Protein AF-A0A3M7KXP9-F1 (afdb_monomer_lite)

Secondary structure (DSSP, 8-state):
----------TTEEEHHHHHHHHHHHTT--EEEE---GGGHHHHHHHHHSTT-EEEE-SSHHHHHHHHHHHHHHHSS-EEEEE-HHHHHHHHHHHHHHHHHTT--EEEEEEE--TTTGGG--TT---HHHHHHHH-SEEEE--SSS--HHHHHHHHHH-SSEEEEEEEHHHHH-EEEPPPTT--TT---TT-S--PPPPPTTHHHHHHHHHHHHHHSPTT-EEEEE-GGGGS-STTHHHHHHHHHHHHTPEEEE-SS-SEEEESTTSBPPEEPPSSHHHHHHHHHT-SEEEEES-PPPB-SS--TT--SB---S-GGGEEEE--STTHHHHHHHHHHHTTGGG--TTTSSTT-B--S-PPPPP-SB--HHHHHHHHHHHPPTT-EEEEE-TTTTTTHHHHTTTSSSEEEEE-SSS-S--HHHHHHHHHHH-TTSPEEEEEEHHHHGGGTTHHHHHHHTT--EEEEEE--SB-HHHHHHHHHTT-SSTTSHHHHHHHB--TTPP-HHHHHHHTT-------BHHHHHHHHHHHHHS-TT-SSS--B----------------PPPPPPPPP------------PPPPP--GGGSPPPSSS--B--GGGS-HHHHHHHHHHHHHHHHHHHHT-----TTTT-EEEEEESS--HHHHHHHHHHHHHTT-EEEEE-HHHH-BTTTB-HHHHHHHHHHH-SEEEEE-S-HHHHHHHHHT-SS-EEEEE-SS--HHHHHHHHHHHHHHHS-SSSEEEEEES-SSHHHHHHHHHHTTS-EEEEEE--TT-PPPHHHHHHHHTT-SSEEEEES-HHHHTTT-SEEEE--SS-TT-TTTHHHHHHHTTT--B-HHHHHHH-TT-EEEE-S---BTTTB-HHHHTSTTB-HHHHHHHHHHHHHHHHHHHTT--

pLDDT: mean 86.54, std 18.12, range [20.16, 98.81]

Sequence (903 aa):
ILRSPNLPIMAGTETGATAVIRGARDAGIEVCFANPGTSEMHFVSALDQVPGIRAVLGLHETVCTGAADGYGRMAGKPAMALLHLGPGLANGLANLHNARRARTPTLALVGDMATWHQPADAVLAMDIDSLARTVSEEVYRAGAGGEDFRRLAERAAEARGVTTLVVPHDVSWTRVPAPEDGVKGEGREGSGPGAAPAPPPGTEEFVRDLAAAMRAASRGRLGIYCGGKALIDAEGALRLLGQIAAASGADLLCENSFARVDRGHGLPKFRRVPYFPQEASAALGKYETLVLVDARRPVANFGYEGGPSQLVTQSEEAVWEIDGDAHIGTVLKLLGMELQAGRIVPFKNCGGVFAGTSRPLLPTGRLTAAAMCATIAALQPEGAIVVDEALTSGTAYWEASSGCPQFSHLTLTGGAIGAGIPMAVGAAMACPARRVINIQADGSGLYSAQGLWTQAREKLNVLTIVCANRTYAILKLELAKQRIAPSNGPAARSLTDLGHPNIDWVALAAGYGVPAVQAGSCEELARQIEVGLARDGPMATRPMSMLVTYTPVGARSQRLGLGTPIRPTASPSRRTAHIRARAAAKSWSSKDVSPPSSGTHFLHLDDFSKEELVHMLQTAKDAKAILKSGDQSFKPFKGKTMAMIFTKPSMRTRVSFETGFTKLGGNAVYLGPDTIQLGKREPTRDIARVLCRYNEMIMARLFGHQDLIDLAQYSDSPIINGLTDYNHPCQIMADMLTAWEHLGRLENLKIAYVGDGNNMVHSWMRLASRIPMEFVCACPEGFTPDPATRELCQATGVSSISISHEPFEAVKGADIVYTDVWASMGQKEEAEERKRQFKGFQVNEEMMKAAGPQAKFMHCLPAERGVECTDGVMEAEYSIVFDEAENRMHAQNGIMLHAMGLS

Structure (mmCIF, N/CA/C/O backbone):
data_AF-A0A3M7KXP9-F1
#
_entry.id   AF-A0A3M7KXP9-F1
#
loop_
_atom_site.group_PDB
_atom_site.id
_atom_site.type_symbol
_atom_site.label_atom_id
_atom_site.label_alt_id
_atom_site.label_comp_id
_atom_site.label_asym_id
_atom_site.label_entity_id
_atom_site.label_seq_id
_atom_site.pdbx_PDB_ins_code
_atom_site.Cartn_x
_atom_site.Cartn_y
_atom_site.Cartn_z
_atom_site.occupancy
_atom_site.B_iso_or_equiv
_atom_site.auth_seq_id
_atom_site.auth_comp_id
_atom_site.auth_asym_id
_atom_site.auth_atom_id
_atom_site.pdbx_PDB_model_num
ATOM 1 N N . ILE A 1 1 ? 13.814 -23.931 -29.502 1.00 34.66 1 ILE A N 1
ATOM 2 C CA . ILE A 1 1 ? 13.893 -25.272 -28.870 1.00 34.66 1 ILE A CA 1
ATOM 3 C C . ILE A 1 1 ? 15.367 -25.665 -28.818 1.00 34.66 1 ILE A C 1
ATOM 5 O O . ILE A 1 1 ? 15.859 -26.331 -29.717 1.00 34.66 1 ILE A O 1
ATOM 9 N N . LEU A 1 2 ? 16.101 -25.160 -27.825 1.00 29.56 2 LEU A N 1
ATOM 10 C CA . LEU A 1 2 ? 17.458 -25.616 -27.524 1.00 29.56 2 LEU A CA 1
ATOM 11 C C . LEU A 1 2 ? 17.309 -26.699 -26.455 1.00 29.56 2 LEU A C 1
ATOM 13 O O . LEU A 1 2 ? 16.803 -26.425 -25.371 1.00 29.56 2 LEU A O 1
ATOM 17 N N . ARG A 1 3 ? 17.648 -27.945 -26.798 1.00 32.97 3 ARG A N 1
ATOM 18 C CA . ARG A 1 3 ? 17.719 -29.044 -25.830 1.00 32.97 3 ARG A CA 1
ATOM 19 C C . ARG A 1 3 ? 18.871 -28.737 -24.873 1.00 32.97 3 ARG A C 1
ATOM 21 O O . ARG A 1 3 ? 20.018 -28.726 -25.311 1.00 32.97 3 ARG A O 1
ATOM 28 N N . SER A 1 4 ? 18.570 -28.496 -23.597 1.00 29.56 4 SER A N 1
ATOM 29 C CA . SER A 1 4 ? 19.589 -28.548 -22.545 1.00 29.56 4 SER A CA 1
ATOM 30 C C . SER A 1 4 ? 20.272 -29.919 -22.574 1.00 29.56 4 SER A C 1
ATOM 32 O O . SER A 1 4 ? 19.591 -30.929 -22.787 1.00 29.56 4 SER A O 1
ATOM 34 N N . PRO A 1 5 ? 21.597 -29.989 -22.377 1.00 38.50 5 PRO A N 1
ATOM 35 C CA . PRO A 1 5 ? 22.276 -31.262 -22.224 1.00 38.50 5 PRO A CA 1
ATOM 36 C C . PRO A 1 5 ? 21.729 -31.941 -20.964 1.00 38.50 5 PRO A C 1
ATOM 38 O O . PRO A 1 5 ? 21.800 -31.382 -19.871 1.00 38.50 5 PRO A O 1
ATOM 41 N N . ASN A 1 6 ? 21.156 -33.135 -21.126 1.00 37.47 6 ASN A N 1
ATOM 42 C CA . ASN A 1 6 ? 20.852 -34.032 -20.016 1.00 37.47 6 ASN A CA 1
ATOM 43 C C . ASN A 1 6 ? 22.170 -34.346 -19.296 1.00 37.47 6 ASN A C 1
ATOM 45 O O . ASN A 1 6 ? 22.909 -35.239 -19.708 1.00 37.47 6 ASN A O 1
ATOM 49 N N . LEU A 1 7 ? 22.478 -33.586 -18.244 1.00 43.25 7 LEU A N 1
ATOM 50 C CA . LEU A 1 7 ? 23.478 -33.973 -17.258 1.00 43.25 7 LEU A CA 1
ATOM 51 C C . LEU A 1 7 ? 23.044 -35.329 -16.678 1.00 43.25 7 LEU A C 1
ATOM 53 O O . LEU A 1 7 ? 21.882 -35.462 -16.281 1.00 43.25 7 LEU A O 1
ATOM 57 N N . PRO A 1 8 ? 23.925 -36.344 -16.658 1.00 41.97 8 PRO A N 1
ATOM 58 C CA . PRO A 1 8 ? 23.583 -37.658 -16.136 1.00 41.97 8 PRO A CA 1
ATOM 59 C C . PRO A 1 8 ? 23.117 -37.529 -14.682 1.00 41.97 8 PRO A C 1
ATOM 61 O O . PRO A 1 8 ? 23.779 -36.892 -13.862 1.00 41.97 8 PRO A O 1
ATOM 64 N N . ILE A 1 9 ? 21.960 -38.118 -14.370 1.00 50.19 9 ILE A N 1
ATOM 65 C CA . ILE A 1 9 ? 21.471 -38.251 -12.996 1.00 50.19 9 ILE A CA 1
ATOM 66 C C . ILE A 1 9 ? 22.476 -39.154 -12.272 1.00 50.19 9 ILE A C 1
ATOM 68 O O . ILE A 1 9 ? 22.504 -40.360 -12.509 1.00 50.19 9 ILE A O 1
ATOM 72 N N . MET A 1 10 ? 23.342 -38.577 -11.434 1.00 52.41 10 MET A N 1
ATOM 73 C CA . MET A 1 10 ? 24.152 -39.370 -10.512 1.00 52.41 10 MET A CA 1
ATOM 74 C C . MET A 1 10 ? 23.207 -40.007 -9.493 1.00 52.41 10 MET A C 1
ATOM 76 O O . MET A 1 10 ? 22.499 -39.295 -8.775 1.00 52.41 10 MET A O 1
ATOM 80 N N . ALA A 1 11 ? 23.169 -41.341 -9.462 1.00 61.81 11 ALA A N 1
ATOM 81 C CA . ALA A 1 11 ? 22.369 -42.095 -8.504 1.00 61.81 11 ALA A CA 1
ATOM 82 C C . ALA A 1 11 ? 22.714 -41.660 -7.066 1.00 61.81 11 ALA A C 1
ATOM 84 O O . ALA A 1 11 ? 23.889 -41.529 -6.730 1.00 61.8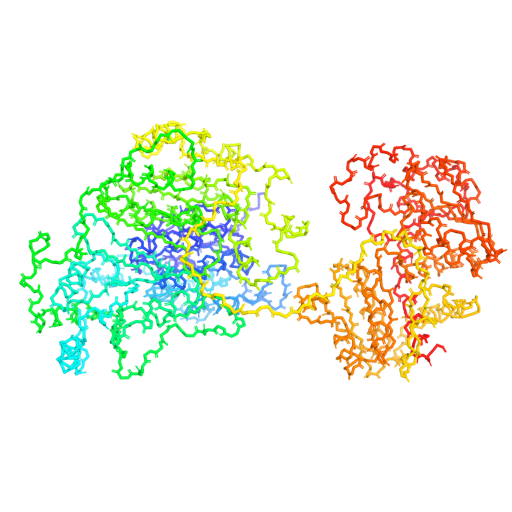1 11 ALA A O 1
ATOM 85 N N . GLY A 1 12 ? 21.692 -41.407 -6.240 1.00 75.12 12 GLY A N 1
ATOM 86 C CA . GLY A 1 12 ? 21.862 -40.984 -4.843 1.00 75.12 12 GLY A CA 1
ATOM 87 C C . GLY A 1 12 ? 22.012 -39.473 -4.610 1.00 75.12 12 GLY A C 1
ATOM 88 O O . GLY A 1 12 ? 22.441 -39.077 -3.530 1.00 75.12 12 GLY A O 1
ATOM 89 N N . THR A 1 13 ? 21.668 -38.612 -5.579 1.00 83.81 13 THR A N 1
ATOM 90 C CA . THR A 1 13 ? 21.676 -37.143 -5.399 1.00 83.81 13 THR A CA 1
ATOM 91 C C . THR A 1 13 ? 20.371 -36.481 -5.859 1.00 83.81 13 THR A C 1
ATOM 93 O O . THR A 1 13 ? 19.780 -36.892 -6.858 1.00 83.81 13 THR A O 1
ATOM 96 N N . GLU A 1 14 ? 19.928 -35.427 -5.168 1.00 88.81 14 GLU A N 1
ATOM 97 C CA . GLU A 1 14 ? 18.796 -34.564 -5.547 1.00 88.81 14 GLU A CA 1
ATOM 98 C C . GLU A 1 14 ? 19.247 -33.105 -5.754 1.00 88.81 14 GLU A C 1
ATOM 100 O O . GLU A 1 14 ? 20.407 -32.771 -5.516 1.00 88.81 14 GLU A O 1
ATOM 105 N N . THR A 1 15 ? 18.383 -32.234 -6.288 1.00 92.31 15 THR A N 1
ATOM 106 C CA . THR A 1 15 ? 18.705 -30.796 -6.408 1.00 92.31 15 THR A CA 1
ATOM 107 C C . THR A 1 15 ? 18.443 -30.064 -5.093 1.00 92.31 15 THR A C 1
ATOM 109 O O . THR A 1 15 ? 17.555 -30.459 -4.336 1.00 92.31 15 THR A O 1
ATOM 112 N N . GLY A 1 16 ? 19.139 -28.950 -4.850 1.00 92.69 16 GLY A N 1
ATOM 113 C CA . GLY A 1 16 ? 18.889 -28.087 -3.693 1.00 92.69 16 GLY A CA 1
ATOM 114 C C . GLY A 1 16 ? 17.428 -27.637 -3.599 1.00 92.69 16 GLY A C 1
ATOM 115 O O . GLY A 1 16 ? 16.839 -27.689 -2.524 1.00 92.69 16 GLY A O 1
ATOM 116 N N . ALA A 1 17 ? 16.791 -27.318 -4.731 1.00 94.75 17 ALA A N 1
ATOM 117 C CA . ALA A 1 17 ? 15.360 -27.019 -4.767 1.00 94.75 17 ALA A CA 1
ATOM 118 C C . ALA A 1 17 ? 14.488 -28.195 -4.287 1.00 94.75 17 ALA A C 1
ATOM 120 O O . ALA A 1 17 ? 13.540 -27.982 -3.535 1.00 94.75 17 ALA A O 1
ATOM 121 N N . THR A 1 18 ? 14.821 -29.433 -4.669 1.00 94.56 18 THR A N 1
ATOM 122 C CA . THR A 1 18 ? 14.101 -30.636 -4.212 1.00 94.56 18 THR A CA 1
ATOM 123 C C . THR A 1 18 ? 14.255 -30.824 -2.705 1.00 94.56 18 THR A C 1
ATOM 125 O O . THR A 1 18 ? 13.257 -31.046 -2.020 1.00 94.56 18 THR A O 1
ATOM 128 N N . ALA A 1 19 ? 15.467 -30.642 -2.173 1.00 93.69 19 ALA A N 1
ATOM 129 C CA . ALA A 1 19 ? 15.733 -30.718 -0.738 1.00 93.69 19 ALA A CA 1
ATOM 130 C C . ALA A 1 19 ? 14.959 -29.648 0.060 1.00 93.69 19 ALA A C 1
ATOM 132 O O . ALA A 1 19 ? 14.351 -29.971 1.080 1.00 93.69 19 ALA A O 1
ATOM 133 N N . VAL A 1 20 ? 14.905 -28.400 -0.428 1.00 95.44 20 VAL A N 1
ATOM 134 C CA . VAL A 1 20 ? 14.131 -27.308 0.197 1.00 95.44 20 VAL A CA 1
ATOM 135 C C . VAL A 1 20 ? 12.632 -27.614 0.208 1.00 95.44 20 VAL A C 1
ATOM 137 O O . VAL A 1 20 ? 11.998 -27.523 1.257 1.00 95.44 20 VAL A O 1
ATOM 140 N N . ILE A 1 21 ? 12.052 -28.010 -0.932 1.00 96.44 21 ILE A N 1
ATOM 141 C CA . ILE A 1 21 ? 10.617 -28.341 -1.016 1.00 96.44 21 ILE A CA 1
ATOM 142 C C . ILE A 1 21 ? 10.282 -29.548 -0.129 1.00 96.44 21 ILE A C 1
ATOM 144 O O . ILE A 1 21 ? 9.247 -29.557 0.539 1.00 96.44 21 ILE A O 1
ATOM 148 N N . ARG A 1 22 ? 11.172 -30.545 -0.063 1.00 94.19 22 ARG A N 1
ATOM 149 C CA . ARG A 1 22 ? 11.039 -31.698 0.834 1.00 94.19 22 ARG A CA 1
ATOM 150 C C . ARG A 1 22 ? 11.064 -31.286 2.301 1.00 94.19 22 ARG A C 1
ATOM 152 O O . ARG A 1 22 ? 10.184 -31.712 3.039 1.00 94.19 22 ARG A O 1
ATOM 159 N N . GLY A 1 23 ? 12.003 -30.433 2.704 1.00 94.00 23 GLY A N 1
ATOM 160 C CA . GLY A 1 23 ? 12.070 -29.921 4.073 1.00 94.00 23 GLY A CA 1
ATOM 161 C C . GLY A 1 23 ? 10.829 -29.113 4.460 1.00 94.00 23 GLY A C 1
ATOM 162 O O . GLY A 1 23 ? 10.233 -29.353 5.504 1.00 94.00 23 GLY A O 1
ATOM 163 N N . ALA A 1 24 ? 10.363 -28.231 3.572 1.00 95.50 24 ALA A N 1
ATOM 164 C CA . ALA A 1 24 ? 9.117 -27.487 3.761 1.00 95.50 24 ALA A CA 1
ATOM 165 C C . ALA A 1 24 ? 7.906 -28.420 3.966 1.00 95.50 24 ALA A C 1
ATOM 167 O O . ALA A 1 24 ? 7.117 -28.225 4.892 1.00 95.50 24 ALA A O 1
ATOM 168 N N . ARG A 1 25 ? 7.770 -29.457 3.128 1.00 95.62 25 ARG A N 1
ATOM 169 C CA . ARG A 1 25 ? 6.709 -30.469 3.251 1.00 95.62 25 ARG A CA 1
ATOM 170 C C . ARG A 1 25 ? 6.811 -31.234 4.568 1.00 95.62 25 ARG A C 1
ATOM 172 O O . ARG A 1 25 ? 5.799 -31.439 5.232 1.00 95.62 25 ARG A O 1
ATOM 179 N N . ASP A 1 26 ? 8.012 -31.676 4.926 1.00 92.94 26 ASP A N 1
ATOM 180 C CA . ASP A 1 26 ? 8.245 -32.498 6.115 1.00 92.94 26 ASP A CA 1
ATOM 181 C C . ASP A 1 26 ? 7.991 -31.702 7.410 1.00 92.94 26 ASP A C 1
ATOM 183 O O . ASP A 1 26 ? 7.539 -32.274 8.399 1.00 92.94 26 ASP A O 1
ATOM 187 N N . ALA A 1 27 ? 8.136 -30.373 7.363 1.00 92.19 27 ALA A N 1
ATOM 188 C CA . ALA A 1 27 ? 7.696 -29.441 8.403 1.00 92.19 27 ALA A CA 1
ATOM 189 C C . ALA A 1 27 ? 6.182 -29.114 8.380 1.00 92.19 27 ALA A C 1
ATOM 191 O O . ALA A 1 27 ? 5.709 -28.280 9.152 1.00 92.19 27 ALA A O 1
ATOM 192 N N . GLY A 1 28 ? 5.394 -29.764 7.518 1.00 92.88 28 GLY A N 1
ATOM 193 C CA . GLY A 1 28 ? 3.931 -29.673 7.507 1.00 92.88 28 GLY A CA 1
ATOM 194 C C . GLY A 1 28 ? 3.332 -28.615 6.575 1.00 92.88 28 GLY A C 1
ATOM 195 O O . GLY A 1 28 ? 2.133 -28.336 6.674 1.00 92.88 28 GLY A O 1
ATOM 196 N N . ILE A 1 29 ? 4.117 -28.029 5.662 1.00 96.31 29 ILE A N 1
ATOM 197 C CA . ILE A 1 29 ? 3.570 -27.177 4.596 1.00 96.31 29 ILE A CA 1
ATOM 198 C C . ILE A 1 29 ? 2.832 -28.054 3.580 1.00 96.31 29 ILE A C 1
ATOM 200 O O . ILE A 1 29 ? 3.386 -28.999 3.029 1.00 96.31 29 ILE A O 1
ATOM 204 N N . GLU A 1 30 ? 1.581 -27.697 3.297 1.00 96.50 30 GLU A N 1
ATOM 205 C CA . GLU A 1 30 ? 0.696 -28.442 2.383 1.00 96.50 30 GLU A CA 1
ATOM 206 C C . GLU A 1 30 ? 0.308 -27.643 1.136 1.00 96.50 30 GLU A C 1
ATOM 208 O O . GLU A 1 30 ? -0.194 -28.205 0.163 1.00 96.50 30 GLU A O 1
ATOM 213 N N . VAL A 1 31 ? 0.510 -26.324 1.152 1.00 97.88 31 VAL A N 1
ATOM 214 C CA . VAL A 1 31 ? 0.098 -25.423 0.072 1.00 97.88 31 VAL A CA 1
ATOM 215 C C . VAL A 1 31 ? 1.199 -24.404 -0.202 1.00 97.88 31 VAL A C 1
ATOM 217 O O . VAL A 1 31 ? 1.764 -23.816 0.723 1.00 97.88 31 VAL A O 1
ATOM 220 N N . CYS A 1 32 ? 1.477 -24.188 -1.486 1.00 98.38 32 CYS A N 1
ATOM 221 C CA . CYS A 1 32 ? 2.368 -23.155 -1.991 1.00 98.38 32 CYS A CA 1
ATOM 222 C C . CYS A 1 32 ? 1.592 -22.211 -2.910 1.00 98.38 32 CYS A C 1
ATOM 224 O O . CYS A 1 32 ? 1.192 -22.600 -4.006 1.00 98.38 32 CYS A O 1
ATOM 226 N N . PHE A 1 33 ? 1.396 -20.968 -2.481 1.00 98.62 33 PHE A N 1
ATOM 227 C CA . PHE A 1 33 ? 0.865 -19.906 -3.326 1.00 98.62 33 PHE A CA 1
ATOM 228 C C . PHE A 1 33 ? 2.019 -19.250 -4.087 1.00 98.62 33 PHE A C 1
ATOM 230 O O . PHE A 1 33 ? 2.921 -18.683 -3.478 1.00 98.62 33 PHE A O 1
ATOM 237 N N . ALA A 1 34 ? 2.021 -19.331 -5.411 1.00 97.31 34 ALA A N 1
ATOM 238 C CA . ALA A 1 34 ? 3.179 -18.975 -6.221 1.00 97.31 34 ALA A CA 1
ATOM 239 C C . ALA A 1 34 ? 2.842 -17.933 -7.287 1.00 97.31 34 ALA A C 1
ATOM 241 O O . ALA A 1 34 ? 1.821 -18.045 -7.968 1.00 97.31 34 ALA A O 1
ATOM 242 N N . ASN A 1 35 ? 3.750 -16.972 -7.463 1.00 96.31 35 ASN A N 1
ATOM 243 C CA . ASN A 1 35 ? 3.920 -16.231 -8.712 1.00 96.31 35 ASN A CA 1
ATOM 244 C C . ASN A 1 35 ? 5.387 -16.401 -9.150 1.00 96.31 35 ASN A C 1
ATOM 246 O O . ASN A 1 35 ? 6.241 -15.614 -8.739 1.00 96.31 35 ASN A O 1
ATOM 250 N N . PRO A 1 36 ? 5.719 -17.493 -9.861 1.00 91.50 36 PRO A N 1
ATOM 251 C CA . PRO A 1 36 ? 7.108 -17.852 -10.118 1.00 91.50 36 PRO A CA 1
ATOM 252 C C . PRO A 1 36 ? 7.694 -17.057 -11.292 1.00 91.50 36 PRO A C 1
ATOM 254 O O . PRO A 1 36 ? 6.985 -16.738 -12.247 1.00 91.50 36 PRO A O 1
ATOM 257 N N . GLY A 1 37 ? 9.008 -16.827 -11.273 1.00 90.00 37 GLY A N 1
ATOM 258 C CA . GLY A 1 37 ? 9.762 -16.357 -12.433 1.00 90.00 37 GLY A CA 1
ATOM 259 C C . GLY A 1 37 ? 10.924 -17.289 -12.776 1.00 90.00 37 GLY A C 1
ATOM 260 O O . GLY A 1 37 ? 10.980 -18.440 -12.341 1.00 90.00 37 GLY A O 1
ATOM 261 N N . THR A 1 38 ? 11.849 -16.822 -13.616 1.00 88.56 38 THR A N 1
ATOM 262 C CA . THR A 1 38 ? 12.883 -17.685 -14.218 1.00 88.56 38 THR A CA 1
ATOM 263 C C . THR A 1 38 ? 13.793 -18.359 -13.193 1.00 88.56 38 THR A C 1
ATOM 265 O O . THR A 1 38 ? 14.145 -19.522 -13.381 1.00 88.56 38 THR A O 1
ATOM 268 N N . SER A 1 39 ? 14.147 -17.666 -12.108 1.00 86.12 39 SER A N 1
ATOM 269 C CA . SER A 1 39 ? 15.034 -18.206 -11.068 1.00 86.12 39 SER A CA 1
ATOM 270 C C . SER A 1 39 ? 14.361 -19.282 -10.213 1.00 86.12 39 SER A C 1
ATOM 272 O O . SER A 1 39 ? 15.039 -20.159 -9.683 1.00 86.12 39 SER A O 1
ATOM 274 N N . GLU A 1 40 ? 13.027 -19.292 -10.134 1.00 93.56 40 GLU A N 1
ATOM 275 C CA . GLU A 1 40 ? 12.268 -20.252 -9.329 1.00 93.56 40 GLU A CA 1
ATOM 276 C C . GLU A 1 40 ? 11.846 -21.502 -10.113 1.00 93.56 40 GLU A C 1
ATOM 278 O O . GLU A 1 40 ? 11.204 -22.390 -9.553 1.00 93.56 40 GLU A O 1
ATOM 283 N N . MET A 1 41 ? 12.217 -21.638 -11.392 1.00 94.12 41 MET A N 1
ATOM 284 C CA . MET A 1 41 ? 11.826 -22.800 -12.210 1.00 94.12 41 MET A CA 1
ATOM 285 C C . MET A 1 41 ? 12.309 -24.139 -11.633 1.00 94.12 41 MET A C 1
ATOM 287 O O . MET A 1 41 ? 11.646 -25.163 -11.807 1.00 94.12 41 MET A O 1
ATOM 291 N N . HIS A 1 42 ? 13.416 -24.139 -10.886 1.00 93.44 42 HIS A N 1
ATOM 292 C CA . HIS A 1 42 ? 13.878 -25.317 -10.149 1.00 93.44 42 HIS A CA 1
ATOM 293 C C . HIS A 1 42 ? 12.924 -25.699 -9.010 1.00 93.44 42 HIS A C 1
ATOM 295 O O . HIS A 1 42 ? 12.697 -26.886 -8.798 1.00 93.44 42 HIS A O 1
ATOM 301 N N . PHE A 1 43 ? 12.318 -24.724 -8.323 1.00 95.50 43 PHE A N 1
ATOM 302 C CA . PHE A 1 43 ? 11.286 -24.977 -7.313 1.00 95.50 43 PHE A CA 1
ATOM 303 C C . PHE A 1 43 ? 9.976 -25.440 -7.939 1.00 95.50 43 PHE A C 1
ATOM 305 O O . PHE A 1 43 ? 9.360 -26.367 -7.426 1.00 95.50 43 PHE A O 1
ATOM 312 N N . VAL A 1 44 ? 9.578 -24.852 -9.072 1.00 94.56 44 VAL A N 1
ATOM 313 C CA . VAL A 1 44 ? 8.394 -25.305 -9.819 1.00 94.56 44 VAL A CA 1
ATOM 314 C C . VAL A 1 44 ? 8.554 -26.770 -10.233 1.00 94.56 44 VAL A C 1
ATOM 316 O O . VAL A 1 44 ? 7.664 -27.573 -9.986 1.00 94.56 44 VAL A O 1
ATOM 319 N N . SER A 1 45 ? 9.718 -27.144 -10.770 1.00 94.88 45 SER A N 1
ATOM 320 C CA . SER A 1 45 ? 10.037 -28.541 -11.090 1.00 94.88 45 SER A CA 1
ATOM 321 C C . SER A 1 45 ? 10.112 -29.438 -9.845 1.00 94.88 45 SER A C 1
ATOM 323 O O . SER A 1 45 ? 9.686 -30.591 -9.880 1.00 94.88 45 SER A O 1
ATOM 32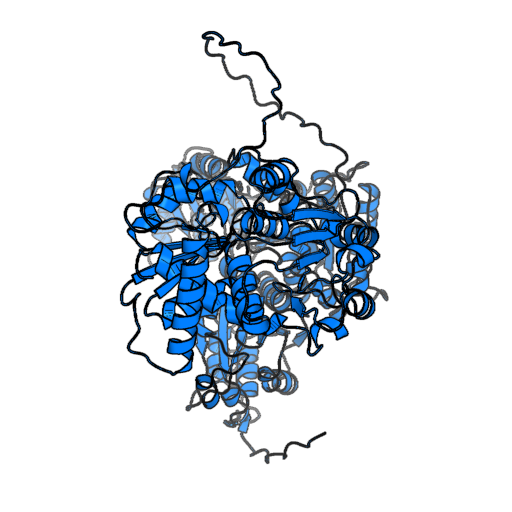5 N N . ALA A 1 46 ? 10.631 -28.928 -8.725 1.00 94.38 46 ALA A N 1
ATOM 326 C CA . ALA A 1 46 ? 10.706 -29.675 -7.472 1.00 94.38 46 ALA A CA 1
ATOM 327 C C . ALA A 1 46 ? 9.323 -29.968 -6.864 1.00 94.38 46 ALA A C 1
ATOM 329 O O . ALA A 1 46 ? 9.146 -31.030 -6.271 1.00 94.38 46 ALA A O 1
ATOM 330 N N . LEU A 1 47 ? 8.334 -29.083 -7.043 1.00 94.75 47 LEU A N 1
ATOM 331 C CA . LEU A 1 47 ? 6.951 -29.315 -6.606 1.00 94.75 47 LEU A CA 1
ATOM 332 C C . LEU A 1 47 ? 6.305 -30.527 -7.307 1.00 94.75 47 LEU A C 1
ATOM 334 O O . LEU A 1 47 ? 5.502 -31.217 -6.685 1.00 94.75 47 LEU A O 1
ATOM 338 N N . ASP A 1 48 ? 6.697 -30.842 -8.547 1.00 92.62 48 ASP A N 1
ATOM 339 C CA . ASP A 1 48 ? 6.253 -32.062 -9.244 1.00 92.62 48 ASP A CA 1
ATOM 340 C C . ASP A 1 48 ? 6.973 -33.327 -8.737 1.00 92.62 48 ASP A C 1
ATOM 342 O O . ASP A 1 48 ? 6.419 -34.427 -8.765 1.00 92.62 48 ASP A O 1
ATOM 346 N N . GLN A 1 49 ? 8.218 -33.186 -8.271 1.00 89.75 49 GLN A N 1
ATOM 347 C CA . GLN A 1 49 ? 9.053 -34.301 -7.802 1.00 89.75 49 GLN A CA 1
ATOM 348 C C . GLN A 1 49 ? 8.779 -34.681 -6.342 1.00 89.75 49 GLN A C 1
ATOM 350 O O . GLN A 1 49 ? 8.975 -35.832 -5.949 1.00 89.75 49 GLN A O 1
ATOM 355 N N . VAL A 1 50 ? 8.334 -33.721 -5.529 1.00 88.25 50 VAL A N 1
ATOM 356 C CA . VAL A 1 50 ? 8.038 -33.900 -4.106 1.00 88.25 50 VAL A CA 1
ATOM 357 C C . VAL A 1 50 ? 6.525 -33.778 -3.893 1.00 88.25 50 VAL A C 1
ATOM 359 O O . VAL A 1 50 ? 6.025 -32.690 -3.601 1.00 88.25 50 VAL A O 1
ATOM 362 N N . PRO A 1 51 ? 5.763 -34.884 -3.999 1.00 89.06 51 PRO A N 1
ATOM 363 C CA . PRO A 1 51 ? 4.325 -34.837 -3.771 1.00 89.06 51 PRO A CA 1
ATOM 364 C C . PRO A 1 51 ? 4.020 -34.463 -2.313 1.00 89.06 51 PRO A C 1
ATOM 366 O O . PRO A 1 51 ? 4.763 -34.826 -1.394 1.00 89.06 51 PRO A O 1
ATOM 369 N N . GLY A 1 52 ? 2.899 -33.766 -2.109 1.00 90.69 52 GLY A N 1
ATOM 370 C CA . GLY A 1 52 ? 2.393 -33.369 -0.788 1.00 90.69 52 GLY A CA 1
ATOM 371 C C . GLY A 1 52 ? 2.171 -31.865 -0.615 1.00 90.69 52 GLY A C 1
ATOM 372 O O . GLY A 1 52 ? 1.439 -31.478 0.289 1.00 90.69 52 GLY A O 1
ATOM 373 N N . ILE A 1 53 ? 2.727 -31.031 -1.500 1.00 96.31 53 ILE A N 1
ATOM 374 C CA . ILE A 1 53 ? 2.471 -29.585 -1.525 1.00 96.31 53 ILE A CA 1
ATOM 375 C C . ILE A 1 53 ? 1.631 -29.242 -2.755 1.00 96.31 53 ILE A C 1
ATOM 377 O O . ILE A 1 53 ? 2.055 -29.438 -3.892 1.00 96.31 53 ILE A O 1
ATOM 381 N N . ARG A 1 54 ? 0.437 -28.690 -2.542 1.00 96.38 54 ARG A N 1
ATOM 382 C CA . ARG A 1 54 ? -0.409 -28.181 -3.623 1.00 96.38 54 ARG A CA 1
ATOM 383 C C . ARG A 1 54 ? 0.088 -26.809 -4.077 1.00 96.38 54 ARG A C 1
ATOM 385 O O . ARG A 1 54 ? 0.032 -25.850 -3.311 1.00 96.38 54 ARG A O 1
ATOM 392 N N . ALA A 1 55 ? 0.512 -26.701 -5.332 1.00 97.25 55 ALA A N 1
ATOM 393 C CA . ALA A 1 55 ? 0.840 -25.423 -5.957 1.00 97.25 55 ALA A CA 1
ATOM 394 C C . ALA A 1 55 ? -0.435 -24.673 -6.389 1.00 97.25 55 ALA A C 1
ATOM 396 O O . ALA A 1 55 ? -1.307 -25.246 -7.042 1.00 97.25 55 ALA A O 1
ATOM 397 N N . VAL A 1 56 ? -0.533 -23.390 -6.044 1.00 98.31 56 VAL A N 1
ATOM 398 C CA . VAL A 1 56 ? -1.662 -22.506 -6.359 1.00 98.31 56 VAL A CA 1
ATOM 399 C C . VAL A 1 56 ? -1.132 -21.227 -6.995 1.00 98.31 56 VAL A C 1
ATOM 401 O O . VAL A 1 56 ? -0.337 -20.512 -6.395 1.00 98.31 56 VAL A O 1
ATOM 404 N N . LEU A 1 57 ? -1.587 -20.914 -8.207 1.00 98.38 57 LEU A N 1
ATOM 405 C CA . LEU A 1 57 ? -1.127 -19.734 -8.939 1.00 98.38 57 LEU A CA 1
ATOM 406 C C . LEU A 1 57 ? -1.884 -18.471 -8.500 1.00 98.38 57 LEU A C 1
ATOM 408 O O . LEU A 1 57 ? -3.113 -18.391 -8.613 1.00 98.38 57 LEU A O 1
ATOM 412 N N . GLY A 1 58 ? -1.138 -17.462 -8.057 1.00 98.00 58 GLY A N 1
ATOM 413 C CA . GLY A 1 58 ? -1.613 -16.088 -7.909 1.00 98.00 58 GLY A CA 1
ATOM 414 C C . GLY A 1 58 ? -1.076 -15.221 -9.043 1.00 98.00 58 GLY A C 1
ATOM 415 O O . GLY A 1 58 ? 0.107 -15.274 -9.349 1.00 98.00 58 GLY A O 1
ATOM 416 N N . LEU A 1 59 ? -1.923 -14.389 -9.653 1.00 97.75 59 LEU A N 1
ATOM 417 C CA . LEU A 1 59 ? -1.500 -13.491 -10.745 1.00 97.75 59 LEU A CA 1
ATOM 418 C C . LEU A 1 59 ? -0.674 -12.277 -10.269 1.00 97.75 59 LEU A C 1
ATOM 420 O O . LEU A 1 59 ? -0.360 -11.396 -11.063 1.00 97.75 59 LEU A O 1
ATOM 424 N N . HIS A 1 60 ? -0.390 -12.189 -8.969 1.00 98.38 60 HIS A N 1
ATOM 425 C CA . HIS A 1 60 ? 0.427 -11.151 -8.345 1.00 98.38 60 HIS A CA 1
ATOM 426 C C . HIS A 1 60 ? 0.877 -11.623 -6.961 1.00 98.38 60 HIS A C 1
ATOM 428 O O . HIS A 1 60 ? 0.119 -12.296 -6.256 1.00 98.38 60 HIS A O 1
ATOM 434 N N . GLU A 1 61 ? 2.053 -11.200 -6.513 1.00 98.56 61 GLU A N 1
ATOM 435 C CA . GLU A 1 61 ? 2.653 -11.649 -5.254 1.00 98.56 61 GLU A CA 1
ATOM 436 C C . GLU A 1 61 ? 1.835 -11.254 -4.023 1.00 98.56 61 GLU A C 1
ATOM 438 O O . GLU A 1 61 ? 1.729 -12.034 -3.082 1.00 98.56 61 GLU A O 1
ATOM 443 N N . THR A 1 62 ? 1.170 -10.095 -4.051 1.00 97.75 62 THR A N 1
ATOM 444 C CA . THR A 1 62 ? 0.212 -9.679 -3.007 1.00 97.75 62 THR A CA 1
ATOM 445 C C . THR A 1 62 ? -0.916 -10.699 -2.812 1.00 97.75 62 THR A C 1
ATOM 447 O O . THR A 1 62 ? -1.378 -10.889 -1.686 1.00 97.75 62 THR A O 1
ATOM 450 N N . VAL A 1 63 ? -1.361 -11.379 -3.880 1.00 98.62 63 VAL A N 1
ATOM 451 C CA . VAL A 1 63 ? -2.348 -12.464 -3.760 1.00 98.62 63 VAL A CA 1
ATOM 452 C C . VAL A 1 63 ? -1.726 -13.666 -3.070 1.00 98.62 63 VAL A C 1
ATOM 454 O O . VAL A 1 63 ? -2.342 -14.227 -2.170 1.00 98.62 63 VAL A O 1
ATOM 457 N N . CYS A 1 64 ? -0.504 -14.035 -3.449 1.00 98.75 64 CYS A N 1
ATOM 458 C CA . CYS A 1 64 ? 0.189 -15.183 -2.875 1.00 98.75 64 CYS A CA 1
ATOM 459 C C . CYS A 1 64 ? 0.441 -15.007 -1.374 1.00 98.75 64 CYS A C 1
ATOM 461 O O . CYS A 1 64 ? 0.088 -15.878 -0.581 1.00 98.75 64 CYS A O 1
ATOM 463 N N . THR A 1 65 ? 0.986 -13.860 -0.966 1.00 98.69 65 THR A N 1
ATOM 464 C CA . THR A 1 65 ? 1.304 -13.596 0.443 1.00 98.69 65 THR A CA 1
ATOM 465 C C . THR A 1 65 ? 0.049 -13.394 1.292 1.00 98.69 65 THR A C 1
ATOM 467 O O . THR A 1 65 ? -0.009 -13.885 2.416 1.00 98.69 65 THR A O 1
ATOM 470 N N . GLY A 1 66 ? -0.999 -12.758 0.755 1.00 98.44 66 GLY A N 1
ATOM 471 C CA . GLY A 1 66 ? -2.278 -12.623 1.462 1.00 98.44 66 GLY A CA 1
ATOM 472 C C . GLY A 1 66 ? -3.062 -13.937 1.570 1.00 98.44 66 GLY A C 1
ATOM 473 O O . GLY A 1 66 ? -3.731 -14.173 2.574 1.00 98.44 66 GLY A O 1
ATOM 474 N N . ALA A 1 67 ? -2.953 -14.827 0.580 1.00 98.81 67 ALA A N 1
ATOM 475 C CA . ALA A 1 67 ? -3.519 -16.171 0.663 1.00 98.81 67 ALA A CA 1
ATOM 476 C C . ALA A 1 67 ? -2.760 -17.050 1.665 1.00 98.81 67 ALA A C 1
ATOM 478 O O . ALA A 1 67 ? -3.395 -17.770 2.435 1.00 98.81 67 ALA A O 1
ATOM 479 N N . ALA A 1 68 ? -1.430 -16.948 1.729 1.00 98.69 68 ALA A N 1
ATOM 480 C CA . ALA A 1 68 ? -0.653 -17.638 2.754 1.00 98.69 68 ALA A CA 1
ATOM 481 C C . ALA A 1 68 ? -1.050 -17.184 4.174 1.00 98.69 68 ALA A C 1
ATOM 483 O O . ALA A 1 68 ? -1.271 -18.025 5.046 1.00 98.69 68 ALA A O 1
ATOM 484 N N . ASP A 1 69 ? -1.266 -15.878 4.368 1.00 98.56 69 ASP A N 1
ATOM 485 C CA . ASP A 1 69 ? -1.782 -15.301 5.616 1.00 98.56 69 ASP A CA 1
ATOM 486 C C . ASP A 1 69 ? -3.178 -15.854 5.974 1.00 98.56 69 ASP A C 1
ATOM 488 O O . ASP A 1 69 ? -3.394 -16.430 7.042 1.00 98.56 69 ASP A O 1
ATOM 492 N N . GLY A 1 70 ? -4.139 -15.771 5.048 1.00 98.38 70 GLY A N 1
ATOM 493 C CA . GLY A 1 70 ? -5.490 -16.297 5.270 1.00 98.38 70 GLY A CA 1
ATOM 494 C C . GLY A 1 70 ? -5.524 -17.796 5.577 1.00 98.38 70 GLY A C 1
ATOM 495 O O . GLY A 1 70 ? -6.307 -18.235 6.424 1.00 98.38 70 GLY A O 1
ATOM 496 N N . TYR A 1 71 ? -4.651 -18.575 4.930 1.00 98.56 71 TYR A N 1
ATOM 497 C CA . TYR A 1 71 ? -4.489 -19.997 5.213 1.00 98.56 71 TYR A CA 1
ATOM 498 C C . TYR A 1 71 ? -3.966 -20.212 6.634 1.00 98.56 71 TYR A C 1
ATOM 500 O O . TYR A 1 71 ? -4.592 -20.937 7.406 1.00 98.56 71 TYR A O 1
ATOM 508 N N . GLY A 1 72 ? -2.878 -19.534 7.012 1.00 96.62 72 GLY A N 1
ATOM 509 C CA . GLY A 1 72 ? -2.253 -19.682 8.326 1.00 96.62 72 GLY A CA 1
ATOM 510 C C . GLY A 1 72 ? -3.186 -19.326 9.484 1.00 96.62 72 GLY A C 1
ATOM 511 O O . GLY A 1 72 ? -3.270 -20.071 10.462 1.00 96.62 72 GLY A O 1
ATOM 512 N N . ARG A 1 73 ? -3.980 -18.255 9.350 1.00 96.50 73 ARG A N 1
ATOM 513 C CA . ARG A 1 73 ? -4.976 -17.844 10.363 1.00 96.50 73 ARG A CA 1
ATOM 514 C C . ARG A 1 73 ? -6.081 -18.878 10.593 1.00 96.50 73 ARG A C 1
ATOM 516 O O . ARG A 1 73 ? -6.647 -18.959 11.689 1.00 96.50 73 ARG A O 1
ATOM 523 N N . MET A 1 74 ? -6.432 -19.643 9.560 1.00 96.94 74 MET A N 1
ATOM 524 C CA . MET A 1 74 ? -7.501 -20.638 9.634 1.00 96.94 74 MET A CA 1
ATOM 525 C C . MET A 1 74 ? -6.991 -22.031 9.989 1.00 96.94 74 MET A C 1
ATOM 527 O O . MET A 1 74 ? -7.584 -22.679 10.850 1.00 96.94 74 MET A O 1
ATOM 531 N N . ALA A 1 75 ? -5.902 -22.465 9.356 1.00 94.81 75 ALA A N 1
ATOM 532 C CA . ALA A 1 75 ? -5.314 -23.786 9.537 1.00 94.81 75 ALA A CA 1
ATOM 533 C C . ALA A 1 75 ? -4.448 -23.894 10.804 1.00 94.81 75 ALA A C 1
ATOM 535 O O . ALA A 1 75 ? -4.217 -25.002 11.280 1.00 94.81 75 ALA A O 1
ATOM 536 N N . GLY A 1 76 ? -3.956 -22.771 11.341 1.00 91.12 76 GLY A N 1
ATOM 537 C CA . GLY A 1 76 ? -3.051 -22.757 12.496 1.00 91.12 76 GLY A CA 1
ATOM 538 C C . GLY A 1 76 ? -1.643 -23.283 12.193 1.00 91.12 76 GLY A C 1
ATOM 539 O O . GLY A 1 76 ? -0.898 -23.586 13.119 1.00 91.12 76 GLY A O 1
ATOM 540 N N . LYS A 1 77 ? -1.286 -23.402 10.910 1.00 92.50 77 LYS A N 1
ATOM 541 C CA . LYS A 1 77 ? 0.001 -23.901 10.408 1.00 92.50 77 LYS A CA 1
ATOM 542 C C . LYS A 1 77 ? 0.423 -23.115 9.159 1.00 92.50 77 LYS A C 1
ATOM 544 O O . LYS A 1 77 ? -0.457 -22.566 8.488 1.00 92.50 77 LYS A O 1
ATOM 549 N N . PRO A 1 78 ? 1.723 -23.033 8.841 1.00 95.56 78 PRO A N 1
ATOM 550 C CA . PRO A 1 78 ? 2.212 -22.195 7.753 1.00 95.56 78 PRO A CA 1
ATOM 551 C C . PRO A 1 78 ? 1.746 -22.672 6.375 1.00 95.56 78 PRO A C 1
ATOM 553 O O . PRO A 1 78 ? 1.654 -23.868 6.094 1.00 95.56 78 PRO A O 1
ATOM 556 N N . ALA A 1 79 ? 1.524 -21.705 5.488 1.00 97.31 79 ALA A N 1
ATOM 557 C CA . ALA A 1 79 ? 1.560 -21.907 4.045 1.00 97.31 79 ALA A CA 1
ATOM 558 C C . ALA A 1 79 ? 2.809 -21.238 3.464 1.00 97.31 79 ALA A C 1
ATOM 560 O O . ALA A 1 79 ? 3.353 -20.292 4.045 1.00 97.31 79 ALA A O 1
ATOM 561 N N . MET A 1 80 ? 3.243 -21.722 2.301 1.00 98.06 80 MET A N 1
ATOM 562 C CA . MET A 1 80 ? 4.364 -21.142 1.572 1.00 98.06 80 MET A CA 1
ATOM 563 C C . MET A 1 80 ? 3.873 -20.127 0.537 1.00 98.06 80 MET A C 1
ATOM 565 O O . MET A 1 80 ? 2.901 -20.385 -0.172 1.00 98.06 80 MET A O 1
ATOM 569 N N . ALA A 1 81 ? 4.577 -19.006 0.410 1.00 98.31 81 ALA A N 1
ATOM 570 C CA . ALA A 1 81 ? 4.469 -18.078 -0.706 1.00 98.31 81 ALA A CA 1
ATOM 571 C C . ALA A 1 81 ? 5.775 -18.114 -1.516 1.00 98.31 81 ALA A C 1
ATOM 573 O O . ALA A 1 81 ? 6.825 -17.777 -0.975 1.00 98.31 81 ALA A O 1
ATOM 574 N N . LEU A 1 82 ? 5.724 -18.530 -2.784 1.00 98.31 82 LEU A N 1
ATOM 575 C CA . LEU A 1 82 ? 6.887 -18.555 -3.683 1.00 98.31 82 LEU A CA 1
ATOM 576 C C . LEU A 1 82 ? 6.925 -17.271 -4.521 1.00 98.31 82 LEU A C 1
ATOM 578 O O . LEU A 1 82 ? 6.004 -17.027 -5.309 1.00 98.31 82 LEU A O 1
ATOM 582 N N . LEU A 1 83 ? 7.974 -16.464 -4.334 1.00 97.56 83 LEU A N 1
ATOM 583 C CA . LEU A 1 83 ? 8.103 -15.107 -4.878 1.00 97.56 83 LEU A CA 1
ATOM 584 C C . LEU A 1 83 ? 9.373 -14.953 -5.729 1.00 97.56 83 LEU A C 1
ATOM 586 O O . LEU A 1 83 ? 10.409 -15.547 -5.430 1.00 97.56 83 LEU A O 1
ATOM 590 N N . HIS A 1 84 ? 9.288 -14.126 -6.773 1.00 96.12 84 HIS A N 1
ATOM 591 C CA . HIS A 1 84 ? 10.357 -13.937 -7.755 1.00 96.12 84 HIS A CA 1
ATOM 592 C C . HIS A 1 84 ? 11.335 -12.809 -7.381 1.00 96.12 84 HIS A C 1
ATOM 594 O O . HIS A 1 84 ? 11.017 -11.633 -7.574 1.00 96.12 84 HIS A O 1
ATOM 600 N N . LEU A 1 85 ? 12.534 -13.158 -6.894 1.00 95.50 85 LEU A N 1
ATOM 601 C CA . LEU A 1 85 ? 13.595 -12.213 -6.494 1.00 95.50 85 LEU A CA 1
ATOM 602 C C . LEU A 1 85 ? 13.095 -11.043 -5.619 1.00 95.50 85 LEU A C 1
ATOM 604 O O . LEU A 1 85 ? 12.043 -11.097 -4.977 1.00 95.50 85 LEU A O 1
ATOM 608 N N . GLY A 1 86 ? 13.885 -9.969 -5.556 1.00 95.81 86 GLY A N 1
ATOM 609 C CA . GLY A 1 86 ? 13.553 -8.745 -4.840 1.00 95.81 86 GLY A CA 1
ATOM 610 C C . GLY A 1 86 ? 12.255 -8.082 -5.301 1.00 95.81 86 GLY A C 1
ATOM 611 O O . GLY A 1 86 ? 11.458 -7.743 -4.430 1.00 95.81 86 GLY A O 1
ATOM 612 N N . PRO A 1 87 ? 11.978 -7.921 -6.612 1.00 96.56 87 PRO A N 1
ATOM 613 C CA . PRO A 1 87 ? 10.741 -7.281 -7.063 1.00 96.56 87 PRO A CA 1
ATOM 614 C C . PRO A 1 87 ? 9.478 -8.054 -6.662 1.00 96.56 87 PRO A C 1
ATOM 616 O O . PRO A 1 87 ? 8.510 -7.454 -6.195 1.00 96.56 87 PRO A O 1
ATOM 619 N N . GLY A 1 88 ? 9.494 -9.385 -6.774 1.00 97.56 88 GLY A N 1
ATOM 620 C CA . GLY A 1 88 ? 8.384 -10.227 -6.337 1.00 97.56 88 GLY A CA 1
ATOM 621 C C . GLY A 1 88 ? 8.194 -10.169 -4.821 1.00 97.56 88 GLY A C 1
ATOM 622 O O . GLY A 1 88 ? 7.072 -9.988 -4.342 1.00 97.56 88 GLY A O 1
ATOM 623 N N . LEU A 1 89 ? 9.287 -10.222 -4.049 1.00 97.62 89 LEU A N 1
ATOM 624 C CA . LEU A 1 89 ? 9.218 -9.988 -2.605 1.00 97.62 89 LEU A CA 1
ATOM 625 C C . LEU A 1 89 ? 8.618 -8.608 -2.294 1.00 97.62 89 LEU A C 1
ATOM 627 O O . LEU A 1 89 ? 7.698 -8.528 -1.482 1.00 97.62 89 LEU A O 1
ATOM 631 N N . ALA A 1 90 ? 9.076 -7.551 -2.974 1.00 97.75 90 ALA A N 1
ATOM 632 C CA . ALA A 1 90 ? 8.606 -6.176 -2.808 1.00 97.75 90 ALA A CA 1
ATOM 633 C C . ALA A 1 90 ? 7.090 -6.048 -3.045 1.00 97.75 90 ALA A C 1
ATOM 635 O O . ALA A 1 90 ? 6.384 -5.487 -2.204 1.00 97.75 90 ALA A O 1
ATOM 636 N N . ASN A 1 91 ? 6.570 -6.645 -4.122 1.00 98.19 91 ASN A N 1
ATOM 637 C CA . ASN A 1 91 ? 5.131 -6.711 -4.407 1.00 98.19 91 ASN A CA 1
ATOM 638 C C . ASN A 1 91 ? 4.342 -7.447 -3.304 1.00 98.19 91 ASN A C 1
ATOM 640 O O . ASN A 1 91 ? 3.178 -7.136 -3.030 1.00 98.19 91 ASN A O 1
ATOM 644 N N . GLY A 1 92 ? 4.960 -8.437 -2.655 1.00 97.81 92 GLY A N 1
ATOM 645 C CA . GLY A 1 92 ? 4.365 -9.228 -1.579 1.00 97.81 92 GLY A CA 1
ATOM 646 C C . GLY A 1 92 ? 4.395 -8.576 -0.189 1.00 97.81 92 GLY A C 1
ATOM 647 O O . GLY A 1 92 ? 3.627 -9.007 0.681 1.00 97.81 92 GLY A O 1
ATOM 648 N N . LEU A 1 93 ? 5.228 -7.546 0.034 1.00 98.12 93 LEU A N 1
ATOM 649 C CA . LEU A 1 93 ? 5.521 -6.995 1.370 1.00 98.12 93 LEU A CA 1
ATOM 650 C C . LEU A 1 93 ? 4.285 -6.494 2.118 1.00 98.12 93 LEU A C 1
ATOM 652 O O . LEU A 1 93 ? 4.190 -6.696 3.326 1.00 98.12 93 LEU A O 1
ATOM 656 N N . ALA A 1 94 ? 3.327 -5.871 1.426 1.00 97.44 94 ALA A N 1
ATOM 657 C CA . ALA A 1 94 ? 2.126 -5.320 2.058 1.00 97.44 94 ALA A CA 1
ATOM 658 C C . ALA A 1 94 ? 1.353 -6.386 2.858 1.00 97.44 94 ALA A C 1
ATOM 660 O O . ALA A 1 94 ? 1.001 -6.174 4.019 1.00 97.44 94 ALA A O 1
ATOM 661 N N . ASN A 1 95 ? 1.158 -7.572 2.277 1.00 98.12 95 ASN A N 1
ATOM 662 C CA . ASN A 1 95 ? 0.447 -8.656 2.951 1.00 98.12 95 ASN A CA 1
ATOM 663 C C . ASN A 1 95 ? 1.339 -9.477 3.891 1.00 98.12 95 ASN A C 1
ATOM 665 O O . ASN A 1 95 ? 0.837 -9.954 4.905 1.00 98.12 95 ASN A O 1
ATOM 669 N N . LEU A 1 96 ? 2.655 -9.547 3.661 1.00 98.38 96 LEU A N 1
ATOM 670 C CA . LEU A 1 96 ? 3.586 -10.082 4.668 1.00 98.38 96 LEU A CA 1
ATOM 671 C C . LEU A 1 96 ? 3.611 -9.207 5.931 1.00 98.38 96 LEU A C 1
ATOM 673 O O . LEU A 1 96 ? 3.648 -9.724 7.045 1.00 98.38 96 LEU A O 1
ATOM 677 N N . HIS A 1 97 ? 3.498 -7.884 5.787 1.00 98.00 97 HIS A N 1
ATOM 678 C CA . HIS A 1 97 ? 3.334 -6.977 6.919 1.00 98.00 97 HIS A CA 1
ATOM 679 C C . HIS A 1 97 ? 2.052 -7.292 7.703 1.00 98.00 97 HIS A C 1
ATOM 681 O O . HIS A 1 97 ? 2.094 -7.401 8.930 1.00 98.00 97 HIS A O 1
ATOM 687 N N . ASN A 1 98 ? 0.923 -7.498 7.018 1.00 97.75 98 ASN A N 1
ATOM 688 C CA . ASN A 1 98 ? -0.325 -7.904 7.670 1.00 97.75 98 ASN A CA 1
ATOM 689 C C . ASN A 1 98 ? -0.184 -9.248 8.401 1.00 97.75 98 ASN A C 1
ATOM 691 O O . ASN A 1 98 ? -0.565 -9.328 9.572 1.00 97.75 98 ASN A O 1
ATOM 695 N N . ALA A 1 99 ? 0.425 -10.255 7.770 1.00 97.69 99 ALA A N 1
ATOM 696 C CA . ALA A 1 99 ? 0.689 -11.560 8.375 1.00 97.69 99 ALA A CA 1
ATOM 697 C C . ALA A 1 99 ? 1.560 -11.442 9.638 1.00 97.69 99 ALA A C 1
ATOM 699 O O . ALA A 1 99 ? 1.216 -11.981 10.691 1.00 97.69 99 ALA A O 1
ATOM 700 N N . ARG A 1 100 ? 2.627 -10.631 9.592 1.00 96.50 100 ARG A N 1
ATOM 701 C CA . ARG A 1 100 ? 3.484 -10.338 10.752 1.00 96.50 100 ARG A CA 1
ATOM 702 C C . ARG A 1 100 ? 2.703 -9.661 11.876 1.00 96.50 100 ARG A C 1
ATOM 704 O O . ARG A 1 100 ? 2.832 -10.025 13.044 1.00 96.50 100 ARG A O 1
ATOM 711 N N . ARG A 1 101 ? 1.873 -8.663 11.555 1.00 94.38 101 ARG A N 1
ATOM 712 C CA . ARG A 1 101 ? 1.016 -7.989 12.549 1.00 94.38 101 ARG A CA 1
ATOM 713 C C . ARG A 1 101 ? -0.036 -8.936 13.126 1.00 94.38 101 ARG A C 1
ATOM 715 O O . ARG A 1 101 ? -0.372 -8.800 14.296 1.00 94.38 101 ARG A O 1
ATOM 722 N N . ALA A 1 102 ? -0.485 -9.910 12.340 1.00 94.12 102 ALA A N 1
ATOM 723 C CA . ALA A 1 102 ? -1.380 -10.980 12.758 1.00 94.12 102 ALA A CA 1
ATOM 724 C C . ALA A 1 102 ? -0.684 -12.106 13.543 1.00 94.12 102 ALA A C 1
ATOM 726 O O . ALA A 1 102 ? -1.387 -12.968 14.063 1.00 94.12 102 ALA A O 1
ATOM 727 N N . ARG A 1 103 ? 0.659 -12.117 13.627 1.00 92.81 103 ARG A N 1
ATOM 728 C CA . ARG A 1 103 ? 1.463 -13.244 14.143 1.00 92.81 103 ARG A CA 1
ATOM 729 C C . ARG A 1 103 ? 1.104 -14.565 13.454 1.00 92.81 103 ARG A C 1
ATOM 731 O O . ARG A 1 103 ? 0.942 -15.597 14.097 1.00 92.81 103 ARG A O 1
ATOM 738 N N . THR A 1 104 ? 0.891 -14.499 12.142 1.00 94.38 104 THR A N 1
ATOM 739 C CA . THR A 1 104 ? 0.532 -15.665 11.337 1.00 94.38 104 THR A CA 1
ATOM 740 C C . THR A 1 104 ? 1.801 -16.371 10.860 1.00 94.38 104 THR A C 1
ATOM 742 O O . THR A 1 104 ? 2.667 -15.699 10.294 1.00 94.38 104 THR A O 1
ATOM 745 N N . PRO A 1 105 ? 1.924 -17.697 11.059 1.00 91.81 105 PRO A N 1
ATOM 746 C CA . PRO A 1 105 ? 3.055 -18.451 10.537 1.00 91.81 105 PRO A CA 1
ATOM 747 C C . PRO A 1 105 ? 2.978 -18.484 9.007 1.00 91.81 105 PRO A C 1
ATOM 749 O O . PRO A 1 105 ? 1.947 -18.842 8.431 1.00 91.81 105 PRO A O 1
ATOM 752 N N . THR A 1 106 ? 4.037 -18.064 8.322 1.00 96.25 106 THR A N 1
ATOM 753 C CA . THR A 1 106 ? 4.092 -18.027 6.850 1.00 96.25 106 THR A CA 1
ATOM 754 C C . THR A 1 106 ? 5.536 -18.122 6.380 1.00 96.25 106 THR A C 1
ATOM 756 O O . THR A 1 106 ? 6.390 -17.403 6.891 1.00 96.25 106 THR A O 1
ATOM 759 N N . LEU A 1 107 ? 5.794 -18.955 5.368 1.00 98.06 107 LEU A N 1
ATOM 760 C CA . LEU A 1 107 ? 7.108 -19.065 4.734 1.00 98.06 107 LEU A CA 1
ATOM 761 C C . LEU A 1 107 ? 7.110 -18.344 3.382 1.00 98.06 107 LEU A C 1
ATOM 763 O O . LEU A 1 107 ? 6.493 -18.813 2.430 1.00 98.06 107 LEU A O 1
ATOM 767 N N . ALA A 1 108 ? 7.826 -17.230 3.269 1.00 98.12 108 ALA A N 1
ATOM 768 C CA . ALA A 1 108 ? 8.151 -16.612 1.988 1.00 98.12 108 ALA A CA 1
ATOM 769 C C . ALA A 1 108 ? 9.424 -17.264 1.421 1.00 98.12 108 ALA A C 1
ATOM 771 O O . ALA A 1 108 ? 10.527 -17.008 1.899 1.00 98.12 108 ALA A O 1
ATOM 772 N N . LEU A 1 109 ? 9.274 -18.118 0.410 1.00 97.94 109 LEU A N 1
ATOM 773 C CA . LEU A 1 109 ? 10.392 -18.690 -0.338 1.00 97.94 109 LEU A CA 1
ATOM 774 C C . LEU A 1 109 ? 10.711 -17.767 -1.516 1.00 97.94 109 LEU A C 1
ATOM 776 O O . LEU A 1 109 ? 9.857 -17.534 -2.373 1.00 97.94 109 LEU A O 1
ATOM 780 N N . VAL A 1 110 ? 11.926 -17.230 -1.550 1.00 97.38 110 VAL A N 1
ATOM 781 C CA . VAL A 1 110 ? 12.339 -16.208 -2.520 1.00 97.38 110 VAL A CA 1
ATOM 782 C C . VAL A 1 110 ? 13.583 -16.700 -3.247 1.00 97.38 110 VAL A C 1
ATOM 784 O O . VAL A 1 110 ? 14.599 -16.974 -2.609 1.00 97.38 110 VAL A O 1
ATOM 787 N N . GLY A 1 111 ? 13.525 -16.830 -4.573 1.00 94.44 111 GLY A N 1
ATOM 788 C CA . GLY A 1 111 ? 14.738 -17.088 -5.347 1.00 94.44 111 GLY A CA 1
ATOM 789 C C . GLY A 1 111 ? 15.626 -15.844 -5.401 1.00 94.44 111 GLY A C 1
ATOM 790 O O . GLY A 1 111 ? 15.141 -14.725 -5.301 1.00 94.44 111 GLY A O 1
ATOM 791 N N . ASP A 1 112 ? 16.934 -16.015 -5.554 1.00 94.25 112 ASP A N 1
ATOM 792 C CA . ASP A 1 112 ? 17.888 -14.913 -5.747 1.00 94.25 112 ASP A CA 1
ATOM 793 C C . ASP A 1 112 ? 18.741 -15.185 -6.995 1.00 94.25 112 ASP A C 1
ATOM 795 O O . ASP A 1 112 ? 18.725 -16.281 -7.564 1.00 94.25 112 ASP A O 1
ATOM 799 N N . MET A 1 113 ? 19.498 -14.190 -7.445 1.00 93.25 113 MET A N 1
ATOM 800 C CA . MET A 1 113 ? 20.541 -14.375 -8.445 1.00 93.25 113 MET A CA 1
ATOM 801 C C . MET A 1 113 ? 21.517 -15.469 -8.007 1.00 93.25 113 MET A C 1
ATOM 803 O O . MET A 1 113 ? 21.720 -15.714 -6.817 1.00 93.25 113 MET A O 1
ATOM 807 N N . ALA A 1 114 ? 22.153 -16.119 -8.981 1.00 92.69 114 ALA A N 1
ATOM 808 C CA . ALA A 1 114 ? 23.250 -17.025 -8.677 1.00 92.69 114 ALA A CA 1
ATOM 809 C C . ALA A 1 114 ? 24.348 -16.273 -7.905 1.00 92.69 114 ALA A C 1
ATOM 811 O O . ALA A 1 114 ? 24.671 -15.138 -8.263 1.00 92.69 114 ALA A O 1
ATOM 812 N N . THR A 1 115 ? 24.930 -16.893 -6.878 1.00 91.81 115 THR A N 1
ATOM 813 C CA . THR A 1 115 ? 25.858 -16.218 -5.949 1.00 91.81 115 THR A CA 1
ATOM 814 C C . THR A 1 115 ? 27.034 -15.539 -6.659 1.00 91.81 115 THR A C 1
ATOM 816 O O . THR A 1 115 ? 27.377 -14.398 -6.364 1.00 91.81 115 THR A O 1
ATOM 819 N N . TRP A 1 116 ? 27.607 -16.190 -7.673 1.00 91.62 116 TRP A N 1
ATOM 820 C CA . TRP A 1 116 ? 28.696 -15.647 -8.493 1.00 91.62 116 TRP A CA 1
ATOM 821 C C . TRP A 1 116 ? 28.261 -14.513 -9.437 1.00 91.62 116 TRP A C 1
ATOM 823 O O . TRP A 1 116 ? 29.108 -13.769 -9.928 1.00 91.62 116 TRP A O 1
ATOM 833 N N . HIS A 1 117 ? 26.961 -14.386 -9.717 1.00 93.06 117 HIS A N 1
ATOM 834 C CA . HIS A 1 117 ? 26.401 -13.371 -10.610 1.00 93.06 117 HIS A CA 1
ATOM 835 C C . HIS A 1 117 ? 25.900 -12.129 -9.863 1.00 93.06 117 HIS A C 1
ATOM 837 O O . HIS A 1 117 ? 25.798 -11.064 -10.463 1.00 93.06 117 HIS A O 1
ATOM 843 N N . GLN A 1 118 ? 25.627 -12.239 -8.560 1.00 88.50 118 GLN A N 1
ATOM 844 C CA . GLN A 1 118 ? 25.151 -11.128 -7.728 1.00 88.50 118 GLN A CA 1
ATOM 845 C C . GLN A 1 118 ? 25.997 -9.845 -7.849 1.00 88.50 118 GLN A C 1
ATOM 847 O O . GLN A 1 118 ? 25.400 -8.787 -8.042 1.00 88.50 118 GLN A O 1
ATOM 852 N N . PRO A 1 119 ? 27.349 -9.885 -7.829 1.00 91.75 119 PRO A N 1
ATOM 853 C CA . PRO A 1 119 ? 28.160 -8.667 -7.932 1.00 91.75 119 PRO A CA 1
ATOM 854 C C . PRO A 1 119 ? 28.039 -7.923 -9.269 1.00 91.75 119 PRO A C 1
ATOM 856 O O . PRO A 1 119 ? 28.507 -6.794 -9.372 1.00 91.75 119 PRO A O 1
ATOM 859 N N . ALA A 1 120 ? 27.458 -8.550 -10.298 1.00 94.00 120 ALA A N 1
ATOM 860 C CA . ALA A 1 120 ? 27.276 -7.937 -11.610 1.00 94.00 120 ALA A CA 1
ATOM 861 C C . ALA A 1 120 ? 26.064 -6.990 -11.684 1.00 94.00 120 ALA A C 1
ATOM 863 O O . ALA A 1 120 ? 25.892 -6.352 -12.718 1.00 94.00 120 ALA A O 1
ATOM 864 N N . ASP A 1 121 ? 25.238 -6.921 -10.629 1.00 91.69 121 ASP A N 1
ATOM 865 C CA . ASP A 1 121 ? 24.060 -6.044 -10.543 1.00 91.69 121 ASP A CA 1
ATOM 866 C C . ASP A 1 121 ? 23.121 -6.179 -11.758 1.00 91.69 121 ASP A C 1
ATOM 868 O O . ASP A 1 121 ? 22.768 -5.224 -12.450 1.00 91.69 121 ASP A O 1
ATOM 872 N N . ALA A 1 122 ? 22.768 -7.426 -12.082 1.00 91.81 122 ALA A N 1
ATOM 873 C CA . ALA A 1 122 ? 21.853 -7.719 -13.179 1.00 91.81 122 ALA A CA 1
ATOM 874 C C . ALA A 1 122 ? 20.469 -7.083 -12.945 1.00 91.81 122 ALA A C 1
ATOM 876 O O . ALA A 1 122 ? 20.084 -6.819 -11.817 1.00 91.81 122 ALA A O 1
ATOM 877 N N . VAL A 1 123 ? 19.672 -6.909 -14.005 1.00 90.50 123 VAL A N 1
ATOM 878 C CA . VAL A 1 123 ? 18.430 -6.093 -14.025 1.00 90.50 123 VAL A CA 1
ATOM 879 C C . VAL A 1 123 ? 17.430 -6.357 -12.880 1.00 90.50 123 VAL A C 1
ATOM 881 O O . VAL A 1 123 ? 16.676 -5.458 -12.521 1.00 90.50 123 VAL A O 1
ATOM 884 N N . LEU A 1 124 ? 17.392 -7.569 -12.315 1.00 91.94 124 LEU A N 1
ATOM 885 C CA . LEU A 1 124 ? 16.484 -7.943 -11.216 1.00 91.94 124 LEU A CA 1
ATOM 886 C C . LEU A 1 124 ? 17.180 -8.057 -9.843 1.00 91.94 124 LEU A C 1
ATOM 888 O O . LEU A 1 124 ? 16.549 -8.491 -8.877 1.00 91.94 124 LEU A O 1
ATOM 892 N N . ALA A 1 125 ? 18.471 -7.729 -9.754 1.00 91.44 125 ALA A N 1
ATOM 893 C CA . ALA A 1 125 ? 19.237 -7.762 -8.517 1.00 91.44 125 ALA A CA 1
ATOM 894 C C . ALA A 1 125 ? 18.731 -6.676 -7.557 1.00 91.44 125 ALA A C 1
ATOM 896 O O . ALA A 1 125 ? 18.472 -5.539 -7.943 1.00 91.44 125 ALA A O 1
ATOM 897 N N . MET A 1 126 ? 18.549 -7.051 -6.293 1.00 93.88 126 MET A N 1
ATOM 898 C CA . MET A 1 126 ? 18.115 -6.166 -5.216 1.00 93.88 126 MET A CA 1
ATOM 899 C C . MET A 1 126 ? 18.669 -6.683 -3.890 1.00 93.88 126 MET A C 1
ATOM 901 O O . MET A 1 126 ? 18.959 -7.871 -3.752 1.00 93.88 126 MET A O 1
ATOM 905 N N . ASP A 1 127 ? 18.733 -5.815 -2.883 1.00 94.50 127 ASP A N 1
ATOM 906 C CA . ASP A 1 127 ? 19.007 -6.223 -1.504 1.00 94.50 127 ASP A CA 1
ATOM 907 C C . ASP A 1 127 ? 17.773 -6.913 -0.884 1.00 94.50 127 ASP A C 1
ATOM 909 O O . ASP A 1 127 ? 16.960 -6.305 -0.179 1.00 94.50 127 ASP A O 1
ATOM 913 N N . ILE A 1 128 ? 17.610 -8.202 -1.206 1.00 96.25 128 ILE A N 1
ATOM 914 C CA . ILE A 1 128 ? 16.493 -9.040 -0.742 1.00 96.25 128 ILE A CA 1
ATOM 915 C C . ILE A 1 128 ? 16.505 -9.172 0.782 1.00 96.25 128 ILE A C 1
ATOM 917 O O . ILE A 1 128 ? 15.443 -9.153 1.405 1.00 96.25 128 ILE A O 1
ATOM 921 N N . ASP A 1 129 ? 17.685 -9.269 1.397 1.00 94.69 129 ASP A N 1
ATOM 922 C CA . ASP A 1 129 ? 17.803 -9.479 2.840 1.00 94.69 129 ASP A CA 1
ATOM 923 C C . ASP A 1 129 ? 17.282 -8.260 3.609 1.00 94.69 129 ASP A C 1
ATOM 925 O O . ASP A 1 129 ? 16.506 -8.411 4.558 1.00 94.69 129 ASP A O 1
ATOM 929 N N . SER A 1 130 ? 17.646 -7.046 3.181 1.00 95.75 130 SER A N 1
ATOM 930 C CA . SER A 1 130 ? 17.123 -5.816 3.782 1.00 95.75 130 SER A CA 1
ATOM 931 C C . SER A 1 130 ? 15.610 -5.688 3.606 1.00 95.75 130 SER A C 1
ATOM 933 O O . SER A 1 130 ? 14.921 -5.333 4.565 1.00 95.75 130 SER A O 1
ATOM 935 N N . LEU A 1 131 ? 15.065 -6.031 2.432 1.00 96.06 131 LEU A N 1
ATOM 936 C CA . LEU A 1 131 ? 13.613 -6.044 2.210 1.00 96.06 131 LEU A CA 1
ATOM 937 C C . LEU A 1 131 ? 12.913 -7.040 3.142 1.00 96.06 131 LEU A C 1
ATOM 939 O O . LEU A 1 131 ? 11.959 -6.678 3.838 1.00 96.06 131 LEU A O 1
ATOM 943 N N . ALA A 1 132 ? 13.413 -8.274 3.205 1.00 97.06 132 ALA A N 1
ATOM 944 C CA . ALA A 1 132 ? 12.833 -9.355 3.992 1.00 97.06 132 ALA A CA 1
ATOM 945 C C . ALA A 1 132 ? 12.781 -9.031 5.492 1.00 97.06 132 ALA A C 1
ATOM 947 O O . ALA A 1 132 ? 11.773 -9.317 6.148 1.00 97.06 132 ALA A O 1
ATOM 948 N N . ARG A 1 133 ? 13.819 -8.374 6.033 1.00 96.75 133 ARG A N 1
ATOM 949 C CA . ARG A 1 133 ? 13.908 -7.983 7.455 1.00 96.75 133 ARG A CA 1
ATOM 950 C C . ARG A 1 133 ? 12.821 -7.005 7.903 1.00 96.75 133 ARG A C 1
ATOM 952 O O . ARG A 1 133 ? 12.548 -6.904 9.095 1.00 96.75 133 ARG A O 1
ATOM 959 N N . THR A 1 134 ? 12.177 -6.285 6.984 1.00 95.19 134 THR A N 1
ATOM 960 C CA . THR A 1 134 ? 11.102 -5.341 7.344 1.00 95.19 134 THR A CA 1
ATOM 961 C C . THR A 1 134 ? 9.795 -6.043 7.739 1.00 95.19 134 THR A C 1
ATOM 963 O O . THR A 1 134 ? 9.012 -5.519 8.545 1.00 95.19 134 THR A O 1
ATOM 966 N N . VAL A 1 135 ? 9.565 -7.246 7.202 1.00 96.06 135 VAL A N 1
ATOM 967 C CA . VAL A 1 135 ? 8.307 -7.999 7.343 1.00 96.06 135 VAL A CA 1
ATOM 968 C C . VAL A 1 135 ? 8.470 -9.374 7.982 1.00 96.06 135 VAL A C 1
ATOM 970 O O . VAL A 1 135 ? 7.472 -9.925 8.434 1.00 96.06 135 VAL A O 1
ATOM 973 N N . SER A 1 136 ? 9.689 -9.905 8.066 1.00 96.56 136 SER A N 1
ATOM 974 C CA . SER A 1 136 ? 9.956 -11.231 8.632 1.00 96.56 136 SER A CA 1
ATOM 975 C C . SER A 1 136 ? 10.505 -11.129 10.051 1.00 96.56 136 SER A C 1
ATOM 977 O O . SER A 1 136 ? 11.259 -10.210 10.368 1.00 96.56 136 SER A O 1
ATOM 979 N N . GLU A 1 137 ? 10.133 -12.077 10.904 1.00 93.12 137 GLU A N 1
ATOM 980 C CA . GLU A 1 137 ? 10.758 -12.273 12.215 1.00 93.12 137 GLU A CA 1
ATOM 981 C C . GLU A 1 137 ? 12.141 -12.905 12.056 1.00 93.12 137 GLU A C 1
ATOM 983 O O . GLU A 1 137 ? 13.093 -12.490 12.714 1.00 93.12 137 GLU A O 1
ATOM 988 N N . GLU A 1 138 ? 12.265 -13.838 11.110 1.00 94.50 138 GLU A N 1
ATOM 989 C CA . GLU A 1 138 ? 13.521 -14.486 10.757 1.00 94.50 138 GLU A CA 1
ATOM 990 C C . GLU A 1 138 ? 13.755 -14.438 9.243 1.00 94.50 138 GLU A C 1
ATOM 992 O O . GLU A 1 138 ? 12.828 -14.548 8.435 1.00 94.50 138 GLU A O 1
ATOM 997 N N . VAL A 1 139 ? 15.017 -14.260 8.854 1.00 96.50 139 VAL A N 1
ATOM 998 C CA . VAL A 1 139 ? 15.456 -14.304 7.457 1.00 96.50 139 VAL A CA 1
ATOM 999 C C . VAL A 1 139 ? 16.596 -15.304 7.357 1.00 96.50 139 VAL A C 1
ATOM 1001 O O . VAL A 1 139 ? 17.628 -15.147 8.011 1.00 96.50 139 VAL A O 1
ATOM 1004 N N . TYR A 1 140 ? 16.391 -16.320 6.531 1.00 95.06 140 TYR A N 1
ATOM 1005 C CA . TYR A 1 140 ? 17.345 -17.369 6.217 1.00 95.06 140 TYR A CA 1
ATOM 1006 C C . TYR A 1 140 ? 17.842 -17.181 4.786 1.00 95.06 140 TYR A C 1
ATOM 1008 O O . TYR A 1 140 ? 17.074 -16.790 3.908 1.00 95.06 140 TYR A O 1
ATOM 1016 N N . ARG A 1 141 ? 19.115 -17.486 4.537 1.00 93.12 141 ARG A N 1
ATOM 1017 C CA . ARG A 1 141 ? 19.707 -17.470 3.199 1.00 93.12 141 ARG A CA 1
ATOM 1018 C C . ARG A 1 141 ? 20.512 -18.744 3.003 1.00 93.12 141 ARG A C 1
ATOM 1020 O O . ARG A 1 141 ? 21.383 -19.029 3.818 1.00 93.12 141 ARG A O 1
ATOM 1027 N N . ALA A 1 142 ? 20.219 -19.476 1.936 1.00 91.81 142 ALA A N 1
ATOM 1028 C CA . ALA A 1 142 ? 20.926 -20.707 1.616 1.00 91.81 142 ALA A CA 1
ATOM 1029 C C . ALA A 1 142 ? 22.305 -20.413 0.995 1.00 91.81 142 ALA A C 1
ATOM 1031 O O . ALA A 1 142 ? 22.424 -19.545 0.124 1.00 91.81 142 ALA A O 1
ATOM 1032 N N . GLY A 1 143 ? 23.339 -21.139 1.427 1.00 83.94 143 GLY A N 1
ATOM 1033 C CA . GLY A 1 143 ? 24.720 -21.000 0.949 1.00 83.94 143 GLY A CA 1
ATOM 1034 C C . GLY A 1 143 ? 25.228 -22.220 0.170 1.00 83.94 143 GLY A C 1
ATOM 1035 O O . GLY A 1 143 ? 24.814 -23.347 0.402 1.00 83.94 143 GLY A O 1
ATOM 1036 N N . ALA A 1 144 ? 26.189 -22.028 -0.738 1.00 63.53 144 ALA A N 1
ATOM 1037 C CA . ALA A 1 144 ? 26.700 -23.097 -1.610 1.00 63.53 144 ALA A CA 1
ATOM 1038 C C . ALA A 1 144 ? 27.638 -24.130 -0.926 1.00 63.53 144 ALA A C 1
ATOM 1040 O O . ALA A 1 144 ? 28.214 -24.975 -1.609 1.00 63.53 144 ALA A O 1
ATOM 1041 N N . GLY A 1 145 ? 27.830 -24.086 0.400 1.00 58.28 145 GLY A N 1
ATOM 1042 C CA . GLY A 1 145 ? 28.852 -24.876 1.103 1.00 58.28 145 GLY A CA 1
ATOM 1043 C C . GLY A 1 145 ? 28.307 -25.769 2.216 1.00 58.28 145 GLY A C 1
ATOM 1044 O O . GLY A 1 145 ? 28.109 -25.290 3.325 1.00 58.28 145 GLY A O 1
ATOM 1045 N N . GLY A 1 146 ? 28.128 -27.068 1.941 1.00 61.47 146 GLY A N 1
ATOM 1046 C CA . GLY A 1 146 ? 27.904 -28.121 2.952 1.00 61.47 146 GLY A CA 1
ATOM 1047 C C . GLY A 1 146 ? 26.657 -27.974 3.836 1.00 61.47 146 GLY A C 1
ATOM 1048 O O . GLY A 1 146 ? 26.512 -28.720 4.802 1.00 61.47 146 GLY A O 1
ATOM 1049 N N . GLU A 1 147 ? 25.784 -27.015 3.532 1.00 73.25 147 GLU A N 1
ATOM 1050 C CA . GLU A 1 147 ? 24.561 -26.741 4.275 1.00 73.25 147 GLU A CA 1
ATOM 1051 C C . GLU A 1 147 ? 23.485 -27.782 3.954 1.00 73.25 147 GLU A C 1
ATOM 1053 O O . GLU A 1 147 ? 23.262 -28.153 2.801 1.00 73.25 147 GLU A O 1
ATOM 1058 N N . ASP A 1 148 ? 22.794 -28.248 4.991 1.00 84.81 148 ASP A N 1
ATOM 1059 C CA . ASP A 1 148 ? 21.632 -29.115 4.842 1.00 84.81 148 ASP A CA 1
ATOM 1060 C C . ASP A 1 148 ? 20.406 -28.261 4.480 1.00 84.81 148 ASP A C 1
ATOM 1062 O O . ASP A 1 148 ? 19.706 -27.730 5.349 1.00 84.81 148 ASP A O 1
ATOM 1066 N N . PHE A 1 149 ? 20.161 -28.105 3.175 1.00 88.81 149 PHE A N 1
ATOM 1067 C CA . PHE A 1 149 ? 19.052 -27.302 2.649 1.00 88.81 149 PHE A CA 1
ATOM 1068 C C . PHE A 1 149 ? 17.678 -27.786 3.108 1.00 88.81 149 PHE A C 1
ATOM 1070 O O . PHE A 1 149 ? 16.762 -26.976 3.264 1.00 88.81 149 PHE A O 1
ATOM 1077 N N . ARG A 1 150 ? 17.534 -29.092 3.353 1.00 88.31 150 ARG A N 1
ATOM 1078 C CA . ARG A 1 150 ? 16.299 -29.661 3.884 1.00 88.31 150 ARG A CA 1
ATOM 1079 C C . ARG A 1 150 ? 16.076 -29.155 5.304 1.00 88.31 150 ARG A C 1
ATOM 1081 O O . ARG A 1 150 ? 15.031 -28.571 5.577 1.00 88.31 150 ARG A O 1
ATOM 1088 N N . ARG A 1 151 ? 17.073 -29.297 6.180 1.00 89.69 151 ARG A N 1
ATOM 1089 C CA . ARG A 1 151 ? 16.984 -28.824 7.569 1.00 89.69 151 ARG A CA 1
ATOM 1090 C C . ARG A 1 151 ? 16.818 -27.306 7.663 1.00 89.69 151 ARG A C 1
ATOM 1092 O O . ARG A 1 151 ? 16.138 -26.816 8.563 1.00 89.69 151 ARG A O 1
ATOM 1099 N N . LEU A 1 152 ? 17.428 -26.547 6.751 1.00 91.50 152 LEU A N 1
ATOM 1100 C CA . LEU A 1 152 ? 17.226 -25.099 6.662 1.00 91.50 152 LEU A CA 1
ATOM 1101 C C . LEU A 1 152 ? 15.758 -24.761 6.359 1.00 91.50 152 LEU A C 1
ATOM 1103 O O . LEU A 1 152 ? 15.175 -23.913 7.034 1.00 91.50 152 LEU A O 1
ATOM 1107 N N . ALA A 1 153 ? 15.157 -25.447 5.383 1.00 91.69 153 ALA A N 1
ATOM 1108 C CA . ALA A 1 153 ? 13.755 -25.265 5.026 1.00 91.69 153 ALA A CA 1
ATOM 1109 C C . ALA A 1 153 ? 12.797 -25.725 6.136 1.00 91.69 153 ALA A C 1
ATOM 1111 O O . ALA A 1 153 ? 11.819 -25.030 6.404 1.00 91.69 153 ALA A O 1
ATOM 1112 N N . GLU A 1 154 ? 13.102 -26.834 6.819 1.00 92.69 154 GLU A N 1
ATOM 1113 C CA . GLU A 1 154 ? 12.345 -27.304 7.988 1.00 92.69 154 GLU A CA 1
ATOM 1114 C C . GLU A 1 154 ? 12.322 -26.229 9.082 1.00 92.69 154 GLU A C 1
ATOM 1116 O O . GLU A 1 154 ? 11.254 -25.792 9.501 1.00 92.69 154 GLU A O 1
ATOM 1121 N N . ARG A 1 155 ? 13.493 -25.706 9.467 1.00 91.50 155 ARG A N 1
ATOM 1122 C CA . ARG A 1 155 ? 13.597 -24.630 10.467 1.00 91.50 155 ARG A CA 1
ATOM 1123 C C . ARG A 1 155 ? 12.837 -23.372 10.059 1.00 91.50 155 ARG A C 1
ATOM 1125 O O . ARG A 1 155 ? 12.167 -22.770 10.893 1.00 91.50 155 ARG A O 1
ATOM 1132 N N . ALA A 1 156 ? 12.946 -22.971 8.792 1.00 90.31 156 ALA A N 1
ATOM 1133 C CA . ALA A 1 156 ? 12.257 -21.790 8.289 1.00 90.31 156 ALA A CA 1
ATOM 1134 C C . ALA A 1 156 ? 10.726 -21.958 8.316 1.00 90.31 156 ALA A C 1
ATOM 1136 O O . ALA A 1 156 ? 10.011 -20.998 8.599 1.00 90.31 156 ALA A O 1
ATOM 1137 N N . ALA A 1 157 ? 10.230 -23.169 8.047 1.00 90.44 157 ALA A N 1
ATOM 1138 C CA . ALA A 1 157 ? 8.811 -23.507 8.091 1.00 90.44 157 ALA A CA 1
ATOM 1139 C C . ALA A 1 157 ? 8.272 -23.670 9.526 1.00 90.44 157 ALA A C 1
ATOM 1141 O O . ALA A 1 157 ? 7.140 -23.285 9.790 1.00 90.44 157 ALA A O 1
ATOM 1142 N N . GLU A 1 158 ? 9.062 -24.194 10.466 1.00 88.56 158 GLU A N 1
ATOM 1143 C CA . GLU A 1 158 ? 8.659 -24.388 11.872 1.00 88.56 158 GLU A CA 1
ATOM 1144 C C . GLU A 1 158 ? 8.565 -23.078 12.682 1.00 88.56 158 GLU A C 1
ATOM 1146 O O . GLU A 1 158 ? 8.048 -23.065 13.806 1.00 88.56 158 GLU A O 1
ATOM 1151 N N . ALA A 1 159 ? 9.056 -21.967 12.130 1.00 84.75 159 ALA A N 1
ATOM 1152 C CA . ALA A 1 159 ? 8.992 -20.656 12.758 1.00 84.75 159 ALA A CA 1
ATOM 1153 C C . ALA A 1 159 ? 7.540 -20.191 12.997 1.00 84.75 159 ALA A C 1
ATOM 1155 O O . ALA A 1 159 ? 6.622 -20.446 12.218 1.00 84.75 159 ALA A O 1
ATOM 1156 N N . ARG A 1 160 ? 7.322 -19.469 14.105 1.00 79.50 160 ARG A N 1
ATOM 1157 C CA . ARG A 1 160 ? 5.973 -19.084 14.569 1.00 79.50 160 ARG A CA 1
ATOM 1158 C C . ARG A 1 160 ? 5.372 -17.874 13.845 1.00 79.50 160 ARG A C 1
ATOM 1160 O O . ARG A 1 160 ? 4.164 -17.666 13.943 1.00 79.50 160 ARG A O 1
ATOM 1167 N N . GLY A 1 161 ? 6.190 -17.082 13.157 1.00 88.69 161 GLY A N 1
ATOM 1168 C CA . GLY A 1 161 ? 5.783 -15.861 12.467 1.00 88.69 161 GLY A CA 1
ATOM 1169 C C . GLY A 1 161 ? 6.049 -15.904 10.966 1.00 88.69 161 GLY A C 1
ATOM 1170 O O . GLY A 1 161 ? 6.128 -16.965 10.348 1.00 88.69 161 GLY A O 1
ATOM 1171 N N . VAL A 1 162 ? 6.177 -14.721 10.367 1.00 96.44 162 VAL A N 1
ATOM 1172 C CA . VAL A 1 162 ? 6.595 -14.605 8.968 1.00 96.44 162 VAL A CA 1
ATOM 1173 C C . VAL A 1 162 ? 8.093 -14.858 8.885 1.00 96.44 162 VAL A C 1
ATOM 1175 O O . VAL A 1 162 ? 8.872 -14.154 9.527 1.00 96.44 162 VAL A O 1
ATOM 1178 N N . THR A 1 163 ? 8.486 -15.801 8.042 1.00 97.50 163 THR A N 1
ATOM 1179 C CA . THR A 1 163 ? 9.883 -16.136 7.781 1.00 97.50 163 THR A CA 1
ATOM 1180 C C . THR A 1 163 ? 10.161 -16.031 6.297 1.00 97.50 163 THR A C 1
ATOM 1182 O O . THR A 1 163 ? 9.362 -16.491 5.484 1.00 97.50 163 THR A O 1
ATOM 1185 N N . THR A 1 164 ? 11.307 -15.459 5.937 1.00 98.25 164 THR A N 1
ATOM 1186 C CA . THR A 1 164 ? 11.779 -15.465 4.548 1.00 98.25 164 THR A CA 1
ATOM 1187 C C . THR A 1 164 ? 12.965 -16.408 4.404 1.00 98.25 164 THR A C 1
ATOM 1189 O O . THR A 1 164 ? 13.940 -16.277 5.139 1.00 98.25 164 THR A O 1
ATOM 1192 N N . LEU A 1 165 ? 12.895 -17.333 3.447 1.00 97.62 165 LEU A N 1
ATOM 1193 C CA . LEU A 1 165 ? 14.016 -18.164 3.015 1.00 97.62 165 LEU A CA 1
ATOM 1194 C C . LEU A 1 165 ? 14.446 -17.724 1.614 1.00 97.62 165 LEU A C 1
ATOM 1196 O O . LEU A 1 165 ? 13.721 -17.927 0.640 1.00 97.62 165 LEU A O 1
ATOM 1200 N N . VAL A 1 166 ? 15.629 -17.124 1.526 1.00 96.88 166 VAL A N 1
ATOM 1201 C CA . VAL A 1 166 ? 16.250 -16.698 0.274 1.00 96.88 166 VAL A CA 1
ATOM 1202 C C . VAL A 1 166 ? 17.132 -17.820 -0.260 1.00 96.88 166 VAL A C 1
ATOM 1204 O O . VAL A 1 166 ? 18.026 -18.298 0.441 1.00 96.88 166 VAL A O 1
ATOM 1207 N N . VAL A 1 167 ? 16.908 -18.239 -1.503 1.00 95.69 167 VAL A N 1
ATOM 1208 C CA . VAL A 1 167 ? 17.685 -19.311 -2.133 1.00 95.69 167 VAL A CA 1
ATOM 1209 C C . VAL A 1 167 ? 18.271 -18.835 -3.462 1.00 95.69 167 VAL A C 1
ATOM 1211 O O . VAL A 1 167 ? 17.533 -18.664 -4.434 1.00 95.69 167 VAL A O 1
ATOM 1214 N N . PRO A 1 168 ? 19.599 -18.648 -3.546 1.00 94.31 168 PRO A N 1
ATOM 1215 C CA . PRO A 1 168 ? 20.271 -18.334 -4.801 1.00 94.31 168 PRO A CA 1
ATOM 1216 C C . PRO A 1 168 ? 19.984 -19.356 -5.907 1.00 94.31 168 PRO A C 1
ATOM 1218 O O . PRO A 1 168 ? 19.829 -20.559 -5.666 1.00 94.31 168 PRO A O 1
ATOM 1221 N N . HIS A 1 169 ? 19.923 -18.883 -7.150 1.00 93.69 169 HIS A N 1
ATOM 1222 C CA . HIS A 1 169 ? 19.590 -19.728 -8.298 1.00 93.69 169 HIS A CA 1
ATOM 1223 C C . HIS A 1 169 ? 20.566 -20.903 -8.473 1.00 93.69 169 HIS A C 1
ATOM 1225 O O . HIS A 1 169 ? 20.151 -22.017 -8.786 1.00 93.69 169 HIS A O 1
ATOM 1231 N N . ASP A 1 170 ? 21.852 -20.688 -8.193 1.00 92.00 170 ASP A N 1
ATOM 1232 C CA . ASP A 1 170 ? 22.872 -21.731 -8.239 1.00 92.00 170 ASP A CA 1
ATOM 1233 C C . ASP A 1 170 ? 22.765 -22.755 -7.114 1.00 92.00 170 ASP A C 1
ATOM 1235 O O . ASP A 1 170 ? 22.985 -23.949 -7.330 1.00 92.00 170 ASP A O 1
ATOM 1239 N N . VAL A 1 171 ? 22.336 -22.323 -5.932 1.00 91.88 171 VAL A N 1
ATOM 1240 C CA . VAL A 1 171 ? 21.986 -23.239 -4.843 1.00 91.88 171 VAL A CA 1
ATOM 1241 C C . VAL A 1 171 ? 20.803 -24.126 -5.246 1.00 91.88 171 VAL A C 1
ATOM 1243 O O . VAL A 1 171 ? 20.821 -25.333 -5.010 1.00 91.88 171 VAL A O 1
ATOM 1246 N N . SER A 1 172 ? 19.817 -23.569 -5.952 1.00 91.06 172 SER A N 1
ATOM 1247 C CA . SER A 1 172 ? 18.606 -24.292 -6.366 1.00 91.06 172 SER A CA 1
ATOM 1248 C C . SER A 1 172 ? 18.887 -25.495 -7.283 1.00 91.06 172 SER A C 1
ATOM 1250 O O . SER A 1 172 ? 18.189 -26.509 -7.190 1.00 91.06 172 SER A O 1
ATOM 1252 N N . TRP A 1 173 ? 19.916 -25.427 -8.138 1.00 88.31 173 TRP A N 1
ATOM 1253 C CA . TRP A 1 173 ? 20.321 -26.538 -9.018 1.00 88.31 173 TRP A CA 1
ATOM 1254 C C . TRP A 1 173 ? 21.498 -27.370 -8.500 1.00 88.31 173 TRP A C 1
ATOM 1256 O O . TRP A 1 173 ? 21.847 -28.379 -9.121 1.00 88.31 173 TRP A O 1
ATOM 1266 N N . THR A 1 174 ? 22.132 -26.963 -7.396 1.00 89.56 174 THR A N 1
ATOM 1267 C CA . THR A 1 174 ? 23.263 -27.695 -6.811 1.00 89.56 174 THR A CA 1
ATOM 1268 C C . THR A 1 174 ? 22.821 -29.105 -6.425 1.00 89.56 174 THR A C 1
ATOM 1270 O O . THR A 1 174 ? 21.715 -29.298 -5.920 1.00 89.56 174 THR A O 1
ATOM 1273 N N . ARG A 1 175 ? 23.664 -30.108 -6.696 1.00 88.38 175 ARG A N 1
ATOM 1274 C CA . ARG A 1 175 ? 23.384 -31.504 -6.338 1.00 88.38 175 ARG A CA 1
ATOM 1275 C C . ARG A 1 175 ? 23.796 -31.766 -4.895 1.00 88.38 175 ARG A C 1
ATOM 1277 O O . ARG A 1 175 ? 24.939 -31.504 -4.532 1.00 88.38 175 ARG A O 1
ATOM 1284 N N . VAL A 1 176 ? 22.877 -32.311 -4.110 1.00 86.19 176 VAL A N 1
ATOM 1285 C CA . VAL A 1 176 ? 23.091 -32.721 -2.716 1.00 86.19 176 VAL A CA 1
ATOM 1286 C C . VAL A 1 176 ? 22.757 -34.204 -2.552 1.00 86.19 176 VAL A C 1
ATOM 1288 O O . VAL A 1 176 ? 21.989 -34.729 -3.362 1.00 86.19 176 VAL A O 1
ATOM 1291 N N . PRO A 1 177 ? 23.331 -34.910 -1.560 1.00 83.19 177 PRO A N 1
ATOM 1292 C CA . PRO A 1 177 ? 22.964 -36.296 -1.284 1.00 83.19 177 PRO A CA 1
ATOM 1293 C C . PRO A 1 177 ? 21.449 -36.432 -1.099 1.00 83.19 177 PRO A C 1
ATOM 1295 O O . PRO A 1 177 ? 20.852 -35.696 -0.315 1.00 83.19 177 PRO A O 1
ATOM 1298 N N . ALA A 1 178 ? 20.832 -37.351 -1.839 1.00 75.25 178 ALA A N 1
ATOM 1299 C CA . ALA A 1 178 ? 19.432 -37.688 -1.635 1.00 75.25 178 ALA A CA 1
ATOM 1300 C C . ALA A 1 178 ? 19.316 -38.608 -0.408 1.00 75.25 178 ALA A C 1
ATOM 1302 O O . ALA A 1 178 ? 20.196 -39.448 -0.200 1.00 75.25 178 ALA A O 1
ATOM 1303 N N . PRO A 1 179 ? 18.250 -38.492 0.400 1.00 69.38 179 PRO A N 1
ATOM 1304 C CA . PRO A 1 179 ? 17.981 -39.478 1.441 1.00 69.38 179 PRO A CA 1
ATOM 1305 C C . PRO A 1 179 ? 17.798 -40.870 0.812 1.00 69.38 179 PRO A C 1
ATOM 1307 O O . PRO A 1 179 ? 17.198 -40.986 -0.256 1.00 69.38 179 PRO A O 1
ATOM 1310 N N . GLU A 1 180 ? 18.312 -41.922 1.458 1.00 60.28 180 GLU A N 1
ATOM 1311 C CA . GLU A 1 180 ? 18.126 -43.304 0.993 1.00 60.28 180 GLU A CA 1
ATOM 1312 C C . GLU A 1 180 ? 16.626 -43.644 0.909 1.00 60.28 180 GLU A C 1
ATOM 1314 O O . GLU A 1 180 ? 15.870 -43.415 1.862 1.00 60.28 180 GLU A O 1
ATOM 1319 N N . ASP A 1 181 ? 16.189 -44.180 -0.238 1.00 44.81 181 ASP A N 1
ATOM 1320 C CA . ASP A 1 181 ? 14.796 -44.564 -0.483 1.00 44.81 181 ASP A CA 1
ATOM 1321 C C . ASP A 1 181 ? 14.299 -45.508 0.626 1.00 44.81 181 ASP A C 1
ATOM 1323 O O . ASP A 1 181 ? 14.776 -46.632 0.778 1.00 44.81 181 ASP A O 1
ATOM 1327 N N . GLY A 1 182 ? 13.321 -45.051 1.412 1.00 45.44 182 GLY A N 1
ATOM 1328 C CA . GLY A 1 182 ? 12.722 -45.831 2.502 1.00 45.44 182 GLY A CA 1
ATOM 1329 C C . GLY A 1 182 ? 13.128 -45.400 3.911 1.00 45.44 182 GLY A C 1
ATOM 1330 O O . GLY A 1 182 ? 12.448 -45.785 4.865 1.00 45.44 182 GLY A O 1
ATOM 1331 N N . VAL A 1 183 ? 14.127 -44.525 4.069 1.00 41.50 183 VAL A N 1
ATOM 1332 C CA . VAL A 1 183 ? 14.314 -43.807 5.333 1.00 41.50 183 VAL A CA 1
ATOM 1333 C C . VAL A 1 183 ? 13.286 -42.680 5.357 1.00 41.50 183 VAL A C 1
ATOM 1335 O O . VAL A 1 183 ? 13.500 -41.591 4.826 1.00 41.50 183 VAL A O 1
ATOM 1338 N N . LYS A 1 184 ? 12.125 -42.938 5.976 1.00 39.75 184 LYS A N 1
ATOM 1339 C CA . LYS A 1 184 ? 11.337 -41.859 6.583 1.00 39.75 184 LYS A CA 1
ATOM 1340 C C . LYS A 1 184 ? 12.302 -41.165 7.539 1.00 39.75 184 LYS A C 1
ATOM 1342 O O . LYS A 1 184 ? 12.508 -41.691 8.628 1.00 39.75 184 LYS A O 1
ATOM 1347 N N . GLY A 1 185 ? 12.968 -40.092 7.090 1.00 39.56 185 GLY A N 1
ATOM 1348 C CA . GLY A 1 185 ? 13.874 -39.306 7.931 1.00 39.56 185 GLY A CA 1
ATOM 1349 C C . GLY A 1 185 ? 13.120 -39.057 9.210 1.00 39.56 185 GLY A C 1
ATOM 1350 O O . GLY A 1 185 ? 12.020 -38.530 9.065 1.00 39.56 185 GLY A O 1
ATOM 1351 N N . GLU A 1 186 ? 13.627 -39.626 10.322 1.00 39.50 186 GLU A N 1
ATOM 1352 C CA . GLU A 1 186 ? 12.860 -39.994 11.520 1.00 39.50 186 GLU A CA 1
ATOM 1353 C C . GLU A 1 186 ? 11.601 -39.169 11.559 1.00 39.50 186 GLU A C 1
ATOM 1355 O O . GLU A 1 186 ? 11.637 -38.000 11.948 1.00 39.50 186 GLU A O 1
ATOM 1360 N N . GLY A 1 187 ? 10.529 -39.722 10.981 1.00 35.47 187 GLY A N 1
ATOM 1361 C CA . GLY A 1 187 ? 9.274 -39.016 10.979 1.00 35.47 187 GLY A CA 1
ATOM 1362 C C . GLY A 1 187 ? 9.008 -38.866 12.453 1.00 35.47 187 GLY A C 1
ATOM 1363 O O . GLY A 1 187 ? 8.704 -39.868 13.097 1.00 35.47 187 GLY A O 1
ATOM 1364 N N . ARG A 1 188 ? 9.211 -37.664 13.006 1.00 37.16 188 ARG A N 1
ATOM 1365 C CA . ARG A 1 188 ? 8.581 -37.307 14.261 1.00 37.16 188 ARG A CA 1
ATOM 1366 C C . ARG A 1 188 ? 7.142 -37.655 13.974 1.00 37.16 188 ARG A C 1
ATOM 1368 O O . ARG A 1 188 ? 6.541 -37.012 13.115 1.00 37.16 188 ARG A O 1
ATOM 1375 N N . GLU A 1 189 ? 6.681 -38.768 14.551 1.00 31.88 189 GLU A N 1
ATOM 1376 C CA . GLU A 1 189 ? 5.287 -39.177 14.535 1.00 31.88 189 GLU A CA 1
ATOM 1377 C C . GLU A 1 189 ? 4.535 -37.892 14.789 1.00 31.88 189 GLU A C 1
ATOM 1379 O O . GLU A 1 189 ? 4.764 -37.299 15.847 1.00 31.88 189 GLU A O 1
ATOM 1384 N N . GLY A 1 190 ? 3.863 -37.393 13.736 1.00 34.53 190 GLY A N 1
ATOM 1385 C CA . GLY A 1 190 ? 3.610 -35.962 13.562 1.00 34.53 190 GLY A CA 1
ATOM 1386 C C . GLY A 1 190 ? 3.199 -35.407 14.892 1.00 34.53 190 GLY A C 1
ATOM 1387 O O . GLY A 1 190 ? 2.201 -35.916 15.385 1.00 34.53 190 GLY A O 1
ATOM 1388 N N . SER A 1 191 ? 4.046 -34.557 15.494 1.00 31.70 191 SER A N 1
ATOM 1389 C CA . SER A 1 191 ? 4.085 -34.341 16.942 1.00 31.70 191 SER A CA 1
ATOM 1390 C C . SER A 1 191 ? 2.666 -34.215 17.470 1.00 31.70 191 SER A C 1
ATOM 1392 O O . SER A 1 191 ? 2.065 -33.141 17.444 1.00 31.70 191 SER A O 1
ATOM 1394 N N . GLY A 1 192 ? 2.106 -35.353 17.904 1.00 32.38 192 GLY A N 1
ATOM 1395 C CA . GLY A 1 192 ? 0.811 -35.384 18.555 1.00 32.38 192 GLY A CA 1
ATOM 1396 C C . GLY A 1 192 ? 0.967 -34.403 19.696 1.00 32.38 192 GLY A C 1
ATOM 1397 O O . GLY A 1 192 ? 2.040 -34.446 20.303 1.00 32.38 192 GLY A O 1
ATOM 1398 N N . PRO A 1 193 ? 0.012 -33.470 19.884 1.00 35.41 193 PRO A N 1
ATOM 1399 C CA . PRO A 1 193 ? 0.216 -32.200 20.574 1.00 35.41 193 PRO A CA 1
ATOM 1400 C C . PRO A 1 193 ? 1.199 -32.401 21.715 1.00 35.41 193 PRO A C 1
ATOM 1402 O O . PRO A 1 193 ? 0.853 -33.025 22.721 1.00 35.41 193 PRO A O 1
ATOM 1405 N N . GLY A 1 194 ? 2.464 -32.025 21.465 1.00 38.69 194 GLY A N 1
ATOM 1406 C CA . GLY A 1 194 ? 3.553 -32.336 22.381 1.00 38.69 194 GLY A CA 1
ATOM 1407 C C . GLY A 1 194 ? 3.119 -31.834 23.742 1.00 38.69 194 GLY A C 1
ATOM 1408 O O . GLY A 1 194 ? 2.596 -30.718 23.803 1.00 38.69 194 GLY A O 1
ATOM 1409 N N . ALA A 1 195 ? 3.220 -32.687 24.772 1.00 43.94 195 ALA A N 1
ATOM 1410 C CA . ALA A 1 195 ? 2.711 -32.392 26.108 1.00 43.94 195 ALA A CA 1
ATOM 1411 C C . ALA A 1 195 ? 2.981 -30.922 26.418 1.00 43.94 195 ALA A C 1
ATOM 1413 O O . ALA A 1 195 ? 4.138 -30.497 26.336 1.00 43.94 195 ALA A O 1
ATOM 1414 N N . ALA A 1 196 ? 1.904 -30.152 26.638 1.00 56.53 196 ALA A N 1
ATOM 1415 C CA . ALA A 1 196 ? 2.012 -28.709 26.789 1.00 56.53 196 ALA A CA 1
ATOM 1416 C C . ALA A 1 196 ? 3.150 -28.440 27.780 1.00 56.53 196 ALA A C 1
ATOM 1418 O O . ALA A 1 196 ? 3.159 -29.074 28.844 1.00 56.53 196 ALA A O 1
ATOM 1419 N N . PRO A 1 197 ? 4.146 -27.610 27.419 1.00 63.56 197 PRO A N 1
ATOM 1420 C CA . PRO A 1 197 ? 5.298 -27.398 28.274 1.00 63.56 197 PRO A CA 1
ATOM 1421 C C . PRO A 1 197 ? 4.815 -27.051 29.686 1.00 63.56 197 PRO A C 1
ATOM 1423 O O . PRO A 1 197 ? 3.759 -26.430 29.867 1.00 63.56 197 PRO A O 1
ATOM 1426 N N . ALA A 1 198 ? 5.555 -27.503 30.699 1.00 68.75 198 ALA A N 1
ATOM 1427 C CA . ALA A 1 198 ? 5.197 -27.216 32.081 1.00 68.75 198 ALA A CA 1
ATOM 1428 C C . ALA A 1 198 ? 5.101 -25.691 32.271 1.00 68.75 198 ALA A C 1
ATOM 1430 O O . ALA A 1 198 ? 5.958 -24.974 31.744 1.00 68.75 198 ALA A O 1
ATOM 1431 N N . PRO A 1 199 ? 4.063 -25.179 32.959 1.00 72.56 199 PRO A N 1
ATOM 1432 C CA . PRO A 1 199 ? 3.924 -23.746 33.177 1.00 72.56 199 PRO A CA 1
ATOM 1433 C C . PRO A 1 199 ? 5.177 -23.189 33.875 1.00 72.56 199 PRO A C 1
ATOM 1435 O O . PRO A 1 199 ? 5.763 -23.890 34.707 1.00 72.56 199 PRO A O 1
ATOM 1438 N N . PRO A 1 200 ? 5.597 -21.949 33.564 1.00 77.06 200 PRO A N 1
ATOM 1439 C CA . PRO A 1 200 ? 6.762 -21.340 34.192 1.00 77.06 200 PRO A CA 1
ATOM 1440 C C . PRO A 1 200 ? 6.673 -21.359 35.730 1.00 77.06 200 PRO A C 1
ATOM 1442 O O . PRO A 1 200 ? 5.571 -21.217 36.281 1.00 77.06 200 PRO A O 1
ATOM 1445 N N . PRO A 1 201 ? 7.805 -21.485 36.449 1.00 80.62 201 PRO A N 1
ATOM 1446 C CA . PRO A 1 201 ? 7.831 -21.314 37.900 1.00 80.62 201 PRO A CA 1
ATOM 1447 C C . PRO A 1 201 ? 7.174 -19.988 38.316 1.00 80.62 201 PRO A C 1
ATOM 1449 O O . PRO A 1 201 ? 7.398 -18.964 37.678 1.00 80.62 201 PRO A O 1
ATOM 1452 N N . GLY A 1 202 ? 6.345 -20.009 39.365 1.00 85.94 202 GLY A N 1
ATOM 1453 C CA . GLY A 1 202 ? 5.602 -18.829 39.839 1.00 85.94 202 GLY A CA 1
ATOM 1454 C C . GLY A 1 202 ? 4.215 -18.627 39.210 1.00 85.94 202 GLY A C 1
ATOM 1455 O O . GLY A 1 202 ? 3.468 -17.770 39.671 1.00 85.94 202 GLY A O 1
ATOM 1456 N N . THR A 1 203 ? 3.809 -19.445 38.227 1.00 88.44 203 THR A N 1
ATOM 1457 C CA . THR A 1 203 ? 2.480 -19.327 37.585 1.00 88.44 203 THR A CA 1
ATOM 1458 C C . THR A 1 203 ? 1.320 -19.390 38.589 1.00 88.44 203 THR A C 1
ATOM 1460 O O . THR A 1 203 ? 0.375 -18.613 38.484 1.00 88.44 203 THR A O 1
ATOM 1463 N N . GLU A 1 204 ? 1.369 -20.285 39.581 1.00 90.12 204 GLU A N 1
ATOM 1464 C CA . GLU A 1 204 ? 0.305 -20.401 40.594 1.00 90.12 204 GLU A CA 1
ATOM 1465 C C . GLU A 1 204 ? 0.227 -19.182 41.525 1.00 90.12 204 GLU A C 1
ATOM 1467 O O . GLU A 1 204 ? -0.863 -18.774 41.920 1.00 90.12 204 GLU A O 1
ATOM 1472 N N . GLU A 1 205 ? 1.371 -18.594 41.881 1.00 93.00 205 GLU A N 1
ATOM 1473 C CA . GLU A 1 205 ? 1.438 -17.368 42.681 1.00 93.00 205 GLU A CA 1
ATOM 1474 C C . GLU A 1 205 ? 0.864 -16.188 41.899 1.00 93.00 205 GLU A C 1
ATOM 1476 O O . GLU A 1 205 ? -0.092 -15.569 42.360 1.00 93.00 205 GLU A O 1
ATOM 1481 N N . PHE A 1 206 ? 1.325 -15.998 40.659 1.00 92.81 206 PHE A N 1
ATOM 1482 C CA . PHE A 1 206 ? 0.783 -14.998 39.742 1.00 92.81 206 PHE A CA 1
ATOM 1483 C C . PHE A 1 206 ? -0.738 -15.117 39.582 1.00 92.81 206 PHE A C 1
ATOM 1485 O O . PHE A 1 206 ? -1.450 -14.119 39.655 1.00 92.81 206 PHE A O 1
ATOM 1492 N N . VAL A 1 207 ? -1.263 -16.334 39.393 1.00 94.38 207 VAL A N 1
ATOM 1493 C CA . VAL A 1 207 ? -2.710 -16.563 39.251 1.00 94.38 207 VAL A CA 1
ATOM 1494 C C . VAL A 1 207 ? -3.474 -16.185 40.521 1.00 94.38 207 VAL A C 1
ATOM 1496 O O . VAL A 1 207 ? -4.551 -15.592 40.419 1.00 94.38 207 VAL A O 1
ATOM 1499 N N . ARG A 1 208 ? -2.948 -16.507 41.710 1.00 95.31 208 ARG A N 1
ATOM 1500 C CA . ARG A 1 208 ? -3.583 -16.136 42.985 1.00 95.31 208 ARG A CA 1
ATOM 1501 C C . ARG A 1 208 ? -3.615 -14.623 43.175 1.00 95.31 208 ARG A C 1
ATOM 1503 O O . ARG A 1 208 ? -4.666 -14.092 43.541 1.00 95.31 208 ARG A O 1
ATOM 1510 N N . ASP A 1 209 ? -2.515 -13.943 42.872 1.00 96.19 209 ASP A N 1
ATOM 1511 C CA . ASP A 1 209 ? -2.407 -12.488 42.992 1.00 96.19 209 ASP A CA 1
ATOM 1512 C C . ASP A 1 209 ? -3.308 -11.777 41.982 1.00 96.19 209 ASP A C 1
ATOM 1514 O O . ASP A 1 209 ? -4.075 -10.883 42.349 1.00 96.19 209 ASP A O 1
ATOM 1518 N N . LEU A 1 210 ? -3.318 -12.248 40.733 1.00 96.25 210 LEU A N 1
ATOM 1519 C CA . LEU A 1 210 ? -4.228 -11.767 39.700 1.00 96.25 210 LEU A CA 1
ATOM 1520 C C . LEU A 1 210 ? -5.688 -11.946 40.130 1.00 96.25 210 LEU A C 1
ATOM 1522 O O . LEU A 1 210 ? -6.484 -11.014 40.039 1.00 96.25 210 LEU A O 1
ATOM 1526 N N . ALA A 1 211 ? -6.064 -13.120 40.641 1.00 97.25 211 ALA A N 1
ATOM 1527 C CA . ALA A 1 211 ? -7.426 -13.355 41.104 1.00 97.25 211 ALA A CA 1
ATOM 1528 C C . ALA A 1 211 ? -7.799 -12.474 42.308 1.00 97.25 211 ALA A C 1
ATOM 1530 O O . ALA A 1 211 ? -8.942 -12.023 42.408 1.00 97.25 211 ALA A O 1
ATOM 1531 N N . ALA A 1 212 ? -6.858 -12.206 43.218 1.00 96.94 212 ALA A N 1
ATOM 1532 C CA . ALA A 1 212 ? -7.054 -11.262 44.314 1.00 96.94 212 ALA A CA 1
ATOM 1533 C C . ALA A 1 212 ? -7.275 -9.832 43.793 1.00 96.94 212 ALA A C 1
ATOM 1535 O O . ALA A 1 212 ? -8.241 -9.189 44.208 1.00 96.94 212 ALA A O 1
ATOM 1536 N N . ALA A 1 213 ? -6.470 -9.374 42.830 1.00 96.00 213 ALA A N 1
ATOM 1537 C CA . ALA A 1 213 ? -6.639 -8.076 42.178 1.00 96.00 213 ALA A CA 1
ATOM 1538 C C . ALA A 1 213 ? -7.992 -7.972 41.451 1.00 96.00 213 ALA A C 1
ATOM 1540 O O . ALA A 1 213 ? -8.722 -6.997 41.627 1.00 96.00 213 ALA A O 1
ATOM 1541 N N . MET A 1 214 ? -8.390 -9.016 40.714 1.00 96.88 214 MET A N 1
ATOM 1542 C CA . MET A 1 214 ? -9.694 -9.082 40.044 1.00 96.88 214 MET A CA 1
ATOM 1543 C C . MET A 1 214 ? -10.866 -9.025 41.033 1.00 96.88 214 MET A C 1
ATOM 1545 O O . MET A 1 214 ? -11.879 -8.401 40.733 1.00 96.88 214 MET A O 1
ATOM 1549 N N . ARG A 1 215 ? -10.742 -9.648 42.215 1.00 95.44 215 ARG A N 1
ATOM 1550 C CA . ARG A 1 215 ? -11.756 -9.580 43.286 1.00 95.44 215 ARG A CA 1
ATOM 1551 C C . ARG A 1 215 ? -11.802 -8.217 43.980 1.00 95.44 215 ARG A C 1
ATOM 1553 O O . ARG A 1 215 ? -12.868 -7.822 44.444 1.00 95.44 215 ARG A O 1
ATOM 1560 N N . ALA A 1 216 ? -10.666 -7.528 44.075 1.00 94.88 216 ALA A N 1
ATOM 1561 C CA . ALA A 1 216 ? -10.561 -6.209 44.693 1.00 94.88 216 ALA A CA 1
ATOM 1562 C C . ALA A 1 216 ? -11.066 -5.077 43.781 1.00 94.88 216 ALA A C 1
ATOM 1564 O O . ALA A 1 216 ? -11.451 -4.020 44.282 1.00 94.88 216 ALA A O 1
ATOM 1565 N N . ALA A 1 217 ? -11.075 -5.289 42.461 1.00 93.81 217 ALA A N 1
ATOM 1566 C CA . ALA A 1 217 ? -11.524 -4.297 41.494 1.00 93.81 217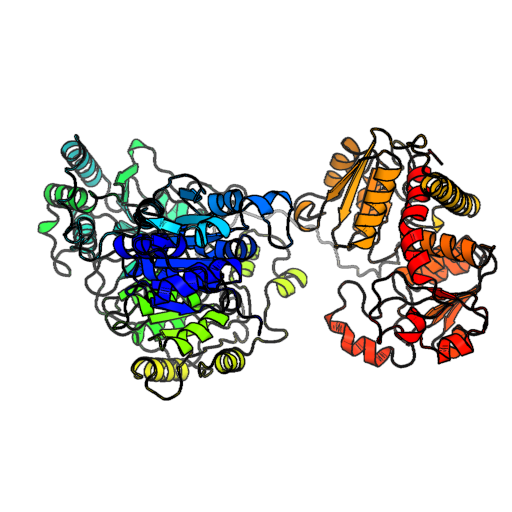 ALA A CA 1
ATOM 1567 C C . ALA A 1 217 ? -12.994 -3.897 41.710 1.00 93.81 217 ALA A C 1
ATOM 1569 O O . ALA A 1 217 ? -13.885 -4.733 41.893 1.00 93.81 217 ALA A O 1
ATOM 1570 N N . SER A 1 218 ? -13.268 -2.595 41.631 1.00 93.25 218 SER A N 1
ATOM 1571 C CA . SER A 1 218 ? -14.625 -2.068 41.764 1.00 93.25 218 SER A CA 1
ATOM 1572 C C . SER A 1 218 ? -15.547 -2.606 40.660 1.00 93.25 218 SER A C 1
ATOM 1574 O O . SER A 1 218 ? -15.142 -2.834 39.515 1.00 93.25 218 SER A O 1
ATOM 1576 N N . ARG A 1 219 ? -16.840 -2.768 40.964 1.00 88.94 219 ARG A N 1
ATOM 1577 C CA . ARG A 1 219 ? -17.823 -3.287 39.999 1.00 88.94 219 ARG A CA 1
ATOM 1578 C C . ARG A 1 219 ? -17.847 -2.446 38.714 1.00 88.94 219 ARG A C 1
ATOM 1580 O O . ARG A 1 219 ? -18.075 -1.241 38.760 1.00 88.94 219 ARG A O 1
ATOM 1587 N N . GLY A 1 220 ? -17.667 -3.098 37.562 1.00 90.56 220 GLY A N 1
ATOM 1588 C CA . GLY A 1 220 ? -17.640 -2.443 36.246 1.00 90.56 220 GLY A CA 1
ATOM 1589 C C . GLY A 1 220 ? -16.334 -1.705 35.918 1.00 90.56 220 GLY A C 1
ATOM 1590 O O . GLY A 1 220 ? -16.274 -1.007 34.906 1.00 90.56 220 GLY A O 1
ATOM 1591 N N . ARG A 1 221 ? -15.301 -1.851 36.760 1.00 96.62 221 ARG A N 1
ATOM 1592 C CA . ARG A 1 221 ? -13.977 -1.223 36.615 1.00 96.62 221 ARG A CA 1
ATOM 1593 C C . ARG A 1 221 ? -12.865 -2.233 36.306 1.00 96.62 221 ARG A C 1
ATOM 1595 O O . ARG A 1 221 ? -11.709 -1.839 36.228 1.00 96.62 221 ARG A O 1
ATOM 1602 N N . LEU A 1 222 ? -13.211 -3.496 36.058 1.00 97.81 222 LEU A N 1
ATOM 1603 C CA . LEU A 1 222 ? -12.300 -4.546 35.601 1.00 97.81 222 LEU A CA 1
ATOM 1604 C C . LEU A 1 222 ? -12.486 -4.796 34.099 1.00 97.81 222 LEU A C 1
ATOM 1606 O O . LEU A 1 222 ? -13.606 -5.053 33.648 1.00 97.81 222 LEU A O 1
ATOM 1610 N N . GLY A 1 223 ? -11.401 -4.724 33.331 1.00 97.62 223 GLY A N 1
ATOM 1611 C CA . GLY A 1 223 ? -11.387 -5.034 31.902 1.00 97.62 223 GLY A CA 1
ATOM 1612 C C . GLY A 1 223 ? -10.464 -6.208 31.589 1.00 97.62 223 GLY A C 1
ATOM 1613 O O . GLY A 1 223 ? -9.373 -6.300 32.144 1.00 97.62 223 GLY A O 1
ATOM 1614 N N . ILE A 1 224 ? -10.878 -7.082 30.674 1.00 97.69 224 ILE A N 1
ATOM 1615 C CA . ILE A 1 224 ? -10.028 -8.122 30.087 1.00 97.69 224 ILE A CA 1
ATOM 1616 C C . ILE A 1 224 ? -9.906 -7.824 28.590 1.00 97.69 224 ILE A C 1
ATOM 1618 O O . ILE A 1 224 ? -10.899 -7.867 27.865 1.00 97.69 224 ILE A O 1
ATOM 1622 N N . TYR A 1 225 ? -8.702 -7.485 28.139 1.00 97.12 225 TYR A N 1
ATOM 1623 C CA . TYR A 1 225 ? -8.380 -7.130 26.760 1.00 97.12 225 TYR A CA 1
ATOM 1624 C C . TYR A 1 225 ? -7.668 -8.288 26.058 1.00 97.12 225 TYR A C 1
ATOM 1626 O O . TYR A 1 225 ? -6.529 -8.620 26.375 1.00 97.12 225 TYR A O 1
ATOM 1634 N N . CYS A 1 226 ? -8.352 -8.911 25.104 1.00 95.31 226 CYS A N 1
ATOM 1635 C CA . CYS A 1 226 ? -7.898 -10.122 24.429 1.00 95.31 226 CYS A CA 1
ATOM 1636 C C . CYS A 1 226 ? -7.373 -9.842 23.014 1.00 95.31 226 CYS A C 1
ATOM 1638 O O . CYS A 1 226 ? -7.937 -9.033 22.272 1.00 95.31 226 CYS A O 1
ATOM 1640 N N . GLY A 1 227 ? -6.335 -10.585 22.636 1.00 93.06 227 GLY A N 1
ATOM 1641 C CA . GLY A 1 227 ? -5.740 -10.632 21.303 1.00 93.06 227 GLY A CA 1
ATOM 1642 C C . GLY A 1 227 ? -5.414 -12.073 20.900 1.00 93.06 227 GLY A C 1
ATOM 1643 O O . GLY A 1 227 ? -5.648 -13.013 21.659 1.00 93.06 227 GLY A O 1
ATOM 1644 N N . GLY A 1 228 ? -4.881 -12.255 19.691 1.00 88.94 228 GLY A N 1
ATOM 1645 C CA . GLY A 1 228 ? -4.278 -13.527 19.264 1.00 88.94 228 GLY A CA 1
ATOM 1646 C C . GLY A 1 228 ? -5.137 -14.782 19.487 1.00 88.94 228 GLY A C 1
ATOM 1647 O O . GLY A 1 228 ? -6.320 -14.822 19.150 1.00 88.94 228 GLY A O 1
ATOM 1648 N N . LYS A 1 229 ? -4.525 -15.825 20.052 1.00 87.56 229 LYS A N 1
ATOM 1649 C CA . LYS A 1 229 ? -5.131 -17.130 20.349 1.00 87.56 229 LYS A CA 1
ATOM 1650 C C . LYS A 1 229 ? -6.211 -17.055 21.424 1.00 87.56 229 LYS A C 1
ATOM 1652 O O . LYS A 1 229 ? -7.084 -17.917 21.437 1.00 87.56 229 LYS A O 1
ATOM 1657 N N . ALA A 1 230 ? -6.209 -16.027 22.279 1.00 90.38 230 ALA A N 1
ATOM 1658 C CA . ALA A 1 230 ? -7.264 -15.821 23.275 1.00 90.38 230 ALA A CA 1
ATOM 1659 C C . ALA A 1 230 ? -8.643 -15.576 22.636 1.00 90.38 230 ALA A C 1
ATOM 1661 O O . ALA A 1 230 ? -9.665 -15.732 23.299 1.00 90.38 230 ALA A O 1
ATOM 1662 N N . LEU A 1 231 ? -8.671 -15.192 21.355 1.00 93.50 231 LEU A N 1
ATOM 1663 C CA . LEU A 1 231 ? -9.878 -14.909 20.578 1.00 93.50 231 LEU A CA 1
ATOM 1664 C C . LEU A 1 231 ? -10.351 -16.105 19.729 1.00 93.50 231 LEU A C 1
ATOM 1666 O O . LEU A 1 231 ? -11.337 -15.987 19.001 1.00 93.50 231 LEU A O 1
ATOM 1670 N N . ILE A 1 232 ? -9.670 -17.251 19.810 1.00 91.75 232 ILE A N 1
ATOM 1671 C CA . ILE A 1 232 ? -9.974 -18.468 19.048 1.00 91.75 232 ILE A CA 1
ATOM 1672 C C . ILE A 1 232 ? -10.585 -19.499 20.000 1.00 91.75 232 ILE A C 1
ATOM 1674 O O . ILE A 1 232 ? -10.061 -19.744 21.086 1.00 91.75 232 ILE A O 1
ATOM 1678 N N . ASP A 1 233 ? -11.684 -20.140 19.602 1.00 87.50 233 ASP A N 1
ATOM 1679 C CA . ASP A 1 233 ? -12.349 -21.160 20.424 1.00 87.50 233 ASP A CA 1
ATOM 1680 C C . ASP A 1 233 ? -11.685 -22.538 20.256 1.00 87.50 233 ASP A C 1
ATOM 1682 O O . ASP A 1 233 ? -12.319 -23.534 19.913 1.00 87.50 233 ASP A O 1
ATOM 1686 N N . ALA A 1 234 ? -10.372 -22.590 20.485 1.00 75.75 234 ALA A N 1
ATOM 1687 C CA . ALA A 1 234 ? -9.616 -23.832 20.573 1.00 75.75 234 ALA A CA 1
ATOM 1688 C C . ALA A 1 234 ? -9.694 -24.378 22.007 1.00 75.75 234 ALA A C 1
ATOM 1690 O O . ALA A 1 234 ? -9.484 -23.643 22.974 1.00 75.75 234 ALA A O 1
ATOM 1691 N N . GLU A 1 235 ? -10.030 -25.664 22.154 1.00 71.19 235 GLU A N 1
ATOM 1692 C CA . GLU A 1 235 ? -10.072 -26.372 23.449 1.00 71.19 235 GLU A CA 1
ATOM 1693 C C . GLU A 1 235 ? -10.950 -25.702 24.534 1.00 71.19 235 GLU A C 1
ATOM 1695 O O . GLU A 1 235 ? -10.768 -25.925 25.732 1.00 71.19 235 GLU A O 1
ATOM 1700 N N . GLY A 1 236 ? -11.919 -24.872 24.132 1.00 80.38 236 GLY A N 1
ATOM 1701 C CA . GLY A 1 236 ? -12.839 -24.176 25.036 1.00 80.38 236 GLY A CA 1
ATOM 1702 C C . GLY A 1 236 ? -12.252 -22.965 25.773 1.00 80.38 236 GLY A C 1
ATOM 1703 O O . GLY A 1 236 ? -12.920 -22.434 26.665 1.00 80.38 236 GLY A O 1
ATOM 1704 N N . ALA A 1 237 ? -11.051 -22.496 25.410 1.00 81.31 237 ALA A N 1
ATOM 1705 C CA . ALA A 1 237 ? -10.396 -21.347 26.047 1.00 81.31 237 ALA A CA 1
ATOM 1706 C C . ALA A 1 237 ? -11.259 -20.073 26.004 1.00 81.31 237 ALA A C 1
ATOM 1708 O O . ALA A 1 237 ? -11.388 -19.367 27.006 1.00 81.31 237 ALA A O 1
ATOM 1709 N N . LEU A 1 238 ? -11.926 -19.823 24.873 1.00 89.94 238 LEU A N 1
ATOM 1710 C CA . LEU A 1 238 ? -12.809 -18.673 24.710 1.00 89.94 238 LEU A CA 1
ATOM 1711 C C . LEU A 1 238 ? -14.023 -18.758 25.650 1.00 89.94 238 LEU A C 1
ATOM 1713 O O . LEU A 1 238 ? -14.371 -17.787 26.320 1.00 89.94 238 LEU A O 1
ATOM 1717 N N . ARG A 1 239 ? -14.652 -19.936 25.776 1.00 91.50 239 ARG A N 1
ATOM 1718 C CA . ARG A 1 239 ? -15.761 -20.138 26.728 1.00 91.50 239 ARG A CA 1
ATOM 1719 C C . ARG A 1 239 ? -15.314 -19.923 28.170 1.00 91.50 239 ARG A C 1
ATOM 1721 O O . ARG A 1 239 ? -16.029 -19.266 28.926 1.00 91.50 239 ARG A O 1
ATOM 1728 N N . LEU A 1 240 ? -14.134 -20.425 28.526 1.00 92.44 240 LEU A N 1
ATOM 1729 C CA . LEU A 1 240 ? -13.552 -20.241 29.850 1.00 92.44 240 LEU A CA 1
ATOM 1730 C C . LEU A 1 240 ? -13.282 -18.760 30.157 1.00 92.44 240 LEU A C 1
ATOM 1732 O O . LEU A 1 240 ? -13.628 -18.303 31.243 1.00 92.44 240 LEU A O 1
ATOM 1736 N N . LEU A 1 241 ? -12.777 -17.982 29.195 1.00 94.19 241 LEU A N 1
ATOM 1737 C CA . LEU A 1 241 ? -12.663 -16.522 29.321 1.00 94.19 241 LEU A CA 1
ATOM 1738 C C . LEU A 1 241 ? -14.016 -15.860 29.613 1.00 94.19 241 LEU A C 1
ATOM 1740 O O . LEU A 1 241 ? -14.112 -15.012 30.498 1.00 94.19 241 LEU A O 1
ATOM 1744 N N . GLY A 1 242 ? -15.084 -16.284 28.931 1.00 95.50 242 GLY A N 1
ATOM 1745 C CA . GLY A 1 242 ? -16.444 -15.820 29.223 1.00 95.50 242 GLY A CA 1
ATOM 1746 C C . GLY A 1 242 ? -16.923 -16.169 30.631 1.00 95.50 242 GLY A C 1
ATOM 1747 O O . GLY A 1 242 ? -17.578 -15.356 31.284 1.00 95.50 242 GLY A O 1
ATOM 1748 N N . GLN A 1 243 ? -16.590 -17.362 31.123 1.00 96.25 243 GLN A N 1
ATOM 1749 C CA . GLN A 1 243 ? -16.913 -17.780 32.488 1.00 96.25 243 GLN A CA 1
ATOM 1750 C C . GLN A 1 243 ? -16.126 -16.974 33.525 1.00 96.25 243 GLN A C 1
ATOM 1752 O O . GLN A 1 243 ? -16.707 -16.528 34.511 1.00 96.25 243 GLN A O 1
ATOM 1757 N N . ILE A 1 244 ? -14.835 -16.736 33.286 1.00 96.62 244 ILE A N 1
ATOM 1758 C CA . ILE A 1 244 ? -13.979 -15.892 34.129 1.00 96.62 244 ILE A CA 1
ATOM 1759 C C . ILE A 1 244 ? -14.528 -14.467 34.186 1.00 96.62 244 ILE A C 1
ATOM 1761 O O . ILE A 1 244 ? -14.689 -13.915 35.275 1.00 96.62 244 ILE A O 1
ATOM 1765 N N . ALA A 1 245 ? -14.879 -13.884 33.038 1.00 97.00 245 ALA A N 1
ATOM 1766 C CA . ALA A 1 245 ? -15.467 -12.551 32.974 1.00 97.00 245 ALA A CA 1
ATOM 1767 C C . ALA A 1 245 ? -16.804 -12.475 33.725 1.00 97.00 245 ALA A C 1
ATOM 1769 O O . ALA A 1 245 ? -17.027 -11.552 34.501 1.00 97.00 245 ALA A O 1
ATOM 1770 N N . ALA A 1 246 ? -17.671 -13.478 33.572 1.00 96.06 246 ALA A N 1
ATOM 1771 C CA . ALA A 1 246 ? -18.936 -13.540 34.300 1.00 96.06 246 ALA A CA 1
ATOM 1772 C C . ALA A 1 246 ? -18.757 -13.725 35.818 1.00 96.06 246 ALA A C 1
ATOM 1774 O O . ALA A 1 246 ? -19.514 -13.135 36.586 1.00 96.06 246 ALA A O 1
ATOM 1775 N N . ALA A 1 247 ? -17.775 -14.520 36.253 1.00 95.69 247 ALA A N 1
ATOM 1776 C CA . ALA A 1 247 ? -17.492 -14.762 37.669 1.00 95.69 247 ALA A CA 1
ATOM 1777 C C . ALA A 1 247 ? -16.862 -13.542 38.362 1.00 95.69 247 ALA A C 1
ATOM 1779 O O . ALA A 1 247 ? -17.170 -13.261 39.516 1.00 95.69 247 ALA A O 1
ATOM 1780 N N . SER A 1 248 ? -16.007 -12.809 37.647 1.00 95.19 248 SER A N 1
ATOM 1781 C CA . SER A 1 248 ? -15.317 -11.612 38.152 1.00 95.19 248 SER A CA 1
ATOM 1782 C C . SER A 1 248 ? -16.089 -10.307 37.933 1.00 95.19 248 SER A C 1
ATOM 1784 O O . SER A 1 248 ? -15.794 -9.302 38.571 1.00 95.19 248 SER A O 1
ATOM 1786 N N . GLY A 1 249 ? -17.078 -10.296 37.035 1.00 94.06 249 GLY A N 1
ATOM 1787 C CA . GLY A 1 249 ? -17.767 -9.077 36.609 1.00 94.06 249 GLY A CA 1
ATOM 1788 C C . GLY A 1 249 ? -16.950 -8.201 35.650 1.00 94.06 249 GLY A C 1
ATOM 1789 O O . GLY A 1 249 ? -17.233 -7.006 35.544 1.00 94.06 249 GLY A O 1
ATOM 1790 N N . ALA A 1 250 ? -15.946 -8.772 34.977 1.00 96.88 250 ALA A N 1
ATOM 1791 C CA . ALA A 1 250 ? -15.101 -8.071 34.017 1.00 96.88 250 ALA A CA 1
ATOM 1792 C C . ALA A 1 250 ? -15.813 -7.788 32.685 1.00 96.88 250 ALA A C 1
ATOM 1794 O O . ALA A 1 250 ? -16.582 -8.608 32.177 1.00 96.88 250 ALA A O 1
ATOM 1795 N N . ASP A 1 251 ? -15.471 -6.660 32.063 1.00 97.25 251 ASP A N 1
ATOM 1796 C CA . ASP A 1 251 ? -15.812 -6.386 30.668 1.00 97.25 251 ASP A CA 1
ATOM 1797 C C . ASP A 1 251 ? -14.810 -7.076 29.728 1.00 97.25 251 ASP A C 1
ATOM 1799 O O . ASP A 1 251 ? -13.602 -6.887 29.860 1.00 97.25 251 ASP A O 1
ATOM 1803 N N . LEU A 1 252 ? -15.306 -7.822 28.735 1.00 97.25 252 LEU A N 1
ATOM 1804 C CA . LEU A 1 252 ? -14.476 -8.406 27.676 1.00 97.25 252 LEU A CA 1
ATOM 1805 C C . LEU A 1 252 ? -14.279 -7.423 26.519 1.00 97.25 252 LEU A C 1
ATOM 1807 O O . LEU A 1 252 ? -15.243 -6.917 25.932 1.00 97.25 252 LEU A O 1
ATOM 1811 N N . LEU A 1 253 ? -13.020 -7.191 26.169 1.00 97.00 253 LEU A N 1
ATOM 1812 C CA . LEU A 1 253 ? -12.570 -6.280 25.124 1.00 97.00 253 LEU A CA 1
ATOM 1813 C C . LEU A 1 253 ? -11.663 -7.031 24.151 1.00 97.00 253 LEU A C 1
ATOM 1815 O O . LEU A 1 253 ? -10.972 -7.967 24.544 1.00 97.00 253 LEU A O 1
ATOM 1819 N N . CYS A 1 254 ? -11.629 -6.607 22.894 1.00 95.69 254 CYS A N 1
ATOM 1820 C CA . CYS A 1 254 ? -10.664 -7.119 21.927 1.00 95.69 254 CYS A CA 1
ATOM 1821 C C . CYS A 1 254 ? -10.020 -5.995 21.120 1.00 95.69 254 CYS A C 1
ATOM 1823 O O . CYS A 1 254 ? -10.543 -4.873 21.054 1.00 95.69 254 CYS A O 1
ATOM 1825 N N . GLU A 1 255 ? -8.899 -6.325 20.480 1.00 92.62 255 GLU A N 1
ATOM 1826 C CA . GLU A 1 255 ? -8.207 -5.443 19.542 1.00 92.62 255 GLU A CA 1
ATOM 1827 C C . GLU A 1 255 ? -9.177 -4.886 18.491 1.00 92.62 255 GLU A C 1
ATOM 1829 O O . GLU A 1 255 ? -10.116 -5.563 18.061 1.00 92.62 255 GLU A O 1
ATOM 1834 N N . ASN A 1 256 ? -8.956 -3.642 18.049 1.00 91.06 256 ASN A N 1
ATOM 1835 C CA . ASN A 1 256 ? -9.709 -3.131 16.908 1.00 91.06 256 ASN A CA 1
ATOM 1836 C C . ASN A 1 256 ? -9.341 -3.899 15.635 1.00 91.06 256 ASN A C 1
ATOM 1838 O O . ASN A 1 256 ? -10.222 -4.255 14.869 1.00 91.06 256 ASN A O 1
ATOM 1842 N N . SER A 1 257 ? -8.061 -4.154 15.397 1.00 91.50 257 SER A N 1
ATOM 1843 C CA . SER A 1 257 ? -7.584 -4.887 14.224 1.00 91.50 257 SER A CA 1
ATOM 1844 C C . SER A 1 257 ? -7.033 -6.227 14.691 1.00 91.50 257 SER A C 1
ATOM 1846 O O . SER A 1 257 ? -5.990 -6.258 15.334 1.00 91.50 257 SER A O 1
ATOM 1848 N N . PHE A 1 258 ? -7.743 -7.317 14.406 1.00 94.31 258 PHE A N 1
ATOM 1849 C CA . PHE A 1 258 ? -7.446 -8.652 14.933 1.00 94.31 258 PHE A CA 1
ATOM 1850 C C . PHE A 1 258 ? -7.201 -9.665 13.812 1.00 94.31 258 PHE A C 1
ATOM 1852 O O . PHE A 1 258 ? -7.778 -9.578 12.723 1.00 94.31 258 PHE A O 1
ATOM 1859 N N . ALA A 1 259 ? -6.367 -10.667 14.094 1.00 95.50 259 ALA A N 1
ATOM 1860 C CA . ALA A 1 259 ? -6.066 -11.729 13.138 1.00 95.50 259 ALA A CA 1
ATOM 1861 C C . ALA A 1 259 ? -7.307 -12.582 12.838 1.00 95.50 259 ALA A C 1
ATOM 1863 O O . ALA A 1 259 ? -7.705 -12.719 11.679 1.00 95.50 259 ALA A O 1
ATOM 1864 N N . ARG A 1 260 ? -7.922 -13.109 13.903 1.00 95.88 260 ARG A N 1
ATOM 1865 C CA . ARG A 1 260 ? -9.122 -13.945 13.891 1.00 95.88 260 ARG A CA 1
ATOM 1866 C C . ARG A 1 260 ? -9.846 -13.826 15.233 1.00 95.88 260 ARG A C 1
ATOM 1868 O O . ARG A 1 260 ? -9.197 -13.819 16.273 1.00 95.88 260 ARG A O 1
ATOM 1875 N N . VAL A 1 261 ? -11.174 -13.786 15.200 1.00 96.44 261 VAL A N 1
ATOM 1876 C CA . VAL A 1 261 ? -12.039 -13.964 16.375 1.00 96.44 261 VAL A CA 1
ATOM 1877 C C . VAL A 1 261 ? -13.111 -14.991 16.032 1.00 96.44 261 VAL A C 1
ATOM 1879 O O . VAL A 1 261 ? -13.825 -14.818 15.043 1.00 96.44 261 VAL A O 1
ATOM 1882 N N . ASP A 1 262 ? -13.263 -16.028 16.849 1.00 96.44 262 ASP A N 1
ATOM 1883 C CA . ASP A 1 262 ? -14.424 -16.915 16.775 1.00 96.44 262 ASP A CA 1
ATOM 1884 C C . ASP A 1 262 ? -15.586 -16.298 17.576 1.00 96.44 262 ASP A C 1
ATOM 1886 O O . ASP A 1 262 ? -15.431 -15.882 18.724 1.00 96.44 262 ASP A O 1
ATOM 1890 N N . ARG A 1 263 ? -16.754 -16.148 16.943 1.00 95.06 263 ARG A N 1
ATOM 1891 C CA . ARG A 1 263 ? -17.900 -15.382 17.469 1.00 95.06 263 ARG A CA 1
ATOM 1892 C C . ARG A 1 263 ? -19.219 -16.081 17.169 1.00 95.06 263 ARG A C 1
ATOM 1894 O O . ARG A 1 263 ? -19.265 -17.060 16.434 1.00 95.06 263 ARG A O 1
ATOM 1901 N N . GLY A 1 264 ? -20.299 -15.536 17.719 1.00 94.19 264 GLY A N 1
ATOM 1902 C CA . GLY A 1 264 ? -21.663 -16.009 17.510 1.00 94.19 264 GLY A CA 1
ATOM 1903 C C . GLY A 1 264 ? -22.244 -16.681 18.748 1.00 94.19 264 GLY A C 1
ATOM 1904 O O . GLY A 1 264 ? -21.641 -16.698 19.824 1.00 94.19 264 GLY A O 1
ATOM 1905 N N . HIS A 1 265 ? -23.451 -17.213 18.595 1.00 91.25 265 HIS A N 1
ATOM 1906 C CA . HIS A 1 265 ? -24.247 -17.770 19.673 1.00 91.25 265 HIS A CA 1
ATOM 1907 C C . HIS A 1 265 ? -23.463 -18.791 20.514 1.00 91.25 265 HIS A C 1
ATOM 1909 O O . HIS A 1 265 ? -22.810 -19.702 20.002 1.00 91.25 265 HIS A O 1
ATOM 1915 N N . GLY A 1 266 ? -23.535 -18.638 21.836 1.00 90.44 266 GLY A N 1
ATOM 1916 C CA . GLY A 1 266 ? -22.880 -19.545 22.784 1.00 90.44 266 GLY A CA 1
ATOM 1917 C C . GLY A 1 266 ? -21.418 -19.216 23.077 1.00 90.44 266 GLY A C 1
ATOM 1918 O O . GLY A 1 266 ? -20.851 -19.824 23.984 1.00 90.44 266 GLY A O 1
ATOM 1919 N N . LEU A 1 267 ? -20.824 -18.244 22.379 1.00 94.75 267 LEU A N 1
ATOM 1920 C CA . LEU A 1 267 ? -19.497 -17.704 22.679 1.00 94.75 267 LEU A CA 1
ATOM 1921 C C . LEU A 1 267 ? -19.605 -16.358 23.424 1.00 94.75 267 LEU A C 1
ATOM 1923 O O . LEU A 1 267 ? -20.665 -15.720 23.401 1.00 94.75 267 LEU A O 1
ATOM 1927 N N . PRO A 1 268 ? -18.556 -15.920 24.140 1.00 95.19 268 PRO A N 1
ATOM 1928 C CA . PRO A 1 268 ? -18.554 -14.632 24.827 1.00 95.19 268 PRO A CA 1
ATOM 1929 C C . PRO A 1 268 ? -18.652 -13.452 23.853 1.00 95.19 268 PRO A C 1
ATOM 1931 O O . PRO A 1 268 ? -18.120 -13.482 22.743 1.00 95.19 268 PRO A O 1
ATOM 1934 N N . LYS A 1 269 ? -19.306 -12.375 24.289 1.00 94.00 269 LYS A N 1
ATOM 1935 C CA . LYS A 1 269 ? -19.367 -11.106 23.563 1.00 94.00 269 LYS A CA 1
ATOM 1936 C C . LYS A 1 269 ? -18.180 -10.236 23.943 1.00 94.00 269 LYS A C 1
ATOM 1938 O O . LYS A 1 269 ? -18.034 -9.852 25.100 1.00 94.00 269 LYS A O 1
ATOM 1943 N N . PHE A 1 270 ? -17.412 -9.851 22.936 1.00 95.38 270 PHE A N 1
ATOM 1944 C CA . PHE A 1 270 ? -16.338 -8.877 23.065 1.00 95.38 270 PHE A CA 1
ATOM 1945 C C . PHE A 1 270 ? -16.803 -7.505 22.592 1.00 95.38 270 PHE A C 1
ATOM 1947 O O . PHE A 1 270 ? -17.493 -7.382 21.574 1.00 95.38 270 PHE A O 1
ATOM 1954 N N . ARG A 1 271 ? -16.382 -6.464 23.308 1.00 94.88 271 ARG A N 1
ATOM 1955 C CA . ARG A 1 271 ? -16.429 -5.094 22.801 1.00 94.88 271 ARG A CA 1
ATOM 1956 C C . ARG A 1 271 ? -15.152 -4.821 22.021 1.00 94.88 271 ARG A C 1
ATOM 1958 O O . ARG A 1 271 ? -14.054 -4.949 22.556 1.00 94.88 271 ARG A O 1
ATOM 1965 N N . ARG A 1 272 ? -15.298 -4.411 20.768 1.00 93.88 272 ARG A N 1
ATOM 1966 C CA . ARG A 1 272 ? -14.166 -3.976 19.951 1.00 93.88 272 ARG A CA 1
ATOM 1967 C C . ARG A 1 272 ? -13.721 -2.597 20.429 1.00 93.88 272 ARG A C 1
ATOM 1969 O O . ARG A 1 272 ? -14.556 -1.697 20.546 1.00 93.88 272 ARG A O 1
ATOM 1976 N N . VAL A 1 273 ? -12.437 -2.435 20.743 1.00 94.38 273 VAL A N 1
ATOM 1977 C CA . VAL A 1 273 ? -11.903 -1.116 21.111 1.00 94.38 273 VAL A CA 1
ATOM 1978 C C . VAL A 1 273 ? -12.091 -0.151 19.929 1.00 94.38 273 VAL A C 1
ATOM 1980 O O . VAL A 1 273 ? -11.868 -0.559 18.788 1.00 94.38 273 VAL A O 1
ATOM 1983 N N . PRO A 1 274 ? -12.533 1.102 20.160 1.00 92.00 274 PRO A N 1
ATOM 1984 C CA . PRO A 1 274 ? -12.705 2.081 19.091 1.00 92.00 274 PRO A CA 1
ATOM 1985 C C . PRO A 1 274 ? -11.439 2.304 18.260 1.00 92.00 274 PRO A C 1
ATOM 1987 O O . PRO A 1 274 ? -10.320 2.191 18.751 1.00 92.00 274 PRO A O 1
ATOM 1990 N N . TYR A 1 275 ? -11.624 2.683 16.999 1.00 88.56 275 TYR A N 1
ATOM 1991 C CA . TYR A 1 275 ? -10.518 2.951 16.081 1.00 88.56 275 TYR A CA 1
ATOM 1992 C C . TYR A 1 275 ? -9.776 4.266 16.396 1.00 88.56 275 TYR A C 1
ATOM 1994 O O . TYR A 1 275 ? -8.552 4.319 16.290 1.00 88.56 275 TYR A O 1
ATOM 2002 N N . PHE A 1 276 ? -10.492 5.329 16.794 1.00 88.44 276 PHE A N 1
ATOM 2003 C CA . PHE A 1 276 ? -9.869 6.628 17.070 1.00 88.44 276 PHE A CA 1
ATOM 2004 C C . PHE A 1 276 ? -9.206 6.655 18.459 1.00 88.44 276 PHE A C 1
ATOM 2006 O O . PHE A 1 276 ? -9.876 6.329 19.443 1.00 88.44 276 PHE A O 1
ATOM 2013 N N . PRO A 1 277 ? -7.943 7.108 18.585 1.00 89.69 277 PRO A N 1
ATOM 2014 C CA . PRO A 1 277 ? -7.168 7.011 19.827 1.00 89.69 277 PRO A CA 1
ATOM 2015 C C . PRO A 1 277 ? -7.816 7.640 21.059 1.00 89.69 277 PRO A C 1
ATOM 2017 O O . PRO A 1 277 ? -7.752 7.064 22.138 1.00 89.69 277 PRO A O 1
ATOM 2020 N N . GLN A 1 278 ? -8.472 8.795 20.928 1.00 87.69 278 GLN A N 1
ATOM 2021 C CA . GLN A 1 278 ? -9.113 9.460 22.069 1.00 87.69 278 GLN A CA 1
ATOM 2022 C C . GLN A 1 278 ? -10.328 8.669 22.569 1.00 87.69 278 GLN A C 1
ATOM 2024 O O . GLN A 1 278 ? -10.539 8.547 23.773 1.00 87.69 278 GLN A O 1
ATOM 2029 N N . GLU A 1 279 ? -11.109 8.101 21.648 1.00 90.44 279 GLU A N 1
ATOM 2030 C CA . GLU A 1 279 ? -12.260 7.254 21.976 1.00 90.44 279 GLU A CA 1
ATOM 2031 C C . GLU A 1 279 ? -11.789 5.925 22.581 1.00 90.44 279 GLU A C 1
ATOM 2033 O O . GLU A 1 279 ? -12.355 5.462 23.570 1.00 90.44 279 GLU A O 1
ATOM 2038 N N . ALA A 1 280 ? -10.715 5.347 22.038 1.00 92.88 280 ALA A N 1
ATOM 2039 C CA . ALA A 1 280 ? -10.093 4.129 22.544 1.00 92.88 280 ALA A CA 1
ATOM 2040 C C . ALA A 1 280 ? -9.506 4.317 23.948 1.00 92.88 280 ALA A C 1
ATOM 2042 O O . ALA A 1 280 ? -9.798 3.536 24.851 1.00 92.88 280 ALA A O 1
ATOM 2043 N N . SER A 1 281 ? -8.736 5.388 24.150 1.00 92.81 281 SER A N 1
ATOM 2044 C CA . SER A 1 281 ? -8.146 5.738 25.441 1.00 92.81 281 SER A CA 1
ATOM 2045 C C . SER A 1 281 ? -9.225 6.034 26.482 1.00 92.81 281 SER A C 1
ATOM 2047 O O . SER A 1 281 ? -9.142 5.524 27.591 1.00 92.81 281 SER A O 1
ATOM 2049 N N . ALA A 1 282 ? -10.303 6.744 26.132 1.00 91.44 282 ALA A N 1
ATOM 2050 C CA . ALA A 1 282 ? -11.432 6.936 27.044 1.00 91.44 282 ALA A CA 1
ATOM 2051 C C . ALA A 1 282 ? -12.156 5.615 27.376 1.00 91.44 282 ALA A C 1
ATOM 2053 O O . ALA A 1 282 ? -12.546 5.387 28.524 1.00 91.44 282 ALA A O 1
ATOM 2054 N N . ALA A 1 283 ? -12.324 4.728 26.388 1.00 93.38 283 ALA A N 1
ATOM 2055 C CA . ALA A 1 283 ? -12.963 3.428 26.579 1.00 93.38 283 ALA A CA 1
ATOM 2056 C C . ALA A 1 283 ? -12.150 2.488 27.485 1.00 93.38 283 ALA A C 1
ATOM 2058 O O . ALA A 1 283 ? -12.749 1.696 28.214 1.00 93.38 283 ALA A O 1
ATOM 2059 N N . LEU A 1 284 ? -10.816 2.581 27.449 1.00 95.50 284 LEU A N 1
ATOM 2060 C CA . LEU A 1 284 ? -9.900 1.802 28.288 1.00 95.50 284 LEU A CA 1
ATOM 2061 C C . LEU A 1 284 ? -9.630 2.472 29.642 1.00 95.50 284 LEU A C 1
ATOM 2063 O O . LEU A 1 284 ? -9.578 1.794 30.662 1.00 95.50 284 LEU A O 1
ATOM 2067 N N . GLY A 1 285 ? -9.525 3.799 29.690 1.00 93.88 285 GLY A N 1
ATOM 2068 C CA . GLY A 1 285 ? -9.213 4.576 30.894 1.00 93.88 285 GLY A CA 1
ATOM 2069 C C . GLY A 1 285 ? -10.287 4.507 31.981 1.00 93.88 285 GLY A C 1
ATOM 2070 O O . GLY A 1 285 ? -10.042 4.875 33.127 1.00 93.88 285 GLY A O 1
ATOM 2071 N N . LYS A 1 286 ? -11.483 3.997 31.660 1.00 94.12 286 LYS A N 1
ATOM 2072 C CA . LYS A 1 286 ? -12.515 3.740 32.669 1.00 94.12 286 LYS A CA 1
ATOM 2073 C C . LYS A 1 286 ? -12.183 2.556 33.585 1.00 94.12 286 LYS A C 1
ATOM 2075 O O . LYS A 1 286 ? -12.876 2.424 34.586 1.00 94.12 286 LYS A O 1
ATOM 2080 N N . TYR A 1 287 ? -11.238 1.679 33.248 1.00 96.62 287 TYR A N 1
ATOM 2081 C CA . TYR A 1 287 ? -10.912 0.509 34.069 1.00 96.62 287 TYR A CA 1
ATOM 2082 C C . TYR A 1 287 ? -9.830 0.843 35.101 1.00 96.62 287 TYR A C 1
ATOM 2084 O O . TYR A 1 287 ? -8.861 1.527 34.786 1.00 96.62 287 TYR A O 1
ATOM 2092 N N . GLU A 1 288 ? -10.005 0.361 36.328 1.00 94.88 288 GLU A N 1
ATOM 2093 C CA . GLU A 1 288 ? -9.019 0.444 37.414 1.00 94.88 288 GLU A CA 1
ATOM 2094 C C . GLU A 1 288 ? -8.002 -0.694 37.313 1.00 94.88 288 GLU A C 1
ATOM 2096 O O . GLU A 1 288 ? -6.837 -0.491 37.623 1.00 94.88 288 GLU A O 1
ATOM 2101 N N . THR A 1 289 ? -8.431 -1.864 36.834 1.00 97.00 289 THR A N 1
ATOM 2102 C CA . THR A 1 289 ? -7.573 -3.028 36.585 1.00 97.00 289 THR A CA 1
ATOM 2103 C C . THR A 1 289 ? -7.804 -3.521 35.165 1.00 97.00 289 THR A C 1
ATOM 2105 O O . THR A 1 289 ? -8.954 -3.711 34.748 1.00 97.00 289 THR A O 1
ATOM 2108 N N . LEU A 1 290 ? -6.720 -3.731 34.421 1.00 97.38 290 LEU A N 1
ATOM 2109 C CA . LEU A 1 290 ? -6.760 -4.220 33.046 1.00 97.38 290 LEU A CA 1
ATOM 2110 C C . LEU A 1 290 ? -5.921 -5.492 32.922 1.00 97.38 290 LEU A C 1
ATOM 2112 O O . LEU A 1 290 ? -4.741 -5.490 33.249 1.00 97.38 290 LEU A O 1
ATOM 2116 N N . VAL A 1 291 ? -6.528 -6.567 32.425 1.00 97.06 291 VAL A N 1
ATOM 2117 C CA . VAL A 1 291 ? -5.852 -7.844 32.168 1.00 97.06 291 VAL A CA 1
ATOM 2118 C C . VAL A 1 291 ? -5.724 -8.036 30.662 1.00 97.06 291 VAL A C 1
ATOM 2120 O O . VAL A 1 291 ? -6.730 -8.166 29.969 1.00 97.06 291 VAL A O 1
ATOM 2123 N N . LEU A 1 292 ? -4.507 -8.041 30.138 1.00 95.56 292 LEU A N 1
ATOM 2124 C CA . LEU A 1 292 ? -4.211 -8.303 28.737 1.00 95.56 292 LEU A CA 1
ATOM 2125 C C . LEU A 1 292 ? -3.966 -9.799 28.564 1.00 95.56 292 LEU A C 1
ATOM 2127 O O . LEU A 1 292 ? -3.156 -10.384 29.278 1.00 95.56 292 LEU A O 1
ATOM 2131 N N . VAL A 1 293 ? -4.662 -10.421 27.615 1.00 94.25 293 VAL A N 1
ATOM 2132 C CA . VAL A 1 293 ? -4.568 -11.863 27.361 1.00 94.25 293 VAL A CA 1
ATOM 2133 C C . VAL A 1 293 ? -4.203 -12.091 25.905 1.00 94.25 293 VAL A C 1
ATOM 2135 O O . VAL A 1 293 ? -5.015 -11.841 25.012 1.00 94.25 293 VAL A O 1
ATOM 2138 N N . ASP A 1 294 ? -2.971 -12.544 25.679 1.00 91.31 294 ASP A N 1
ATOM 2139 C CA . ASP A 1 294 ? -2.355 -12.711 24.360 1.00 91.31 294 ASP A CA 1
ATOM 2140 C C . ASP A 1 294 ? -2.529 -11.481 23.450 1.00 91.31 294 ASP A C 1
ATOM 2142 O O . ASP A 1 294 ? -2.765 -11.568 22.241 1.00 91.31 294 ASP A O 1
ATOM 2146 N N . ALA A 1 295 ? -2.456 -10.300 24.054 1.00 90.56 295 ALA A N 1
ATOM 2147 C CA . ALA A 1 295 ? -2.686 -9.031 23.393 1.00 90.56 295 ALA A CA 1
ATOM 2148 C C . ALA A 1 295 ? -1.470 -8.134 23.573 1.00 90.56 295 ALA A C 1
ATOM 2150 O O . ALA A 1 295 ? -0.926 -8.020 24.670 1.00 90.56 295 ALA A O 1
ATOM 2151 N N . ARG A 1 296 ? -1.074 -7.434 22.508 1.00 87.81 296 ARG A N 1
ATOM 2152 C CA . ARG A 1 296 ? -0.103 -6.346 22.649 1.00 87.81 296 ARG A CA 1
ATOM 2153 C C . ARG A 1 296 ? -0.782 -5.178 23.349 1.00 87.81 296 ARG A C 1
ATOM 2155 O O . ARG A 1 296 ? -1.969 -4.929 23.119 1.00 87.81 296 ARG A O 1
ATOM 2162 N N . ARG A 1 297 ? -0.023 -4.418 24.144 1.00 91.00 297 ARG A N 1
ATOM 2163 C CA . ARG A 1 297 ? -0.525 -3.156 24.698 1.00 91.00 297 ARG A CA 1
ATOM 2164 C C . ARG A 1 297 ? -1.091 -2.285 23.565 1.00 91.00 297 ARG A C 1
ATOM 2166 O O . ARG A 1 297 ? -0.391 -2.064 22.571 1.00 91.00 297 ARG A O 1
ATOM 2173 N N . PRO A 1 298 ? -2.358 -1.842 23.664 1.00 90.62 298 PRO A N 1
ATOM 2174 C CA . PRO A 1 298 ? -3.010 -1.115 22.588 1.00 90.62 298 PRO A CA 1
ATOM 2175 C C . PRO A 1 298 ? -2.314 0.225 22.337 1.00 90.62 298 PRO A C 1
ATOM 2177 O O . PRO A 1 298 ? -2.136 1.041 23.244 1.00 90.62 298 PRO A O 1
ATOM 2180 N N . VAL A 1 299 ? -1.957 0.447 21.074 1.00 91.19 299 VAL A N 1
ATOM 2181 C CA . VAL A 1 299 ? -1.284 1.647 20.572 1.00 91.19 299 VAL A CA 1
ATOM 2182 C C . VAL A 1 299 ? -2.178 2.334 19.545 1.00 91.19 299 VAL A C 1
ATOM 2184 O O . VAL A 1 299 ? -2.932 1.677 18.824 1.00 91.19 299 VAL A O 1
ATOM 2187 N N . ALA A 1 300 ? -2.112 3.660 19.482 1.00 89.50 300 ALA A N 1
ATOM 2188 C CA . ALA A 1 300 ? -2.787 4.436 18.455 1.00 89.50 300 ALA A CA 1
ATOM 2189 C C . ALA A 1 300 ? -2.305 4.032 17.049 1.00 89.50 300 ALA A C 1
ATOM 2191 O O . ALA A 1 300 ? -1.103 3.942 16.804 1.00 89.50 300 ALA A O 1
ATOM 2192 N N . ASN A 1 301 ? -3.240 3.842 16.110 1.00 84.31 301 ASN A N 1
ATOM 2193 C CA . ASN A 1 301 ? -2.903 3.553 14.708 1.00 84.31 301 ASN A CA 1
ATOM 2194 C C . ASN A 1 301 ? -2.181 4.732 14.036 1.00 84.31 301 ASN A C 1
ATOM 2196 O O . ASN A 1 301 ? -1.268 4.531 13.241 1.00 84.31 301 ASN A O 1
ATOM 2200 N N . PHE A 1 302 ? -2.594 5.957 14.375 1.00 85.62 302 PHE A N 1
ATOM 2201 C CA . PHE A 1 302 ? -2.016 7.207 13.892 1.00 85.62 302 PHE A CA 1
ATOM 2202 C C . PHE A 1 302 ? -1.756 8.151 15.066 1.00 85.62 302 PHE A C 1
ATOM 2204 O O . PHE A 1 302 ? -2.531 8.189 16.025 1.00 85.62 302 PHE A O 1
ATOM 2211 N N . GLY A 1 303 ? -0.679 8.931 14.977 1.00 84.06 303 GLY A N 1
ATOM 2212 C CA . GLY A 1 303 ? -0.423 10.031 15.901 1.00 84.06 303 GLY A CA 1
ATOM 2213 C C . GLY A 1 303 ? -1.300 11.233 15.556 1.00 84.06 303 GLY A C 1
ATOM 2214 O O . GLY A 1 303 ? -1.323 11.671 14.409 1.00 84.06 303 GLY A O 1
ATOM 2215 N N . TYR A 1 304 ? -1.998 11.776 16.551 1.00 82.06 304 TYR A N 1
ATOM 2216 C CA . TYR A 1 304 ? -2.735 13.037 16.440 1.00 82.06 304 TYR A CA 1
ATOM 2217 C C . TYR A 1 304 ? -2.078 14.068 17.356 1.00 82.06 304 TYR A C 1
ATOM 2219 O O . TYR A 1 304 ? -1.589 13.713 18.429 1.00 82.06 304 TYR A O 1
ATOM 2227 N N . GLU A 1 305 ? -2.086 15.341 16.964 1.00 78.81 305 GLU A N 1
ATOM 2228 C CA . GLU A 1 305 ? -1.565 16.424 17.801 1.00 78.81 305 GLU A CA 1
ATOM 2229 C C . GLU A 1 305 ? -2.253 16.426 19.179 1.00 78.81 305 GLU A C 1
ATOM 2231 O O . GLU A 1 305 ? -3.483 16.413 19.277 1.00 78.81 305 GLU A O 1
ATOM 2236 N N . GLY A 1 306 ? -1.454 16.369 20.249 1.00 79.06 306 GLY A N 1
ATOM 2237 C CA . GLY A 1 306 ? -1.942 16.272 21.631 1.00 79.06 306 GLY A CA 1
ATOM 2238 C C . GLY A 1 306 ? -2.645 14.952 21.993 1.00 79.06 306 GLY A C 1
ATOM 2239 O O . GLY A 1 306 ? -3.198 14.847 23.086 1.00 79.06 306 GLY A O 1
ATOM 2240 N N . GLY A 1 307 ? -2.663 13.957 21.100 1.00 79.06 307 GLY A N 1
ATOM 2241 C CA . GLY A 1 307 ? -3.248 12.636 21.335 1.00 79.06 307 GLY A CA 1
ATOM 2242 C C . GLY A 1 307 ? -2.259 11.639 21.956 1.00 79.06 307 GLY A C 1
ATOM 2243 O O . GLY A 1 307 ? -1.049 11.779 21.773 1.00 79.06 307 GLY A O 1
ATOM 2244 N N . PRO A 1 308 ? -2.747 10.614 22.677 1.00 82.88 308 PRO A N 1
ATOM 2245 C CA . PRO A 1 308 ? -1.881 9.613 23.286 1.00 82.88 308 PRO A CA 1
ATOM 2246 C C . PRO A 1 308 ? -1.384 8.592 22.250 1.00 82.88 308 PRO A C 1
ATOM 2248 O O . PRO A 1 308 ? -2.158 8.121 21.416 1.00 82.88 308 PRO A O 1
ATOM 2251 N N . SER A 1 309 ? -0.109 8.203 22.339 1.00 87.31 309 SER A N 1
ATOM 2252 C CA . SER A 1 309 ? 0.432 7.071 21.567 1.00 87.31 309 SER A CA 1
ATOM 2253 C C . SER A 1 309 ? 0.053 5.732 22.202 1.00 87.31 309 SER A C 1
ATOM 2255 O O . SER A 1 309 ? -0.390 4.822 21.507 1.00 87.31 309 SER A O 1
ATOM 2257 N N . GLN A 1 310 ? 0.201 5.618 23.525 1.00 90.88 310 GLN A N 1
ATOM 2258 C CA . GLN A 1 310 ? -0.225 4.456 24.309 1.00 90.88 310 GLN A CA 1
ATOM 2259 C C . GLN A 1 310 ? -1.667 4.653 24.771 1.00 90.88 310 GLN A C 1
ATOM 2261 O O . GLN A 1 310 ? -2.004 5.712 25.294 1.00 90.88 310 GLN A O 1
ATOM 2266 N N . LEU A 1 311 ? -2.527 3.654 24.571 1.00 91.75 311 LEU A N 1
ATOM 2267 C CA . LEU A 1 311 ? -3.958 3.783 24.873 1.00 91.75 311 LEU A CA 1
ATOM 2268 C C . LEU A 1 311 ? -4.316 3.331 26.296 1.00 91.75 311 LEU A C 1
ATOM 2270 O O . LEU A 1 311 ? -5.390 3.672 26.790 1.00 91.75 311 LEU A O 1
ATOM 2274 N N . VAL A 1 312 ? -3.413 2.591 26.945 1.00 91.75 312 VAL A N 1
ATOM 2275 C CA . VAL A 1 312 ? -3.490 2.207 28.362 1.00 91.75 312 VAL A CA 1
ATOM 2276 C C . VAL A 1 312 ? -2.988 3.371 29.211 1.00 91.75 312 VAL A C 1
ATOM 2278 O O . VAL A 1 312 ? -1.887 3.868 28.986 1.00 91.75 312 VAL A O 1
ATOM 2281 N N . THR A 1 313 ? -3.799 3.812 30.172 1.00 89.44 313 THR A N 1
ATOM 2282 C CA . THR A 1 313 ? -3.488 4.950 31.061 1.00 89.44 313 THR A CA 1
ATOM 2283 C C . THR A 1 313 ? -3.382 4.545 32.531 1.00 89.44 313 THR A C 1
ATOM 2285 O O . THR A 1 313 ? -3.157 5.395 33.388 1.00 89.44 313 THR A O 1
ATOM 2288 N N . GLN A 1 314 ? -3.621 3.269 32.832 1.00 92.88 314 GLN A N 1
ATOM 2289 C CA . GLN A 1 314 ? -3.470 2.677 34.157 1.00 92.88 314 GLN A CA 1
ATOM 2290 C C . GLN A 1 314 ? -1.990 2.653 34.573 1.00 92.88 314 GLN A C 1
ATOM 2292 O O . GLN A 1 314 ? -1.110 2.666 33.713 1.00 92.88 314 GLN A O 1
ATOM 2297 N N . SER A 1 315 ? -1.714 2.618 35.883 1.00 92.56 315 SER A N 1
ATOM 2298 C CA . SER A 1 315 ? -0.349 2.393 36.375 1.00 92.56 315 SER A CA 1
ATOM 2299 C C . SER A 1 315 ? 0.106 0.963 36.069 1.00 92.56 315 SER A C 1
ATOM 2301 O O . SER A 1 315 ? -0.723 0.083 35.838 1.00 92.56 315 SER A O 1
ATOM 2303 N N . GLU A 1 316 ? 1.415 0.716 36.077 1.00 92.50 316 GLU A N 1
ATOM 2304 C CA . GLU A 1 316 ? 1.967 -0.606 35.750 1.00 92.50 316 GLU A CA 1
ATOM 2305 C C . GLU A 1 316 ? 1.461 -1.705 36.699 1.00 92.50 316 GLU A C 1
ATOM 2307 O O . GLU A 1 316 ? 1.183 -2.813 36.261 1.00 92.50 316 GLU A O 1
ATOM 2312 N N . GLU A 1 317 ? 1.226 -1.395 37.976 1.00 92.06 317 GLU A N 1
ATOM 2313 C CA . GLU A 1 317 ? 0.706 -2.350 38.969 1.00 92.06 317 GLU A CA 1
ATOM 2314 C C . GLU A 1 317 ? -0.766 -2.730 38.729 1.00 92.06 317 GLU A C 1
ATOM 2316 O O . GLU A 1 317 ? -1.264 -3.729 39.248 1.00 92.06 317 GLU A O 1
ATOM 2321 N N . ALA A 1 318 ? -1.485 -1.915 37.956 1.00 93.81 318 ALA A N 1
ATOM 2322 C CA . ALA A 1 318 ? -2.882 -2.126 37.600 1.00 93.81 318 ALA A CA 1
ATOM 2323 C C . ALA A 1 318 ? -3.056 -2.878 36.266 1.00 93.81 318 ALA A C 1
ATOM 2325 O O . ALA A 1 318 ? -4.191 -3.201 35.886 1.00 93.81 318 ALA A O 1
ATOM 2326 N N . VAL A 1 319 ? -1.957 -3.158 35.560 1.00 96.25 319 VAL A N 1
ATOM 2327 C CA . VAL A 1 319 ? -1.940 -3.823 34.256 1.00 96.25 319 VAL A CA 1
ATOM 2328 C C . VAL A 1 319 ? -1.321 -5.209 34.400 1.00 96.25 319 VAL A C 1
ATOM 2330 O O . VAL A 1 319 ? -0.158 -5.359 34.753 1.00 96.25 319 VAL A O 1
ATOM 2333 N N . TRP A 1 320 ? -2.108 -6.236 34.097 1.00 95.44 320 TRP A N 1
ATOM 2334 C CA . TRP A 1 320 ? -1.704 -7.637 34.198 1.00 95.44 320 TRP A CA 1
ATOM 2335 C C . TRP A 1 320 ? -1.593 -8.237 32.805 1.00 95.44 320 TRP A C 1
ATOM 2337 O O . TRP A 1 320 ? -2.499 -8.058 31.998 1.00 95.44 320 TRP A O 1
ATOM 2347 N N . GLU A 1 321 ? -0.525 -8.974 32.514 1.00 93.06 321 GLU A N 1
ATOM 2348 C CA . GLU A 1 321 ? -0.283 -9.531 31.179 1.00 93.06 321 GLU A CA 1
ATOM 2349 C C . GLU A 1 321 ? -0.161 -11.054 31.230 1.00 93.06 321 GLU A C 1
ATOM 2351 O O . GLU A 1 321 ? 0.606 -11.610 32.012 1.00 93.06 321 GLU A O 1
ATOM 2356 N N . ILE A 1 322 ? -0.934 -11.729 30.381 1.00 89.88 322 ILE A N 1
ATOM 2357 C CA . ILE A 1 322 ? -0.872 -13.171 30.150 1.00 89.88 322 ILE A CA 1
ATOM 2358 C C . ILE A 1 322 ? -0.406 -13.373 28.710 1.00 89.88 322 ILE A C 1
ATOM 2360 O O . ILE A 1 322 ? -1.155 -13.090 27.772 1.00 89.88 322 ILE A O 1
ATOM 2364 N N . ASP A 1 323 ? 0.820 -13.858 28.532 1.00 79.12 323 ASP A N 1
ATOM 2365 C CA . ASP A 1 323 ? 1.387 -14.098 27.204 1.00 79.12 323 ASP A CA 1
ATOM 2366 C C . ASP A 1 323 ? 0.726 -15.305 26.500 1.00 79.12 323 ASP A C 1
ATOM 2368 O O . ASP A 1 323 ? 0.292 -16.275 27.130 1.00 79.12 323 ASP A O 1
ATOM 2372 N N . GLY A 1 324 ? 0.636 -15.234 25.172 1.00 64.56 324 GLY A N 1
ATOM 2373 C CA . GLY A 1 324 ? -0.048 -16.174 24.275 1.00 64.56 324 GLY A CA 1
ATOM 2374 C C . GLY A 1 324 ? 0.720 -17.423 23.877 1.00 64.56 324 GLY A C 1
ATOM 2375 O O . GLY A 1 324 ? 0.310 -18.153 22.961 1.00 64.56 324 GLY A O 1
ATOM 2376 N N . ASP A 1 325 ? 1.852 -17.666 24.520 1.00 65.69 325 ASP A N 1
ATOM 2377 C CA . ASP A 1 325 ? 2.626 -18.877 24.315 1.00 65.69 325 ASP A CA 1
ATOM 2378 C C . ASP A 1 325 ? 1.890 -20.115 24.859 1.00 65.69 325 ASP A C 1
ATOM 2380 O O . ASP A 1 325 ? 0.708 -20.076 25.211 1.00 65.69 325 ASP A O 1
ATOM 2384 N N . ALA A 1 326 ? 2.555 -21.270 24.862 1.00 59.72 326 ALA A N 1
ATOM 2385 C CA . ALA A 1 326 ? 1.952 -22.591 25.065 1.00 59.72 326 ALA A CA 1
ATOM 2386 C C . ALA A 1 326 ? 1.221 -22.811 26.415 1.00 59.72 326 ALA A C 1
ATOM 2388 O O . ALA A 1 326 ? 0.733 -23.909 26.675 1.00 59.72 326 ALA A O 1
ATOM 2389 N N . HIS A 1 327 ? 1.106 -21.786 27.262 1.00 73.31 327 HIS A N 1
ATOM 2390 C CA . HIS A 1 327 ? 0.518 -21.856 28.596 1.00 73.31 327 HIS A CA 1
ATOM 2391 C C . HIS A 1 327 ? -0.763 -21.033 28.778 1.00 73.31 327 HIS A C 1
ATOM 2393 O O . HIS A 1 327 ? -1.353 -21.136 29.851 1.00 73.31 327 HIS A O 1
ATOM 2399 N N . ILE A 1 328 ? -1.250 -20.277 27.778 1.00 84.31 328 ILE A N 1
ATOM 2400 C CA . ILE A 1 328 ? -2.488 -19.478 27.923 1.00 84.31 328 ILE A CA 1
ATOM 2401 C C . ILE A 1 328 ? -3.658 -20.326 28.449 1.00 84.31 328 ILE A C 1
ATOM 2403 O O . ILE A 1 328 ? -4.324 -19.952 29.413 1.00 84.31 328 ILE A O 1
ATOM 2407 N N . GLY A 1 329 ? -3.866 -21.517 27.878 1.00 82.94 329 GLY A N 1
ATOM 2408 C CA . GLY A 1 329 ? -4.918 -22.434 28.313 1.00 82.94 329 GLY A CA 1
ATOM 2409 C C . GLY A 1 329 ? -4.738 -22.894 29.763 1.00 82.94 329 GLY A C 1
ATOM 2410 O O . GLY A 1 329 ? -5.719 -23.004 30.494 1.00 82.94 329 GLY A O 1
ATOM 2411 N N . THR A 1 330 ? -3.499 -23.118 30.203 1.00 85.50 330 THR A N 1
ATOM 2412 C CA . THR A 1 330 ? -3.169 -23.506 31.583 1.00 85.50 330 THR A CA 1
ATOM 2413 C C . THR A 1 330 ? -3.426 -22.363 32.562 1.00 85.50 330 THR A C 1
ATOM 2415 O O . THR A 1 330 ? -4.106 -22.571 33.566 1.00 85.50 330 THR A O 1
ATOM 2418 N N . VAL A 1 331 ? -2.955 -21.151 32.253 1.00 88.75 331 VAL A N 1
ATOM 2419 C CA . VAL A 1 331 ? -3.159 -19.964 33.101 1.00 88.75 331 VAL A CA 1
ATOM 2420 C C . VAL A 1 331 ? -4.649 -19.658 33.243 1.00 88.75 331 VAL A C 1
ATOM 2422 O O . VAL A 1 331 ? -5.131 -19.472 34.358 1.00 88.75 331 VAL A O 1
ATOM 2425 N N . LEU A 1 332 ? -5.411 -19.691 32.144 1.00 90.69 332 LEU A N 1
ATOM 2426 C CA . LEU A 1 332 ? -6.860 -19.484 32.185 1.00 90.69 332 LEU A CA 1
ATOM 2427 C C . LEU A 1 332 ? -7.580 -20.572 32.993 1.00 90.69 332 LEU A C 1
ATOM 2429 O O . LEU A 1 332 ? -8.510 -20.255 33.731 1.00 90.69 332 LEU A O 1
ATOM 2433 N N . LYS A 1 333 ? -7.160 -21.842 32.902 1.00 90.94 333 LYS A N 1
ATOM 2434 C CA . LYS A 1 333 ? -7.725 -22.937 33.717 1.00 90.94 333 LYS A CA 1
ATOM 2435 C C . LYS A 1 333 ? -7.504 -22.696 35.208 1.00 90.94 333 LYS A C 1
ATOM 2437 O O . LYS A 1 333 ? -8.470 -22.750 35.967 1.00 90.94 333 LYS A O 1
ATOM 2442 N N . LEU A 1 334 ? -6.275 -22.377 35.614 1.00 92.62 334 LEU A N 1
ATOM 2443 C CA . LEU A 1 334 ? -5.944 -22.084 37.011 1.00 92.62 334 LEU A CA 1
ATOM 2444 C C . LEU A 1 334 ? -6.704 -20.852 37.521 1.00 92.62 334 LEU A C 1
ATOM 2446 O O . LEU A 1 334 ? -7.320 -20.903 38.584 1.00 92.62 334 LEU A O 1
ATOM 2450 N N . LEU A 1 335 ? -6.748 -19.778 36.729 1.00 94.44 335 LEU A N 1
ATOM 2451 C CA . LEU A 1 335 ? -7.496 -18.567 37.066 1.00 94.44 335 LEU A CA 1
ATOM 2452 C C . LEU A 1 335 ? -9.001 -18.840 37.185 1.00 94.44 335 LEU A C 1
ATOM 2454 O O . LEU A 1 335 ? -9.661 -18.357 38.103 1.00 94.44 335 LEU A O 1
ATOM 2458 N N . GLY A 1 336 ? -9.550 -19.663 36.291 1.00 95.25 336 GLY A N 1
ATOM 2459 C CA . GLY A 1 336 ? -10.937 -20.106 36.348 1.00 95.25 336 GLY A CA 1
ATOM 2460 C C . GLY A 1 336 ? -11.254 -20.927 37.599 1.00 95.25 336 GLY A C 1
ATOM 2461 O O . GLY A 1 336 ? -12.334 -20.767 38.166 1.00 95.25 336 GLY A O 1
ATOM 2462 N N . MET A 1 337 ? -10.331 -21.773 38.063 1.00 95.25 337 MET A N 1
ATOM 2463 C CA . MET A 1 337 ? -10.479 -22.505 39.327 1.00 95.25 337 MET A CA 1
ATOM 2464 C C . MET A 1 337 ? -10.479 -21.548 40.522 1.00 95.25 337 MET A C 1
ATOM 2466 O O . MET A 1 337 ? -11.393 -21.599 41.347 1.00 95.25 337 MET A O 1
ATOM 2470 N N . GLU A 1 338 ? -9.512 -20.633 40.566 1.00 96.44 338 GLU A N 1
ATOM 2471 C CA . GLU A 1 338 ? -9.338 -19.655 41.644 1.00 96.44 338 GLU A CA 1
ATOM 2472 C C . GLU A 1 338 ? -10.531 -18.683 41.760 1.00 96.44 338 GLU A C 1
ATOM 2474 O O . GLU A 1 338 ? -10.958 -18.322 42.859 1.00 96.44 338 GLU A O 1
ATOM 2479 N N . LEU A 1 339 ? -11.135 -18.303 40.629 1.00 95.94 339 LEU A N 1
ATOM 2480 C CA . LEU A 1 339 ? -12.337 -17.460 40.569 1.00 95.94 339 LEU A CA 1
ATOM 2481 C C . LEU A 1 339 ? -13.653 -18.254 40.606 1.00 95.94 339 LEU A C 1
ATOM 2483 O O . LEU A 1 339 ? -14.729 -17.664 40.514 1.00 95.94 339 LEU A O 1
ATOM 2487 N N . GLN A 1 340 ? -13.594 -19.583 40.732 1.00 94.81 340 GLN A N 1
ATOM 2488 C CA . GLN A 1 340 ? -14.762 -20.476 40.714 1.00 94.81 340 GLN A CA 1
ATOM 2489 C C . GLN A 1 340 ? -15.626 -20.332 39.442 1.00 94.81 340 GLN A C 1
ATOM 2491 O O . GLN A 1 340 ? -16.838 -20.575 39.459 1.00 94.81 340 GLN A O 1
ATOM 2496 N N . ALA A 1 341 ? -14.998 -19.988 38.315 1.00 93.69 341 ALA A N 1
ATOM 2497 C CA . ALA A 1 341 ? -15.631 -19.763 37.018 1.00 93.69 341 ALA A CA 1
ATOM 2498 C C . ALA A 1 341 ? -16.372 -21.003 36.486 1.00 93.69 341 ALA A C 1
ATOM 2500 O O . ALA A 1 341 ? -17.362 -20.868 35.771 1.00 93.69 341 ALA A O 1
ATOM 2501 N N . GLY A 1 342 ? -15.977 -22.212 36.905 1.00 89.50 342 GLY A N 1
ATOM 2502 C CA . GLY A 1 342 ? -16.674 -23.461 36.565 1.00 89.50 342 GLY A CA 1
ATOM 2503 C C . GLY A 1 342 ? -18.133 -23.534 37.045 1.00 89.50 342 GLY A C 1
ATOM 2504 O O . GLY A 1 342 ? -18.898 -24.358 36.551 1.00 89.50 342 GLY A O 1
ATOM 2505 N N . ARG A 1 343 ? -18.555 -22.657 37.971 1.00 92.44 343 ARG A N 1
ATOM 2506 C CA . ARG A 1 343 ? -19.965 -22.515 38.382 1.00 92.44 343 ARG A CA 1
ATOM 2507 C C . ARG A 1 343 ? -20.805 -21.716 37.382 1.00 92.44 343 ARG A C 1
ATOM 2509 O O . ARG A 1 343 ? -22.034 -21.735 37.477 1.00 92.44 343 ARG A O 1
ATOM 2516 N N . ILE A 1 344 ? -20.176 -20.998 36.451 1.00 94.38 344 ILE A N 1
ATOM 2517 C CA . ILE A 1 344 ? -20.868 -20.221 35.425 1.00 94.38 344 ILE A CA 1
ATOM 2518 C C . ILE A 1 344 ? -21.295 -21.145 34.287 1.00 94.38 344 ILE A C 1
ATOM 2520 O O . ILE A 1 344 ? -20.481 -21.706 33.555 1.00 94.38 344 ILE A O 1
ATOM 2524 N N . VAL A 1 345 ? -22.604 -21.236 34.095 1.00 90.56 345 VAL A N 1
ATOM 2525 C CA . VAL A 1 345 ? -23.245 -21.903 32.971 1.00 90.56 345 VAL A CA 1
ATOM 2526 C C . VAL A 1 345 ? -23.750 -20.827 32.002 1.00 90.56 345 VAL A C 1
ATOM 2528 O O . VAL A 1 345 ? -24.564 -19.979 32.401 1.00 90.56 345 VAL A O 1
ATOM 2531 N N . PRO A 1 346 ? -23.300 -20.837 30.730 1.00 88.06 346 PRO A N 1
ATOM 2532 C CA . PRO A 1 346 ? -23.796 -19.920 29.709 1.00 88.06 346 PRO A CA 1
ATOM 2533 C C . PRO A 1 346 ? -25.328 -19.867 29.684 1.00 88.06 346 PRO A C 1
ATOM 2535 O O . PRO A 1 346 ? -26.003 -20.885 29.827 1.00 88.06 346 PRO A O 1
ATOM 2538 N N . PHE A 1 347 ? -25.871 -18.658 29.538 1.00 87.81 347 PHE A N 1
ATOM 2539 C CA . PHE A 1 347 ? -27.308 -18.344 29.520 1.00 87.81 347 PHE A CA 1
ATOM 2540 C C . PHE A 1 347 ? -28.097 -18.583 30.815 1.00 87.81 347 PHE A C 1
ATOM 2542 O O . PHE A 1 347 ? -29.259 -18.192 30.866 1.00 87.81 347 PHE A O 1
ATOM 2549 N N . LYS A 1 348 ? -27.503 -19.160 31.869 1.00 90.25 348 LYS A N 1
ATOM 2550 C CA . LYS A 1 348 ? -28.193 -19.366 33.158 1.00 90.25 348 LYS A CA 1
ATOM 2551 C C . LYS A 1 348 ? -27.792 -18.340 34.212 1.00 90.25 348 LYS A C 1
ATOM 2553 O O . LYS A 1 348 ? -28.648 -17.687 34.794 1.00 90.25 348 LYS A O 1
ATOM 2558 N N . ASN A 1 349 ? -26.494 -18.183 34.455 1.00 89.62 349 ASN A N 1
ATOM 2559 C CA . ASN A 1 349 ? -25.954 -17.331 35.524 1.00 89.62 349 ASN A CA 1
ATOM 2560 C C . ASN A 1 349 ? -24.722 -16.533 35.063 1.00 89.62 349 ASN A C 1
ATOM 2562 O O . ASN A 1 349 ? -23.824 -16.254 35.846 1.00 89.62 349 ASN A O 1
ATOM 2566 N N . CYS A 1 350 ? -24.678 -16.161 33.782 1.00 88.25 350 CYS A N 1
ATOM 2567 C CA . CYS A 1 350 ? -23.504 -15.561 33.146 1.00 88.25 350 CYS A CA 1
ATOM 2568 C C . CYS A 1 350 ? -23.600 -14.041 32.911 1.00 88.25 350 CYS A C 1
ATOM 2570 O O . CYS A 1 350 ? -22.860 -13.512 32.085 1.00 88.25 350 CYS A O 1
ATOM 2572 N N . GLY A 1 351 ? -24.566 -13.343 33.522 1.00 85.19 351 GLY A N 1
ATOM 2573 C CA . GLY A 1 351 ? -24.671 -11.874 33.458 1.00 85.19 351 GLY A CA 1
ATOM 2574 C C . GLY A 1 351 ? -24.766 -11.271 32.047 1.00 85.19 351 GLY A C 1
ATOM 2575 O O . GLY A 1 351 ? -24.378 -10.128 31.843 1.00 85.19 351 GLY A O 1
ATOM 2576 N N . GLY A 1 352 ? -25.231 -12.037 31.053 1.00 89.12 352 GLY A N 1
ATOM 2577 C CA . GLY A 1 352 ? -25.293 -11.586 29.659 1.00 89.12 352 GLY A CA 1
ATOM 2578 C C . GLY A 1 352 ? -23.940 -11.494 28.940 1.00 89.12 352 GLY A C 1
ATOM 2579 O O . GLY A 1 352 ? -23.895 -10.896 27.867 1.00 89.12 352 GLY A O 1
ATOM 2580 N N . VAL A 1 353 ? -22.866 -12.084 29.486 1.00 94.88 353 VAL A N 1
ATOM 2581 C CA . VAL A 1 353 ? -21.528 -12.131 28.860 1.00 94.88 353 VAL A CA 1
ATOM 2582 C C . VAL A 1 353 ? -21.533 -12.922 27.548 1.00 94.88 353 VAL A C 1
ATOM 2584 O O . VAL A 1 353 ? -20.831 -12.562 26.611 1.00 94.88 353 VAL A O 1
ATOM 2587 N N . PHE A 1 354 ? -22.362 -13.960 27.436 1.00 95.25 354 PHE A N 1
ATOM 2588 C CA . PHE A 1 354 ? -22.454 -14.803 26.241 1.00 95.25 354 PHE A CA 1
ATOM 2589 C C . PHE A 1 354 ? -23.454 -14.257 25.214 1.00 95.25 354 PHE A C 1
ATOM 2591 O O . PHE A 1 354 ? -24.464 -13.637 25.560 1.00 95.25 354 PHE A O 1
ATOM 2598 N N . ALA A 1 355 ? -23.161 -14.480 23.936 1.00 93.25 355 ALA A N 1
ATOM 2599 C CA . ALA A 1 355 ? -23.978 -14.055 22.810 1.00 93.25 355 ALA A CA 1
ATOM 2600 C C . ALA A 1 355 ? -25.268 -14.880 22.687 1.00 93.25 355 ALA A C 1
ATOM 2602 O O . ALA A 1 355 ? -25.235 -16.112 22.670 1.00 93.25 355 ALA A O 1
ATOM 2603 N N . GLY A 1 356 ? -26.410 -14.193 22.577 1.00 91.25 356 GLY A N 1
ATOM 2604 C CA . GLY A 1 356 ? -27.720 -14.816 22.360 1.00 91.25 356 GLY A CA 1
ATOM 2605 C C . GLY A 1 356 ? -27.896 -15.381 20.945 1.00 91.25 356 GLY A C 1
ATOM 2606 O O . GLY A 1 356 ? -26.958 -15.405 20.158 1.00 91.25 356 GLY A O 1
ATOM 2607 N N . THR A 1 357 ? -29.108 -15.838 20.626 1.00 89.69 357 THR A N 1
ATOM 2608 C CA . THR A 1 357 ? -29.479 -16.411 19.313 1.00 89.69 357 THR A CA 1
ATOM 2609 C C . THR A 1 357 ? -30.123 -15.406 18.354 1.00 89.69 357 THR A C 1
ATOM 2611 O O . THR A 1 357 ? -30.474 -15.759 17.229 1.00 89.69 357 THR A O 1
ATOM 2614 N N . SER A 1 358 ? -30.357 -14.168 18.799 1.00 90.44 358 SER A N 1
ATOM 2615 C CA . SER A 1 358 ? -31.135 -13.197 18.028 1.00 90.44 358 SER A CA 1
ATOM 2616 C C . SER A 1 358 ? -30.321 -12.636 16.869 1.00 90.44 358 SER A C 1
ATOM 2618 O O . SER A 1 358 ? -29.386 -11.864 17.076 1.00 90.44 358 SER A O 1
ATOM 2620 N N . ARG A 1 359 ? -30.736 -12.962 15.647 1.00 92.94 359 ARG A N 1
ATOM 2621 C CA . ARG A 1 359 ? -30.238 -12.323 14.426 1.00 92.94 359 ARG A CA 1
ATOM 2622 C C . ARG A 1 359 ? -30.992 -11.017 14.147 1.00 92.94 359 ARG A C 1
ATOM 2624 O O . ARG A 1 359 ? -32.125 -10.863 14.614 1.00 92.94 359 ARG A O 1
ATOM 2631 N N . PRO A 1 360 ? -30.408 -10.083 13.380 1.00 94.50 360 PRO A N 1
ATOM 2632 C CA . PRO A 1 360 ? -31.172 -8.976 12.822 1.00 94.50 360 PRO A CA 1
ATOM 2633 C C . PRO A 1 360 ? -32.251 -9.499 11.863 1.00 94.50 360 PRO A C 1
ATOM 2635 O O . PRO A 1 360 ? -32.065 -10.515 11.192 1.00 94.50 360 PRO A O 1
ATOM 2638 N N . LEU A 1 361 ? -33.376 -8.786 11.783 1.00 95.38 361 LEU A N 1
ATOM 2639 C CA . LEU A 1 361 ? -34.362 -9.000 10.723 1.00 95.38 361 LEU A CA 1
ATOM 2640 C C . LEU A 1 361 ? -33.769 -8.588 9.372 1.00 95.38 361 LEU A C 1
ATOM 2642 O O . LEU A 1 361 ? -32.935 -7.682 9.316 1.00 95.38 361 LEU A O 1
ATOM 2646 N N . LEU A 1 362 ? -34.240 -9.216 8.291 1.00 96.94 362 LEU A N 1
ATOM 2647 C CA . LEU A 1 362 ? -33.899 -8.799 6.933 1.00 96.94 362 LEU A CA 1
ATOM 2648 C C . LEU A 1 362 ? -34.369 -7.354 6.700 1.00 96.94 362 LEU A C 1
ATOM 2650 O O . LEU A 1 362 ? -35.571 -7.088 6.785 1.00 96.94 362 LEU A O 1
ATOM 2654 N N . PRO A 1 363 ? -33.451 -6.411 6.425 1.00 94.62 363 PRO A N 1
ATOM 2655 C CA . PRO A 1 363 ? -33.827 -5.046 6.091 1.00 94.62 363 PRO A CA 1
ATOM 2656 C C . PRO A 1 363 ? -34.557 -4.985 4.747 1.00 94.62 363 PRO A C 1
ATOM 2658 O O . PRO A 1 363 ? -34.316 -5.802 3.861 1.00 94.62 363 PRO A O 1
ATOM 2661 N N . THR A 1 364 ? -35.386 -3.961 4.563 1.00 95.12 364 THR A N 1
ATOM 2662 C CA . THR A 1 364 ? -36.116 -3.703 3.312 1.00 95.12 364 THR A CA 1
ATOM 2663 C C . THR A 1 364 ? -35.783 -2.321 2.747 1.00 95.12 364 THR A C 1
ATOM 2665 O O . THR A 1 364 ? -35.403 -1.406 3.484 1.00 95.12 364 THR A O 1
ATOM 2668 N N . GLY A 1 365 ? -35.961 -2.136 1.442 1.00 92.00 365 GLY A N 1
ATOM 2669 C CA . GLY A 1 365 ? -35.845 -0.856 0.755 1.00 92.00 365 GLY A CA 1
ATOM 2670 C C . GLY A 1 365 ? -34.407 -0.445 0.439 1.00 92.00 365 GLY A C 1
ATOM 2671 O O . GLY A 1 365 ? -33.649 -1.176 -0.201 1.00 92.00 365 GLY A O 1
ATOM 2672 N N . ARG A 1 366 ? -34.045 0.790 0.815 1.00 87.88 366 ARG A N 1
ATOM 2673 C CA . ARG A 1 366 ? -32.784 1.414 0.394 1.00 87.88 366 ARG A CA 1
ATOM 2674 C C . ARG A 1 366 ? -31.586 0.698 1.005 1.00 87.88 366 ARG A C 1
ATOM 2676 O O . ARG A 1 366 ? -31.427 0.659 2.225 1.00 87.88 366 ARG A O 1
ATOM 2683 N N . LEU A 1 367 ? -30.673 0.273 0.140 1.00 83.88 367 LEU A N 1
ATOM 2684 C CA . LEU A 1 367 ? -29.414 -0.294 0.576 1.00 83.88 367 LEU A CA 1
ATOM 2685 C C . LEU A 1 367 ? -28.518 0.786 1.200 1.00 83.88 367 LEU A C 1
ATOM 2687 O O . LEU A 1 367 ? -28.264 1.820 0.591 1.00 83.88 367 LEU A O 1
ATOM 2691 N N . THR A 1 368 ? -28.046 0.546 2.421 1.00 89.44 368 THR A N 1
ATOM 2692 C CA . THR A 1 368 ? -27.055 1.362 3.146 1.00 89.44 368 THR A CA 1
ATOM 2693 C C . THR A 1 368 ? -25.970 0.440 3.697 1.00 89.44 368 THR A C 1
ATOM 2695 O O . THR A 1 368 ? -26.203 -0.761 3.805 1.00 89.44 368 THR A O 1
ATOM 2698 N N . ALA A 1 369 ? -24.810 0.966 4.104 1.00 88.06 369 ALA A N 1
ATOM 2699 C CA . ALA A 1 369 ? -23.755 0.147 4.718 1.00 88.06 369 ALA A CA 1
ATOM 2700 C C . ALA A 1 369 ? -24.260 -0.652 5.940 1.00 88.06 369 ALA A C 1
ATOM 2702 O O . ALA A 1 369 ? -23.983 -1.843 6.071 1.00 88.06 369 ALA A O 1
ATOM 2703 N N . ALA A 1 370 ? -25.079 -0.027 6.795 1.00 92.00 370 ALA A N 1
ATOM 2704 C CA . ALA A 1 370 ? -25.683 -0.696 7.946 1.00 92.00 370 ALA A CA 1
ATOM 2705 C C . ALA A 1 370 ? -26.701 -1.774 7.534 1.00 92.00 370 ALA A C 1
ATOM 2707 O O . ALA A 1 370 ? -26.671 -2.878 8.074 1.00 92.00 370 ALA A O 1
ATOM 2708 N N . ALA A 1 371 ? -27.564 -1.486 6.553 1.00 92.94 371 ALA A N 1
ATOM 2709 C CA . ALA A 1 371 ? -28.523 -2.466 6.045 1.00 92.94 371 ALA A CA 1
ATOM 2710 C C . ALA A 1 371 ? -27.825 -3.648 5.351 1.00 92.94 371 ALA A C 1
ATOM 2712 O O . ALA A 1 371 ? -28.226 -4.792 5.537 1.00 92.94 371 ALA A O 1
ATOM 2713 N N . MET A 1 372 ? -26.737 -3.401 4.619 1.00 94.12 372 MET A N 1
ATOM 2714 C CA . MET A 1 372 ? -25.898 -4.449 4.040 1.00 94.12 372 MET A CA 1
ATOM 2715 C C . MET A 1 372 ? -25.319 -5.352 5.134 1.00 94.12 372 MET A C 1
ATOM 2717 O O . MET A 1 372 ? -25.504 -6.564 5.079 1.00 94.12 372 MET A O 1
ATOM 2721 N N . CYS A 1 373 ? -24.691 -4.771 6.161 1.00 96.06 373 CYS A N 1
ATOM 2722 C CA . CYS A 1 373 ? -24.152 -5.522 7.296 1.00 96.06 373 CYS A CA 1
ATOM 2723 C C . CYS A 1 373 ? -25.223 -6.380 7.990 1.00 96.06 373 CYS A C 1
ATOM 2725 O O . CYS A 1 373 ? -24.984 -7.550 8.279 1.00 96.06 373 CYS A O 1
ATOM 2727 N N . ALA A 1 374 ? -26.412 -5.816 8.224 1.00 96.81 374 ALA A N 1
ATOM 2728 C CA . ALA A 1 374 ? -27.538 -6.537 8.812 1.00 96.81 374 ALA A CA 1
ATOM 2729 C C . ALA A 1 374 ? -28.054 -7.664 7.903 1.00 96.81 374 ALA A C 1
ATOM 2731 O O . ALA A 1 374 ? -28.369 -8.740 8.398 1.00 96.81 374 ALA A O 1
ATOM 2732 N N . THR A 1 375 ? -28.080 -7.455 6.584 1.00 96.12 375 THR A N 1
ATOM 2733 C CA . THR A 1 375 ? -28.483 -8.481 5.608 1.00 96.12 375 THR A CA 1
ATOM 2734 C C . THR A 1 375 ? -27.498 -9.653 5.599 1.00 96.12 375 THR A C 1
ATOM 2736 O O . THR A 1 375 ? -27.920 -10.805 5.665 1.00 96.12 375 THR A O 1
ATOM 2739 N N . ILE A 1 376 ? -26.187 -9.373 5.596 1.00 95.94 376 ILE A N 1
ATOM 2740 C CA . ILE A 1 376 ? -25.142 -10.407 5.686 1.00 95.94 376 ILE A CA 1
ATOM 2741 C C . ILE A 1 376 ? -25.294 -11.194 6.994 1.00 95.94 376 ILE A C 1
ATOM 2743 O O . ILE A 1 376 ? -25.342 -12.4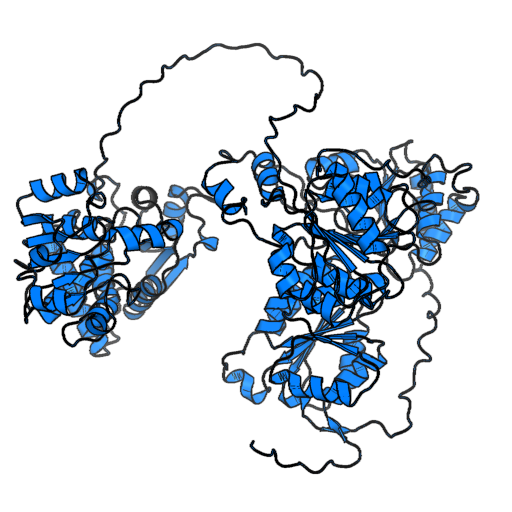20 6.967 1.00 95.94 376 ILE A O 1
ATOM 2747 N N . ALA A 1 377 ? -25.436 -10.506 8.130 1.00 97.31 377 ALA A N 1
ATOM 2748 C CA . ALA A 1 377 ? -25.596 -11.148 9.435 1.00 97.31 377 ALA A CA 1
ATOM 2749 C C . ALA A 1 377 ? -26.885 -11.990 9.540 1.00 97.31 377 ALA A C 1
ATOM 2751 O O . ALA A 1 377 ? -26.881 -13.067 10.141 1.00 97.31 377 ALA A O 1
ATOM 2752 N N . ALA A 1 378 ? -27.987 -11.537 8.937 1.00 97.06 378 ALA A N 1
ATOM 2753 C CA . ALA A 1 378 ? -29.242 -12.283 8.915 1.00 97.06 378 ALA A CA 1
ATOM 2754 C C . ALA A 1 378 ? -29.098 -13.620 8.164 1.00 97.06 378 ALA A C 1
ATOM 2756 O O . ALA A 1 378 ? -29.574 -14.651 8.649 1.00 97.06 378 ALA A O 1
ATOM 2757 N N . LEU A 1 379 ? -28.402 -13.609 7.021 1.00 95.88 379 LEU A N 1
ATOM 2758 C CA . LEU A 1 379 ? -28.331 -14.731 6.076 1.00 95.88 379 LEU A CA 1
ATOM 2759 C C . LEU A 1 379 ? -27.108 -15.636 6.239 1.00 95.88 379 LEU A C 1
ATOM 2761 O O . LEU A 1 379 ? -27.097 -16.740 5.698 1.00 95.88 379 LEU A O 1
ATOM 2765 N N . GLN A 1 380 ? -26.082 -15.201 6.969 1.00 94.88 380 GLN A N 1
ATOM 2766 C CA . GLN A 1 380 ? -24.865 -15.982 7.166 1.00 94.88 380 GLN A CA 1
ATOM 2767 C C . GLN A 1 380 ? -25.177 -17.404 7.695 1.00 94.88 380 GLN A C 1
ATOM 2769 O O . GLN A 1 380 ? -25.938 -17.553 8.666 1.00 94.88 380 GLN A O 1
ATOM 2774 N N . PRO A 1 381 ? -24.566 -18.454 7.107 1.00 94.06 381 PRO A N 1
ATOM 2775 C CA . PRO A 1 381 ? -24.711 -19.819 7.592 1.00 94.06 381 PRO A CA 1
ATOM 2776 C C . PRO A 1 381 ? -23.850 -20.083 8.833 1.00 94.06 381 PRO A C 1
ATOM 2778 O O . PRO A 1 381 ? -22.900 -19.359 9.141 1.00 94.06 381 PRO A O 1
ATOM 2781 N N . GLU A 1 382 ? -24.164 -21.163 9.539 1.00 94.56 382 GLU A N 1
ATOM 2782 C CA . GLU A 1 382 ? -23.303 -21.668 10.604 1.00 94.56 382 GLU A CA 1
ATOM 2783 C C . GLU A 1 382 ? -21.943 -22.113 10.066 1.00 94.56 382 GLU A C 1
ATOM 2785 O O . GLU A 1 382 ? -21.819 -22.594 8.940 1.00 94.56 382 GLU A O 1
ATOM 2790 N N . GLY A 1 383 ? -20.898 -21.891 10.860 1.00 95.38 383 GLY A N 1
ATOM 2791 C CA . GLY A 1 383 ? -19.533 -22.211 10.481 1.00 95.38 383 GLY A CA 1
ATOM 2792 C C . GLY A 1 383 ? -18.968 -21.308 9.386 1.00 95.38 383 GLY A C 1
ATOM 2793 O O . GLY A 1 383 ? -17.912 -21.625 8.846 1.00 95.38 383 GLY A O 1
ATOM 2794 N N . ALA A 1 384 ? -19.601 -20.184 9.038 1.00 97.12 384 ALA A N 1
ATOM 2795 C CA . ALA A 1 384 ? -19.032 -19.260 8.060 1.00 97.12 384 ALA A CA 1
ATOM 2796 C C . ALA A 1 384 ? -17.648 -18.734 8.491 1.00 97.12 384 ALA A C 1
ATOM 2798 O O . ALA A 1 384 ? -17.302 -18.698 9.677 1.00 97.12 384 ALA A O 1
ATOM 2799 N N . ILE A 1 385 ? -16.847 -18.328 7.511 1.00 98.62 385 ILE A N 1
ATOM 2800 C CA . ILE A 1 385 ? -15.629 -17.544 7.709 1.00 98.62 385 ILE A CA 1
ATOM 2801 C C . ILE A 1 385 ? -15.875 -16.187 7.066 1.00 98.62 385 ILE A C 1
ATOM 2803 O O . ILE A 1 385 ? -16.060 -16.098 5.857 1.00 98.62 385 ILE A O 1
ATOM 2807 N N . VAL A 1 386 ? -15.888 -15.130 7.864 1.00 98.56 386 VAL A N 1
ATOM 2808 C CA . VAL A 1 386 ? -16.025 -13.760 7.378 1.00 98.56 386 VAL A CA 1
ATOM 2809 C C . VAL A 1 386 ? -14.645 -13.150 7.273 1.00 98.56 386 VAL A C 1
ATOM 2811 O O . VAL A 1 386 ? -13.950 -13.034 8.278 1.00 98.56 386 VAL A O 1
ATOM 2814 N N . VAL A 1 387 ? -14.268 -12.730 6.075 1.00 98.56 387 VAL A N 1
ATOM 2815 C CA . VAL A 1 387 ? -13.075 -11.917 5.837 1.00 98.56 387 VAL A CA 1
ATOM 2816 C C . VAL A 1 387 ? -13.548 -10.486 5.617 1.00 98.56 387 VAL A C 1
ATOM 2818 O O . VAL A 1 387 ? -14.337 -10.236 4.714 1.00 98.56 387 VAL A O 1
ATOM 2821 N N . ASP A 1 388 ? -13.138 -9.557 6.476 1.00 97.19 388 ASP A N 1
ATOM 2822 C CA . ASP A 1 388 ? -13.625 -8.175 6.468 1.00 97.19 388 ASP A CA 1
ATOM 2823 C C . ASP A 1 388 ? -12.489 -7.182 6.202 1.00 97.19 388 ASP A C 1
ATOM 2825 O O . ASP A 1 388 ? -11.636 -6.917 7.056 1.00 97.19 388 ASP A O 1
ATOM 2829 N N . GLU A 1 389 ? -12.532 -6.596 5.006 1.00 96.44 389 GLU A N 1
ATOM 2830 C CA . GLU A 1 389 ? -11.781 -5.403 4.625 1.00 96.44 389 GLU A CA 1
ATOM 2831 C C . GLU A 1 389 ? -12.717 -4.346 4.013 1.00 96.44 389 GLU A C 1
ATOM 2833 O O . GLU A 1 389 ? -12.400 -3.660 3.037 1.00 96.44 389 GLU A O 1
ATOM 2838 N N . ALA A 1 390 ? -13.913 -4.207 4.590 1.00 92.12 390 ALA A N 1
ATOM 2839 C CA . ALA A 1 390 ? -14.907 -3.228 4.160 1.00 92.12 390 ALA A CA 1
ATOM 2840 C C . ALA A 1 390 ? -14.684 -1.834 4.766 1.00 92.12 390 ALA A C 1
ATOM 2842 O O . ALA A 1 390 ? -15.337 -0.866 4.358 1.00 92.12 390 ALA A O 1
ATOM 2843 N N . LEU A 1 391 ? -13.761 -1.723 5.731 1.00 91.38 391 LEU A N 1
ATOM 2844 C CA . LEU A 1 391 ? -13.350 -0.485 6.396 1.00 91.38 391 LEU A CA 1
ATOM 2845 C C . LEU A 1 391 ? -14.574 0.285 6.935 1.00 91.38 391 LEU A C 1
ATOM 2847 O O . LEU A 1 391 ? -15.231 -0.149 7.879 1.00 91.38 391 LEU A O 1
ATOM 2851 N N . THR A 1 392 ? -14.921 1.408 6.306 1.00 90.88 392 THR A N 1
ATOM 2852 C CA . THR A 1 392 ? -16.075 2.243 6.689 1.00 90.88 392 THR A CA 1
ATOM 2853 C C . THR A 1 392 ? -17.428 1.582 6.443 1.00 90.88 392 THR A C 1
ATOM 2855 O O . THR A 1 392 ? -18.391 1.885 7.143 1.00 90.88 392 THR A O 1
ATOM 2858 N N . SER A 1 393 ? -17.522 0.683 5.462 1.00 91.00 393 SER A N 1
ATOM 2859 C CA . SER A 1 393 ? -18.788 0.034 5.107 1.00 91.00 393 SER A CA 1
ATOM 2860 C C . SER A 1 393 ? -19.093 -1.175 5.995 1.00 91.00 393 SER A C 1
ATOM 2862 O O . SER A 1 393 ? -20.256 -1.550 6.116 1.00 91.00 393 SER A O 1
ATOM 2864 N N . GLY A 1 394 ? -18.072 -1.761 6.632 1.00 91.19 394 GLY A N 1
ATOM 2865 C CA . GLY A 1 394 ? -18.193 -2.952 7.482 1.00 91.19 394 GLY A CA 1
ATOM 2866 C C . GLY A 1 394 ? -18.451 -2.664 8.960 1.00 91.19 394 GLY A C 1
ATOM 2867 O O . GLY A 1 394 ? -18.754 -3.581 9.714 1.00 91.19 394 GLY A O 1
ATOM 2868 N N . THR A 1 395 ? -18.365 -1.406 9.411 1.00 89.19 395 THR A N 1
ATOM 2869 C CA . THR A 1 395 ? -18.374 -1.066 10.848 1.00 89.19 395 THR A CA 1
ATOM 2870 C C . THR A 1 395 ? -19.592 -1.619 11.600 1.00 89.19 395 THR A C 1
ATOM 2872 O O . THR A 1 395 ? -19.455 -2.127 12.711 1.00 89.19 395 THR A O 1
ATOM 2875 N N . ALA A 1 396 ? -20.779 -1.578 10.988 1.00 93.62 396 ALA A N 1
ATOM 2876 C CA . ALA A 1 396 ? -22.014 -2.069 11.606 1.00 93.62 396 ALA A CA 1
ATOM 2877 C C . ALA A 1 396 ? -22.087 -3.606 11.704 1.00 93.62 396 ALA A C 1
ATOM 2879 O O . ALA A 1 396 ? -22.904 -4.132 12.461 1.00 93.62 396 ALA A O 1
ATOM 2880 N N . TYR A 1 397 ? -21.241 -4.333 10.966 1.00 96.44 397 TYR A N 1
ATOM 2881 C CA . TYR A 1 397 ? -21.248 -5.792 10.937 1.00 96.44 397 TYR A CA 1
ATOM 2882 C C . TYR A 1 397 ? -20.921 -6.402 12.297 1.00 96.44 397 TYR A C 1
ATOM 2884 O O . TYR A 1 397 ? -21.522 -7.406 12.677 1.00 96.44 397 TYR A O 1
ATOM 2892 N N . TRP A 1 398 ? -20.011 -5.788 13.061 1.00 95.56 398 TRP A N 1
ATOM 2893 C CA . TRP A 1 398 ? -19.575 -6.318 14.355 1.00 95.56 398 TRP A CA 1
ATOM 2894 C C . TRP A 1 398 ? -20.739 -6.529 15.332 1.00 95.56 398 TRP A C 1
ATOM 2896 O O . TRP A 1 398 ? -20.859 -7.608 15.916 1.00 95.56 398 TRP A O 1
ATOM 2906 N N . GLU A 1 399 ? -21.602 -5.522 15.476 1.00 93.94 399 GLU A N 1
ATOM 2907 C CA . GLU A 1 399 ? -22.772 -5.577 16.357 1.00 93.94 399 GLU A CA 1
ATOM 2908 C C . GLU A 1 399 ? -23.901 -6.412 15.742 1.00 93.94 399 GLU A C 1
ATOM 2910 O O . GLU A 1 399 ? -24.488 -7.259 16.420 1.00 93.94 399 GLU A O 1
ATOM 2915 N N . ALA A 1 400 ? -24.160 -6.239 14.439 1.00 95.62 400 ALA A N 1
ATOM 2916 C CA . ALA A 1 400 ? -25.212 -6.967 13.730 1.00 95.62 400 ALA A CA 1
ATOM 2917 C C . ALA A 1 400 ? -24.999 -8.491 13.747 1.00 95.62 400 ALA A C 1
ATOM 2919 O O . ALA A 1 400 ? -25.967 -9.244 13.807 1.00 95.62 400 ALA A O 1
ATOM 2920 N N . SER A 1 401 ? -23.744 -8.946 13.730 1.00 96.19 401 SER A N 1
ATOM 2921 C CA . SER A 1 401 ? -23.382 -10.371 13.717 1.00 96.19 401 SER A CA 1
ATOM 2922 C C . SER A 1 401 ? -23.315 -11.027 15.099 1.00 96.19 401 SER A C 1
ATOM 2924 O O . SER A 1 401 ? -23.042 -12.223 15.202 1.00 96.19 401 SER A O 1
ATOM 2926 N N . SER A 1 402 ? -23.565 -10.277 16.178 1.00 92.00 402 SER A N 1
ATOM 2927 C CA . SER A 1 402 ? -23.386 -10.777 17.548 1.00 92.00 402 SER A CA 1
ATOM 2928 C C . SER A 1 402 ? -24.215 -12.030 17.856 1.00 92.00 402 SER A C 1
ATOM 2930 O O . SER A 1 402 ? -23.719 -12.914 18.547 1.00 92.00 402 SER A O 1
ATOM 2932 N N . GLY A 1 403 ? -25.439 -12.132 17.328 1.00 91.69 403 GLY A N 1
ATOM 2933 C CA . GLY A 1 403 ? -26.331 -13.284 17.512 1.00 91.69 403 GLY A CA 1
ATOM 2934 C C . GLY A 1 403 ? -26.371 -14.280 16.349 1.00 91.69 403 GLY A C 1
ATOM 2935 O O . GLY A 1 403 ? -27.261 -15.130 16.313 1.00 91.69 403 GLY A O 1
ATOM 2936 N N . CYS A 1 404 ? -25.448 -14.190 15.385 1.00 96.31 404 CYS A N 1
ATOM 2937 C CA . CYS A 1 404 ? -25.298 -15.209 14.340 1.00 96.31 404 CYS A CA 1
ATOM 2938 C C . CYS A 1 404 ? -24.896 -16.568 14.949 1.00 96.31 404 CYS A C 1
ATOM 2940 O O . CYS A 1 404 ? -24.365 -16.601 16.060 1.00 96.31 404 CYS A O 1
ATOM 2942 N N . PRO A 1 405 ? -25.084 -17.703 14.248 1.00 95.56 405 PRO A N 1
ATOM 2943 C CA . PRO A 1 405 ? -24.471 -18.969 14.653 1.00 95.56 405 PRO A CA 1
ATOM 2944 C C . PRO A 1 405 ? -22.951 -18.849 14.676 1.00 95.56 405 PRO A C 1
ATOM 2946 O O . PRO A 1 405 ? -22.402 -17.898 14.123 1.00 95.56 405 PRO A O 1
ATOM 2949 N N . GLN A 1 406 ? -22.278 -19.828 15.276 1.00 95.50 406 GLN A N 1
ATOM 2950 C CA . GLN A 1 406 ? -20.829 -19.779 15.442 1.00 95.50 406 GLN A CA 1
ATOM 2951 C C . GLN A 1 406 ? -20.101 -19.626 14.102 1.00 95.50 406 GLN A C 1
ATOM 295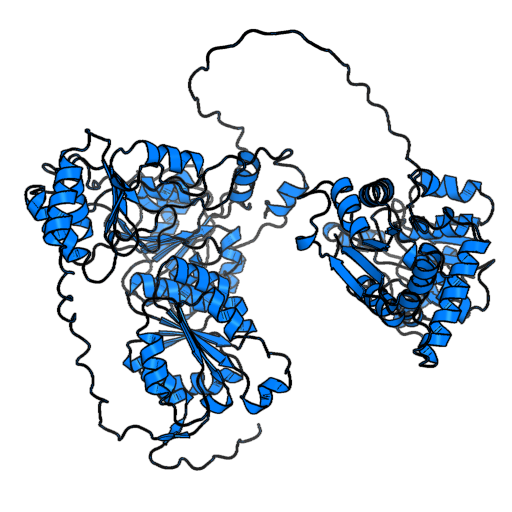3 O O . GLN A 1 406 ? -20.407 -20.318 13.130 1.00 95.50 406 GLN A O 1
ATOM 2958 N N . PHE A 1 407 ? -19.155 -18.692 14.048 1.00 97.56 407 PHE A N 1
ATOM 2959 C CA . PHE A 1 407 ? -18.402 -18.334 12.849 1.00 97.56 407 PHE A CA 1
ATOM 2960 C C . PHE A 1 407 ? -17.024 -17.778 13.216 1.00 97.56 407 PHE A C 1
ATOM 2962 O O . PHE A 1 407 ? -16.780 -17.413 14.365 1.00 97.56 407 PHE A O 1
ATOM 2969 N N . SER A 1 408 ? -16.132 -17.684 12.232 1.00 98.00 408 SER A N 1
ATOM 2970 C CA . SER A 1 408 ? -14.811 -17.059 12.395 1.00 98.00 408 SER A CA 1
ATOM 2971 C C . SER A 1 408 ? -14.778 -15.731 11.645 1.00 98.00 408 SER A C 1
ATOM 2973 O O . SER A 1 408 ? -15.223 -15.669 10.503 1.00 98.00 408 SER A O 1
ATOM 2975 N N . HIS A 1 409 ? -14.253 -14.674 12.259 1.00 98.06 409 HIS A N 1
ATOM 2976 C CA . HIS A 1 409 ? -14.131 -13.339 11.665 1.00 98.06 409 HIS A CA 1
ATOM 2977 C C . HIS A 1 409 ? -12.657 -12.948 11.576 1.00 98.06 409 HIS A C 1
ATOM 2979 O O . HIS A 1 409 ? -11.960 -12.957 12.585 1.00 98.06 409 HIS A O 1
ATOM 2985 N N . LEU A 1 410 ? -12.180 -12.628 10.377 1.00 98.25 410 LEU A N 1
ATOM 2986 C CA . LEU A 1 410 ? -10.816 -12.201 10.072 1.00 98.25 410 LEU A CA 1
ATOM 2987 C C . LEU A 1 410 ? -10.845 -10.746 9.600 1.00 98.25 410 LEU A C 1
ATOM 2989 O O . LEU A 1 410 ? -11.764 -10.348 8.883 1.00 98.25 410 LEU A O 1
ATOM 2993 N N . THR A 1 411 ? -9.835 -9.960 9.978 1.00 96.12 411 THR A N 1
ATOM 2994 C CA . THR A 1 411 ? -9.720 -8.551 9.564 1.00 96.12 411 THR A CA 1
ATOM 2995 C C . THR A 1 411 ? -8.312 -8.190 9.102 1.00 96.12 411 THR A C 1
ATOM 2997 O O . THR A 1 411 ? -7.343 -8.921 9.331 1.00 96.12 411 THR A O 1
ATOM 3000 N N . LEU A 1 412 ? -8.191 -7.025 8.469 1.00 95.12 412 LEU A N 1
ATOM 3001 C CA . LEU A 1 412 ? -6.912 -6.379 8.197 1.00 95.12 412 LEU A CA 1
ATOM 3002 C C . LEU A 1 412 ? -6.198 -5.991 9.507 1.00 95.12 412 LEU A C 1
ATOM 3004 O O . LEU A 1 412 ? -6.755 -5.273 10.335 1.00 95.12 412 LEU A O 1
ATOM 3008 N N . THR A 1 413 ? -4.948 -6.427 9.678 1.00 94.25 413 THR A N 1
ATOM 3009 C CA . THR A 1 413 ? -4.180 -6.302 10.935 1.00 94.25 413 THR A CA 1
ATOM 3010 C C . THR A 1 413 ? -3.109 -5.216 10.910 1.00 94.25 413 THR A C 1
ATOM 3012 O O . THR A 1 413 ? -2.884 -4.564 11.927 1.00 94.25 413 THR A O 1
ATOM 3015 N N . GLY A 1 414 ? -2.433 -5.015 9.775 1.00 91.56 414 GLY A N 1
ATOM 3016 C CA . GLY A 1 414 ? -1.344 -4.043 9.632 1.00 91.56 414 GLY A CA 1
ATOM 3017 C C . GLY A 1 414 ? -1.734 -2.730 8.956 1.00 91.56 414 GLY A C 1
ATOM 3018 O O . GLY A 1 414 ? -0.900 -1.846 8.819 1.00 91.56 414 GLY A O 1
ATOM 3019 N N . GLY A 1 415 ? -2.988 -2.587 8.521 1.00 92.38 415 GLY A N 1
ATOM 3020 C CA . GLY A 1 415 ? -3.458 -1.391 7.812 1.00 92.38 415 GLY A CA 1
ATOM 3021 C C . GLY A 1 415 ? -3.006 -1.298 6.349 1.00 92.38 415 GLY A C 1
ATOM 3022 O O . GLY A 1 415 ? -3.438 -0.388 5.645 1.00 92.38 415 GLY A O 1
ATOM 3023 N N . ALA A 1 416 ? -2.199 -2.246 5.864 1.00 95.75 416 ALA A N 1
ATOM 3024 C CA . ALA A 1 416 ? -1.812 -2.341 4.461 1.00 95.75 416 ALA A CA 1
ATOM 3025 C C . ALA A 1 416 ? -2.958 -2.962 3.642 1.00 95.75 416 ALA A C 1
ATOM 3027 O O . ALA A 1 416 ? -3.127 -4.178 3.624 1.00 95.75 416 ALA A O 1
ATOM 3028 N N . ILE A 1 417 ? -3.788 -2.121 3.025 1.00 96.56 417 ILE A N 1
ATOM 3029 C CA . ILE A 1 417 ? -4.984 -2.545 2.281 1.00 96.56 417 ILE A CA 1
ATOM 3030 C C . ILE A 1 417 ? -4.662 -3.441 1.071 1.00 96.56 417 ILE A C 1
ATOM 3032 O O . ILE A 1 417 ? -3.552 -3.421 0.544 1.00 96.56 417 ILE A O 1
ATOM 3036 N N . GLY A 1 418 ? -5.652 -4.216 0.623 1.00 96.50 418 GLY A N 1
ATOM 3037 C CA . GLY A 1 418 ? -5.511 -5.221 -0.436 1.00 96.50 418 GLY A CA 1
ATOM 3038 C C . GLY A 1 418 ? -5.366 -6.657 0.081 1.00 96.50 418 GLY A C 1
ATOM 3039 O O . GLY A 1 418 ? -4.971 -7.543 -0.681 1.00 96.50 418 GLY A O 1
ATOM 3040 N N . ALA A 1 419 ? -5.693 -6.920 1.346 1.00 97.31 419 ALA A N 1
ATOM 3041 C CA . ALA A 1 419 ? -5.575 -8.234 1.972 1.00 97.31 419 ALA A CA 1
ATOM 3042 C C . ALA A 1 419 ? -6.836 -9.100 1.820 1.00 97.31 419 ALA A C 1
ATOM 3044 O O . ALA A 1 419 ? -6.714 -10.317 1.748 1.00 97.31 419 ALA A O 1
ATOM 3045 N N . GLY A 1 420 ? -8.035 -8.516 1.748 1.00 97.94 420 GLY A N 1
ATOM 3046 C CA . GLY A 1 420 ? -9.315 -9.220 1.887 1.00 97.94 420 GLY A CA 1
ATOM 3047 C C . GLY A 1 420 ? -9.550 -10.315 0.844 1.00 97.94 420 GLY A C 1
ATOM 3048 O O . GLY A 1 420 ? -9.719 -11.481 1.203 1.00 97.94 420 GLY A O 1
ATOM 3049 N N . ILE A 1 421 ? -9.495 -9.983 -0.452 1.00 98.06 421 ILE A N 1
ATOM 3050 C CA . ILE A 1 421 ? -9.647 -10.969 -1.543 1.00 98.06 421 ILE A CA 1
ATOM 3051 C C . ILE A 1 421 ? -8.600 -12.105 -1.442 1.00 98.06 421 ILE A C 1
ATOM 3053 O O . ILE A 1 421 ? -9.006 -13.273 -1.474 1.00 98.06 421 ILE A O 1
ATOM 3057 N N . PRO A 1 422 ? -7.290 -11.822 -1.284 1.00 98.62 422 PRO A N 1
ATOM 3058 C CA . PRO A 1 422 ? -6.270 -12.845 -1.038 1.00 98.62 422 PRO A CA 1
ATOM 3059 C C . PRO A 1 422 ? -6.503 -13.685 0.223 1.00 98.62 422 PRO A C 1
ATOM 3061 O O . PRO A 1 422 ? -6.442 -14.908 0.176 1.00 98.62 422 PRO A O 1
ATOM 3064 N N . MET A 1 423 ? -6.824 -13.061 1.353 1.00 98.62 423 MET A N 1
ATOM 3065 C CA . MET A 1 423 ? -7.041 -13.754 2.624 1.00 98.62 423 MET A CA 1
ATOM 3066 C C . MET A 1 423 ? -8.245 -14.698 2.539 1.00 98.62 423 MET A C 1
ATOM 3068 O O . MET A 1 423 ? -8.216 -15.790 3.104 1.00 98.62 423 MET A O 1
ATOM 3072 N N . ALA A 1 424 ? -9.268 -14.337 1.758 1.00 98.56 424 ALA A N 1
ATOM 3073 C CA . ALA A 1 424 ? -10.392 -15.215 1.450 1.00 98.56 424 ALA A CA 1
ATOM 3074 C C . ALA A 1 424 ? -9.995 -16.439 0.604 1.00 98.56 424 ALA A C 1
ATOM 3076 O O . ALA A 1 424 ? -10.524 -17.525 0.845 1.00 98.56 424 ALA A O 1
ATOM 3077 N N . VAL A 1 425 ? -9.043 -16.301 -0.333 1.00 98.50 425 VAL A N 1
ATOM 3078 C CA . VAL A 1 425 ? -8.454 -17.444 -1.066 1.00 98.50 425 VAL A CA 1
ATOM 3079 C C . VAL A 1 425 ? -7.816 -18.420 -0.077 1.00 98.50 425 VAL A C 1
ATOM 3081 O O . VAL A 1 425 ? -8.144 -19.607 -0.074 1.00 98.50 425 VAL A O 1
ATOM 3084 N N . GLY A 1 426 ? -6.958 -17.904 0.805 1.00 98.50 426 GLY A N 1
ATOM 3085 C CA . GLY A 1 426 ? -6.278 -18.693 1.830 1.00 98.50 426 GLY A CA 1
ATOM 3086 C C . GLY A 1 426 ? -7.232 -19.408 2.781 1.00 98.50 426 GLY A C 1
ATOM 3087 O O . GLY A 1 426 ? -7.131 -20.618 2.985 1.00 98.50 426 GLY A O 1
ATOM 3088 N N . ALA A 1 427 ? -8.204 -18.672 3.322 1.00 98.56 427 ALA A N 1
ATOM 3089 C CA . ALA A 1 427 ? -9.190 -19.202 4.256 1.00 98.56 427 ALA A CA 1
ATOM 3090 C C . ALA A 1 427 ? -10.056 -20.309 3.633 1.00 98.56 427 ALA A C 1
ATOM 3092 O O . ALA A 1 427 ? -10.313 -21.326 4.279 1.00 98.56 427 ALA A O 1
ATOM 3093 N N . ALA A 1 428 ? -10.474 -20.146 2.373 1.00 97.19 428 ALA A N 1
ATOM 3094 C CA . ALA A 1 428 ? -11.247 -21.165 1.663 1.00 97.19 428 ALA A CA 1
ATOM 3095 C C . ALA A 1 428 ? -10.417 -22.421 1.374 1.00 97.19 428 ALA A C 1
ATOM 3097 O O . ALA A 1 428 ? -10.946 -23.528 1.428 1.00 97.19 428 ALA A O 1
ATOM 3098 N N . MET A 1 429 ? -9.120 -22.263 1.098 1.00 96.81 429 MET A N 1
ATOM 3099 C CA . MET A 1 429 ? -8.210 -23.393 0.902 1.00 96.81 429 MET A CA 1
ATOM 3100 C C . MET A 1 429 ? -7.941 -24.151 2.205 1.00 96.81 429 MET A C 1
ATOM 3102 O O . MET A 1 429 ? -7.912 -25.378 2.193 1.00 96.81 429 MET A O 1
ATOM 3106 N N . ALA A 1 430 ? -7.801 -23.441 3.327 1.00 97.56 430 ALA A N 1
ATOM 3107 C CA . ALA A 1 430 ? -7.627 -24.043 4.649 1.00 97.56 430 ALA A CA 1
ATOM 3108 C C . ALA A 1 430 ? -8.889 -24.760 5.150 1.00 97.56 430 ALA A C 1
ATOM 3110 O O . ALA A 1 430 ? -8.809 -25.722 5.909 1.00 97.56 430 ALA A O 1
ATOM 3111 N N . CYS A 1 431 ? -10.069 -24.269 4.772 1.00 96.69 431 CYS A N 1
ATOM 3112 C CA . CYS A 1 431 ? -11.352 -24.757 5.268 1.00 96.69 431 CYS A CA 1
ATOM 3113 C C . CYS A 1 431 ? -12.351 -24.970 4.115 1.00 96.69 431 CYS A C 1
ATOM 3115 O O . CYS A 1 431 ? -13.377 -24.289 4.073 1.00 96.69 431 CYS A O 1
ATOM 3117 N N . PRO A 1 432 ? -12.115 -25.934 3.205 1.00 93.19 432 PRO A N 1
ATOM 3118 C CA . PRO A 1 432 ? -12.903 -26.083 1.975 1.00 93.19 432 PRO A CA 1
ATOM 3119 C C . PRO A 1 432 ? -14.386 -26.404 2.220 1.00 93.19 432 PRO A C 1
ATOM 3121 O O . PRO A 1 432 ? -15.238 -26.074 1.396 1.00 93.19 432 PRO A O 1
ATOM 3124 N N . ALA A 1 433 ? -14.708 -27.014 3.365 1.00 91.81 433 ALA A N 1
ATOM 3125 C CA . ALA A 1 433 ? -16.081 -27.315 3.770 1.00 91.81 433 ALA A CA 1
ATOM 3126 C C . ALA A 1 433 ? -16.841 -26.098 4.333 1.00 91.81 433 ALA A C 1
ATOM 3128 O O . ALA A 1 433 ? -18.066 -26.128 4.431 1.00 91.81 433 ALA A O 1
ATOM 3129 N N . ARG A 1 434 ? -16.137 -25.029 4.725 1.00 94.25 434 ARG A N 1
ATOM 3130 C CA . ARG A 1 434 ? -16.741 -23.828 5.310 1.00 94.25 434 ARG A CA 1
ATOM 3131 C C . ARG A 1 434 ? -16.989 -22.791 4.220 1.00 94.25 434 ARG A C 1
ATOM 3133 O O . ARG A 1 434 ? -16.203 -22.633 3.290 1.00 94.25 434 ARG A O 1
ATOM 3140 N N . ARG A 1 435 ? -18.092 -22.055 4.347 1.00 92.88 435 ARG A N 1
ATOM 3141 C CA . ARG A 1 435 ? -18.417 -20.941 3.451 1.00 92.88 435 ARG A CA 1
ATOM 3142 C C . ARG A 1 435 ? -17.587 -19.719 3.832 1.00 92.88 435 ARG A C 1
ATOM 3144 O O . ARG A 1 435 ? -17.658 -19.287 4.982 1.00 92.88 435 ARG A O 1
ATOM 3151 N N . VAL A 1 436 ? -16.865 -19.132 2.881 1.00 97.06 436 VAL A N 1
ATOM 3152 C CA . VAL A 1 436 ? -16.166 -17.858 3.094 1.00 97.06 436 VAL A CA 1
ATOM 3153 C C . VAL A 1 436 ? -17.013 -16.706 2.556 1.00 97.06 436 VAL A C 1
ATOM 3155 O O . VAL A 1 436 ? -17.448 -16.744 1.409 1.00 97.06 436 VAL A O 1
ATOM 3158 N N . ILE A 1 437 ? -17.244 -15.677 3.368 1.00 97.44 437 ILE A N 1
ATOM 3159 C CA . ILE A 1 437 ? -17.891 -14.420 2.978 1.00 97.44 437 ILE A CA 1
ATOM 3160 C C . ILE A 1 437 ? -16.838 -13.317 3.085 1.00 97.44 437 ILE A C 1
ATOM 3162 O O . ILE A 1 437 ? -16.400 -12.984 4.182 1.00 97.44 437 ILE A O 1
ATOM 3166 N N . ASN A 1 438 ? -16.420 -12.757 1.955 1.00 97.75 438 ASN A N 1
ATOM 3167 C CA . ASN A 1 438 ? -15.481 -11.642 1.912 1.00 97.75 438 ASN A CA 1
ATOM 3168 C C . ASN A 1 438 ? -16.245 -10.320 1.765 1.00 97.75 438 ASN A C 1
ATOM 3170 O O . ASN A 1 438 ? -16.845 -10.077 0.721 1.00 97.75 438 ASN A O 1
ATOM 3174 N N . ILE A 1 439 ? -16.225 -9.474 2.793 1.00 96.81 439 ILE A N 1
ATOM 3175 C CA . ILE A 1 439 ? -16.798 -8.126 2.767 1.00 96.81 439 ILE A CA 1
ATOM 3176 C C . ILE A 1 439 ? -15.666 -7.156 2.415 1.00 96.81 439 ILE A C 1
ATOM 3178 O O . ILE A 1 439 ? -14.787 -6.886 3.232 1.00 96.81 439 ILE A O 1
ATOM 3182 N N . GLN A 1 440 ? -15.675 -6.634 1.193 1.00 96.31 440 GLN A N 1
ATOM 3183 C CA . GLN A 1 440 ? -14.527 -5.954 0.590 1.00 96.31 440 GLN A CA 1
ATOM 3184 C C . GLN A 1 440 ? -14.877 -4.504 0.244 1.00 96.31 440 GLN A C 1
ATOM 3186 O O . GLN A 1 440 ? -15.888 -4.266 -0.401 1.00 96.31 440 GLN A O 1
ATOM 3191 N N . ALA A 1 441 ? -14.074 -3.506 0.613 1.00 94.44 441 ALA A N 1
ATOM 3192 C CA . ALA A 1 441 ? -14.269 -2.158 0.065 1.00 94.44 441 ALA A CA 1
ATOM 3193 C C . ALA A 1 441 ? -13.808 -2.098 -1.401 1.00 94.44 441 ALA A C 1
ATOM 3195 O O . ALA A 1 441 ? -12.860 -2.784 -1.781 1.00 94.44 441 ALA A O 1
ATOM 3196 N N . ASP A 1 442 ? -14.450 -1.268 -2.226 1.00 91.88 442 ASP A N 1
ATOM 3197 C CA . ASP A 1 442 ? -14.060 -1.088 -3.630 1.00 91.88 442 ASP A CA 1
ATOM 3198 C C . ASP A 1 442 ? -12.643 -0.540 -3.773 1.00 91.88 442 ASP A C 1
ATOM 3200 O O . ASP A 1 442 ? -11.816 -1.153 -4.435 1.00 91.88 442 ASP A O 1
ATOM 3204 N N . GLY A 1 443 ? -12.325 0.570 -3.111 1.00 92.94 443 GLY A N 1
ATOM 3205 C CA . GLY A 1 443 ? -10.999 1.168 -3.219 1.00 92.94 443 GLY A CA 1
ATOM 3206 C C . GLY A 1 443 ? -9.879 0.187 -2.852 1.00 92.94 443 GLY A C 1
ATOM 3207 O O . GLY A 1 443 ? -8.942 0.004 -3.622 1.00 92.94 443 GLY A O 1
ATOM 3208 N N . SER A 1 444 ? -10.001 -0.507 -1.714 1.00 95.44 444 SER A N 1
ATOM 3209 C CA . SER A 1 444 ? -8.991 -1.487 -1.294 1.00 95.44 444 SER A CA 1
ATOM 3210 C C . SER A 1 444 ? -8.997 -2.771 -2.121 1.00 95.44 444 SER A C 1
ATOM 3212 O O . SER A 1 444 ? -7.943 -3.364 -2.332 1.00 95.44 444 SER A O 1
ATOM 3214 N N . GLY A 1 445 ? -10.155 -3.198 -2.631 1.00 95.12 445 GLY A N 1
ATOM 3215 C CA . GLY A 1 445 ? -10.261 -4.411 -3.439 1.00 95.12 445 GLY A CA 1
ATOM 3216 C C . GLY A 1 445 ? -9.440 -4.336 -4.724 1.00 95.12 445 GLY A C 1
ATOM 3217 O O . GLY A 1 445 ? -8.964 -5.363 -5.200 1.00 95.12 445 GLY A O 1
ATOM 3218 N N . LEU A 1 446 ? -9.241 -3.136 -5.281 1.00 95.38 446 LEU A N 1
ATOM 3219 C CA . LEU A 1 446 ? -8.467 -2.939 -6.509 1.00 95.38 446 LEU A CA 1
ATOM 3220 C C . LEU A 1 446 ? -6.983 -3.294 -6.374 1.00 95.38 446 LEU A C 1
ATOM 3222 O O . LEU A 1 446 ? -6.364 -3.649 -7.371 1.00 95.38 446 LEU A O 1
ATOM 3226 N N . TYR A 1 447 ? -6.423 -3.248 -5.164 1.00 97.31 447 TYR A N 1
ATOM 3227 C CA . TYR A 1 447 ? -5.018 -3.587 -4.914 1.00 97.31 447 TYR A CA 1
ATOM 3228 C C . TYR A 1 447 ? -4.728 -5.077 -5.157 1.00 97.31 447 TYR A C 1
ATOM 3230 O O . TYR A 1 447 ? -3.584 -5.470 -5.383 1.00 97.31 447 TYR A O 1
ATOM 3238 N N . SER A 1 448 ? -5.761 -5.921 -5.102 1.00 96.94 448 SER A N 1
ATOM 3239 C CA . SER A 1 448 ? -5.629 -7.373 -5.225 1.00 96.94 448 SER A CA 1
ATOM 3240 C C . SER A 1 448 ? -6.788 -8.036 -5.968 1.00 96.94 448 SER A C 1
ATOM 3242 O O . SER A 1 448 ? -7.090 -9.215 -5.758 1.00 96.94 448 SER A O 1
ATOM 3244 N N . ALA A 1 449 ? -7.423 -7.301 -6.883 1.00 96.38 449 ALA A N 1
ATOM 3245 C CA . ALA A 1 449 ? -8.585 -7.764 -7.637 1.00 96.38 449 ALA A CA 1
ATOM 3246 C C . ALA A 1 449 ? -8.298 -9.029 -8.467 1.00 96.38 449 ALA A C 1
ATOM 3248 O O . ALA A 1 449 ? -9.171 -9.870 -8.661 1.00 96.38 449 ALA A O 1
ATOM 3249 N N . GLN A 1 450 ? -7.047 -9.218 -8.880 1.00 97.00 450 GLN A N 1
ATOM 3250 C CA . GLN A 1 450 ? -6.540 -10.414 -9.543 1.00 97.00 450 GLN A CA 1
ATOM 3251 C C . GLN A 1 450 ? -6.673 -11.698 -8.700 1.00 97.00 450 GLN A C 1
ATOM 3253 O O . GLN A 1 450 ? -6.680 -12.796 -9.251 1.00 97.00 450 GLN A O 1
ATOM 3258 N N . GLY A 1 451 ? -6.874 -11.596 -7.381 1.00 97.69 451 GLY A N 1
ATOM 3259 C CA . GLY A 1 451 ? -7.206 -12.744 -6.534 1.00 97.69 451 GLY A CA 1
ATOM 3260 C C . GLY A 1 451 ? -8.585 -13.348 -6.829 1.00 97.69 451 GLY A C 1
ATOM 3261 O O . GLY A 1 451 ? -8.796 -14.531 -6.564 1.00 97.69 451 GLY A O 1
ATOM 3262 N N . LEU A 1 452 ? -9.501 -12.593 -7.453 1.00 96.44 452 LEU A N 1
ATOM 3263 C CA . LEU A 1 452 ? -10.781 -13.115 -7.950 1.00 96.44 452 LEU A CA 1
ATOM 3264 C C . LEU A 1 452 ? -10.568 -14.227 -8.986 1.00 96.44 452 LEU A C 1
ATOM 3266 O O . LEU A 1 452 ? -11.273 -15.237 -8.974 1.00 96.44 452 LEU A O 1
ATOM 3270 N N . TRP A 1 453 ? -9.548 -14.085 -9.835 1.00 97.69 453 TRP A N 1
ATOM 3271 C CA . TRP A 1 453 ? -9.181 -15.120 -10.796 1.00 97.69 453 TRP A CA 1
ATOM 3272 C C . TRP A 1 453 ? -8.704 -16.395 -10.102 1.00 97.69 453 TRP A C 1
ATOM 3274 O O . TRP A 1 453 ? -9.109 -17.488 -10.488 1.00 97.69 453 TRP A O 1
ATOM 3284 N N . THR A 1 454 ? -7.900 -16.274 -9.040 1.00 97.50 454 THR A N 1
ATOM 3285 C CA . THR A 1 454 ? -7.463 -17.434 -8.249 1.00 97.50 454 THR A CA 1
ATOM 3286 C C . THR A 1 454 ? -8.657 -18.118 -7.577 1.00 97.50 454 THR A C 1
ATOM 3288 O O . THR A 1 454 ? -8.749 -19.341 -7.629 1.00 97.50 454 THR A O 1
ATOM 3291 N N . GLN A 1 455 ? -9.627 -17.363 -7.037 1.00 95.56 455 GLN A N 1
ATOM 3292 C CA . GLN A 1 455 ? -10.874 -17.938 -6.501 1.00 95.56 455 GLN A CA 1
ATOM 3293 C C . GLN A 1 455 ? -11.637 -18.751 -7.558 1.00 95.56 455 GLN A C 1
ATOM 3295 O O . GLN A 1 455 ? -12.096 -19.859 -7.271 1.00 95.56 455 GLN A O 1
ATOM 3300 N N . ALA A 1 456 ? -11.754 -18.225 -8.782 1.00 92.62 456 ALA A N 1
ATOM 3301 C CA . ALA A 1 456 ? -12.404 -18.920 -9.891 1.00 92.62 456 ALA A CA 1
ATOM 3302 C C . ALA A 1 456 ? -11.632 -20.165 -10.342 1.00 92.62 456 ALA A C 1
ATOM 3304 O O . ALA A 1 456 ? -12.225 -21.237 -10.479 1.00 92.62 456 ALA A O 1
ATOM 3305 N N . ARG A 1 457 ? -10.317 -20.035 -10.549 1.00 95.25 457 ARG A N 1
ATOM 3306 C CA . ARG A 1 457 ? -9.439 -21.115 -11.012 1.00 95.25 457 ARG A CA 1
ATOM 3307 C C . ARG A 1 457 ? -9.403 -22.282 -10.036 1.00 95.25 457 ARG A C 1
ATOM 3309 O O . ARG A 1 457 ? -9.580 -23.424 -10.452 1.00 95.25 457 ARG A O 1
ATOM 3316 N N . GLU A 1 458 ? -9.204 -21.990 -8.755 1.00 94.62 458 GLU A N 1
ATOM 3317 C CA . GLU A 1 458 ? -9.099 -23.003 -7.699 1.00 94.62 458 GLU A CA 1
ATOM 3318 C C . GLU A 1 458 ? -10.452 -23.517 -7.222 1.00 94.62 458 GLU A C 1
ATOM 3320 O O . GLU A 1 458 ? -10.520 -24.400 -6.368 1.00 94.62 458 GLU A O 1
ATOM 3325 N N . LYS A 1 459 ? -11.534 -22.993 -7.798 1.00 91.25 459 LYS A N 1
ATOM 3326 C CA . LYS A 1 459 ? -12.892 -23.389 -7.479 1.00 91.25 459 LYS A CA 1
ATOM 3327 C C . LYS A 1 459 ? -13.198 -23.233 -5.985 1.00 91.25 459 LYS A C 1
ATOM 3329 O O . LYS A 1 459 ? -13.617 -24.174 -5.314 1.00 91.25 459 LYS A O 1
ATOM 3334 N N . LEU A 1 460 ? -12.972 -22.037 -5.452 1.00 92.25 460 LEU A N 1
ATOM 3335 C CA . LEU A 1 460 ? -13.083 -21.796 -4.015 1.00 92.25 460 LEU A CA 1
ATOM 3336 C C . LEU A 1 460 ? -14.504 -21.442 -3.582 1.00 92.25 460 LEU A C 1
ATOM 3338 O O . LEU A 1 460 ? -15.263 -20.796 -4.304 1.00 92.25 460 LEU A O 1
ATOM 3342 N N . ASN A 1 461 ? -14.843 -21.847 -2.359 1.00 89.31 461 ASN A N 1
ATOM 3343 C CA . ASN A 1 461 ? -16.143 -21.612 -1.743 1.00 89.31 461 ASN A CA 1
ATOM 3344 C C . ASN A 1 461 ? -16.254 -20.199 -1.129 1.00 89.31 461 ASN A C 1
ATOM 3346 O O . ASN A 1 461 ? -16.446 -20.042 0.080 1.00 89.31 461 ASN A O 1
ATOM 3350 N N . VAL A 1 462 ? -16.084 -19.172 -1.967 1.00 93.44 462 VAL A N 1
ATOM 3351 C CA . VAL A 1 462 ? -16.019 -17.762 -1.553 1.00 93.44 462 VAL A CA 1
ATOM 3352 C C . VAL A 1 462 ? -17.170 -16.959 -2.158 1.00 93.44 462 VAL A C 1
ATOM 3354 O O . VAL A 1 462 ? -17.360 -16.949 -3.370 1.00 93.44 462 VAL A O 1
ATOM 3357 N N . LEU A 1 463 ? -17.893 -16.229 -1.308 1.00 93.38 463 LEU A N 1
ATOM 3358 C CA . LEU A 1 463 ? -18.821 -15.166 -1.680 1.00 93.38 463 LEU A CA 1
ATOM 3359 C C . LEU A 1 463 ? -18.160 -13.813 -1.396 1.00 93.38 463 LEU A C 1
ATOM 3361 O O . LEU A 1 463 ? -18.093 -13.385 -0.246 1.00 93.38 463 LEU A O 1
ATOM 3365 N N . THR A 1 464 ? -17.676 -13.133 -2.435 1.00 94.94 464 THR A N 1
ATOM 3366 C CA . THR A 1 464 ? -17.128 -11.773 -2.304 1.00 94.94 464 THR A CA 1
ATOM 3367 C C . THR A 1 464 ? -18.225 -10.737 -2.526 1.00 94.94 464 THR A C 1
ATOM 3369 O O . THR A 1 464 ? -18.828 -10.731 -3.595 1.00 94.94 464 THR A O 1
ATOM 3372 N N . ILE A 1 465 ? -18.441 -9.866 -1.538 1.00 94.69 465 ILE A N 1
ATOM 3373 C CA . ILE A 1 465 ? -19.365 -8.727 -1.541 1.00 94.69 465 ILE A CA 1
ATOM 3374 C C . ILE A 1 465 ? -18.534 -7.445 -1.531 1.00 94.69 465 ILE A C 1
ATOM 3376 O O . ILE A 1 465 ? -17.967 -7.081 -0.501 1.00 94.69 465 ILE A O 1
ATOM 3380 N N . VAL A 1 466 ? -18.456 -6.748 -2.668 1.00 93.75 466 VAL A N 1
ATOM 3381 C CA . VAL A 1 466 ? -17.739 -5.462 -2.728 1.00 93.75 466 VAL A CA 1
ATOM 3382 C C . VAL A 1 466 ? -18.676 -4.308 -2.404 1.00 93.75 466 VAL A C 1
ATOM 3384 O O . VAL A 1 466 ? -19.655 -4.090 -3.109 1.00 93.75 466 VAL A O 1
ATOM 3387 N N . CYS A 1 467 ? -18.321 -3.529 -1.393 1.00 91.56 467 CYS A N 1
ATOM 3388 C CA . CYS A 1 467 ? -18.987 -2.321 -0.934 1.00 91.56 467 CYS A CA 1
ATOM 3389 C C . CYS A 1 467 ? -18.583 -1.120 -1.800 1.00 91.56 467 CYS A C 1
ATOM 3391 O O . CYS A 1 467 ? -17.779 -0.292 -1.366 1.00 91.56 467 CYS A O 1
ATOM 3393 N N . ALA A 1 468 ? -19.108 -1.009 -3.024 1.00 88.88 468 ALA A N 1
ATOM 3394 C CA . ALA A 1 468 ? -18.670 0.059 -3.926 1.00 88.88 468 ALA A CA 1
ATOM 3395 C C . ALA A 1 468 ? -19.382 1.388 -3.666 1.00 88.88 468 ALA A C 1
ATOM 3397 O O . ALA A 1 468 ? -20.370 1.701 -4.327 1.00 88.88 468 ALA A O 1
ATOM 3398 N N . ASN A 1 469 ? -18.883 2.141 -2.683 1.00 87.31 469 ASN A N 1
ATOM 3399 C CA . ASN A 1 469 ? -19.338 3.494 -2.357 1.00 87.31 469 ASN A CA 1
ATOM 3400 C C . ASN A 1 469 ? -18.631 4.578 -3.197 1.00 87.31 469 ASN A C 1
ATOM 3402 O O . ASN A 1 469 ? -18.983 5.755 -3.082 1.00 87.31 469 ASN A O 1
ATOM 3406 N N . ARG A 1 470 ? -17.674 4.172 -4.047 1.00 89.62 470 ARG A N 1
ATOM 3407 C CA . ARG A 1 470 ? -16.920 4.992 -4.999 1.00 89.62 470 ARG A CA 1
ATOM 3408 C C . ARG A 1 470 ? -16.113 6.088 -4.321 1.00 89.62 470 ARG A C 1
ATOM 3410 O O . ARG A 1 470 ? -15.956 7.178 -4.868 1.00 89.62 470 ARG A O 1
ATOM 3417 N N . THR A 1 471 ? -15.621 5.825 -3.115 1.00 90.44 471 THR A N 1
ATOM 3418 C CA . THR A 1 471 ? -14.796 6.777 -2.378 1.00 90.44 471 THR A CA 1
ATOM 3419 C C . THR A 1 471 ? -13.928 6.092 -1.322 1.00 90.44 471 THR A C 1
ATOM 3421 O O . THR A 1 471 ? -14.357 5.197 -0.598 1.00 90.44 471 THR A O 1
ATOM 3424 N N . TYR A 1 472 ? -12.716 6.599 -1.120 1.00 92.81 472 TYR A N 1
ATOM 3425 C CA . TYR A 1 472 ? -11.939 6.352 0.089 1.00 92.81 472 TYR A CA 1
ATOM 3426 C C . TYR A 1 472 ? -12.544 7.106 1.287 1.00 92.81 472 TYR A C 1
ATOM 3428 O O . TYR A 1 472 ? -11.981 8.070 1.807 1.00 92.81 472 TYR A O 1
ATOM 3436 N N . ALA A 1 473 ? -13.717 6.660 1.748 1.00 90.75 473 ALA A N 1
ATOM 3437 C CA . ALA A 1 473 ? -14.487 7.325 2.801 1.00 90.75 473 ALA A CA 1
ATOM 3438 C C . ALA A 1 473 ? -13.721 7.468 4.126 1.00 90.75 473 ALA A C 1
ATOM 3440 O O . ALA A 1 473 ? -13.916 8.457 4.832 1.00 90.75 473 ALA A O 1
ATOM 3441 N N . ILE A 1 474 ? -12.835 6.520 4.462 1.00 89.94 474 ILE A N 1
ATOM 3442 C CA . ILE A 1 474 ? -12.032 6.612 5.689 1.00 89.94 474 ILE A CA 1
ATOM 3443 C C . ILE A 1 474 ? -11.121 7.841 5.665 1.00 89.94 474 ILE A C 1
ATOM 3445 O O . ILE A 1 474 ? -11.030 8.545 6.662 1.00 89.94 474 ILE A O 1
ATOM 3449 N N . LEU A 1 475 ? -10.547 8.180 4.507 1.00 90.00 475 LEU A N 1
ATOM 3450 C CA . LEU A 1 475 ? -9.683 9.352 4.364 1.00 90.00 475 LEU A CA 1
ATOM 3451 C C . LEU A 1 475 ? -10.469 10.651 4.562 1.00 90.00 475 LEU A C 1
ATOM 3453 O O . LEU A 1 475 ? -9.976 11.588 5.181 1.00 90.00 475 LEU A O 1
ATOM 3457 N N . LYS A 1 476 ? -11.730 10.698 4.117 1.00 87.38 476 LYS A N 1
ATOM 3458 C CA . LYS A 1 476 ? -12.621 11.839 4.382 1.00 87.38 476 LYS A CA 1
ATOM 3459 C C . LYS A 1 476 ? -12.955 11.979 5.867 1.00 87.38 476 LYS A C 1
ATOM 3461 O O . LYS A 1 476 ? -13.015 13.098 6.375 1.00 87.38 476 LYS A O 1
ATOM 3466 N N . LEU A 1 477 ? -13.168 10.858 6.563 1.00 85.88 477 LEU A N 1
ATOM 3467 C CA . LEU A 1 477 ? -13.374 10.854 8.014 1.00 85.88 477 LEU A CA 1
ATOM 3468 C C . LEU A 1 477 ? -12.120 11.339 8.752 1.00 85.88 477 LEU A C 1
ATOM 3470 O O . LEU A 1 477 ? -12.244 12.167 9.651 1.00 85.88 477 LEU A O 1
ATOM 3474 N N . GLU A 1 478 ? -10.933 10.890 8.341 1.00 85.50 478 GLU A N 1
ATOM 3475 C CA . GLU A 1 478 ? -9.650 11.335 8.901 1.00 85.50 478 GLU A CA 1
ATOM 3476 C C . GLU A 1 478 ? -9.414 12.832 8.682 1.00 85.50 478 GLU A C 1
ATOM 3478 O O . GLU A 1 478 ? -9.144 13.554 9.641 1.00 85.50 478 GLU A O 1
ATOM 3483 N N . LEU A 1 479 ? -9.618 13.339 7.460 1.00 83.00 479 LEU A N 1
ATOM 3484 C CA . LEU A 1 479 ? -9.518 14.773 7.154 1.00 83.00 479 LEU A CA 1
ATOM 3485 C C . LEU A 1 479 ? -10.435 15.614 8.052 1.00 83.00 479 LEU A C 1
ATOM 3487 O O . LEU A 1 479 ? -10.033 16.659 8.566 1.00 83.00 479 LEU A O 1
ATOM 3491 N N . ALA A 1 480 ? -11.670 15.150 8.268 1.00 79.88 480 ALA A N 1
ATOM 3492 C CA . ALA A 1 480 ? -12.614 15.819 9.155 1.00 79.88 480 ALA A CA 1
ATOM 3493 C C . ALA A 1 480 ? -12.179 15.754 10.631 1.00 79.88 480 ALA A C 1
ATOM 3495 O O . ALA A 1 480 ? -12.289 16.753 11.345 1.00 79.88 480 ALA A O 1
ATOM 3496 N N . LYS A 1 481 ? -11.670 14.604 11.093 1.00 77.88 481 LYS A N 1
ATOM 3497 C CA . LYS A 1 481 ? -11.221 14.390 12.480 1.00 77.88 481 LYS A CA 1
ATOM 3498 C C . LYS A 1 481 ? -9.968 15.190 12.824 1.00 77.88 481 LYS A C 1
ATOM 3500 O O . LYS A 1 481 ? -9.902 15.733 13.924 1.00 77.88 481 LYS A O 1
ATOM 3505 N N . GLN A 1 482 ? -9.038 15.341 11.884 1.00 73.62 482 GLN A N 1
ATOM 3506 C CA . GLN A 1 482 ? -7.832 16.158 12.054 1.00 73.62 482 GLN A CA 1
ATOM 3507 C C . GLN A 1 482 ? -8.110 17.669 11.995 1.00 73.62 482 GLN A C 1
ATOM 3509 O O . GLN A 1 482 ? -7.209 18.468 12.219 1.00 73.62 482 GLN A O 1
ATOM 3514 N N . ARG A 1 483 ? -9.362 18.081 11.729 1.00 68.81 483 ARG A N 1
ATOM 3515 C CA . ARG A 1 483 ? -9.782 19.493 11.637 1.00 68.81 483 ARG A CA 1
ATOM 3516 C C . ARG A 1 483 ? -8.984 20.299 10.598 1.00 68.81 483 ARG A C 1
ATOM 3518 O O . ARG A 1 483 ? -8.898 21.520 10.701 1.00 68.81 483 ARG A O 1
ATOM 3525 N N . ILE A 1 484 ? -8.450 19.629 9.576 1.00 67.38 484 ILE A N 1
ATOM 3526 C CA . ILE A 1 484 ? -7.725 20.257 8.467 1.00 67.38 484 ILE A CA 1
ATOM 3527 C C . ILE A 1 484 ? -8.748 20.930 7.547 1.00 67.38 484 ILE A C 1
ATOM 3529 O O . ILE A 1 484 ? -9.652 20.276 7.029 1.00 67.38 484 ILE A O 1
ATOM 3533 N N . ALA A 1 485 ? -8.630 22.243 7.344 1.00 59.19 485 ALA A N 1
ATOM 3534 C CA . ALA A 1 485 ? -9.531 23.007 6.485 1.00 59.19 485 ALA A CA 1
ATOM 3535 C C . ALA A 1 485 ? -8.819 23.469 5.197 1.00 59.19 485 ALA A C 1
ATOM 3537 O O . ALA A 1 485 ? -7.721 24.013 5.291 1.00 59.19 485 ALA A O 1
ATOM 3538 N N . PRO A 1 486 ? -9.446 23.328 4.010 1.00 61.00 486 PRO A N 1
ATOM 3539 C CA . PRO A 1 486 ? -10.743 22.691 3.761 1.00 61.00 486 PRO A CA 1
ATOM 3540 C C . PRO A 1 486 ? -10.648 21.150 3.671 1.00 61.00 486 PRO A C 1
ATOM 3542 O O . PRO A 1 486 ? -9.920 20.619 2.840 1.00 61.00 486 PRO A O 1
ATOM 3545 N N . SER A 1 487 ? -11.467 20.415 4.435 1.00 62.53 487 SER A N 1
ATOM 3546 C CA . SER A 1 487 ? -11.486 18.933 4.463 1.00 62.53 487 SER A CA 1
ATOM 3547 C C . SER A 1 487 ? -12.246 18.269 3.304 1.00 62.53 487 SER A C 1
ATOM 3549 O O . SER A 1 487 ? -12.279 17.048 3.191 1.00 62.53 487 SER A O 1
ATOM 3551 N N . ASN A 1 488 ? -12.878 19.065 2.438 1.00 70.19 488 ASN A N 1
ATOM 3552 C CA . ASN A 1 488 ? -13.625 18.600 1.267 1.00 70.19 488 ASN A CA 1
ATOM 3553 C C . ASN A 1 488 ? -13.405 19.550 0.076 1.00 70.19 488 ASN A C 1
ATOM 3555 O O . ASN A 1 488 ? -14.349 19.932 -0.610 1.00 70.19 488 ASN A O 1
ATOM 3559 N N . GLY A 1 489 ? -12.173 20.034 -0.113 1.00 76.88 489 GLY A N 1
ATOM 3560 C CA . GLY A 1 489 ? -11.795 20.829 -1.287 1.00 76.88 489 GLY A CA 1
ATOM 3561 C C . GLY A 1 489 ? -11.674 19.977 -2.562 1.00 76.88 489 GLY A C 1
ATOM 3562 O O . GLY A 1 489 ? -11.733 18.750 -2.481 1.00 76.88 489 GLY A O 1
ATOM 3563 N N . PRO A 1 490 ? -11.475 20.595 -3.742 1.00 78.00 490 PRO A N 1
ATOM 3564 C CA . PRO A 1 490 ? -11.302 19.869 -5.005 1.00 78.00 490 PRO A CA 1
ATOM 3565 C C . PRO A 1 490 ? -10.182 18.820 -4.966 1.00 78.00 490 PRO A C 1
ATOM 3567 O O . PRO A 1 490 ? -10.418 17.689 -5.368 1.00 78.00 490 PRO A O 1
ATOM 3570 N N . ALA A 1 491 ? -9.019 19.150 -4.391 1.00 82.00 491 ALA A N 1
ATOM 3571 C CA . ALA A 1 491 ? -7.898 18.212 -4.257 1.00 82.00 491 ALA A CA 1
ATOM 3572 C C . ALA A 1 491 ? -8.195 17.043 -3.299 1.00 82.00 491 ALA A C 1
ATOM 3574 O O . ALA A 1 491 ? -7.840 15.903 -3.570 1.00 82.00 491 ALA A O 1
ATOM 3575 N N . ALA A 1 492 ? -8.877 17.306 -2.177 1.00 78.88 492 ALA A N 1
ATOM 3576 C CA . ALA A 1 492 ? -9.284 16.242 -1.261 1.00 78.88 492 ALA A CA 1
ATOM 3577 C C . ALA A 1 492 ? -10.269 15.286 -1.946 1.00 78.88 492 ALA A C 1
ATOM 3579 O O . ALA A 1 492 ? -10.139 14.074 -1.817 1.00 78.88 492 ALA A O 1
ATOM 3580 N N . ARG A 1 493 ? -11.223 15.821 -2.718 1.00 83.56 493 ARG A N 1
ATOM 3581 C CA . ARG A 1 493 ? -12.151 15.015 -3.517 1.00 83.56 493 ARG A CA 1
ATOM 3582 C C . ARG A 1 493 ? -11.438 14.215 -4.600 1.00 83.56 493 ARG A C 1
ATOM 3584 O O . ARG A 1 493 ? -11.643 13.015 -4.643 1.00 83.56 493 ARG A O 1
ATOM 3591 N N . SER A 1 494 ? -10.549 14.807 -5.397 1.00 88.38 494 SER A N 1
ATOM 3592 C CA . SER A 1 494 ? -9.853 14.063 -6.463 1.00 88.38 494 SER A CA 1
ATOM 3593 C C . SER A 1 494 ? -8.975 12.919 -5.942 1.00 88.38 494 SER A C 1
ATOM 3595 O O . SER A 1 494 ? -8.769 11.941 -6.649 1.00 88.38 494 SER A O 1
ATOM 3597 N N . LEU A 1 495 ? -8.494 13.006 -4.697 1.00 88.88 495 LEU A N 1
ATOM 3598 C CA . LEU A 1 495 ? -7.713 11.948 -4.045 1.00 88.88 495 LEU A CA 1
ATOM 3599 C C . LEU A 1 495 ? -8.558 10.956 -3.232 1.00 88.88 495 LEU A C 1
ATOM 3601 O O . LEU A 1 495 ? -8.031 9.955 -2.750 1.00 88.88 495 LEU A O 1
ATOM 3605 N N . THR A 1 496 ? -9.850 11.226 -3.030 1.00 89.56 496 THR A N 1
ATOM 3606 C CA . THR A 1 496 ? -10.727 10.372 -2.212 1.00 89.56 496 THR A CA 1
ATOM 3607 C C . THR A 1 496 ? -11.985 9.904 -2.931 1.00 89.56 496 THR A C 1
ATOM 3609 O O . THR A 1 496 ? -12.653 9.014 -2.416 1.00 89.56 496 THR A O 1
ATOM 3612 N N . ASP A 1 497 ? -12.331 10.444 -4.093 1.00 89.94 497 ASP A N 1
ATOM 3613 C CA . ASP A 1 497 ? -13.445 10.013 -4.935 1.00 89.94 497 ASP A CA 1
ATOM 3614 C C . ASP A 1 497 ? -12.945 9.074 -6.037 1.00 89.94 497 ASP A C 1
ATOM 3616 O O . ASP A 1 497 ? -11.926 9.320 -6.669 1.00 89.94 497 ASP A O 1
ATOM 3620 N N . LEU A 1 498 ? -13.693 7.998 -6.280 1.00 86.81 498 LEU A N 1
ATOM 3621 C CA . LEU A 1 498 ? -13.411 6.961 -7.284 1.00 86.81 498 LEU A CA 1
ATOM 3622 C C . LEU A 1 498 ? -14.489 6.921 -8.383 1.00 86.81 498 LEU A C 1
ATOM 3624 O O . LEU A 1 498 ? -14.588 5.953 -9.128 1.00 86.81 498 LEU A O 1
ATOM 3628 N N . GLY A 1 499 ? -15.374 7.923 -8.427 1.00 82.62 499 GLY A N 1
ATOM 3629 C CA . GLY A 1 499 ? -16.579 7.918 -9.265 1.00 82.62 499 GLY A CA 1
ATOM 3630 C C . GLY A 1 499 ? -16.409 8.466 -10.688 1.00 82.62 499 GLY A C 1
ATOM 3631 O O . GLY A 1 499 ? -17.387 8.523 -11.435 1.00 82.62 499 GLY A O 1
ATOM 3632 N N . HIS A 1 500 ? -15.204 8.893 -11.072 1.00 79.56 500 HIS A N 1
ATOM 3633 C CA . HIS A 1 500 ? -14.952 9.617 -12.322 1.00 79.56 500 HIS A CA 1
ATOM 3634 C C . HIS A 1 500 ? -13.656 9.133 -13.010 1.00 79.56 500 HIS A C 1
ATOM 3636 O O . HIS A 1 500 ? -12.616 9.758 -12.827 1.00 79.56 500 HIS A O 1
ATOM 3642 N N . PRO A 1 501 ? -13.699 8.039 -13.803 1.00 86.38 501 PRO A N 1
ATOM 3643 C CA . PRO A 1 501 ? -14.862 7.191 -14.090 1.00 86.38 501 PRO A CA 1
ATOM 3644 C C . PRO A 1 501 ? -15.186 6.214 -12.950 1.00 86.38 501 PRO A C 1
ATOM 3646 O O . PRO A 1 501 ? -14.344 5.910 -12.113 1.00 86.38 501 PRO A O 1
ATOM 3649 N N . ASN A 1 502 ? -16.415 5.686 -12.941 1.00 83.38 502 ASN A N 1
ATOM 3650 C CA . ASN A 1 502 ? -16.787 4.608 -12.025 1.00 83.38 502 ASN A CA 1
ATOM 3651 C C . ASN A 1 502 ? -16.084 3.305 -12.415 1.00 83.38 502 ASN A C 1
ATOM 3653 O O . ASN A 1 502 ? -16.053 2.941 -13.589 1.00 83.38 502 ASN A O 1
ATOM 3657 N N . ILE A 1 503 ? -15.634 2.553 -11.416 1.00 87.75 503 ILE A N 1
ATOM 3658 C CA . ILE A 1 503 ? -15.129 1.194 -11.612 1.00 87.75 503 ILE A CA 1
ATOM 3659 C C . ILE A 1 503 ? -16.312 0.246 -11.827 1.00 87.75 503 ILE A C 1
ATOM 3661 O O . ILE A 1 503 ? -17.130 0.044 -10.922 1.00 87.75 503 ILE A O 1
ATOM 3665 N N . ASP A 1 504 ? -16.387 -0.358 -13.013 1.00 90.94 504 ASP A N 1
ATOM 3666 C CA . ASP A 1 504 ? -17.316 -1.452 -13.285 1.00 90.94 504 ASP A CA 1
ATOM 3667 C C . ASP A 1 504 ? -16.729 -2.771 -12.789 1.00 90.94 504 ASP A C 1
ATOM 3669 O O . ASP A 1 504 ? -16.018 -3.509 -13.474 1.00 90.94 504 ASP A O 1
ATOM 3673 N N . TRP A 1 505 ? -17.046 -3.059 -11.541 1.00 89.50 505 TRP A N 1
ATOM 3674 C CA . TRP A 1 505 ? -16.624 -4.279 -10.899 1.00 89.50 505 TRP A CA 1
ATOM 3675 C C . TRP A 1 505 ? -17.330 -5.543 -11.432 1.00 89.50 505 TRP A C 1
ATOM 3677 O O . TRP A 1 505 ? -16.800 -6.638 -11.241 1.00 89.50 505 TRP A O 1
ATOM 3687 N N . VAL A 1 506 ? -18.505 -5.432 -12.074 1.00 87.38 506 VAL A N 1
ATOM 3688 C CA . VAL A 1 506 ? -19.191 -6.598 -12.660 1.00 87.38 506 VAL A CA 1
ATOM 3689 C C . VAL A 1 506 ? -18.407 -7.041 -13.885 1.00 87.38 506 VAL A C 1
ATOM 3691 O O . VAL A 1 506 ? -18.080 -8.221 -14.014 1.00 87.38 506 VAL A O 1
ATOM 3694 N N . ALA A 1 507 ? -18.046 -6.081 -14.739 1.00 90.81 507 ALA A N 1
ATOM 3695 C CA . ALA A 1 507 ? -17.190 -6.316 -15.893 1.00 90.81 507 ALA A CA 1
ATOM 3696 C C . ALA A 1 507 ? -15.803 -6.828 -15.476 1.00 90.81 507 ALA A C 1
ATOM 3698 O O . ALA A 1 507 ? -15.309 -7.798 -16.050 1.00 90.81 507 ALA A O 1
ATOM 3699 N N . LEU A 1 508 ? -15.201 -6.237 -14.439 1.00 92.25 508 LEU A N 1
ATOM 3700 C CA . LEU A 1 508 ? -13.911 -6.679 -13.906 1.00 92.25 508 LEU A CA 1
ATOM 3701 C C . LEU A 1 508 ? -13.967 -8.131 -13.412 1.00 92.25 508 LEU A C 1
ATOM 3703 O O . LEU A 1 508 ? -13.119 -8.942 -13.779 1.00 92.25 508 LEU A O 1
ATOM 3707 N N . ALA A 1 509 ? -14.973 -8.479 -12.604 1.00 88.56 509 ALA A N 1
ATOM 3708 C CA . ALA A 1 509 ? -15.136 -9.840 -12.102 1.00 88.56 509 ALA A CA 1
ATOM 3709 C C . ALA A 1 509 ? -15.349 -10.834 -13.255 1.00 88.56 509 ALA A C 1
ATOM 3711 O O . ALA A 1 509 ? -14.714 -11.891 -13.281 1.00 88.56 509 ALA A O 1
ATOM 3712 N N . ALA A 1 510 ? -16.162 -10.462 -14.252 1.00 86.94 510 ALA A N 1
ATOM 3713 C CA . ALA A 1 510 ? -16.364 -11.260 -15.457 1.00 86.94 510 ALA A CA 1
ATOM 3714 C C . ALA A 1 510 ? -15.055 -11.476 -16.238 1.00 86.94 510 ALA A C 1
ATOM 3716 O O . ALA A 1 510 ? -14.803 -12.594 -16.687 1.00 86.94 510 ALA A O 1
ATOM 3717 N N . GLY A 1 511 ? -14.194 -10.456 -16.334 1.00 93.69 511 GLY A N 1
ATOM 3718 C CA . GLY A 1 511 ? -12.859 -10.555 -16.936 1.00 93.69 511 GLY A CA 1
ATOM 3719 C C . GLY A 1 511 ? -11.938 -11.557 -16.228 1.00 93.69 511 GLY A C 1
ATOM 3720 O O . GLY A 1 511 ? -11.140 -12.228 -16.878 1.00 93.69 511 GLY A O 1
ATOM 3721 N N . TYR A 1 512 ? -12.108 -11.739 -14.917 1.00 94.12 512 TYR A N 1
ATOM 3722 C CA . TYR A 1 512 ? -11.419 -12.770 -14.132 1.00 94.12 512 TYR A CA 1
ATOM 3723 C C . TYR A 1 512 ? -12.157 -14.116 -14.075 1.00 94.12 512 TYR A C 1
ATOM 3725 O O . TYR A 1 512 ? -11.729 -15.034 -13.375 1.00 94.12 512 TYR A O 1
ATOM 3733 N N . GLY A 1 513 ? -13.252 -14.262 -14.823 1.00 87.88 513 GLY A N 1
ATOM 3734 C CA . GLY A 1 513 ? -14.037 -15.490 -14.894 1.00 87.88 513 GLY A CA 1
ATOM 3735 C C . GLY A 1 513 ? -14.999 -15.687 -13.726 1.00 87.88 513 GLY A C 1
ATOM 3736 O O . GLY A 1 513 ? -15.578 -16.763 -13.616 1.00 87.88 513 GLY A O 1
ATOM 3737 N N . VAL A 1 514 ? -15.215 -14.681 -12.874 1.00 85.94 514 VAL A N 1
ATOM 3738 C CA . VAL A 1 514 ? -16.149 -14.752 -11.745 1.00 85.94 514 VAL A CA 1
ATOM 3739 C C . VAL A 1 514 ? -17.445 -14.024 -12.104 1.00 85.94 514 VAL A C 1
ATOM 3741 O O . VAL A 1 514 ? -17.435 -12.805 -12.237 1.00 85.94 514 VAL A O 1
ATOM 3744 N N . PRO A 1 515 ? -18.593 -14.697 -12.288 1.00 81.19 515 PRO A N 1
ATOM 3745 C CA . PRO A 1 515 ? -19.821 -13.995 -12.609 1.00 81.19 515 PRO A CA 1
ATOM 3746 C C . PRO A 1 515 ? -20.269 -13.157 -11.427 1.00 81.19 515 PRO A C 1
ATOM 3748 O O . PRO A 1 515 ? -20.168 -13.552 -10.265 1.00 81.19 515 PRO A O 1
ATOM 3751 N N . ALA A 1 516 ? -20.793 -11.999 -11.780 1.00 85.25 516 ALA A N 1
ATOM 3752 C CA . ALA A 1 516 ? -21.170 -10.975 -10.847 1.00 85.25 516 ALA A CA 1
ATOM 3753 C C . ALA A 1 516 ? -22.504 -10.362 -11.227 1.00 85.25 516 ALA A C 1
ATOM 3755 O O . ALA A 1 516 ? -22.948 -10.418 -12.371 1.00 85.25 516 ALA A O 1
ATOM 3756 N N . VAL A 1 517 ? -23.152 -9.811 -10.215 1.00 84.88 517 VAL A N 1
ATOM 3757 C CA . VAL A 1 517 ? -24.439 -9.133 -10.298 1.00 84.88 517 VAL A CA 1
ATOM 3758 C C . VAL A 1 517 ? -24.349 -7.917 -9.406 1.00 84.88 517 VAL A C 1
ATOM 3760 O O . VAL A 1 517 ? -23.748 -8.022 -8.344 1.00 84.88 517 VAL A O 1
ATOM 3763 N N . GLN A 1 518 ? -24.950 -6.811 -9.829 1.00 85.31 518 GLN A N 1
ATOM 3764 C CA . GLN A 1 518 ? -25.127 -5.618 -9.012 1.00 85.31 518 GLN A CA 1
ATOM 3765 C C . GLN A 1 518 ? -26.441 -5.726 -8.231 1.00 85.31 518 GLN A C 1
ATOM 3767 O O . GLN A 1 518 ? -27.428 -6.181 -8.798 1.00 85.31 518 GLN A O 1
ATOM 3772 N N . ALA A 1 519 ? -26.467 -5.306 -6.962 1.00 83.44 519 ALA A N 1
ATOM 3773 C CA . ALA A 1 519 ? -27.713 -5.160 -6.205 1.00 83.44 519 ALA A CA 1
ATOM 3774 C C . ALA A 1 519 ? -27.985 -3.694 -5.844 1.00 83.44 519 ALA A C 1
ATOM 3776 O O . ALA A 1 519 ? -27.102 -3.001 -5.336 1.00 83.44 519 ALA A O 1
ATOM 3777 N N . GLY A 1 520 ? -29.209 -3.229 -6.107 1.00 81.44 520 GLY A N 1
ATOM 3778 C CA . GLY A 1 520 ? -29.649 -1.855 -5.841 1.00 81.44 520 GLY A CA 1
ATOM 3779 C C . GLY A 1 520 ? -30.497 -1.678 -4.575 1.00 81.44 520 GLY A C 1
ATOM 3780 O O . GLY A 1 520 ? -30.666 -0.549 -4.110 1.00 81.44 520 GLY A O 1
ATOM 3781 N N . SER A 1 521 ? -31.020 -2.766 -3.999 1.00 88.19 521 SER A N 1
ATOM 3782 C CA . SER A 1 521 ? -31.886 -2.751 -2.809 1.00 88.19 521 SER A CA 1
ATOM 3783 C C . SER A 1 521 ? -31.495 -3.819 -1.784 1.00 88.19 521 SER A C 1
ATOM 3785 O O . SER A 1 521 ? -30.705 -4.721 -2.076 1.00 88.19 521 SER A O 1
ATOM 3787 N N . CYS A 1 522 ? -32.046 -3.721 -0.571 1.00 90.94 522 CYS A N 1
ATOM 3788 C CA . CYS A 1 522 ? -31.843 -4.729 0.473 1.00 90.94 522 CYS A CA 1
ATOM 3789 C C . CYS A 1 522 ? -32.387 -6.107 0.062 1.00 90.94 522 CYS A C 1
ATOM 3791 O O . CYS A 1 522 ? -31.730 -7.116 0.297 1.00 90.94 522 CYS A O 1
ATOM 3793 N N . GLU A 1 523 ? -33.545 -6.155 -0.597 1.00 94.62 523 GLU A N 1
ATOM 3794 C CA . GLU A 1 523 ? -34.173 -7.391 -1.079 1.00 94.62 523 GLU A CA 1
ATOM 3795 C C . GLU A 1 523 ? -33.338 -8.050 -2.176 1.00 94.62 523 GLU A C 1
ATOM 3797 O O . GLU A 1 523 ? -33.158 -9.268 -2.182 1.00 94.62 523 GLU A O 1
ATOM 3802 N N . GLU A 1 524 ? -32.798 -7.250 -3.099 1.00 88.38 524 GLU A N 1
ATOM 3803 C CA . GLU A 1 524 ? -31.926 -7.769 -4.146 1.00 88.38 524 GLU A CA 1
ATOM 3804 C C . GLU A 1 524 ? -30.607 -8.289 -3.568 1.00 88.38 524 GLU A C 1
ATOM 3806 O O . GLU A 1 524 ? -30.168 -9.370 -3.958 1.00 88.38 524 GLU A O 1
ATOM 3811 N N . LEU A 1 525 ? -30.009 -7.577 -2.603 1.00 90.69 525 LEU A N 1
ATOM 3812 C CA . LEU A 1 525 ? -28.836 -8.067 -1.877 1.00 90.69 525 LEU A CA 1
ATOM 3813 C C . LEU A 1 525 ? -29.149 -9.395 -1.176 1.00 90.69 525 LEU A C 1
ATOM 3815 O O . LEU A 1 525 ? -28.397 -10.352 -1.338 1.00 90.69 525 LEU A O 1
ATOM 3819 N N . ALA A 1 526 ? -30.256 -9.465 -0.433 1.00 94.25 526 ALA A N 1
ATOM 3820 C CA . ALA A 1 526 ? -30.658 -10.658 0.304 1.00 94.25 526 ALA A CA 1
ATOM 3821 C C . ALA A 1 526 ? -30.815 -11.868 -0.625 1.00 94.25 526 ALA A C 1
ATOM 3823 O O . ALA A 1 526 ? -30.144 -12.883 -0.436 1.00 94.25 526 ALA A O 1
ATOM 3824 N N . ARG A 1 527 ? -31.607 -11.718 -1.695 1.00 92.00 527 ARG A N 1
ATOM 3825 C CA . ARG A 1 527 ? -31.841 -12.772 -2.691 1.00 92.00 527 ARG A CA 1
ATOM 3826 C C . ARG A 1 527 ? -30.536 -13.301 -3.277 1.00 92.00 527 ARG A C 1
ATOM 3828 O O . ARG A 1 527 ? -30.388 -14.487 -3.546 1.00 92.00 527 ARG A O 1
ATOM 3835 N N . GLN A 1 528 ? -29.591 -12.417 -3.549 1.00 87.81 528 GLN A N 1
ATOM 3836 C CA . GLN A 1 528 ? -28.366 -12.796 -4.235 1.00 87.81 528 GLN A CA 1
ATOM 3837 C C . GLN A 1 528 ? -27.302 -13.354 -3.282 1.00 87.81 528 GLN A C 1
ATOM 3839 O O . GLN A 1 528 ? -26.536 -14.227 -3.693 1.00 87.81 528 GLN A O 1
ATOM 3844 N N . ILE A 1 529 ? -27.299 -12.931 -2.010 1.00 91.31 529 ILE A N 1
ATOM 3845 C CA . ILE A 1 529 ? -26.574 -13.635 -0.947 1.00 91.31 529 ILE A CA 1
ATOM 3846 C C . ILE A 1 529 ? -27.108 -15.065 -0.850 1.00 91.31 529 ILE A C 1
ATOM 3848 O O . ILE A 1 529 ? -26.314 -15.996 -0.910 1.00 91.31 529 ILE A O 1
ATOM 3852 N N . GLU A 1 530 ? -28.427 -15.268 -0.782 1.00 92.00 530 GLU A N 1
ATOM 3853 C CA . GLU A 1 530 ? -29.026 -16.611 -0.748 1.00 92.00 530 GLU A CA 1
ATOM 3854 C C . GLU A 1 530 ? -28.617 -17.451 -1.965 1.00 92.00 530 GLU A C 1
ATOM 3856 O O . GLU A 1 530 ? -28.174 -18.585 -1.806 1.00 92.00 530 GLU A O 1
ATOM 3861 N N . VAL A 1 531 ? -28.669 -16.884 -3.177 1.00 85.94 531 VAL A N 1
ATOM 3862 C CA . VAL A 1 531 ? -28.202 -17.566 -4.399 1.00 85.94 531 VAL A CA 1
ATOM 3863 C C . VAL A 1 531 ? -26.715 -17.927 -4.309 1.00 85.94 531 VAL A C 1
ATOM 3865 O O . VAL A 1 531 ? -26.333 -19.025 -4.710 1.00 85.94 531 VAL A O 1
ATOM 3868 N N . GLY A 1 532 ? -25.867 -17.033 -3.796 1.00 82.81 532 GLY A N 1
ATOM 3869 C CA . GLY A 1 532 ? -24.439 -17.298 -3.606 1.00 82.81 532 GLY A CA 1
ATOM 3870 C C . GLY A 1 532 ? -24.161 -18.372 -2.558 1.00 82.81 532 GLY A C 1
ATOM 3871 O O . GLY A 1 532 ? -23.307 -19.228 -2.770 1.00 82.81 532 GLY A O 1
ATOM 3872 N N . LEU A 1 533 ? -24.921 -18.367 -1.464 1.00 85.00 533 LEU A N 1
ATOM 3873 C CA . LEU A 1 533 ? -24.824 -19.332 -0.372 1.00 85.00 533 LEU A CA 1
ATOM 3874 C C . LEU A 1 533 ? -25.462 -20.690 -0.692 1.00 85.00 533 LEU A C 1
ATOM 3876 O O . LEU A 1 533 ? -25.134 -21.665 -0.023 1.00 85.00 533 LEU A O 1
ATOM 3880 N N . ALA A 1 534 ? -26.365 -20.776 -1.669 1.00 81.00 534 ALA A N 1
ATOM 3881 C CA . ALA A 1 534 ? -27.011 -22.027 -2.074 1.00 81.00 534 ALA A CA 1
ATOM 3882 C C . ALA A 1 534 ? -26.197 -22.824 -3.103 1.00 81.00 534 ALA A C 1
ATOM 3884 O O . ALA A 1 534 ? -26.422 -24.017 -3.283 1.00 81.00 534 ALA A O 1
ATOM 3885 N N . ARG A 1 535 ? -25.252 -22.187 -3.799 1.00 68.12 535 ARG A N 1
ATOM 3886 C CA . ARG A 1 535 ? -24.358 -22.895 -4.721 1.00 68.12 535 ARG A CA 1
ATOM 3887 C C . ARG A 1 535 ? -23.313 -23.647 -3.911 1.00 68.12 535 ARG A C 1
ATOM 3889 O O . ARG A 1 535 ? -22.595 -23.024 -3.135 1.00 68.12 535 ARG A O 1
ATOM 3896 N N . ASP A 1 536 ? -23.180 -24.955 -4.082 1.00 54.78 536 ASP A N 1
ATOM 3897 C CA . ASP A 1 536 ? -21.962 -25.643 -3.645 1.00 54.78 536 ASP A CA 1
ATOM 3898 C C . ASP A 1 536 ? -20.768 -25.041 -4.406 1.00 54.78 536 ASP A C 1
ATOM 3900 O O . ASP A 1 536 ? -20.938 -24.559 -5.534 1.00 54.78 536 ASP A O 1
ATOM 3904 N N . GLY A 1 537 ? -19.579 -24.995 -3.784 1.00 48.78 537 GLY A N 1
ATOM 3905 C CA . GLY A 1 537 ? -18.353 -24.473 -4.415 1.00 48.78 537 GLY A CA 1
ATOM 3906 C C . GLY A 1 537 ? -18.226 -24.948 -5.874 1.00 48.78 537 GLY A C 1
ATOM 3907 O O . GLY A 1 537 ? -18.713 -26.024 -6.203 1.00 48.78 537 GLY A O 1
ATOM 3908 N N . PRO A 1 538 ? -17.641 -24.152 -6.780 1.00 36.66 538 PRO A N 1
ATOM 3909 C CA . PRO A 1 538 ? -18.060 -23.946 -8.168 1.00 36.66 538 PRO A CA 1
ATOM 3910 C C . PRO A 1 538 ? -18.021 -25.203 -9.050 1.00 36.66 538 PRO A C 1
ATOM 3912 O O . PRO A 1 538 ? -17.180 -25.392 -9.932 1.00 36.66 538 PRO A O 1
ATOM 3915 N N . MET A 1 539 ? -19.036 -26.031 -8.827 1.00 30.56 539 MET A N 1
ATOM 3916 C CA . MET A 1 539 ? -19.561 -27.058 -9.713 1.00 30.56 539 MET A CA 1
ATOM 3917 C C . MET A 1 539 ? -20.905 -26.648 -10.333 1.00 30.56 539 MET A C 1
ATOM 3919 O O . MET A 1 539 ? -21.517 -27.434 -11.046 1.00 30.56 539 MET A O 1
ATOM 3923 N N . ALA A 1 540 ? -21.329 -25.391 -10.182 1.00 31.75 540 ALA A N 1
ATOM 3924 C CA . ALA A 1 540 ? -22.103 -24.744 -11.235 1.00 31.75 540 ALA A CA 1
ATOM 3925 C C . ALA A 1 540 ? -21.102 -24.197 -12.261 1.00 31.75 540 ALA A C 1
ATOM 3927 O O . ALA A 1 540 ? -20.066 -23.659 -11.886 1.00 31.75 540 ALA A O 1
ATOM 3928 N N . THR A 1 541 ? -21.385 -24.320 -13.552 1.00 26.58 541 THR A N 1
ATOM 3929 C CA . THR A 1 541 ? -20.518 -23.981 -14.700 1.00 26.58 541 THR A CA 1
ATOM 3930 C C . THR A 1 541 ? -20.022 -22.525 -14.788 1.00 26.58 541 THR A C 1
ATOM 3932 O O . THR A 1 541 ? -19.489 -22.130 -15.823 1.00 26.58 541 THR A O 1
ATOM 3935 N N . ARG A 1 542 ? -20.191 -21.707 -13.741 1.00 28.78 542 ARG A N 1
ATOM 3936 C CA . ARG A 1 542 ? -19.647 -20.354 -13.576 1.00 28.78 542 ARG A CA 1
ATOM 3937 C C . ARG A 1 542 ? -19.440 -20.086 -12.063 1.00 28.78 542 ARG A C 1
ATOM 3939 O O . ARG A 1 542 ? -20.313 -20.492 -11.295 1.00 28.78 542 ARG A O 1
ATOM 3946 N N . PRO A 1 543 ? -18.350 -19.420 -11.621 1.00 28.25 543 PRO A N 1
ATOM 3947 C CA . PRO A 1 543 ? -18.120 -19.035 -10.207 1.00 28.25 543 PRO A CA 1
ATOM 3948 C C . PRO A 1 543 ? -19.210 -18.084 -9.640 1.00 28.25 543 PRO A C 1
ATOM 3950 O O . PRO A 1 543 ? -20.267 -17.981 -10.239 1.00 28.25 543 PRO A O 1
ATOM 3953 N N . MET A 1 544 ? -19.057 -17.371 -8.516 1.00 35.91 544 MET A N 1
ATOM 3954 C CA . MET A 1 544 ? -19.888 -16.172 -8.254 1.00 35.91 544 MET A CA 1
ATOM 3955 C C . MET A 1 544 ? -19.178 -15.167 -7.334 1.00 35.91 544 MET A C 1
ATOM 3957 O O . MET A 1 544 ? -18.970 -15.435 -6.160 1.00 35.91 544 MET A O 1
ATOM 3961 N N . SER A 1 545 ? -18.816 -14.003 -7.874 1.00 37.12 545 SER A N 1
ATOM 3962 C CA . SER A 1 545 ? -18.454 -12.795 -7.129 1.00 37.12 545 SER A CA 1
ATOM 3963 C C . SER A 1 545 ? -19.701 -11.938 -7.071 1.00 37.12 545 SER A C 1
ATOM 3965 O O . SER A 1 545 ? -20.062 -11.330 -8.068 1.00 37.12 545 SER A O 1
ATOM 3967 N N . MET A 1 546 ? -20.414 -11.892 -5.953 1.00 42.28 546 MET A N 1
ATOM 3968 C CA . MET A 1 546 ? -21.624 -11.081 -5.895 1.00 42.28 546 MET A CA 1
ATOM 3969 C C . MET A 1 546 ? -21.284 -9.629 -5.547 1.00 42.28 546 MET A C 1
ATOM 3971 O O . MET A 1 546 ? -21.084 -9.267 -4.396 1.00 42.28 546 MET A O 1
ATOM 3975 N N . LEU A 1 547 ? -21.231 -8.769 -6.552 1.00 44.47 547 LEU A N 1
ATOM 3976 C CA . LEU A 1 547 ? -20.829 -7.386 -6.381 1.00 44.47 547 LEU A CA 1
ATOM 3977 C C . LEU A 1 547 ? -21.975 -6.461 -5.945 1.00 44.47 547 LEU A C 1
ATOM 3979 O O . LEU A 1 547 ? -22.836 -6.140 -6.746 1.00 44.47 547 LEU A O 1
ATOM 3983 N N . VAL A 1 548 ? -21.948 -5.864 -4.756 1.00 44.22 548 VAL A N 1
ATOM 3984 C CA . VAL A 1 548 ? -23.021 -4.932 -4.357 1.00 44.22 548 VAL A CA 1
ATOM 3985 C C . VAL A 1 548 ? -22.552 -3.491 -4.255 1.00 44.22 548 VAL A C 1
ATOM 3987 O O . VAL A 1 548 ? -22.150 -2.995 -3.208 1.00 44.22 548 VAL A O 1
ATOM 3990 N N . THR A 1 549 ? -22.656 -2.770 -5.370 1.00 38.66 549 THR A N 1
ATOM 3991 C CA . THR A 1 549 ? -22.311 -1.347 -5.410 1.00 38.66 549 THR A CA 1
ATOM 3992 C C . THR A 1 549 ? -23.397 -0.489 -4.751 1.00 38.66 549 THR A C 1
ATOM 3994 O O . THR A 1 549 ? -24.546 -0.486 -5.195 1.00 38.66 549 THR A O 1
ATOM 3997 N N . TYR A 1 550 ? -23.027 0.303 -3.748 1.00 42.06 550 TYR A N 1
ATOM 3998 C CA . TYR A 1 550 ? -23.896 1.276 -3.087 1.00 42.06 550 TYR A CA 1
ATOM 3999 C C . TYR A 1 550 ? -23.664 2.677 -3.667 1.00 42.06 550 TYR A C 1
ATOM 4001 O O . TYR A 1 550 ? -22.571 3.216 -3.561 1.00 42.06 550 TYR A O 1
ATOM 4009 N N . THR A 1 551 ? -24.696 3.336 -4.203 1.00 35.09 551 THR A N 1
ATOM 4010 C CA . THR A 1 551 ? -24.613 4.779 -4.507 1.00 35.09 551 THR A CA 1
ATOM 4011 C C . THR A 1 551 ? -25.354 5.577 -3.423 1.00 35.09 551 THR A C 1
ATOM 4013 O O . THR A 1 551 ? -26.587 5.532 -3.371 1.00 35.09 551 THR A O 1
ATOM 4016 N N . PRO A 1 552 ? -24.670 6.331 -2.538 1.00 32.25 552 PRO A N 1
ATOM 4017 C CA . PRO A 1 552 ? -25.344 7.275 -1.658 1.00 32.25 552 PRO A CA 1
ATOM 4018 C C . PRO A 1 552 ? -25.937 8.431 -2.478 1.00 32.25 552 PRO A C 1
ATOM 4020 O O . PRO A 1 552 ? -25.241 9.381 -2.816 1.00 32.25 552 PRO A O 1
ATOM 4023 N N . VAL A 1 553 ? -27.248 8.420 -2.735 1.00 30.03 553 VAL A N 1
ATOM 4024 C CA . VAL A 1 553 ? -27.970 9.655 -3.081 1.00 30.03 553 VAL A CA 1
ATOM 4025 C C . VAL A 1 553 ? -28.057 10.521 -1.818 1.00 30.03 553 VAL A C 1
ATOM 4027 O O . VAL A 1 553 ? -28.746 10.151 -0.863 1.00 30.03 553 VAL A O 1
ATOM 4030 N N . GLY A 1 554 ? -27.295 11.620 -1.804 1.00 33.84 554 GLY A N 1
ATOM 4031 C CA . GLY A 1 554 ? -27.427 12.794 -0.932 1.00 33.84 554 GLY A CA 1
ATOM 4032 C C . GLY A 1 554 ? -27.707 12.542 0.553 1.00 33.84 554 GLY A C 1
ATOM 4033 O O . GLY A 1 554 ? -28.855 12.601 0.986 1.00 33.84 554 GLY A O 1
ATOM 4034 N N . ALA A 1 555 ? -26.665 12.384 1.370 1.00 25.52 555 ALA A N 1
ATOM 4035 C CA . ALA A 1 555 ? -26.798 12.568 2.813 1.00 25.52 555 ALA A CA 1
ATOM 4036 C C . ALA A 1 555 ? -26.618 14.058 3.149 1.00 25.52 555 ALA A C 1
ATOM 4038 O O . ALA A 1 555 ? -25.499 14.547 3.301 1.00 25.52 555 ALA A O 1
ATOM 4039 N N . ARG A 1 556 ? -27.730 14.796 3.292 1.00 26.64 556 ARG A N 1
ATOM 4040 C CA . ARG A 1 556 ? -27.731 15.950 4.205 1.00 26.64 556 ARG A CA 1
ATOM 4041 C C . ARG A 1 556 ? -27.327 15.416 5.577 1.00 26.64 556 ARG A C 1
ATOM 4043 O O . ARG A 1 556 ? -27.849 14.388 6.004 1.00 26.64 556 ARG A O 1
ATOM 4050 N N . SER A 1 557 ? -26.394 16.093 6.236 1.00 26.31 557 SER A N 1
ATOM 4051 C CA . SER A 1 557 ? -25.914 15.728 7.565 1.00 26.31 557 SER A CA 1
ATOM 4052 C C . SER A 1 557 ? -27.087 15.540 8.533 1.00 26.31 557 SER A C 1
ATOM 4054 O O . SER A 1 557 ? -27.738 16.496 8.954 1.00 26.31 557 SER A O 1
ATOM 4056 N N . GLN A 1 558 ? -27.370 14.291 8.902 1.00 24.11 558 GLN A N 1
ATOM 4057 C CA . GLN A 1 558 ? -28.152 14.021 10.098 1.00 24.11 558 GLN A CA 1
ATOM 4058 C C . GLN A 1 558 ? -27.251 14.339 11.289 1.00 24.11 558 GLN A C 1
ATOM 4060 O O . GLN A 1 558 ? -26.240 13.680 11.525 1.00 24.11 558 GLN A O 1
ATOM 4065 N N . ARG A 1 559 ? -27.600 15.406 12.014 1.00 25.44 559 ARG A N 1
ATOM 4066 C CA . ARG A 1 559 ? -27.045 15.678 13.338 1.00 25.44 559 ARG A CA 1
ATOM 4067 C C . ARG A 1 559 ? -27.460 14.530 14.254 1.00 25.44 559 ARG A C 1
ATOM 4069 O O . ARG A 1 559 ? -28.634 14.408 14.586 1.00 25.44 559 ARG A O 1
ATOM 4076 N N . LEU A 1 560 ? -26.495 13.718 14.671 1.00 28.03 560 LEU A N 1
ATOM 4077 C CA . LEU A 1 560 ? -26.618 12.921 15.886 1.00 28.03 560 LEU A CA 1
ATOM 4078 C C . LEU A 1 560 ? -26.749 13.905 17.055 1.00 28.03 560 LEU A C 1
ATOM 4080 O O . LEU A 1 560 ? -25.857 14.718 17.297 1.00 28.03 560 LEU A O 1
ATOM 4084 N N . GLY A 1 561 ? -27.909 13.890 17.711 1.00 26.83 561 GLY A N 1
ATOM 4085 C CA . GLY A 1 561 ? -28.189 14.706 18.884 1.00 26.83 561 GLY A CA 1
ATOM 4086 C C . GLY A 1 561 ? -27.317 14.267 20.054 1.00 26.83 561 GLY A C 1
ATOM 4087 O O . GLY A 1 561 ? -27.596 13.257 20.690 1.00 26.83 561 GLY A O 1
ATOM 4088 N N . LEU A 1 562 ? -26.270 15.039 20.332 1.00 29.20 562 LEU A N 1
ATOM 4089 C CA . LEU A 1 562 ? -25.560 15.029 21.606 1.00 29.20 562 LEU A CA 1
ATOM 4090 C C . LEU A 1 562 ? -26.052 16.221 22.431 1.00 29.20 562 LEU A C 1
ATOM 4092 O O . LEU A 1 562 ? -26.276 17.309 21.897 1.00 29.20 562 LEU A O 1
ATOM 4096 N N . GLY A 1 563 ? -26.282 15.955 23.715 1.00 26.34 563 GLY A N 1
ATOM 4097 C CA . GLY A 1 563 ? -26.932 16.839 24.672 1.00 26.34 563 GLY A CA 1
ATOM 4098 C C . GLY A 1 563 ? -26.327 18.239 24.781 1.00 26.34 563 GLY A C 1
ATOM 4099 O O . GLY A 1 563 ? -25.160 18.494 24.493 1.00 26.34 563 GLY A O 1
ATOM 4100 N N . THR A 1 564 ? -27.197 19.142 25.208 1.00 23.59 564 THR A N 1
ATOM 4101 C CA . THR A 1 564 ? -27.029 20.581 25.391 1.00 23.59 564 THR A CA 1
ATOM 4102 C C . THR A 1 564 ? -25.752 20.951 26.162 1.00 23.59 564 THR A C 1
ATOM 4104 O O . THR A 1 564 ? -25.642 20.601 27.338 1.00 23.59 564 THR A O 1
ATOM 4107 N N . PRO A 1 565 ? -24.821 21.732 25.581 1.00 25.86 565 PRO A N 1
ATOM 4108 C CA . PRO A 1 565 ? -23.777 22.402 26.343 1.00 25.86 565 PRO A CA 1
ATOM 4109 C C . PRO A 1 565 ? -24.276 23.763 26.842 1.00 25.86 565 PRO A C 1
ATOM 4111 O O . PRO A 1 565 ? -24.905 24.535 26.113 1.00 25.86 565 PRO A O 1
ATOM 4114 N N . ILE A 1 566 ? -23.967 24.052 28.101 1.00 26.34 566 ILE A N 1
ATOM 4115 C CA . ILE A 1 566 ? -24.218 25.318 28.791 1.00 26.34 566 ILE A CA 1
ATOM 4116 C C . ILE A 1 566 ? -23.428 26.449 28.098 1.00 26.34 566 ILE A C 1
ATOM 4118 O O . ILE A 1 566 ? -22.244 26.306 27.801 1.00 26.34 566 ILE A O 1
ATOM 4122 N N . ARG A 1 567 ? -24.101 27.575 27.824 1.00 20.47 567 ARG A N 1
ATOM 4123 C CA . ARG A 1 567 ? -23.547 28.797 27.205 1.00 20.47 567 ARG A CA 1
ATOM 4124 C C . ARG A 1 567 ? -22.542 29.509 28.126 1.00 20.47 567 ARG A C 1
ATOM 4126 O O . ARG A 1 567 ? -22.921 29.824 29.252 1.00 20.47 567 ARG A O 1
ATOM 4133 N N . PRO A 1 568 ? -21.389 29.968 27.606 1.00 25.50 568 PRO A N 1
ATOM 4134 C CA . PRO A 1 568 ? -20.734 31.176 28.085 1.00 25.50 568 PRO A CA 1
ATOM 4135 C C . PRO A 1 568 ? -21.150 32.389 27.241 1.00 25.50 568 PRO A C 1
ATOM 4137 O O . PRO A 1 568 ? -21.462 32.302 26.052 1.00 25.50 568 PRO A O 1
ATOM 4140 N N . THR A 1 569 ? -21.193 33.525 27.919 1.00 23.55 569 THR A N 1
ATOM 4141 C CA . THR A 1 569 ? -21.661 34.844 27.496 1.00 23.55 569 THR A CA 1
ATOM 4142 C C . THR A 1 569 ? -20.814 35.495 26.400 1.00 23.55 569 THR A C 1
ATOM 4144 O O . THR A 1 569 ? -19.604 35.307 26.320 1.00 23.55 569 THR A O 1
ATOM 4147 N N . ALA A 1 570 ? -21.487 36.295 25.572 1.00 23.88 570 ALA A N 1
ATOM 4148 C CA . ALA A 1 570 ? -20.954 37.015 24.421 1.00 23.88 570 ALA A CA 1
ATOM 4149 C C . ALA A 1 570 ? -20.011 38.180 24.783 1.00 23.88 570 ALA A C 1
ATOM 4151 O O . ALA A 1 570 ? -20.227 38.874 25.774 1.00 23.88 570 ALA A O 1
ATOM 4152 N N . SER A 1 571 ? -19.062 38.473 23.887 1.00 23.67 571 SER A N 1
ATOM 4153 C CA . SER A 1 571 ? -18.501 39.817 23.682 1.00 23.67 571 SER A CA 1
ATOM 4154 C C . SER A 1 571 ? -18.507 40.163 22.175 1.00 23.67 571 SER A C 1
ATOM 4156 O O . SER A 1 571 ? -18.619 39.255 21.343 1.00 23.67 571 SER A O 1
ATOM 4158 N N . PRO A 1 572 ? -18.527 41.457 21.794 1.00 25.31 572 PRO A N 1
ATOM 4159 C CA . PRO A 1 572 ? -19.236 41.896 20.597 1.00 25.31 572 PRO A CA 1
ATOM 4160 C C . PRO A 1 572 ? -18.370 42.071 19.338 1.00 25.31 572 PRO A C 1
ATOM 4162 O O . PRO A 1 572 ? -17.287 42.644 19.351 1.00 25.31 572 PRO A O 1
ATOM 4165 N N . SER A 1 573 ? -18.962 41.611 18.234 1.00 24.80 573 SER A N 1
ATOM 4166 C CA . SER A 1 573 ? -18.917 42.095 16.845 1.00 24.80 573 SER A CA 1
ATOM 4167 C C . SER A 1 573 ? -17.779 43.022 16.384 1.00 24.80 573 SER A C 1
ATOM 4169 O O . SER A 1 573 ? -17.739 44.204 16.729 1.00 24.80 573 SER A O 1
ATOM 4171 N N . ARG A 1 574 ? -17.054 42.574 15.351 1.00 21.61 574 ARG A N 1
ATOM 4172 C CA . ARG A 1 574 ? -16.669 43.444 14.229 1.00 21.61 574 ARG A CA 1
ATOM 4173 C C . ARG A 1 574 ? -17.361 42.967 12.954 1.00 21.61 574 ARG A C 1
ATOM 4175 O O . ARG A 1 574 ? -17.149 41.851 12.495 1.00 21.61 574 ARG A O 1
ATOM 4182 N N . ARG A 1 575 ? -18.226 43.833 12.421 1.00 23.55 575 ARG A N 1
ATOM 4183 C CA . ARG A 1 575 ? -18.755 43.769 11.055 1.00 23.55 575 ARG A CA 1
ATOM 4184 C C . ARG A 1 575 ? -17.630 44.138 10.088 1.00 23.55 575 ARG A C 1
ATOM 4186 O O . ARG A 1 575 ? -17.021 45.185 10.280 1.00 23.55 575 ARG A O 1
ATOM 4193 N N . THR A 1 576 ? -17.459 43.384 9.011 1.00 20.78 576 THR A N 1
ATOM 4194 C CA . THR A 1 576 ? -16.847 43.900 7.779 1.00 20.78 576 THR A CA 1
ATOM 4195 C C . THR A 1 576 ? -17.549 43.308 6.564 1.00 20.78 576 THR A C 1
ATOM 4197 O O . THR A 1 576 ? -17.824 42.114 6.488 1.00 20.78 576 THR A O 1
ATOM 4200 N N . ALA A 1 577 ? -17.918 44.213 5.662 1.00 20.16 577 ALA A N 1
ATOM 4201 C CA . ALA A 1 577 ? -18.703 43.992 4.464 1.00 20.16 577 ALA A CA 1
ATOM 4202 C C . ALA A 1 577 ? -17.904 43.260 3.375 1.00 20.16 577 ALA A C 1
ATOM 4204 O O . ALA A 1 577 ? -16.708 43.492 3.203 1.00 20.16 577 ALA A O 1
ATOM 4205 N N . HIS A 1 578 ? -18.587 42.418 2.600 1.00 21.94 578 HIS A N 1
ATOM 4206 C CA . HIS A 1 578 ? -18.049 41.840 1.374 1.00 21.94 578 HIS A CA 1
ATOM 4207 C C . HIS A 1 578 ? -18.009 42.898 0.264 1.00 21.94 578 HIS A C 1
ATOM 4209 O O . HIS A 1 578 ? -19.033 43.210 -0.338 1.00 21.94 578 HIS A O 1
ATOM 4215 N N . ILE A 1 579 ? -16.814 43.410 -0.032 1.00 20.94 579 ILE A N 1
ATOM 4216 C CA . ILE A 1 579 ? -16.506 44.095 -1.291 1.00 20.94 579 ILE A CA 1
ATOM 4217 C C . ILE A 1 579 ? -15.810 43.070 -2.193 1.00 20.94 579 ILE A C 1
ATOM 4219 O O . ILE A 1 579 ? -14.721 42.593 -1.879 1.00 20.94 579 ILE A O 1
ATOM 4223 N N . ARG A 1 580 ? -16.451 42.699 -3.307 1.00 29.61 580 ARG A N 1
ATOM 4224 C CA . ARG A 1 580 ? -15.802 41.977 -4.410 1.00 29.61 580 ARG A CA 1
ATOM 4225 C C . ARG A 1 580 ? -14.957 42.979 -5.198 1.00 29.61 580 ARG A C 1
ATOM 4227 O O . ARG A 1 580 ? -15.517 43.805 -5.910 1.00 29.61 580 ARG A O 1
ATOM 4234 N N . ALA A 1 581 ? -13.636 42.880 -5.096 1.00 22.70 581 ALA A N 1
ATOM 4235 C CA . ALA A 1 581 ? -12.710 43.517 -6.027 1.00 22.70 581 ALA A CA 1
ATOM 4236 C C . ALA A 1 581 ? -12.200 42.462 -7.022 1.00 22.70 581 ALA A C 1
ATOM 4238 O O . ALA A 1 581 ? -11.718 41.406 -6.614 1.00 22.70 581 ALA A O 1
ATOM 4239 N N . ARG A 1 582 ? -12.316 42.740 -8.327 1.00 32.47 582 ARG A N 1
ATOM 4240 C CA . ARG A 1 582 ? -11.506 42.078 -9.362 1.00 32.47 582 ARG A CA 1
ATOM 4241 C C . ARG A 1 582 ? -10.043 42.390 -9.035 1.00 32.47 582 ARG A C 1
ATOM 4243 O O . ARG A 1 582 ? -9.669 43.559 -9.042 1.00 32.47 582 ARG A O 1
ATOM 4250 N N . ALA A 1 583 ? -9.248 41.377 -8.703 1.00 29.97 583 ALA A N 1
ATOM 4251 C CA . ALA A 1 583 ? -7.813 41.554 -8.530 1.00 29.97 583 ALA A CA 1
ATOM 4252 C C . ALA A 1 583 ? -7.176 41.777 -9.909 1.00 29.97 583 ALA A C 1
ATOM 4254 O O . ALA A 1 583 ? -7.396 40.984 -10.823 1.00 29.97 583 ALA A O 1
ATOM 4255 N N . ALA A 1 584 ? -6.431 42.871 -10.057 1.00 33.25 584 ALA A N 1
ATOM 4256 C CA . ALA A 1 584 ? -5.536 43.077 -11.188 1.00 33.25 584 ALA A CA 1
ATOM 4257 C C . ALA A 1 584 ? -4.450 41.985 -11.195 1.00 33.25 584 ALA A C 1
ATOM 4259 O O . ALA A 1 584 ? -4.036 41.524 -10.126 1.00 33.25 584 ALA A O 1
ATOM 4260 N N . ALA A 1 585 ? -4.004 41.574 -12.384 1.00 39.41 585 ALA A N 1
ATOM 4261 C CA . ALA A 1 585 ? -2.890 40.646 -12.544 1.00 39.41 585 ALA A CA 1
ATOM 4262 C C . ALA A 1 585 ? -1.639 41.231 -11.863 1.00 39.41 585 ALA A C 1
ATOM 4264 O O . ALA A 1 585 ? -1.226 42.349 -12.168 1.00 39.41 585 ALA A O 1
ATOM 4265 N N . LYS A 1 586 ? -1.070 40.506 -10.895 1.00 54.50 586 LYS A N 1
ATOM 4266 C CA . LYS A 1 586 ? 0.192 40.893 -10.255 1.00 54.50 586 LYS A CA 1
ATOM 4267 C C . LYS A 1 586 ? 1.339 40.531 -11.196 1.00 54.50 586 LYS A C 1
ATOM 4269 O O . LYS A 1 586 ? 1.513 39.355 -11.501 1.00 54.50 586 LYS A O 1
ATOM 4274 N N . SER A 1 587 ? 2.111 41.520 -11.640 1.00 55.41 587 SER A N 1
ATOM 4275 C CA . SER A 1 587 ? 3.417 41.285 -12.257 1.00 55.41 587 SER A CA 1
ATOM 4276 C C . SER A 1 587 ? 4.416 40.912 -11.163 1.00 55.41 587 SER A C 1
ATOM 4278 O O . SER A 1 587 ? 4.498 41.623 -10.164 1.00 55.41 587 SER A O 1
ATOM 4280 N N . TRP A 1 588 ? 5.157 39.822 -11.347 1.00 64.25 588 TRP A N 1
ATOM 4281 C CA . TRP A 1 588 ? 6.206 39.389 -10.423 1.00 64.25 588 TRP A CA 1
ATOM 4282 C C . TRP A 1 588 ? 7.584 39.544 -11.087 1.00 64.25 588 TRP A C 1
ATOM 4284 O O . TRP A 1 588 ? 7.770 39.134 -12.240 1.00 64.25 588 TRP A O 1
ATOM 4294 N N . SER A 1 589 ? 8.537 40.148 -10.377 1.00 72.44 589 SER A N 1
ATOM 4295 C CA . SER A 1 589 ? 9.955 40.266 -10.746 1.00 72.44 589 SER A CA 1
ATOM 4296 C C . SER A 1 589 ? 10.850 39.896 -9.560 1.00 72.44 589 SER A C 1
ATOM 4298 O O . SER A 1 589 ? 10.455 40.048 -8.404 1.00 72.44 589 SER A O 1
ATOM 4300 N N . SER A 1 590 ? 12.084 39.450 -9.820 1.00 73.50 590 SER A N 1
ATOM 4301 C CA . SER A 1 590 ? 13.109 39.295 -8.774 1.00 73.50 590 SER A CA 1
ATOM 4302 C C . SER A 1 590 ? 13.411 40.604 -8.034 1.00 73.50 590 SER A C 1
ATOM 4304 O O . SER A 1 590 ? 13.864 40.575 -6.894 1.00 73.50 590 SER A O 1
ATOM 4306 N N . LYS A 1 591 ? 13.112 41.755 -8.648 1.00 76.31 591 LYS A N 1
ATOM 4307 C CA . LYS A 1 591 ? 13.233 43.084 -8.030 1.00 76.31 591 LYS A CA 1
ATOM 4308 C C . LYS A 1 591 ? 12.167 43.349 -6.964 1.00 76.31 591 LYS A C 1
ATOM 4310 O O . LYS A 1 591 ? 12.348 44.249 -6.148 1.00 76.31 591 LYS A O 1
ATOM 4315 N N . ASP A 1 592 ? 11.086 42.570 -6.967 1.00 79.19 592 ASP A N 1
ATOM 4316 C CA . ASP A 1 592 ? 9.974 42.689 -6.020 1.00 79.19 592 ASP A CA 1
ATOM 4317 C C . ASP A 1 592 ? 10.164 41.819 -4.766 1.00 79.19 592 ASP A C 1
ATOM 4319 O O . ASP A 1 592 ? 9.323 41.851 -3.865 1.00 79.19 592 ASP A O 1
ATOM 4323 N N . VAL A 1 593 ? 11.254 41.045 -4.694 1.00 85.56 593 VAL A N 1
ATOM 4324 C CA . VAL A 1 593 ? 11.615 40.217 -3.536 1.00 85.56 593 VAL A CA 1
ATOM 4325 C C . VAL A 1 593 ? 12.944 40.661 -2.933 1.00 85.56 593 VAL A C 1
ATOM 4327 O O . VAL A 1 593 ? 13.760 41.318 -3.579 1.00 85.56 593 VAL A O 1
ATOM 4330 N N . SER A 1 594 ? 13.170 40.327 -1.662 1.00 83.12 594 SER A N 1
ATOM 4331 C CA . SER A 1 594 ? 14.448 40.618 -1.003 1.00 83.12 594 SER A CA 1
ATOM 4332 C C . SER A 1 594 ? 15.608 39.893 -1.707 1.00 83.12 594 SER A C 1
ATOM 4334 O O . SER A 1 594 ? 15.465 38.708 -1.995 1.00 83.12 594 SER A O 1
ATOM 4336 N N . PRO A 1 595 ? 16.742 40.567 -1.982 1.00 83.94 595 PRO A N 1
ATOM 4337 C CA . PRO A 1 595 ? 17.889 39.924 -2.617 1.00 83.94 595 PRO A CA 1
ATOM 4338 C C . PRO A 1 595 ? 18.551 38.911 -1.667 1.00 83.94 595 PRO A C 1
ATOM 4340 O O . PRO A 1 595 ? 18.518 39.116 -0.447 1.00 83.94 595 PRO A O 1
ATOM 4343 N N . PRO A 1 596 ? 19.195 37.855 -2.198 1.00 87.88 596 PRO A N 1
ATOM 4344 C CA . PRO A 1 596 ? 19.896 36.882 -1.374 1.00 87.88 596 PRO A CA 1
ATOM 4345 C C . PRO A 1 596 ? 21.176 37.496 -0.784 1.00 87.88 596 PRO A C 1
ATOM 4347 O O . PRO A 1 596 ? 21.691 38.510 -1.258 1.00 87.88 596 PRO A O 1
ATOM 4350 N N . SER A 1 597 ? 21.723 36.857 0.251 1.00 81.00 597 SER A N 1
ATOM 4351 C CA . SER A 1 597 ? 22.952 37.299 0.930 1.00 81.00 597 SER A CA 1
ATOM 4352 C C . SER A 1 597 ? 24.207 37.186 0.055 1.00 81.00 597 SER A C 1
ATOM 4354 O O . SER A 1 597 ? 25.179 37.914 0.254 1.00 81.00 597 SER A O 1
ATOM 4356 N N . SER A 1 598 ? 24.181 36.280 -0.924 1.00 77.31 598 SER A N 1
ATOM 4357 C CA . SER A 1 598 ? 25.192 36.140 -1.968 1.00 77.31 598 SER A CA 1
ATOM 4358 C C . SER A 1 598 ? 24.528 35.689 -3.268 1.00 77.31 598 SER A C 1
ATOM 4360 O O . SER A 1 598 ? 23.581 34.904 -3.232 1.00 77.31 598 SER A O 1
ATOM 4362 N N . GLY A 1 599 ? 25.018 36.187 -4.406 1.00 86.50 599 GLY A N 1
ATOM 4363 C CA . GLY A 1 599 ? 24.492 35.833 -5.723 1.00 86.50 599 GLY A CA 1
ATOM 4364 C C . GLY A 1 599 ? 23.203 36.563 -6.124 1.00 86.50 599 GLY A C 1
ATOM 4365 O O . GLY A 1 599 ? 22.878 37.614 -5.574 1.00 86.50 599 GLY A O 1
ATOM 4366 N N . THR A 1 600 ? 22.469 35.999 -7.088 1.00 92.25 600 THR A N 1
ATOM 4367 C CA . THR A 1 600 ? 21.262 36.608 -7.682 1.00 92.25 600 THR A CA 1
ATOM 4368 C C . THR A 1 600 ? 20.192 35.548 -7.956 1.00 92.25 600 THR A C 1
ATOM 4370 O O . THR A 1 600 ? 20.494 34.484 -8.496 1.00 92.25 600 THR A O 1
ATOM 4373 N N . HIS A 1 601 ? 18.925 35.819 -7.617 1.00 96.19 601 HIS A N 1
ATOM 4374 C CA . HIS A 1 601 ? 17.816 34.927 -7.985 1.00 96.19 601 HIS A CA 1
ATOM 4375 C C . HIS A 1 601 ? 17.577 34.925 -9.502 1.00 96.19 601 HIS A C 1
ATOM 4377 O O . HIS A 1 601 ? 17.543 35.980 -10.128 1.00 96.19 601 HIS A O 1
ATOM 4383 N N . PHE A 1 602 ? 17.309 33.751 -10.072 1.00 96.94 602 PHE A N 1
ATOM 4384 C CA . PHE A 1 602 ? 16.918 33.571 -11.470 1.00 96.94 602 PHE A CA 1
ATOM 4385 C C . PHE A 1 602 ? 15.451 33.120 -11.535 1.00 96.94 602 PHE A C 1
ATOM 4387 O O . PHE A 1 602 ? 15.154 31.920 -11.548 1.00 96.94 602 PHE A O 1
ATOM 4394 N N . LEU A 1 603 ? 14.520 34.084 -11.506 1.00 95.56 603 LEU A N 1
ATOM 4395 C CA . LEU A 1 603 ? 13.072 33.824 -11.440 1.00 95.56 603 LEU A CA 1
ATOM 4396 C C . LEU A 1 603 ? 12.385 34.012 -12.796 1.00 95.56 603 LEU A C 1
ATOM 4398 O O . LEU A 1 603 ? 11.546 33.188 -13.179 1.00 95.56 603 LEU A O 1
ATOM 4402 N N . HIS A 1 604 ? 12.771 35.058 -13.529 1.00 94.00 604 HIS A N 1
ATOM 4403 C CA . HIS A 1 604 ? 12.302 35.369 -14.873 1.00 94.00 604 HIS A CA 1
ATOM 4404 C C . HIS A 1 604 ? 13.430 35.892 -15.772 1.00 94.00 604 HIS A C 1
ATOM 4406 O O . HIS A 1 604 ? 14.466 36.333 -15.293 1.00 94.00 604 HIS A O 1
ATOM 4412 N N . LEU A 1 605 ? 13.225 35.857 -17.091 1.00 95.25 605 LEU A N 1
ATOM 4413 C CA . LEU A 1 605 ? 14.241 36.281 -18.067 1.00 95.25 605 LEU A CA 1
ATOM 4414 C C . LEU A 1 605 ? 14.383 37.804 -18.132 1.00 95.25 605 LEU A C 1
ATOM 4416 O O . LEU A 1 605 ? 15.482 38.333 -18.205 1.00 95.25 605 LEU A O 1
ATOM 4420 N N . ASP A 1 606 ? 13.268 38.517 -18.044 1.00 93.06 606 ASP A N 1
ATOM 4421 C CA . ASP A 1 606 ? 13.189 39.974 -18.007 1.00 93.06 606 ASP A CA 1
ATOM 4422 C C . ASP A 1 606 ? 13.567 40.579 -16.646 1.00 93.06 606 ASP A C 1
ATOM 4424 O O . ASP A 1 606 ? 13.553 41.802 -16.509 1.00 93.06 606 ASP A O 1
ATOM 4428 N N . ASP A 1 607 ? 13.978 39.771 -15.667 1.00 92.75 607 ASP A N 1
ATOM 4429 C CA . ASP A 1 607 ? 14.692 40.276 -14.490 1.00 92.75 607 ASP A CA 1
ATOM 4430 C C . ASP A 1 607 ? 16.091 40.807 -14.864 1.00 92.75 607 ASP A C 1
ATOM 4432 O O . ASP A 1 607 ? 16.622 41.685 -14.178 1.00 92.75 607 ASP A O 1
ATOM 4436 N N . PHE A 1 608 ? 16.633 40.335 -15.991 1.00 95.25 608 PHE A N 1
ATOM 4437 C CA . PHE A 1 608 ? 17.981 40.605 -16.479 1.00 95.25 608 PHE A CA 1
ATOM 4438 C C . PHE A 1 608 ? 17.974 41.487 -17.732 1.00 95.25 608 PHE A C 1
ATOM 4440 O O . PHE A 1 608 ? 17.011 41.530 -18.507 1.00 95.25 608 PHE A O 1
ATOM 4447 N N . SER A 1 609 ? 19.068 42.215 -17.926 1.00 95.69 609 SER A N 1
ATOM 4448 C CA . SER A 1 609 ? 19.365 42.936 -19.163 1.00 95.69 609 SER A CA 1
ATOM 4449 C C . SER A 1 609 ? 19.693 41.977 -20.309 1.00 95.69 609 SER A C 1
ATOM 4451 O O . SER A 1 609 ? 19.995 40.798 -20.111 1.00 95.69 609 SER A O 1
ATOM 4453 N N . LYS A 1 610 ? 19.661 42.501 -21.538 1.00 95.88 610 LYS A N 1
ATOM 4454 C CA . LYS A 1 610 ? 20.100 41.762 -22.726 1.00 95.88 610 LYS A CA 1
ATOM 4455 C C . LYS A 1 610 ? 21.542 41.283 -22.555 1.00 95.88 610 LYS A C 1
ATOM 4457 O O . LYS A 1 610 ? 21.847 40.133 -22.850 1.00 95.88 610 LYS A O 1
ATOM 4462 N N . GLU A 1 611 ? 22.408 42.161 -22.067 1.00 96.88 611 GLU A N 1
ATOM 4463 C CA . GLU A 1 611 ? 23.834 41.916 -21.890 1.00 96.88 611 GLU A CA 1
ATOM 4464 C C . GLU A 1 611 ? 24.077 40.790 -20.880 1.00 96.88 611 GLU A C 1
ATOM 4466 O O . GLU A 1 611 ? 24.877 39.897 -21.148 1.00 96.88 611 GLU A O 1
ATOM 4471 N N . GLU A 1 612 ? 23.339 40.774 -19.766 1.00 96.69 612 GLU A N 1
ATOM 4472 C CA . GLU A 1 612 ? 23.412 39.700 -18.768 1.00 96.69 612 GLU A CA 1
ATOM 4473 C C . GLU A 1 612 ? 22.943 38.355 -19.334 1.00 96.69 612 GLU A C 1
ATOM 4475 O O . GLU A 1 612 ? 23.620 37.348 -19.141 1.00 96.69 612 GLU A O 1
ATOM 4480 N N . LEU A 1 613 ? 21.832 38.323 -20.079 1.00 97.69 613 LEU A N 1
ATOM 4481 C CA . LEU A 1 613 ? 21.338 37.089 -20.705 1.00 97.69 613 LEU A CA 1
ATOM 4482 C C . LEU A 1 613 ? 22.323 36.547 -21.752 1.00 97.69 613 LEU A C 1
ATOM 4484 O O . LEU A 1 613 ? 22.614 35.351 -21.770 1.00 97.69 613 LEU A O 1
ATOM 4488 N N . VAL A 1 614 ? 22.873 37.420 -22.601 1.00 97.50 614 VAL A N 1
ATOM 4489 C CA . VAL A 1 614 ? 23.897 37.043 -23.588 1.00 97.50 614 VAL A CA 1
ATOM 4490 C C . VAL A 1 614 ? 25.164 36.553 -22.889 1.00 97.50 614 VAL A C 1
ATOM 4492 O O . VAL A 1 614 ? 25.744 35.554 -23.313 1.00 97.50 614 VAL A O 1
ATOM 4495 N N . HIS A 1 615 ? 25.570 37.198 -21.795 1.00 97.19 615 HIS A N 1
ATOM 4496 C CA . HIS A 1 615 ? 26.714 36.761 -21.005 1.00 97.19 615 HIS A CA 1
ATOM 4497 C C . HIS A 1 615 ? 26.485 35.372 -20.396 1.00 97.19 615 HIS A C 1
ATOM 4499 O O . HIS A 1 615 ? 27.338 34.508 -20.567 1.00 97.19 615 HIS A O 1
ATOM 4505 N N . MET A 1 616 ? 25.315 35.095 -19.804 1.00 98.12 616 MET A N 1
ATOM 4506 C CA . MET A 1 616 ? 24.972 33.751 -19.310 1.00 98.12 616 MET A CA 1
ATOM 4507 C C . MET A 1 616 ? 25.058 32.685 -20.413 1.00 98.12 616 MET A C 1
ATOM 4509 O O . MET A 1 616 ? 25.564 31.587 -20.172 1.00 98.12 616 MET A O 1
ATOM 4513 N N . LEU A 1 617 ? 24.579 32.996 -21.625 1.00 98.19 617 LEU A N 1
ATOM 4514 C CA . LEU A 1 617 ? 24.667 32.094 -22.780 1.00 98.19 617 LEU A CA 1
ATOM 4515 C C . LEU A 1 617 ? 26.118 31.888 -23.236 1.00 98.19 617 LEU A C 1
ATOM 4517 O O . LEU A 1 617 ? 26.494 30.769 -23.578 1.00 98.19 617 LEU A O 1
ATOM 4521 N N . GLN A 1 618 ? 26.948 32.931 -23.211 1.00 98.00 618 GLN A N 1
ATOM 4522 C CA . GLN A 1 618 ? 28.371 32.811 -23.525 1.00 98.00 618 GLN A CA 1
ATOM 4523 C C . GLN A 1 618 ? 29.099 31.955 -22.479 1.00 98.00 618 GLN A C 1
ATOM 4525 O O . GLN A 1 618 ? 29.772 30.996 -22.847 1.00 98.00 618 GLN A O 1
ATOM 4530 N N . THR A 1 619 ? 28.876 32.204 -21.186 1.00 97.56 619 THR A N 1
ATOM 4531 C CA . THR A 1 619 ? 29.414 31.383 -20.091 1.00 97.56 619 THR A CA 1
ATOM 4532 C C . THR A 1 619 ? 28.971 29.921 -20.226 1.00 97.56 619 THR A C 1
ATOM 4534 O O . THR A 1 619 ? 29.760 29.005 -19.993 1.00 97.56 619 THR A O 1
ATOM 4537 N N . ALA A 1 620 ? 27.730 29.667 -20.657 1.00 97.81 620 ALA A N 1
ATOM 4538 C CA . ALA A 1 620 ? 27.250 28.319 -20.955 1.00 97.81 620 ALA A CA 1
ATOM 4539 C C . ALA A 1 620 ? 28.035 27.647 -22.100 1.00 97.81 620 ALA A C 1
ATOM 4541 O O . ALA A 1 620 ? 28.400 26.474 -21.972 1.00 97.81 620 ALA A O 1
ATOM 4542 N N . LYS A 1 621 ? 28.333 28.375 -23.188 1.00 97.06 621 LYS A N 1
ATOM 4543 C CA . LYS A 1 621 ? 29.163 27.885 -24.309 1.00 97.06 621 LYS A CA 1
ATOM 4544 C C . LYS A 1 621 ? 30.586 27.577 -23.864 1.00 97.06 621 LYS A C 1
ATOM 4546 O O . LYS A 1 621 ? 31.110 26.515 -24.198 1.00 97.06 621 LYS A O 1
ATOM 4551 N N . ASP A 1 622 ? 31.183 28.459 -23.073 1.00 95.62 622 ASP A N 1
ATOM 4552 C CA . ASP A 1 622 ? 32.550 28.292 -22.583 1.00 95.62 622 ASP A CA 1
ATOM 4553 C C . ASP A 1 622 ? 32.637 27.086 -21.638 1.00 95.62 622 ASP A C 1
ATOM 4555 O O . ASP A 1 622 ? 33.472 26.198 -21.823 1.00 95.62 622 ASP A O 1
ATOM 4559 N N . ALA A 1 623 ? 31.694 26.964 -20.697 1.00 94.62 623 ALA A N 1
ATOM 4560 C CA . ALA A 1 623 ? 31.588 25.797 -19.825 1.00 94.62 623 ALA A CA 1
ATOM 4561 C C . ALA A 1 623 ? 31.349 24.501 -20.622 1.00 94.62 623 ALA A C 1
ATOM 4563 O O . ALA A 1 623 ? 31.930 23.464 -20.302 1.00 94.62 623 ALA A O 1
ATOM 4564 N N . LYS A 1 624 ? 30.523 24.535 -21.677 1.00 96.44 624 LYS A N 1
ATOM 4565 C CA . LYS A 1 624 ? 30.320 23.397 -22.590 1.00 96.44 624 LYS A CA 1
ATOM 4566 C C . LYS A 1 624 ? 31.620 22.996 -23.283 1.00 96.44 624 LYS A C 1
ATOM 4568 O O . LYS A 1 624 ? 31.944 21.810 -23.293 1.00 96.44 624 LYS A O 1
ATOM 4573 N N . ALA A 1 625 ? 32.380 23.955 -23.809 1.00 95.88 625 ALA A N 1
ATOM 4574 C CA . ALA A 1 625 ? 33.654 23.703 -24.477 1.00 95.88 625 ALA A CA 1
ATOM 4575 C C . ALA A 1 625 ? 34.693 23.082 -23.526 1.00 95.88 625 ALA A C 1
ATOM 4577 O O . ALA A 1 625 ? 35.321 22.083 -23.878 1.00 95.88 625 ALA A O 1
ATOM 4578 N N . ILE A 1 626 ? 34.812 23.609 -22.303 1.00 93.94 626 ILE A N 1
ATOM 4579 C CA . ILE A 1 626 ? 35.704 23.074 -21.260 1.00 93.94 626 ILE A CA 1
ATOM 4580 C C . ILE A 1 626 ? 35.299 21.643 -20.874 1.00 93.94 626 ILE A C 1
ATOM 4582 O O . ILE A 1 626 ? 36.136 20.747 -20.798 1.00 93.94 626 ILE A O 1
ATOM 4586 N N . LEU A 1 627 ? 34.004 21.382 -20.678 1.00 92.25 627 LEU A N 1
ATOM 4587 C CA . LEU A 1 627 ? 33.535 20.035 -20.342 1.00 92.25 627 LEU A CA 1
ATOM 4588 C C . LEU A 1 627 ? 33.743 19.037 -21.491 1.00 92.25 627 LEU A C 1
ATOM 4590 O O . LEU A 1 627 ? 34.041 17.872 -21.224 1.00 92.25 627 LEU A O 1
ATOM 4594 N N . LYS A 1 628 ? 33.604 19.472 -22.752 1.00 92.19 628 LYS A N 1
ATOM 4595 C CA . LYS A 1 628 ? 33.855 18.631 -23.936 1.00 92.19 628 LYS A CA 1
ATOM 4596 C C . LYS A 1 628 ? 35.342 18.369 -24.179 1.00 92.19 628 LYS A C 1
ATOM 4598 O O . LYS A 1 628 ? 35.670 17.303 -24.689 1.00 92.19 628 LYS A O 1
ATOM 4603 N N . SER A 1 629 ? 36.238 19.281 -23.793 1.00 93.12 629 SER A N 1
ATOM 4604 C CA . SER A 1 629 ? 37.689 19.060 -23.901 1.00 93.12 629 SER A CA 1
ATOM 4605 C C . SER A 1 629 ? 38.210 18.006 -22.913 1.00 93.12 629 SER A C 1
ATOM 4607 O O . SER A 1 629 ? 39.310 17.486 -23.092 1.00 93.12 629 SER A O 1
ATOM 4609 N N . GLY A 1 630 ? 37.419 17.673 -21.887 1.00 87.12 630 GLY A N 1
ATOM 4610 C CA . GLY A 1 630 ? 37.798 16.745 -20.823 1.00 87.12 630 GLY A CA 1
ATOM 4611 C C . GLY A 1 630 ? 38.610 17.392 -19.698 1.00 87.12 630 GLY A C 1
ATOM 4612 O O . GLY A 1 630 ? 39.071 16.677 -18.807 1.00 87.12 630 GLY A O 1
ATOM 4613 N N . ASP A 1 631 ? 38.770 18.719 -19.707 1.00 85.25 631 ASP A N 1
ATOM 4614 C CA . ASP A 1 631 ? 39.462 19.451 -18.648 1.00 85.25 631 ASP A CA 1
ATOM 4615 C C . ASP A 1 631 ? 38.699 19.344 -17.316 1.00 85.25 631 ASP A C 1
ATOM 4617 O O . ASP A 1 631 ? 37.555 19.779 -17.168 1.00 85.25 631 ASP A O 1
ATOM 4621 N N . GLN A 1 632 ? 39.351 18.740 -16.320 1.00 84.19 632 GLN A N 1
ATOM 4622 C CA . GLN A 1 632 ? 38.794 18.548 -14.981 1.00 84.19 632 GLN A CA 1
ATOM 4623 C C . GLN A 1 632 ? 39.237 19.615 -13.973 1.00 84.19 632 GLN A C 1
ATOM 4625 O O . GLN A 1 632 ? 38.820 19.550 -12.816 1.00 84.19 632 GLN A O 1
ATOM 4630 N N . SER A 1 633 ? 40.068 20.580 -14.375 1.00 89.00 633 SER A N 1
ATOM 4631 C CA . SER A 1 633 ? 40.561 21.644 -13.494 1.00 89.00 633 SER A CA 1
ATOM 4632 C C . SER A 1 633 ? 39.500 22.714 -13.214 1.00 89.00 633 SER A C 1
ATOM 4634 O O . SER A 1 633 ? 39.467 23.289 -12.123 1.00 89.00 633 SER A O 1
ATOM 4636 N N . PHE A 1 634 ? 38.574 22.928 -14.152 1.00 91.81 634 PHE A N 1
ATOM 4637 C CA . PHE A 1 634 ? 37.479 23.881 -14.012 1.00 91.81 634 PHE A CA 1
ATOM 4638 C C . PHE A 1 634 ? 36.384 23.346 -13.075 1.00 91.81 634 PHE A C 1
ATOM 4640 O O . PHE A 1 634 ? 35.454 22.646 -13.483 1.00 91.81 634 PHE A O 1
ATOM 4647 N N . LYS A 1 635 ? 36.520 23.653 -11.778 1.00 95.31 635 LYS A N 1
ATOM 4648 C CA . LYS A 1 635 ? 35.609 23.221 -10.702 1.00 95.31 635 LYS A CA 1
ATOM 4649 C C . LYS A 1 635 ? 35.102 24.404 -9.858 1.00 95.31 635 LYS A C 1
ATOM 4651 O O . LYS A 1 635 ? 35.395 24.464 -8.661 1.00 95.31 635 LYS A O 1
ATOM 4656 N N . PRO A 1 636 ? 34.354 25.353 -10.448 1.00 95.25 636 PRO A N 1
ATOM 4657 C CA . PRO A 1 636 ? 33.893 26.564 -9.757 1.00 95.25 636 PRO A CA 1
ATOM 4658 C C . PRO A 1 636 ? 32.966 26.282 -8.561 1.00 95.25 636 PRO A C 1
ATOM 4660 O O . PRO A 1 636 ? 32.883 27.092 -7.639 1.00 95.25 636 PRO A O 1
ATOM 4663 N N . PHE A 1 637 ? 32.313 25.116 -8.523 1.00 97.25 637 PHE A N 1
ATOM 4664 C CA . PHE A 1 637 ? 31.449 24.707 -7.414 1.00 97.25 637 PHE A CA 1
ATOM 4665 C C . PHE A 1 637 ? 32.119 23.749 -6.426 1.00 97.25 637 PHE A C 1
ATOM 4667 O O . PHE A 1 637 ? 31.428 23.141 -5.612 1.00 97.25 637 PHE A O 1
ATOM 4674 N N . LYS A 1 638 ? 33.453 23.606 -6.459 1.00 96.38 638 LYS A N 1
ATOM 4675 C CA . LYS A 1 638 ? 34.178 22.717 -5.540 1.00 96.38 638 LYS A CA 1
ATOM 4676 C C . LYS A 1 638 ? 33.807 23.003 -4.081 1.00 96.38 638 LYS A C 1
ATOM 4678 O O . LYS A 1 638 ? 34.067 24.089 -3.569 1.00 96.38 638 LYS A O 1
ATOM 4683 N N . GLY A 1 639 ? 33.234 21.998 -3.418 1.00 94.75 639 GLY A N 1
ATOM 4684 C CA . GLY A 1 639 ? 32.824 22.070 -2.012 1.00 94.75 639 GLY A CA 1
ATOM 4685 C C . GLY A 1 639 ? 31.494 22.787 -1.757 1.00 94.75 639 GLY A C 1
ATOM 4686 O O . GLY A 1 639 ? 31.151 22.976 -0.597 1.00 94.75 639 GLY A O 1
ATOM 4687 N N . LYS A 1 640 ? 30.753 23.174 -2.804 1.00 96.75 640 LYS A N 1
ATOM 4688 C CA . LYS A 1 640 ? 29.422 23.787 -2.698 1.00 96.75 640 LYS A CA 1
ATOM 4689 C C . LYS A 1 640 ? 28.315 22.753 -2.888 1.00 96.75 640 LYS A C 1
ATOM 4691 O O . LYS A 1 640 ? 28.495 21.737 -3.567 1.00 96.75 640 LYS A O 1
ATOM 4696 N N . THR A 1 641 ? 27.153 23.048 -2.327 1.00 97.50 641 THR A N 1
ATOM 4697 C CA . THR A 1 641 ? 25.962 22.204 -2.343 1.00 97.50 641 THR A CA 1
ATOM 4698 C C . THR A 1 641 ? 24.744 22.947 -2.890 1.00 97.50 641 THR A C 1
ATOM 4700 O O . THR A 1 641 ? 24.595 24.154 -2.702 1.00 97.50 641 THR A O 1
ATOM 4703 N N . MET A 1 642 ? 23.874 22.225 -3.600 1.00 97.69 642 MET A N 1
ATOM 4704 C CA . MET A 1 642 ? 22.613 22.750 -4.129 1.00 97.69 642 MET A CA 1
ATOM 4705 C C . MET A 1 642 ? 21.445 21.865 -3.696 1.00 97.69 642 MET A C 1
ATOM 4707 O O . MET A 1 642 ? 21.456 20.663 -3.955 1.00 97.69 642 MET A O 1
ATOM 4711 N N . ALA A 1 643 ? 20.389 22.452 -3.134 1.00 97.00 643 ALA A N 1
ATOM 4712 C CA . ALA A 1 643 ? 19.128 21.742 -2.928 1.00 97.00 643 ALA A CA 1
ATOM 4713 C C . ALA A 1 643 ? 18.256 21.835 -4.186 1.00 97.00 643 ALA A C 1
ATOM 4715 O O . ALA A 1 643 ? 18.030 22.923 -4.712 1.00 97.00 643 ALA A O 1
ATOM 4716 N N . MET A 1 644 ? 17.725 20.709 -4.659 1.00 96.88 644 MET A N 1
ATOM 4717 C CA . MET A 1 644 ? 16.807 20.670 -5.796 1.00 96.88 644 MET A CA 1
ATOM 4718 C C . MET A 1 644 ? 15.410 20.240 -5.347 1.00 96.88 644 MET A C 1
ATOM 4720 O O . MET A 1 644 ? 15.164 19.063 -5.085 1.00 96.88 644 MET A O 1
ATOM 4724 N N . ILE A 1 645 ? 14.484 21.193 -5.280 1.00 95.38 645 ILE A N 1
ATOM 4725 C CA . ILE A 1 645 ? 13.101 20.991 -4.843 1.00 95.38 645 ILE A CA 1
ATOM 4726 C C . ILE A 1 645 ? 12.231 20.612 -6.039 1.00 95.38 645 ILE A C 1
ATOM 4728 O O . ILE A 1 645 ? 12.082 21.390 -6.982 1.00 95.38 645 ILE A O 1
ATOM 4732 N N . PHE A 1 646 ? 11.582 19.452 -5.970 1.00 93.50 646 PHE A N 1
ATOM 4733 C CA . PHE A 1 646 ? 10.614 19.009 -6.968 1.00 93.50 646 PHE A CA 1
ATOM 4734 C C . PHE A 1 646 ? 9.266 18.732 -6.312 1.00 93.50 646 PHE A C 1
ATOM 4736 O O . PHE A 1 646 ? 9.114 17.754 -5.589 1.00 93.50 646 PHE A O 1
ATOM 4743 N N . THR A 1 647 ? 8.246 19.533 -6.630 1.00 86.62 647 THR A N 1
ATOM 4744 C CA . THR A 1 647 ? 6.850 19.132 -6.356 1.00 86.62 647 THR A CA 1
ATOM 4745 C C . THR A 1 647 ? 6.237 18.371 -7.533 1.00 86.62 647 THR A C 1
ATOM 4747 O O . THR A 1 647 ? 5.266 17.643 -7.351 1.00 86.62 647 THR A O 1
ATOM 4750 N N . LYS A 1 648 ? 6.855 18.447 -8.722 1.00 76.19 648 LYS A N 1
ATOM 4751 C CA . LYS A 1 648 ? 6.541 17.615 -9.892 1.00 76.19 648 LYS A CA 1
ATOM 4752 C C . LYS A 1 648 ? 7.778 16.849 -10.351 1.00 76.19 648 LYS A C 1
ATOM 4754 O O . LYS A 1 648 ? 8.789 17.498 -10.619 1.00 76.19 648 LYS A O 1
ATOM 4759 N N . PRO A 1 649 ? 7.730 15.518 -10.507 1.00 78.12 649 PRO A N 1
ATOM 4760 C CA . PRO A 1 649 ? 8.885 14.765 -10.982 1.00 78.12 649 PRO A CA 1
ATOM 4761 C C . PRO A 1 649 ? 9.245 15.158 -12.426 1.00 78.12 649 PRO A C 1
ATOM 4763 O O . PRO A 1 649 ? 8.373 15.355 -13.269 1.00 78.12 649 PRO A O 1
ATOM 4766 N N . SER A 1 650 ? 10.543 15.278 -12.716 1.00 85.00 650 SER A N 1
ATOM 4767 C CA . SER A 1 650 ? 11.072 15.475 -14.072 1.00 85.00 650 SER A CA 1
ATOM 4768 C C . SER A 1 650 ? 12.446 14.829 -14.176 1.00 85.00 650 SER A C 1
ATOM 4770 O O . SER A 1 650 ? 13.390 15.281 -13.528 1.00 85.00 650 SER A O 1
ATOM 4772 N N . MET A 1 651 ? 12.561 13.782 -14.998 1.00 82.12 651 MET A N 1
ATOM 4773 C CA . MET A 1 651 ? 13.830 13.081 -15.209 1.00 82.12 651 MET A CA 1
ATOM 4774 C C . MET A 1 651 ? 14.867 14.012 -15.846 1.00 82.12 651 MET A C 1
ATOM 4776 O O . MET A 1 651 ? 15.942 14.192 -15.287 1.00 82.12 651 MET A O 1
ATOM 4780 N N . ARG A 1 652 ? 14.528 14.684 -16.954 1.00 88.19 652 ARG A N 1
ATOM 4781 C CA . ARG A 1 652 ? 15.481 15.547 -17.668 1.00 88.19 652 ARG A CA 1
ATOM 4782 C C . ARG A 1 652 ? 15.941 16.746 -16.840 1.00 88.19 652 ARG A C 1
ATOM 4784 O O . ARG A 1 652 ? 17.127 17.027 -16.833 1.00 88.19 652 ARG A O 1
ATOM 4791 N N . THR A 1 653 ? 15.034 17.441 -16.143 1.00 88.50 653 THR A N 1
ATOM 4792 C CA . THR A 1 653 ? 15.416 18.598 -15.307 1.00 88.50 653 THR A CA 1
ATOM 4793 C C . THR A 1 653 ? 16.291 18.167 -14.137 1.00 88.50 653 THR A C 1
ATOM 4795 O O . THR A 1 653 ? 17.258 18.849 -13.824 1.00 88.50 653 THR A O 1
ATOM 4798 N N . ARG A 1 654 ? 15.978 17.030 -13.501 1.00 92.88 654 ARG A N 1
ATOM 4799 C CA . ARG A 1 654 ? 16.818 16.483 -12.434 1.00 92.88 654 ARG A CA 1
ATOM 4800 C C . ARG A 1 654 ? 18.208 16.148 -12.963 1.00 92.88 654 ARG A C 1
ATOM 4802 O O . ARG A 1 654 ? 19.186 16.680 -12.458 1.00 92.88 654 ARG A O 1
ATOM 4809 N N . VAL A 1 655 ? 18.281 15.303 -13.990 1.00 94.12 655 VAL A N 1
ATOM 4810 C CA . VAL A 1 655 ? 19.555 14.799 -14.515 1.00 94.12 655 VAL A CA 1
ATOM 4811 C C . VAL A 1 655 ? 20.424 15.940 -15.045 1.00 94.12 655 VAL A C 1
ATOM 4813 O O . VAL A 1 655 ? 21.626 15.919 -14.801 1.00 94.12 655 VAL A O 1
ATOM 4816 N N . SER A 1 656 ? 19.850 16.951 -15.708 1.00 95.44 656 SER A N 1
ATOM 4817 C CA . SER A 1 656 ? 20.620 18.074 -16.255 1.00 95.44 656 SER A CA 1
ATOM 4818 C C . SER A 1 656 ? 21.232 18.960 -15.163 1.00 95.44 656 SER A C 1
ATOM 4820 O O . SER A 1 656 ? 22.429 19.234 -15.218 1.00 95.44 656 SER A O 1
ATOM 4822 N N . PHE A 1 657 ? 20.462 19.341 -14.137 1.00 96.56 657 PHE A N 1
ATOM 4823 C CA . PHE A 1 657 ? 20.978 20.152 -13.027 1.00 96.56 657 PHE A CA 1
ATOM 4824 C C . PHE A 1 657 ? 21.974 19.371 -12.164 1.00 96.56 657 PHE A C 1
ATOM 4826 O O . PHE A 1 657 ? 23.050 19.881 -11.863 1.00 96.56 657 PHE A O 1
ATOM 4833 N N . GLU A 1 658 ? 21.645 18.128 -11.801 1.00 96.19 658 GLU A N 1
ATOM 4834 C CA . GLU A 1 658 ? 22.492 17.267 -10.965 1.00 96.19 658 GLU A CA 1
ATOM 4835 C C . GLU A 1 658 ? 23.833 16.992 -11.660 1.00 96.19 658 GLU A C 1
ATOM 4837 O O . GLU A 1 658 ? 24.898 17.281 -11.116 1.00 96.19 658 GLU A O 1
ATOM 4842 N N . THR A 1 659 ? 23.792 16.545 -12.920 1.00 95.75 659 THR A N 1
ATOM 4843 C CA . THR A 1 659 ? 25.002 16.242 -13.698 1.00 95.75 659 THR A CA 1
ATOM 4844 C C . THR A 1 659 ? 25.824 17.496 -13.983 1.00 95.75 659 THR A C 1
ATOM 4846 O O . THR A 1 659 ? 27.049 17.456 -13.857 1.00 95.75 659 THR A O 1
ATOM 4849 N N . GLY A 1 660 ? 25.182 18.608 -14.357 1.00 95.38 660 GLY A N 1
ATOM 4850 C CA . GLY A 1 660 ? 25.861 19.874 -14.644 1.00 95.38 660 GLY A CA 1
ATOM 4851 C C . GLY A 1 660 ? 26.600 20.422 -13.423 1.00 95.38 660 GLY A C 1
ATOM 4852 O O . GLY A 1 660 ? 27.804 20.689 -13.490 1.00 95.38 660 GLY A O 1
ATOM 4853 N N . PHE A 1 661 ? 25.916 20.480 -12.277 1.00 97.00 661 PHE A N 1
ATOM 4854 C CA . PHE A 1 661 ? 26.489 20.965 -11.022 1.00 97.00 661 PHE A CA 1
ATOM 4855 C C . PHE A 1 661 ? 27.645 20.075 -10.540 1.00 97.00 661 PHE A C 1
ATOM 4857 O O . PHE A 1 661 ? 28.712 20.583 -10.183 1.00 97.00 661 PHE A O 1
ATOM 4864 N N . THR A 1 662 ? 27.494 18.748 -10.628 1.00 95.94 662 THR A N 1
ATOM 4865 C CA . THR A 1 662 ? 28.561 17.791 -10.289 1.00 95.94 662 THR A CA 1
ATOM 4866 C C . THR A 1 662 ? 29.757 17.878 -11.227 1.00 95.94 662 THR A C 1
ATOM 4868 O O . THR A 1 662 ? 30.908 17.865 -10.777 1.00 95.94 662 THR A O 1
ATOM 4871 N N . LYS A 1 663 ? 29.534 18.039 -12.535 1.00 94.31 663 LYS A N 1
ATOM 4872 C CA . LYS A 1 663 ? 30.626 18.229 -13.500 1.00 94.31 663 LYS A CA 1
ATOM 4873 C C . LYS A 1 663 ? 31.437 19.494 -13.216 1.00 94.31 663 LYS A C 1
ATOM 4875 O O . LYS A 1 663 ? 32.651 19.467 -13.412 1.00 94.31 663 LYS A O 1
ATOM 4880 N N . LEU A 1 664 ? 30.814 20.532 -12.665 1.00 96.06 664 LEU A N 1
ATOM 4881 C CA . LEU A 1 664 ? 31.464 21.768 -12.221 1.00 96.06 664 LEU A CA 1
ATOM 4882 C C . LEU A 1 664 ? 31.968 21.729 -10.760 1.00 96.06 664 LEU A C 1
ATOM 4884 O O . LEU A 1 664 ? 32.455 22.734 -10.243 1.00 96.06 664 LEU A O 1
ATOM 4888 N N . GLY A 1 665 ? 31.933 20.561 -10.106 1.00 95.19 665 GLY A N 1
ATOM 4889 C CA . GLY A 1 665 ? 32.574 20.300 -8.810 1.00 95.19 665 GLY A CA 1
ATOM 4890 C C . GLY A 1 665 ? 31.675 20.394 -7.576 1.00 95.19 665 GLY A C 1
ATOM 4891 O O . GLY A 1 665 ? 32.186 20.223 -6.470 1.00 95.19 665 GLY A O 1
ATOM 4892 N N . GLY A 1 666 ? 30.378 20.654 -7.748 1.00 96.56 666 GLY A N 1
ATOM 4893 C CA . GLY A 1 666 ? 29.408 20.742 -6.655 1.00 96.56 666 GLY A CA 1
ATOM 4894 C C . GLY A 1 666 ? 28.693 19.421 -6.358 1.00 96.56 666 GLY A C 1
ATOM 4895 O O . GLY A 1 666 ? 28.841 18.432 -7.075 1.00 96.56 666 GLY A O 1
ATOM 4896 N N . ASN A 1 667 ? 27.884 19.404 -5.301 1.00 97.31 667 ASN A N 1
ATOM 4897 C CA . ASN A 1 667 ? 27.014 18.276 -4.959 1.00 97.31 667 ASN A CA 1
ATOM 4898 C C . ASN A 1 667 ? 25.544 18.717 -4.876 1.00 97.31 667 ASN A C 1
ATOM 4900 O O . ASN A 1 667 ? 25.230 19.664 -4.160 1.00 97.31 667 ASN A O 1
ATOM 4904 N N . ALA A 1 668 ? 24.639 18.049 -5.591 1.00 95.44 668 ALA A N 1
ATOM 4905 C CA . ALA A 1 668 ? 23.223 18.412 -5.611 1.00 95.44 668 ALA A CA 1
ATOM 4906 C C . ALA A 1 668 ? 22.372 17.395 -4.834 1.00 95.44 668 ALA A C 1
ATOM 4908 O O . ALA A 1 668 ? 22.511 16.189 -5.010 1.00 95.44 668 ALA A O 1
ATOM 4909 N N . VAL A 1 669 ? 21.463 17.881 -3.987 1.00 94.50 669 VAL A N 1
ATOM 4910 C CA . VAL A 1 669 ? 20.564 17.066 -3.160 1.00 94.50 669 VAL A CA 1
ATOM 4911 C C . VAL A 1 669 ? 19.159 17.102 -3.748 1.00 94.50 669 VAL A C 1
ATOM 4913 O O . VAL A 1 669 ? 18.514 18.150 -3.787 1.00 94.50 669 VAL A O 1
ATOM 4916 N N . TYR A 1 670 ? 18.663 15.949 -4.195 1.00 93.88 670 TYR A N 1
ATOM 4917 C CA . TYR A 1 670 ? 17.309 15.815 -4.729 1.00 93.88 670 TYR A CA 1
ATOM 4918 C C . TYR A 1 670 ? 16.262 15.718 -3.611 1.00 93.88 670 TYR A C 1
ATOM 4920 O O . TYR A 1 670 ? 16.289 14.795 -2.797 1.00 93.88 670 TYR A O 1
ATOM 4928 N N . LEU A 1 671 ? 15.296 16.637 -3.615 1.00 92.38 671 LEU A N 1
ATOM 4929 C CA . LEU A 1 671 ? 14.166 16.671 -2.690 1.00 92.38 671 LEU A CA 1
ATOM 4930 C C . LEU A 1 671 ? 12.867 16.431 -3.470 1.00 92.38 671 LEU A C 1
ATOM 4932 O O . LEU A 1 671 ? 12.309 17.344 -4.086 1.00 92.38 671 LEU A O 1
ATOM 4936 N N . GLY A 1 672 ? 12.413 15.175 -3.474 1.00 86.69 672 GLY A N 1
ATOM 4937 C CA . GLY A 1 672 ? 11.239 14.737 -4.230 1.00 86.69 672 GLY A CA 1
ATOM 4938 C C . GLY A 1 672 ? 9.893 15.151 -3.612 1.00 86.69 672 GLY A C 1
ATOM 4939 O O . GLY A 1 672 ? 9.852 15.587 -2.456 1.00 86.69 672 GLY A O 1
ATOM 4940 N N . PRO A 1 673 ? 8.775 14.967 -4.348 1.00 77.75 673 PRO A N 1
ATOM 4941 C CA . PRO A 1 673 ? 7.447 15.437 -3.937 1.00 77.75 673 PRO A CA 1
ATOM 4942 C C . PRO A 1 673 ? 6.990 14.894 -2.577 1.00 77.75 673 PRO A C 1
ATOM 4944 O O . PRO A 1 673 ? 6.423 15.640 -1.776 1.00 77.75 673 PRO A O 1
ATOM 4947 N N . ASP A 1 674 ? 7.295 13.625 -2.301 1.00 75.25 674 ASP A N 1
ATOM 4948 C CA . ASP A 1 674 ? 6.925 12.937 -1.058 1.00 75.25 674 ASP A CA 1
ATOM 4949 C C . ASP A 1 674 ? 7.831 13.315 0.123 1.00 75.25 674 ASP A C 1
ATOM 4951 O O . ASP A 1 674 ? 7.439 13.165 1.283 1.00 75.25 674 ASP A O 1
ATOM 4955 N N . THR A 1 675 ? 9.025 13.842 -0.169 1.00 72.12 675 THR A N 1
ATOM 4956 C CA . THR A 1 675 ? 10.047 14.205 0.819 1.00 72.12 675 THR A CA 1
ATOM 4957 C C . THR A 1 675 ? 9.883 15.641 1.303 1.00 72.12 675 THR A C 1
ATOM 4959 O O . THR A 1 675 ? 9.838 15.870 2.509 1.00 72.12 675 THR A O 1
ATOM 4962 N N . ILE A 1 676 ? 9.786 16.612 0.385 1.00 74.44 676 ILE A N 1
ATOM 4963 C CA . ILE A 1 676 ? 9.774 18.039 0.750 1.00 74.44 676 ILE A CA 1
ATOM 4964 C C . ILE A 1 676 ? 8.387 18.542 1.143 1.00 74.44 676 ILE A C 1
ATOM 4966 O O . ILE A 1 676 ? 8.280 19.405 2.007 1.00 74.44 676 ILE A O 1
ATOM 4970 N N . GLN A 1 677 ? 7.330 18.011 0.509 1.00 71.31 677 GLN A N 1
ATOM 4971 C CA . GLN A 1 677 ? 5.930 18.396 0.732 1.00 71.31 677 GLN A CA 1
ATOM 4972 C C . GLN A 1 677 ? 5.746 19.917 0.936 1.00 71.31 677 GLN A C 1
ATOM 4974 O O . GLN A 1 677 ? 5.137 20.349 1.919 1.00 71.31 677 GLN A O 1
ATOM 4979 N N . LEU A 1 678 ? 6.312 20.713 0.015 1.00 75.31 678 LEU A N 1
ATOM 4980 C CA . LEU A 1 678 ? 6.423 22.174 0.105 1.00 75.31 678 LEU A CA 1
ATOM 4981 C C . LEU A 1 678 ? 5.077 22.815 0.491 1.00 75.31 678 LEU A C 1
ATOM 4983 O O . LEU A 1 678 ? 4.069 22.583 -0.179 1.00 75.31 678 LEU A O 1
ATOM 4987 N N . GLY A 1 679 ? 5.052 23.564 1.596 1.00 64.62 679 GLY A N 1
ATOM 4988 C CA . GLY A 1 679 ? 3.856 24.253 2.093 1.00 64.62 679 GLY A CA 1
ATOM 4989 C C . GLY A 1 679 ? 2.801 23.365 2.775 1.00 64.62 679 GLY A C 1
ATOM 4990 O O . GLY A 1 679 ? 1.784 23.895 3.219 1.00 64.62 679 GLY A O 1
ATOM 4991 N N . LYS A 1 680 ? 3.006 22.039 2.875 1.00 66.56 680 LYS A N 1
ATOM 4992 C CA . LYS A 1 680 ? 2.053 21.088 3.493 1.00 66.56 680 LYS A CA 1
ATOM 4993 C C . LYS A 1 680 ? 2.462 20.653 4.900 1.00 66.56 680 LYS A C 1
ATOM 4995 O O . LYS A 1 680 ? 1.660 20.759 5.821 1.00 66.56 680 LYS A O 1
ATOM 5000 N N . ARG A 1 681 ? 3.689 20.145 5.057 1.00 63.97 681 ARG A N 1
ATOM 5001 C CA . ARG A 1 681 ? 4.248 19.741 6.361 1.00 63.97 681 ARG A CA 1
ATOM 5002 C C . ARG A 1 681 ? 4.847 20.935 7.103 1.00 63.97 681 ARG A C 1
ATOM 5004 O O . ARG A 1 681 ? 4.674 21.054 8.310 1.00 63.97 681 ARG A O 1
ATOM 5011 N N . GLU A 1 682 ? 5.522 21.809 6.359 1.00 73.94 682 GLU A N 1
ATOM 5012 C CA . GLU A 1 682 ? 6.189 23.017 6.848 1.00 73.94 682 GLU A CA 1
ATOM 5013 C C . GLU A 1 682 ? 5.906 24.189 5.888 1.00 73.94 682 GLU A C 1
ATOM 5015 O O . GLU A 1 682 ? 5.828 23.975 4.670 1.00 73.94 682 GLU A O 1
ATOM 5020 N N . PRO A 1 683 ? 5.732 25.427 6.390 1.00 85.25 683 PRO A N 1
ATOM 5021 C CA . PRO A 1 683 ? 5.536 26.599 5.540 1.00 85.25 683 PRO A CA 1
ATOM 5022 C C . PRO A 1 683 ? 6.711 26.823 4.574 1.00 85.25 683 PRO A C 1
ATOM 5024 O O . PRO A 1 683 ? 7.870 26.715 4.972 1.00 85.25 683 PRO A O 1
ATOM 5027 N N . THR A 1 684 ? 6.428 27.238 3.333 1.00 86.69 684 THR A N 1
ATOM 5028 C CA . THR A 1 684 ? 7.436 27.517 2.284 1.00 86.69 684 THR A CA 1
ATOM 5029 C C . THR A 1 684 ? 8.560 28.442 2.766 1.00 86.69 684 THR A C 1
ATOM 5031 O O . THR A 1 684 ? 9.731 28.197 2.492 1.00 86.69 684 THR A O 1
ATOM 5034 N N . ARG A 1 685 ? 8.219 29.456 3.572 1.00 89.62 685 ARG A N 1
ATOM 5035 C CA . ARG A 1 685 ? 9.176 30.386 4.196 1.00 89.62 685 ARG A CA 1
ATOM 5036 C C . ARG A 1 685 ? 10.183 29.718 5.138 1.00 89.62 685 ARG A C 1
ATOM 5038 O O . ARG A 1 685 ? 11.320 30.168 5.232 1.00 89.62 685 ARG A O 1
ATOM 5045 N N . ASP A 1 686 ? 9.768 28.682 5.860 1.00 90.88 686 ASP A N 1
ATOM 5046 C CA . ASP A 1 686 ? 10.613 28.013 6.849 1.00 90.88 686 ASP A CA 1
ATOM 5047 C C . ASP A 1 686 ? 11.515 27.003 6.133 1.00 90.88 686 ASP A C 1
ATOM 5049 O O . ASP A 1 686 ? 12.715 26.957 6.399 1.00 90.88 686 ASP A O 1
ATOM 5053 N N . ILE A 1 687 ? 10.981 26.333 5.106 1.00 91.75 687 ILE A N 1
ATOM 5054 C CA . ILE A 1 687 ? 11.758 25.506 4.176 1.00 91.75 687 ILE A CA 1
ATOM 5055 C C . ILE A 1 687 ? 12.856 26.333 3.489 1.00 91.75 687 ILE A C 1
ATOM 5057 O O . ILE A 1 687 ? 14.009 25.906 3.470 1.00 91.75 687 ILE A O 1
ATOM 5061 N N . ALA A 1 688 ? 12.531 27.527 2.978 1.00 92.88 688 ALA A N 1
ATOM 5062 C CA . ALA A 1 688 ? 13.509 28.431 2.368 1.00 92.88 688 ALA A CA 1
ATOM 5063 C C . ALA A 1 688 ? 14.656 28.764 3.334 1.00 92.88 688 ALA A C 1
ATOM 5065 O O . ALA A 1 688 ? 15.825 28.563 3.005 1.00 92.88 688 ALA A O 1
ATOM 5066 N N . ARG A 1 689 ? 14.317 29.184 4.561 1.00 93.56 689 ARG A N 1
ATOM 5067 C CA . ARG A 1 689 ? 15.288 29.551 5.604 1.00 93.56 689 ARG A CA 1
ATOM 5068 C C . ARG A 1 689 ? 16.178 28.389 6.026 1.00 93.56 689 ARG A C 1
ATOM 5070 O O . ARG A 1 689 ? 17.349 28.602 6.332 1.00 93.56 689 ARG A O 1
ATOM 5077 N N . VAL A 1 690 ? 15.637 27.179 6.109 1.00 93.69 690 VAL A N 1
ATOM 5078 C CA . VAL A 1 690 ? 16.418 26.002 6.502 1.00 93.69 690 VAL A CA 1
ATOM 5079 C C . VAL A 1 690 ? 17.345 25.585 5.366 1.00 93.69 690 VAL A C 1
ATOM 5081 O O . VAL A 1 690 ? 18.548 25.449 5.576 1.00 93.69 690 VAL A O 1
ATOM 5084 N N . LEU A 1 691 ? 16.820 25.439 4.147 1.00 93.94 691 LEU A N 1
ATOM 5085 C CA . LEU A 1 691 ? 17.611 24.944 3.022 1.00 93.94 691 LEU A CA 1
ATOM 5086 C C . LEU A 1 691 ? 18.726 25.906 2.612 1.00 93.94 691 LEU A C 1
ATOM 5088 O O . LEU A 1 691 ? 19.814 25.430 2.285 1.00 93.94 691 LEU A O 1
ATOM 5092 N N . CYS A 1 692 ? 18.512 27.224 2.695 1.00 93.44 692 CYS A N 1
ATOM 5093 C CA . CYS A 1 692 ? 19.549 28.210 2.377 1.00 93.44 692 CYS A CA 1
ATOM 5094 C C . CYS A 1 692 ? 20.706 28.216 3.392 1.00 93.44 692 CYS A C 1
ATOM 5096 O O . CYS A 1 692 ? 21.803 28.656 3.077 1.00 93.44 692 CYS A O 1
ATOM 5098 N N . ARG A 1 693 ? 20.500 27.693 4.610 1.00 94.00 693 ARG A N 1
ATOM 5099 C CA . ARG A 1 693 ? 21.569 27.540 5.617 1.00 94.00 693 ARG A CA 1
ATOM 5100 C C . ARG A 1 693 ? 22.438 26.312 5.380 1.00 94.00 693 ARG A C 1
ATOM 5102 O O . ARG A 1 693 ? 23.535 26.236 5.922 1.00 94.00 693 ARG A O 1
ATOM 5109 N N . TYR A 1 694 ? 21.932 25.344 4.622 1.00 94.50 694 TYR A N 1
ATOM 5110 C CA . TYR A 1 694 ? 22.651 24.114 4.300 1.00 94.50 694 TYR A CA 1
ATOM 5111 C C . TYR A 1 694 ? 23.257 24.134 2.904 1.00 94.50 694 TYR A C 1
ATOM 5113 O O . TYR A 1 694 ? 24.176 23.364 2.660 1.00 94.50 694 TYR A O 1
ATOM 5121 N N . ASN A 1 695 ? 22.724 24.965 2.004 1.00 96.00 695 ASN A N 1
ATOM 5122 C CA . ASN A 1 695 ? 23.073 24.953 0.592 1.00 96.00 695 ASN A CA 1
ATOM 5123 C C . ASN A 1 695 ? 23.354 26.363 0.080 1.00 96.00 695 ASN A C 1
ATOM 5125 O O . ASN A 1 695 ? 22.602 27.306 0.341 1.00 96.00 695 ASN A O 1
ATOM 5129 N N . GLU A 1 696 ? 24.387 26.475 -0.746 1.00 96.00 696 GLU A N 1
ATOM 5130 C CA . GLU A 1 696 ? 24.767 27.709 -1.427 1.00 96.00 696 GLU A CA 1
ATOM 5131 C C . GLU A 1 696 ? 23.780 28.106 -2.531 1.00 96.00 696 GLU A C 1
ATOM 5133 O O . GLU A 1 696 ? 23.810 29.244 -2.978 1.00 96.00 696 GLU A O 1
ATOM 5138 N N . MET A 1 697 ? 22.910 27.195 -2.978 1.00 96.19 697 MET A N 1
ATOM 5139 C CA . MET A 1 697 ? 21.922 27.440 -4.031 1.00 96.19 697 MET A CA 1
ATOM 5140 C C . MET A 1 697 ? 20.698 26.536 -3.864 1.00 96.19 697 MET A C 1
ATOM 5142 O O . MET A 1 697 ? 20.804 25.403 -3.387 1.00 96.19 697 MET A O 1
ATOM 5146 N N . ILE A 1 698 ? 19.533 27.007 -4.310 1.00 97.25 698 ILE A N 1
ATOM 5147 C CA . ILE A 1 698 ? 18.319 26.194 -4.394 1.00 97.25 698 ILE A CA 1
ATOM 5148 C C . ILE A 1 698 ? 17.746 26.285 -5.812 1.00 97.25 698 ILE A C 1
ATOM 5150 O O . ILE A 1 698 ? 17.433 27.365 -6.303 1.00 97.25 698 ILE A O 1
ATOM 5154 N N . MET A 1 699 ? 17.547 25.144 -6.465 1.00 97.19 699 MET A N 1
ATOM 5155 C CA . MET A 1 699 ? 16.744 25.049 -7.685 1.00 97.19 699 MET A CA 1
ATOM 5156 C C . MET A 1 699 ? 15.359 24.516 -7.324 1.00 97.19 699 MET A C 1
ATOM 5158 O O . MET A 1 699 ? 15.245 23.546 -6.576 1.00 97.19 699 MET A O 1
ATOM 5162 N N . ALA A 1 700 ? 14.300 25.136 -7.842 1.00 96.38 700 ALA A N 1
ATOM 5163 C CA . ALA A 1 700 ? 12.931 24.740 -7.537 1.00 96.38 700 ALA A CA 1
ATOM 5164 C C . ALA A 1 700 ? 12.091 24.538 -8.804 1.00 96.38 700 ALA A C 1
ATOM 5166 O O . ALA A 1 700 ? 11.963 25.433 -9.639 1.00 96.38 700 ALA A O 1
ATOM 5167 N N . ARG A 1 701 ? 11.474 23.357 -8.917 1.00 94.56 701 ARG A N 1
ATOM 5168 C CA . ARG A 1 701 ? 10.459 23.008 -9.918 1.00 94.56 701 ARG A CA 1
ATOM 5169 C C . ARG A 1 701 ? 9.120 22.779 -9.219 1.00 94.56 701 ARG A C 1
ATOM 5171 O O . ARG A 1 701 ? 8.913 21.745 -8.570 1.00 94.56 701 ARG A O 1
ATOM 5178 N N . LEU A 1 702 ? 8.219 23.754 -9.337 1.00 92.19 702 LEU A N 1
ATOM 5179 C CA . LEU A 1 702 ? 7.030 23.886 -8.496 1.00 92.19 702 LEU A CA 1
ATOM 5180 C C . LEU A 1 702 ? 5.704 23.786 -9.266 1.00 92.19 702 LEU A C 1
ATOM 5182 O O . LEU A 1 702 ? 5.665 23.864 -10.494 1.00 92.19 702 LEU A O 1
ATOM 5186 N N . PHE A 1 703 ? 4.601 23.579 -8.535 1.00 84.56 703 PHE A N 1
ATOM 5187 C CA . PHE A 1 703 ? 3.253 23.724 -9.087 1.00 84.56 703 PHE A CA 1
ATOM 5188 C C . PHE A 1 703 ? 2.897 25.193 -9.276 1.00 84.56 703 PHE A C 1
ATOM 5190 O O . PHE A 1 703 ? 2.688 25.578 -10.418 1.00 84.56 703 PHE A O 1
ATOM 5197 N N . GLY A 1 704 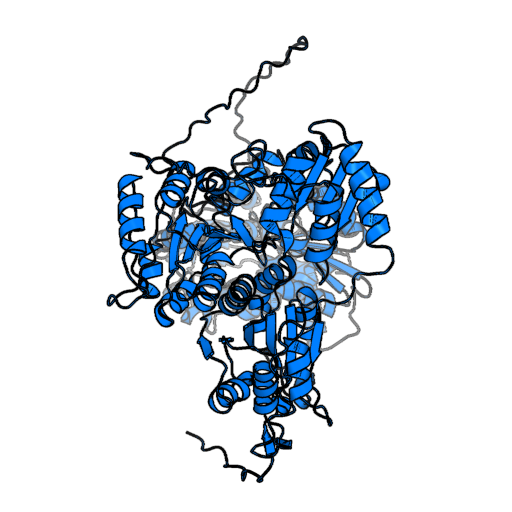? 2.843 25.973 -8.195 1.00 87.31 704 GLY A N 1
ATOM 5198 C CA . GLY A 1 704 ? 2.448 27.375 -8.239 1.00 87.31 704 GLY A CA 1
ATOM 5199 C C . GLY A 1 704 ? 3.639 28.320 -8.332 1.00 87.31 704 GLY A C 1
ATOM 5200 O O . GLY A 1 704 ? 4.648 28.140 -7.649 1.00 87.31 704 GLY A O 1
ATOM 5201 N N . HIS A 1 705 ? 3.500 29.370 -9.135 1.00 91.81 705 HIS A N 1
ATOM 5202 C CA . HIS A 1 705 ? 4.494 30.434 -9.225 1.00 91.81 705 HIS A CA 1
ATOM 5203 C C . HIS A 1 705 ? 4.657 31.212 -7.911 1.00 91.81 705 HIS A C 1
ATOM 5205 O O . HIS A 1 705 ? 5.767 31.593 -7.553 1.00 91.81 705 HIS A O 1
ATOM 5211 N N . GLN A 1 706 ? 3.580 31.380 -7.137 1.00 88.38 706 GLN A N 1
ATOM 5212 C CA . GLN A 1 706 ? 3.651 32.056 -5.838 1.00 88.38 706 GLN A CA 1
ATOM 5213 C C . GLN A 1 706 ? 4.590 31.339 -4.857 1.00 88.38 706 GLN A C 1
ATOM 5215 O O . GLN A 1 706 ? 5.322 32.005 -4.135 1.00 88.38 706 GLN A O 1
ATOM 5220 N N . ASP A 1 707 ? 4.632 30.002 -4.865 1.00 89.81 707 ASP A N 1
ATOM 5221 C CA . ASP A 1 707 ? 5.528 29.244 -3.984 1.00 89.81 707 ASP A CA 1
ATOM 5222 C C . ASP A 1 707 ? 7.005 29.530 -4.298 1.00 89.81 707 ASP A C 1
ATOM 5224 O O . ASP A 1 707 ? 7.844 29.548 -3.401 1.00 89.81 707 ASP A O 1
ATOM 5228 N N . LEU A 1 708 ? 7.331 29.785 -5.570 1.00 94.00 708 LEU A N 1
ATOM 5229 C CA . LEU A 1 708 ? 8.676 30.169 -5.996 1.00 94.00 708 LEU A CA 1
ATOM 5230 C C . LEU A 1 708 ? 9.029 31.577 -5.498 1.00 94.00 708 LEU A C 1
ATOM 5232 O O . LEU A 1 708 ? 10.137 31.790 -5.007 1.00 94.00 708 LEU A O 1
ATOM 5236 N N . ILE A 1 709 ? 8.090 32.522 -5.612 1.00 93.56 709 ILE A N 1
ATOM 5237 C CA . ILE A 1 709 ? 8.256 33.890 -5.103 1.00 93.56 709 ILE A CA 1
ATOM 5238 C C . ILE A 1 709 ? 8.443 33.872 -3.584 1.00 93.56 709 ILE A C 1
ATOM 5240 O O . ILE A 1 709 ? 9.346 34.526 -3.069 1.00 93.56 709 ILE A O 1
ATOM 5244 N N . ASP A 1 710 ? 7.657 33.067 -2.871 1.00 90.44 710 ASP A N 1
ATOM 5245 C CA . ASP A 1 710 ? 7.778 32.908 -1.425 1.00 90.44 710 ASP A CA 1
ATOM 5246 C C . ASP A 1 710 ? 9.121 32.261 -1.045 1.00 90.44 710 ASP A C 1
ATOM 5248 O O . ASP A 1 710 ? 9.762 32.702 -0.093 1.00 90.44 710 ASP A O 1
ATOM 5252 N N . LEU A 1 711 ? 9.599 31.259 -1.796 1.00 93.25 711 LEU A N 1
ATOM 5253 C CA . LEU A 1 711 ? 10.944 30.708 -1.592 1.00 93.25 711 LEU A CA 1
ATOM 5254 C C . LEU A 1 711 ? 12.023 31.786 -1.746 1.00 93.25 711 LEU A C 1
ATOM 5256 O O . LEU A 1 711 ? 12.901 31.881 -0.892 1.00 93.25 711 LEU A O 1
ATOM 5260 N N . ALA A 1 712 ? 11.955 32.600 -2.803 1.00 94.69 712 ALA A N 1
ATOM 5261 C CA . ALA A 1 712 ? 12.923 33.668 -3.047 1.00 94.69 712 ALA A CA 1
ATOM 5262 C C . ALA A 1 712 ? 12.890 34.729 -1.942 1.00 94.69 712 ALA A C 1
ATOM 5264 O O . ALA A 1 712 ? 13.926 35.070 -1.386 1.00 94.69 712 ALA A O 1
ATOM 5265 N N . GLN A 1 713 ? 11.696 35.154 -1.529 1.00 93.81 713 GLN A N 1
ATOM 5266 C CA . GLN A 1 713 ? 11.500 36.170 -0.496 1.00 93.81 713 GLN A CA 1
ATOM 5267 C C . GLN A 1 713 ? 12.115 35.812 0.871 1.00 93.81 713 GLN A C 1
ATOM 5269 O O . GLN A 1 713 ? 12.391 36.707 1.674 1.00 93.81 713 GLN A O 1
ATOM 5274 N N . TYR A 1 714 ? 12.288 34.522 1.168 1.00 93.19 714 TYR A N 1
ATOM 5275 C CA . TYR A 1 714 ? 12.772 34.038 2.464 1.00 93.19 714 TYR A CA 1
ATOM 5276 C C . TYR A 1 714 ? 14.091 33.254 2.390 1.00 93.19 714 TYR A C 1
ATOM 5278 O O . TYR A 1 714 ? 14.504 32.689 3.407 1.00 93.19 714 TYR A O 1
ATOM 5286 N N . SER A 1 715 ? 14.742 33.207 1.226 1.00 93.75 715 SER A N 1
ATOM 5287 C CA . SER A 1 715 ? 16.011 32.502 1.027 1.00 93.75 715 SER A CA 1
ATOM 5288 C C . SER A 1 715 ? 17.185 33.472 1.002 1.00 93.75 715 SER A C 1
ATOM 5290 O O . SER A 1 715 ? 17.239 34.374 0.173 1.00 93.75 715 SER A O 1
ATOM 5292 N N . ASP A 1 716 ? 18.182 33.215 1.848 1.00 93.25 716 ASP A N 1
ATOM 5293 C CA . ASP A 1 716 ? 19.457 33.940 1.819 1.00 93.25 716 ASP A CA 1
ATOM 5294 C C . ASP A 1 716 ? 20.402 33.426 0.707 1.00 93.25 716 ASP A C 1
ATOM 5296 O O . ASP A 1 716 ? 21.442 34.041 0.465 1.00 93.25 716 ASP A O 1
ATOM 5300 N N . SER A 1 717 ? 20.044 32.329 0.025 1.00 95.44 717 SER A N 1
ATOM 5301 C CA . SER A 1 717 ? 20.772 31.735 -1.110 1.00 95.44 717 SER A CA 1
ATOM 5302 C C . SER A 1 717 ? 20.015 31.957 -2.433 1.00 95.44 717 SER A C 1
ATOM 5304 O O . SER A 1 717 ? 18.778 32.034 -2.417 1.00 95.44 717 SER A O 1
ATOM 5306 N N . PRO A 1 718 ? 20.702 32.003 -3.592 1.00 96.62 718 PRO A N 1
ATOM 5307 C CA . PRO A 1 718 ? 20.070 32.117 -4.903 1.00 96.62 718 PRO A CA 1
ATOM 5308 C C . PRO A 1 718 ? 19.012 31.038 -5.150 1.00 96.62 718 PRO A C 1
ATOM 5310 O O . PRO A 1 718 ? 19.220 29.858 -4.855 1.00 96.62 718 PRO A O 1
ATOM 5313 N N . ILE A 1 719 ? 17.890 31.459 -5.743 1.00 97.19 719 ILE A N 1
ATOM 5314 C CA . ILE A 1 719 ? 16.789 30.584 -6.162 1.00 97.19 719 ILE A CA 1
ATOM 5315 C C . ILE A 1 719 ? 16.783 30.541 -7.685 1.00 97.19 719 ILE A C 1
ATOM 5317 O O . ILE A 1 719 ? 16.711 31.593 -8.321 1.00 97.19 719 ILE A O 1
ATOM 5321 N N . ILE A 1 720 ? 16.821 29.342 -8.259 1.00 98.00 720 ILE A N 1
ATOM 5322 C CA . ILE A 1 720 ? 16.699 29.115 -9.701 1.00 98.00 720 ILE A CA 1
ATOM 5323 C C . ILE A 1 720 ? 15.341 28.488 -10.006 1.00 98.00 720 ILE A C 1
ATOM 5325 O O . ILE A 1 720 ? 15.001 27.413 -9.506 1.00 98.00 720 ILE A O 1
ATOM 5329 N N . ASN A 1 721 ? 14.576 29.144 -10.874 1.00 97.00 721 ASN A N 1
ATOM 5330 C CA . ASN A 1 721 ? 13.286 28.662 -11.344 1.00 97.00 721 ASN A CA 1
ATOM 5331 C C . ASN A 1 721 ? 13.434 27.555 -12.397 1.00 97.00 721 ASN A C 1
ATOM 5333 O O . ASN A 1 721 ? 13.635 27.810 -13.589 1.00 97.00 721 ASN A O 1
ATOM 5337 N N . GLY A 1 722 ? 13.294 26.309 -11.951 1.00 94.38 722 GLY A N 1
ATOM 5338 C CA . GLY A 1 722 ? 13.346 25.118 -12.792 1.00 94.38 722 GLY A CA 1
ATOM 5339 C C . GLY A 1 722 ? 12.050 24.812 -13.550 1.00 94.38 722 GLY A C 1
ATOM 5340 O O . GLY A 1 722 ? 12.108 23.988 -14.465 1.00 94.38 722 GLY A O 1
ATOM 5341 N N . LEU A 1 723 ? 10.915 25.411 -13.151 1.00 94.06 723 LEU A N 1
ATOM 5342 C CA . LEU A 1 723 ? 9.607 25.510 -13.833 1.00 94.06 723 LEU A CA 1
ATOM 5343 C C . LEU A 1 723 ? 8.499 25.818 -12.806 1.00 94.06 723 LEU A C 1
ATOM 5345 O O . LEU A 1 723 ? 8.515 25.281 -11.698 1.00 94.06 723 LEU A O 1
ATOM 5349 N N . THR A 1 724 ? 7.496 26.597 -13.219 1.00 93.25 724 THR A N 1
ATOM 5350 C CA . THR A 1 724 ? 6.214 26.806 -12.520 1.00 93.25 724 THR A CA 1
ATOM 5351 C C . THR A 1 724 ? 5.035 26.690 -13.499 1.00 93.25 724 THR A C 1
ATOM 5353 O O . THR A 1 724 ? 5.233 26.495 -14.702 1.00 93.25 724 THR A O 1
ATOM 5356 N N . ASP A 1 725 ? 3.800 26.792 -13.006 1.00 88.12 725 ASP A N 1
ATOM 5357 C CA . ASP A 1 725 ? 2.598 26.960 -13.837 1.00 88.12 725 ASP A CA 1
ATOM 5358 C C . ASP A 1 725 ? 2.588 28.257 -14.662 1.00 88.12 725 ASP A C 1
ATOM 5360 O O . ASP A 1 725 ? 1.889 28.318 -15.669 1.00 88.12 725 ASP A O 1
ATOM 5364 N N . TYR A 1 726 ? 3.377 29.265 -14.282 1.00 91.12 726 TYR A N 1
ATOM 5365 C CA . TYR A 1 726 ? 3.428 30.555 -14.970 1.00 91.12 726 TYR A CA 1
ATOM 5366 C C . TYR A 1 726 ? 4.554 30.666 -16.004 1.00 91.12 726 TYR A C 1
ATOM 5368 O O . TYR A 1 726 ? 4.316 31.181 -17.094 1.00 91.12 726 TYR A O 1
ATOM 5376 N N . ASN A 1 727 ? 5.769 30.192 -15.697 1.00 92.19 727 ASN A N 1
ATOM 5377 C CA . ASN A 1 727 ? 6.930 30.294 -16.593 1.00 92.19 727 ASN A CA 1
ATOM 5378 C C . ASN A 1 727 ? 7.952 29.139 -16.432 1.00 92.19 727 ASN A C 1
ATOM 5380 O O . ASN A 1 727 ? 7.963 28.418 -15.430 1.00 92.19 727 ASN A O 1
ATOM 5384 N N . HIS A 1 728 ? 8.833 28.979 -17.426 1.00 94.12 728 HIS A N 1
ATOM 5385 C CA . HIS A 1 728 ? 9.927 28.002 -17.490 1.00 94.12 728 HIS A CA 1
ATOM 5386 C C . HIS A 1 728 ? 11.224 28.634 -18.063 1.00 94.12 728 HIS A C 1
ATOM 5388 O O . HIS A 1 728 ? 11.718 28.229 -19.116 1.00 94.12 728 HIS A O 1
ATOM 5394 N N . PRO A 1 729 ? 11.842 29.604 -17.364 1.00 96.19 729 PRO A N 1
ATOM 5395 C CA . PRO A 1 729 ? 12.920 30.432 -17.920 1.00 96.19 729 PRO A CA 1
ATOM 5396 C C . PRO A 1 729 ? 14.199 29.643 -18.242 1.00 96.19 729 PRO A C 1
ATOM 5398 O O . PRO A 1 729 ? 14.863 29.927 -19.234 1.00 96.19 729 PRO A O 1
ATOM 5401 N N . CYS A 1 730 ? 14.521 28.605 -17.461 1.00 97.06 730 CYS A N 1
ATOM 5402 C CA . CYS A 1 730 ? 15.683 27.756 -17.743 1.00 97.06 730 CYS A CA 1
ATOM 5403 C C . CYS A 1 730 ? 15.575 27.006 -19.078 1.00 97.06 730 CYS A C 1
ATOM 5405 O O . CYS A 1 730 ? 16.608 26.687 -19.660 1.00 97.06 730 CYS A O 1
ATOM 5407 N N . GLN A 1 731 ? 14.356 26.697 -19.544 1.00 96.69 731 GLN A N 1
ATOM 5408 C CA . GLN A 1 731 ? 14.187 26.038 -20.836 1.00 96.69 731 GLN A CA 1
ATOM 5409 C C . GLN A 1 731 ? 14.516 27.001 -21.971 1.00 96.69 731 GLN A C 1
ATOM 5411 O O . GLN A 1 731 ? 15.349 26.680 -22.802 1.00 96.69 731 GLN A O 1
ATOM 5416 N N . ILE A 1 732 ? 13.979 28.219 -21.926 1.00 97.75 732 ILE A N 1
ATOM 5417 C CA . ILE A 1 732 ? 14.217 29.228 -22.965 1.00 97.75 732 ILE A CA 1
ATOM 5418 C C . ILE A 1 732 ? 15.704 29.580 -23.116 1.00 97.75 732 ILE A C 1
ATOM 5420 O O . ILE A 1 732 ? 16.177 29.823 -24.221 1.00 97.75 732 ILE A O 1
ATOM 5424 N N . MET A 1 733 ? 16.479 29.569 -22.027 1.00 98.38 733 MET A N 1
ATOM 5425 C CA . MET A 1 733 ? 17.935 29.747 -22.122 1.00 98.38 733 MET A CA 1
ATOM 5426 C C . MET A 1 733 ? 18.616 28.596 -22.876 1.00 98.38 733 MET A C 1
ATOM 5428 O O . MET A 1 733 ? 19.556 28.832 -23.632 1.00 98.38 733 MET A O 1
ATOM 5432 N N . ALA A 1 734 ? 18.143 27.359 -22.702 1.00 97.88 734 ALA A N 1
ATOM 5433 C CA . ALA A 1 734 ? 18.608 26.218 -23.490 1.00 97.88 734 ALA A CA 1
ATOM 5434 C C . ALA A 1 734 ? 18.208 26.363 -24.963 1.00 97.88 734 ALA A C 1
ATOM 5436 O O . ALA A 1 734 ? 19.023 26.106 -25.853 1.00 97.88 734 ALA A O 1
ATOM 5437 N N . ASP A 1 735 ? 16.990 26.843 -25.209 1.00 98.00 735 ASP A N 1
ATOM 5438 C CA . ASP A 1 735 ? 16.467 27.054 -26.554 1.00 98.00 735 ASP A CA 1
ATOM 5439 C C . ASP A 1 735 ? 17.320 28.090 -27.300 1.00 98.00 735 ASP A C 1
ATOM 5441 O O . ASP A 1 735 ? 17.797 27.831 -28.403 1.00 98.00 735 ASP A O 1
ATOM 5445 N N . MET A 1 736 ? 17.619 29.225 -26.662 1.00 98.12 736 MET A N 1
ATOM 5446 C CA . MET A 1 736 ? 18.453 30.280 -27.246 1.00 98.12 736 MET A CA 1
ATOM 5447 C C . MET A 1 736 ? 19.913 29.875 -27.428 1.00 98.12 736 MET A C 1
ATOM 5449 O O . MET A 1 736 ? 20.530 30.267 -28.418 1.00 98.12 736 MET A O 1
ATOM 5453 N N . LEU A 1 737 ? 20.476 29.084 -26.509 1.00 98.44 737 LEU A N 1
ATOM 5454 C CA . LEU A 1 737 ? 21.819 28.530 -26.678 1.00 98.44 737 LEU A CA 1
ATOM 5455 C C . LEU A 1 737 ? 21.890 27.671 -27.946 1.00 98.44 737 LEU A C 1
ATOM 5457 O O . LEU A 1 737 ? 22.804 27.822 -28.754 1.00 98.44 737 LEU A O 1
ATOM 5461 N N . THR A 1 738 ? 20.883 26.826 -28.146 1.00 98.31 738 THR A N 1
ATOM 5462 C CA . THR A 1 738 ? 20.784 25.938 -29.309 1.00 98.31 738 THR A CA 1
ATOM 5463 C C . THR A 1 738 ? 20.543 26.735 -30.587 1.00 98.31 738 THR A C 1
ATOM 5465 O O . THR A 1 738 ? 21.267 26.565 -31.565 1.00 98.31 738 THR A O 1
ATOM 5468 N N . ALA A 1 739 ? 19.611 27.690 -30.569 1.00 97.19 739 ALA A N 1
ATOM 5469 C CA . ALA A 1 739 ? 19.383 28.602 -31.686 1.00 97.19 739 ALA A CA 1
ATOM 5470 C C . ALA A 1 739 ? 20.680 29.313 -32.103 1.00 97.19 739 ALA A C 1
ATOM 5472 O O . ALA A 1 739 ? 20.997 29.386 -33.288 1.00 97.19 739 ALA A O 1
ATOM 5473 N N . TRP A 1 740 ? 21.481 29.772 -31.138 1.00 97.75 740 TRP A N 1
ATOM 5474 C CA . TRP A 1 740 ? 22.757 30.421 -31.425 1.00 97.75 740 TRP A CA 1
ATOM 5475 C C . TRP A 1 740 ? 23.774 29.476 -32.064 1.00 97.75 740 TRP A C 1
ATOM 5477 O O . TRP A 1 740 ? 24.483 29.876 -32.987 1.00 97.75 740 TRP A O 1
ATOM 5487 N N . GLU A 1 741 ? 23.866 28.236 -31.590 1.00 97.56 741 GLU A N 1
ATOM 5488 C CA . GLU A 1 741 ? 24.781 27.238 -32.150 1.00 97.56 741 GLU A CA 1
ATOM 5489 C C . GLU A 1 741 ? 24.423 26.875 -33.598 1.00 97.56 741 GLU A C 1
ATOM 5491 O O . GLU A 1 741 ? 25.322 26.774 -34.431 1.00 97.56 741 GLU A O 1
ATOM 5496 N N . HIS A 1 742 ? 23.132 26.752 -33.922 1.00 97.50 742 HIS A N 1
ATOM 5497 C CA . HIS A 1 742 ? 22.689 26.338 -35.258 1.00 97.50 742 HIS A CA 1
ATOM 5498 C C . HIS A 1 742 ? 22.501 27.491 -36.250 1.00 97.50 742 HIS A C 1
ATOM 5500 O O . HIS A 1 742 ? 22.654 27.283 -37.453 1.00 97.50 742 HIS A O 1
ATOM 5506 N N . LEU A 1 743 ? 22.166 28.696 -35.778 1.00 96.38 743 LEU A N 1
ATOM 5507 C CA . LEU A 1 743 ? 21.862 29.854 -36.632 1.00 96.38 743 LEU A CA 1
ATOM 5508 C C . LEU A 1 743 ? 22.953 30.933 -36.593 1.00 96.38 743 LEU A C 1
ATOM 5510 O O . LEU A 1 743 ? 22.911 31.882 -37.374 1.00 96.38 743 LEU A O 1
ATOM 5514 N N . GLY A 1 744 ? 23.920 30.827 -35.677 1.00 95.44 744 GLY A N 1
ATOM 5515 C CA . GLY A 1 744 ? 25.051 31.753 -35.557 1.00 95.44 744 GLY A CA 1
ATOM 5516 C C . GLY A 1 744 ? 24.701 33.144 -35.015 1.00 95.44 744 GLY A C 1
ATOM 5517 O O . GLY A 1 744 ? 25.589 33.982 -34.865 1.00 95.44 744 GLY A O 1
ATOM 5518 N N . ARG A 1 745 ? 23.431 33.399 -34.679 1.00 95.69 745 ARG A N 1
ATOM 5519 C CA . ARG A 1 745 ? 22.920 34.686 -34.182 1.00 95.69 745 ARG A CA 1
ATOM 5520 C C . ARG A 1 745 ? 21.869 34.487 -33.089 1.00 95.69 745 ARG A C 1
ATOM 5522 O O . ARG A 1 745 ? 21.190 33.468 -33.069 1.00 95.69 745 ARG A O 1
ATOM 5529 N N . LEU A 1 746 ? 21.730 35.479 -32.210 1.00 93.12 746 LEU A N 1
ATOM 5530 C CA . LEU A 1 746 ? 20.736 35.511 -31.123 1.00 93.12 746 LEU A CA 1
ATOM 5531 C C . LEU A 1 746 ? 19.597 36.509 -31.364 1.00 93.12 746 LEU A C 1
ATOM 5533 O O . LEU A 1 746 ? 18.578 36.454 -30.686 1.00 93.12 746 LEU A O 1
ATOM 5537 N N . GLU A 1 747 ? 19.783 37.440 -32.298 1.00 95.75 747 GLU A N 1
ATOM 5538 C CA . GLU A 1 747 ? 18.876 38.563 -32.531 1.00 95.75 747 GLU A CA 1
ATOM 5539 C C . GLU A 1 747 ? 18.227 38.485 -33.909 1.00 95.75 747 GLU A C 1
ATOM 5541 O O . GLU A 1 747 ? 18.758 37.877 -34.848 1.00 95.75 747 GLU A O 1
ATOM 5546 N N . ASN A 1 748 ? 17.092 39.172 -34.023 1.00 95.31 748 ASN A N 1
ATOM 5547 C CA . ASN A 1 748 ? 16.260 39.283 -35.216 1.00 95.31 748 ASN A CA 1
ATOM 5548 C C . ASN A 1 748 ? 15.781 37.918 -35.728 1.00 95.31 748 ASN A C 1
ATOM 5550 O O . ASN A 1 748 ? 15.608 37.731 -36.932 1.00 95.31 748 ASN A O 1
ATOM 5554 N N . LEU A 1 749 ? 15.662 36.938 -34.831 1.00 97.12 749 LEU A N 1
ATOM 5555 C CA . LEU A 1 749 ? 15.127 35.616 -35.141 1.00 97.12 749 LEU A CA 1
ATOM 5556 C C . LEU A 1 749 ? 13.608 35.697 -35.272 1.00 97.12 749 LEU A C 1
ATOM 5558 O O . LEU A 1 749 ? 12.974 36.430 -34.515 1.00 97.12 749 LEU A O 1
ATOM 5562 N N . LYS A 1 750 ? 13.022 34.912 -36.173 1.00 97.88 750 LYS A N 1
ATOM 5563 C CA . LYS A 1 750 ? 11.587 34.637 -36.166 1.00 97.88 750 LYS A CA 1
ATOM 5564 C C . LYS A 1 750 ? 11.314 33.295 -35.497 1.00 97.88 750 LYS A C 1
ATOM 5566 O O . LYS A 1 750 ? 11.687 32.246 -36.021 1.00 97.88 750 LYS A O 1
ATOM 5571 N N . ILE A 1 751 ? 10.635 33.335 -34.356 1.00 98.25 751 ILE A N 1
ATOM 5572 C CA . ILE A 1 751 ? 10.234 32.165 -33.577 1.00 98.25 751 ILE A CA 1
ATOM 5573 C C . ILE A 1 751 ? 8.716 32.007 -33.693 1.00 98.25 751 ILE A C 1
ATOM 5575 O O . ILE A 1 751 ? 7.957 32.861 -33.229 1.00 98.25 751 ILE A O 1
ATOM 5579 N N . ALA A 1 752 ? 8.274 30.911 -34.305 1.00 98.31 752 ALA A N 1
ATOM 5580 C CA . ALA A 1 752 ? 6.867 30.543 -34.391 1.00 98.31 752 ALA A CA 1
ATOM 5581 C C . ALA A 1 752 ? 6.577 29.414 -33.397 1.00 98.31 752 ALA A C 1
ATOM 5583 O O . ALA A 1 752 ? 6.956 28.266 -33.621 1.00 98.31 752 ALA A O 1
ATOM 5584 N N . TYR A 1 753 ? 5.909 29.741 -32.294 1.00 98.19 753 TYR A N 1
ATOM 5585 C CA . TYR A 1 753 ? 5.423 28.750 -31.341 1.00 98.19 753 TYR A CA 1
ATOM 5586 C C . TYR A 1 753 ? 4.044 28.256 -31.780 1.00 98.19 753 TYR A C 1
ATOM 5588 O O . TYR A 1 753 ? 3.146 29.070 -31.969 1.00 98.19 753 TYR A O 1
ATOM 5596 N N . VAL A 1 754 ? 3.855 26.947 -31.915 1.00 97.56 754 VAL A N 1
ATOM 5597 C CA . VAL A 1 754 ? 2.589 26.319 -32.307 1.00 97.56 754 VAL A CA 1
ATOM 5598 C C . VAL A 1 754 ? 2.077 25.480 -31.142 1.00 97.56 754 VAL A C 1
ATOM 5600 O O . VAL A 1 754 ? 2.689 24.474 -30.792 1.00 97.56 754 VAL A O 1
ATOM 5603 N N . GLY A 1 755 ? 0.969 25.879 -30.521 1.00 93.31 755 GLY A N 1
ATOM 5604 C CA . GLY A 1 755 ? 0.430 25.172 -29.361 1.00 93.31 755 GLY A CA 1
ATOM 5605 C C . GLY A 1 755 ? -0.364 26.068 -28.418 1.00 93.31 755 GLY A C 1
ATOM 5606 O O . GLY A 1 755 ? -1.012 27.018 -28.839 1.00 93.31 755 GLY A O 1
ATOM 5607 N N . ASP A 1 756 ? -0.346 25.731 -27.130 1.00 90.12 756 ASP A N 1
ATOM 5608 C CA . ASP A 1 756 ? -1.081 26.456 -26.092 1.00 90.12 756 ASP A CA 1
ATOM 5609 C C . ASP A 1 756 ? -0.330 27.716 -25.649 1.00 90.12 756 ASP A C 1
ATOM 5611 O O . ASP A 1 756 ? 0.891 27.688 -25.512 1.00 90.12 756 ASP A O 1
ATOM 5615 N N . GLY A 1 757 ? -1.048 28.794 -25.333 1.00 91.12 757 GLY A N 1
ATOM 5616 C CA . GLY A 1 757 ? -0.538 30.006 -24.687 1.00 91.12 757 GLY A CA 1
ATOM 5617 C C . GLY A 1 757 ? -0.094 29.779 -23.238 1.00 91.12 757 GLY A C 1
ATOM 5618 O O . GLY A 1 757 ? -0.536 30.477 -22.332 1.00 91.12 757 GLY A O 1
ATOM 5619 N N . ASN A 1 758 ? 0.747 28.776 -23.007 1.00 91.38 758 ASN A N 1
ATOM 5620 C CA . ASN A 1 758 ? 1.106 28.262 -21.697 1.00 91.38 758 ASN A CA 1
ATOM 5621 C C . ASN A 1 758 ? 2.353 28.961 -21.112 1.00 91.38 758 ASN A C 1
ATOM 5623 O O . ASN A 1 758 ? 2.826 30.000 -21.582 1.00 91.38 758 ASN A O 1
ATOM 5627 N N . ASN A 1 759 ? 2.927 28.360 -20.071 1.00 91.56 759 ASN A N 1
ATOM 5628 C CA . ASN A 1 759 ? 4.126 28.852 -19.399 1.00 91.56 759 ASN A CA 1
ATOM 5629 C C . ASN A 1 759 ? 5.373 28.967 -20.303 1.00 91.56 759 ASN A C 1
ATOM 5631 O O . ASN A 1 759 ? 6.225 29.827 -20.050 1.00 91.56 759 ASN A O 1
ATOM 5635 N N . MET A 1 760 ? 5.499 28.155 -21.357 1.00 95.00 760 MET A N 1
ATOM 5636 C CA . MET A 1 760 ? 6.555 28.308 -22.364 1.00 95.00 760 MET A CA 1
ATOM 5637 C C . MET A 1 760 ? 6.362 29.599 -23.158 1.00 95.00 760 MET A C 1
ATOM 5639 O O . MET A 1 760 ? 7.303 30.380 -23.286 1.00 95.00 760 MET A O 1
ATOM 5643 N N . VAL A 1 761 ? 5.134 29.880 -23.604 1.00 96.00 761 VAL A N 1
ATOM 5644 C CA . VAL A 1 761 ? 4.801 31.112 -24.337 1.00 96.00 761 VAL A CA 1
ATOM 5645 C C . VAL A 1 761 ? 5.050 32.353 -23.483 1.00 96.00 761 VAL A C 1
ATOM 5647 O O . VAL A 1 761 ? 5.670 33.302 -23.959 1.00 96.00 761 VAL A O 1
ATOM 5650 N N . HIS A 1 762 ? 4.660 32.341 -22.204 1.00 95.38 762 HIS A N 1
ATOM 5651 C CA . HIS A 1 762 ? 4.967 33.447 -21.286 1.00 95.38 762 HIS A CA 1
ATOM 5652 C C . HIS A 1 762 ? 6.478 33.688 -21.151 1.00 95.38 762 HIS A C 1
ATOM 5654 O O . HIS A 1 762 ? 6.932 34.831 -21.080 1.00 95.38 762 HIS A O 1
ATOM 5660 N N . SER A 1 763 ? 7.270 32.615 -21.144 1.00 96.19 763 SER A N 1
ATOM 5661 C CA . SER A 1 763 ? 8.728 32.705 -21.034 1.00 96.19 763 SER A CA 1
ATOM 5662 C C . SER A 1 763 ? 9.355 33.258 -22.315 1.00 96.19 763 SER A C 1
ATOM 5664 O O . SER A 1 763 ? 10.203 34.144 -22.237 1.00 96.19 763 SER A O 1
ATOM 5666 N N . TRP A 1 764 ? 8.888 32.814 -23.485 1.00 97.56 764 TRP A N 1
ATOM 5667 C CA . TRP A 1 764 ? 9.293 33.370 -24.777 1.00 97.56 764 TRP A CA 1
ATOM 5668 C C . TRP A 1 764 ? 8.947 34.857 -24.907 1.00 97.56 764 TRP A C 1
ATOM 5670 O O . TRP A 1 764 ? 9.800 35.644 -25.309 1.00 97.56 764 TRP A O 1
ATOM 5680 N N . MET A 1 765 ? 7.744 35.278 -24.501 1.00 96.31 765 MET A N 1
ATOM 5681 C CA . MET A 1 765 ? 7.353 36.697 -24.511 1.00 96.31 765 MET A CA 1
ATOM 5682 C C . MET A 1 765 ? 8.267 37.551 -23.626 1.00 96.31 765 MET A C 1
ATOM 5684 O O . MET A 1 765 ? 8.701 38.632 -24.032 1.00 96.31 765 MET A O 1
ATOM 5688 N N . ARG A 1 766 ? 8.617 37.051 -22.435 1.00 95.12 766 ARG A N 1
ATOM 5689 C CA . ARG A 1 766 ? 9.546 37.737 -21.530 1.00 95.12 766 ARG A CA 1
ATOM 5690 C C . ARG A 1 766 ? 10.961 37.813 -22.094 1.00 95.12 766 ARG A C 1
ATOM 5692 O O . ARG A 1 766 ? 11.586 38.862 -21.973 1.00 95.12 766 ARG A O 1
ATOM 5699 N N . LEU A 1 767 ? 11.440 36.790 -22.799 1.00 97.19 767 LEU A N 1
ATOM 5700 C CA . LEU A 1 767 ? 12.702 36.889 -23.537 1.00 97.19 767 LEU A CA 1
ATOM 5701 C C . LEU A 1 767 ? 12.622 37.933 -24.663 1.00 97.19 767 LEU A C 1
ATOM 5703 O O . LEU A 1 767 ? 13.514 38.771 -24.787 1.00 97.19 767 LEU A O 1
ATOM 5707 N N . ALA A 1 768 ? 11.542 37.915 -25.448 1.00 96.44 768 ALA A N 1
ATOM 5708 C CA . ALA A 1 768 ? 11.318 38.845 -26.552 1.00 96.44 768 ALA A CA 1
ATOM 5709 C C . ALA A 1 768 ? 11.269 40.309 -26.077 1.00 96.44 768 ALA A C 1
ATOM 5711 O O . ALA A 1 768 ? 11.656 41.215 -26.809 1.00 96.44 768 ALA A O 1
ATOM 5712 N N . SER A 1 769 ? 10.888 40.567 -24.824 1.00 95.12 769 SER A N 1
ATOM 5713 C CA . SER A 1 769 ? 10.979 41.914 -24.249 1.00 95.12 769 SER A CA 1
ATOM 5714 C C . SER A 1 769 ? 12.409 42.405 -23.959 1.00 95.12 769 SER A C 1
ATOM 5716 O O . SER A 1 769 ? 12.580 43.578 -23.620 1.00 95.12 769 SER A O 1
ATOM 5718 N N . ARG A 1 770 ? 13.429 41.541 -24.095 1.00 96.12 770 ARG A N 1
ATOM 5719 C CA . ARG A 1 770 ? 14.855 41.834 -23.845 1.00 96.12 770 ARG A CA 1
ATOM 5720 C C . ARG A 1 770 ? 15.743 41.654 -25.075 1.00 96.12 770 ARG A C 1
ATOM 5722 O O . ARG A 1 770 ? 16.654 42.453 -25.272 1.00 96.12 770 ARG A O 1
ATOM 5729 N N . ILE A 1 771 ? 15.490 40.635 -25.894 1.00 96.44 771 ILE A N 1
ATOM 5730 C CA . ILE A 1 771 ? 16.273 40.328 -27.098 1.00 96.44 771 ILE A CA 1
ATOM 5731 C C . ILE A 1 771 ? 15.399 40.581 -28.336 1.00 96.44 771 ILE A C 1
ATOM 5733 O O . ILE A 1 771 ? 14.318 39.997 -28.400 1.00 96.44 771 ILE A O 1
ATOM 5737 N N . PRO A 1 772 ? 15.836 41.409 -29.309 1.00 96.62 772 PRO A N 1
ATOM 5738 C CA . PRO A 1 772 ? 15.072 41.678 -30.527 1.00 96.62 772 PRO A CA 1
ATOM 5739 C C . PRO A 1 772 ? 14.761 40.406 -31.321 1.00 96.62 772 PRO A C 1
ATOM 5741 O O . PRO A 1 772 ? 15.675 39.676 -31.708 1.00 96.62 772 PRO A O 1
ATOM 5744 N N . MET A 1 773 ? 13.480 40.153 -31.585 1.00 97.19 773 MET A N 1
ATOM 5745 C CA . MET A 1 773 ? 12.977 39.028 -32.378 1.00 97.19 773 MET A CA 1
ATOM 5746 C C . MET A 1 773 ? 11.554 39.282 -32.904 1.00 97.19 773 MET A C 1
ATOM 5748 O O . MET A 1 773 ? 10.868 40.225 -32.503 1.00 97.19 773 MET A O 1
ATOM 5752 N N . GLU A 1 774 ? 11.096 38.416 -33.801 1.00 97.88 774 GLU A N 1
ATOM 5753 C CA . GLU A 1 774 ? 9.685 38.256 -34.149 1.00 97.88 774 GLU A CA 1
ATOM 5754 C C . GLU A 1 774 ? 9.174 36.985 -33.462 1.00 97.88 774 GLU A C 1
ATOM 5756 O O . GLU A 1 774 ? 9.549 35.877 -33.835 1.00 97.88 774 GLU A O 1
ATOM 5761 N N . PHE A 1 775 ? 8.334 37.136 -32.440 1.00 98.06 775 PHE A N 1
ATOM 5762 C CA . PHE A 1 775 ? 7.707 36.018 -31.741 1.00 98.06 775 PHE A CA 1
ATOM 5763 C C . PHE A 1 775 ? 6.225 35.927 -32.113 1.00 98.06 775 PHE A C 1
ATOM 5765 O O . PHE A 1 775 ? 5.438 36.842 -31.849 1.00 98.06 775 PHE A O 1
ATOM 5772 N N . VAL A 1 776 ? 5.836 34.805 -32.716 1.00 97.94 776 VAL A N 1
ATOM 5773 C CA . VAL A 1 776 ? 4.454 34.525 -33.117 1.00 97.94 776 VAL A CA 1
ATOM 5774 C C . VAL A 1 776 ? 3.949 33.314 -32.341 1.00 97.94 776 VAL A C 1
ATOM 5776 O O . VAL A 1 776 ? 4.504 32.226 -32.462 1.00 97.94 776 VAL A O 1
ATOM 5779 N N . CYS A 1 777 ? 2.883 33.489 -31.558 1.00 97.62 777 CYS A N 1
ATOM 5780 C CA . CYS A 1 777 ? 2.173 32.384 -30.914 1.00 97.62 777 CYS A CA 1
ATOM 5781 C C . CYS A 1 777 ? 0.978 31.965 -31.780 1.00 97.62 777 CYS A C 1
ATOM 5783 O O . CYS A 1 777 ? -0.022 32.682 -31.863 1.00 97.62 777 CYS A O 1
ATOM 5785 N N . ALA A 1 778 ? 1.090 30.815 -32.436 1.00 97.31 778 ALA A N 1
ATOM 5786 C CA . ALA A 1 778 ? 0.014 30.150 -33.149 1.00 97.31 778 ALA A CA 1
ATOM 5787 C C . ALA A 1 778 ? -0.753 29.224 -32.197 1.00 97.31 778 ALA A C 1
ATOM 5789 O O . ALA A 1 778 ? -0.261 28.155 -31.837 1.00 97.31 778 ALA A O 1
ATOM 5790 N N . CYS A 1 779 ? -1.961 29.623 -31.806 1.00 95.50 779 CYS A N 1
ATOM 5791 C CA . CYS A 1 779 ? -2.799 28.870 -30.870 1.00 95.50 779 CYS A CA 1
ATOM 5792 C C . CYS A 1 779 ? -4.260 28.832 -31.342 1.00 95.50 779 CYS A C 1
ATOM 5794 O O . CYS A 1 779 ? -4.704 29.775 -32.003 1.00 95.50 779 CYS A O 1
ATOM 5796 N N . PRO A 1 780 ? -5.041 27.786 -31.018 1.00 93.31 780 PRO A N 1
ATOM 5797 C CA . PRO A 1 780 ? -6.477 27.796 -31.285 1.00 93.31 780 PRO A CA 1
ATOM 5798 C C . PRO A 1 780 ? -7.195 28.914 -30.509 1.00 93.31 780 PRO A C 1
ATOM 5800 O O . PRO A 1 780 ? -6.718 29.381 -29.469 1.00 93.31 780 PRO A O 1
ATOM 5803 N N . GLU A 1 781 ? -8.367 29.343 -30.987 1.00 90.50 781 GLU A N 1
ATOM 5804 C CA . GLU A 1 781 ? -9.194 30.304 -30.248 1.00 90.50 781 GLU A CA 1
ATOM 5805 C C . GLU A 1 781 ? -9.505 29.784 -28.833 1.00 90.50 781 GLU A C 1
ATOM 5807 O O . GLU A 1 781 ? -9.857 28.621 -28.638 1.00 90.50 781 GLU A O 1
ATOM 5812 N N . GLY A 1 782 ? -9.361 30.653 -27.829 1.00 87.31 782 GLY A N 1
ATOM 5813 C CA . GLY A 1 782 ? -9.535 30.291 -26.417 1.00 87.31 782 GLY A CA 1
ATOM 5814 C C . GLY A 1 782 ? -8.269 29.796 -25.705 1.00 87.31 782 GLY A C 1
ATOM 5815 O O . GLY A 1 782 ? -8.296 29.684 -24.483 1.00 87.31 782 GLY A O 1
ATOM 5816 N N . PHE A 1 783 ? -7.158 29.592 -26.424 1.00 91.19 783 PHE A N 1
ATOM 5817 C CA . PHE A 1 783 ? -5.860 29.153 -25.877 1.00 91.19 783 PHE A CA 1
ATOM 5818 C C . PHE A 1 783 ? -4.779 30.237 -25.949 1.00 91.19 783 PHE A C 1
ATOM 5820 O O . PHE A 1 783 ? -3.587 29.957 -26.051 1.00 91.19 783 PHE A O 1
ATOM 5827 N N . THR A 1 784 ? -5.186 31.506 -25.927 1.00 92.81 784 THR A N 1
ATOM 5828 C CA . THR A 1 784 ? -4.252 32.634 -25.971 1.00 92.81 784 THR A CA 1
ATOM 5829 C C . THR A 1 784 ? -3.505 32.798 -24.645 1.00 92.81 784 THR A C 1
ATOM 5831 O O . THR A 1 784 ? -4.113 32.587 -23.595 1.00 92.81 784 THR A O 1
ATOM 5834 N N . PRO A 1 785 ? -2.241 33.259 -24.666 1.00 92.25 785 PRO A N 1
ATOM 5835 C CA . PRO A 1 785 ? -1.473 33.523 -23.451 1.00 92.25 785 PRO A CA 1
ATOM 5836 C C . PRO A 1 785 ? -2.086 34.636 -22.601 1.00 92.25 785 PRO A C 1
ATOM 5838 O O . PRO A 1 785 ? -2.907 35.425 -23.082 1.00 92.25 785 PRO A O 1
ATOM 5841 N N . ASP A 1 786 ? -1.650 34.715 -21.342 1.00 90.94 786 ASP A N 1
ATOM 5842 C CA . ASP A 1 786 ? -2.113 35.714 -20.381 1.00 90.94 786 ASP A CA 1
ATOM 5843 C C . ASP A 1 786 ? -2.025 37.146 -20.963 1.00 90.94 786 ASP A C 1
ATOM 5845 O O . ASP A 1 786 ? -0.931 37.610 -21.318 1.00 90.94 786 ASP A O 1
ATOM 5849 N N . PRO A 1 787 ? -3.157 37.875 -21.068 1.00 88.25 787 PRO A N 1
ATOM 5850 C CA . PRO A 1 787 ? -3.183 39.196 -21.690 1.00 88.25 787 PRO A CA 1
ATOM 5851 C C . PRO A 1 787 ? -2.269 40.212 -21.004 1.00 88.25 787 PRO A C 1
ATOM 5853 O O . PRO A 1 787 ? -1.650 41.020 -21.693 1.00 88.25 787 PRO A O 1
ATOM 5856 N N . ALA A 1 788 ? -2.145 40.151 -19.674 1.00 86.94 788 ALA A N 1
ATOM 5857 C CA . ALA A 1 788 ? -1.317 41.089 -18.920 1.00 86.94 788 ALA A CA 1
ATOM 5858 C C . ALA A 1 788 ? 0.177 40.878 -19.208 1.00 86.94 788 ALA A C 1
ATOM 5860 O O . ALA A 1 788 ? 0.912 41.844 -19.405 1.00 86.94 788 ALA A O 1
ATOM 5861 N N . THR A 1 789 ? 0.617 39.623 -19.304 1.00 89.00 789 THR A N 1
ATOM 5862 C CA . THR A 1 789 ? 1.983 39.259 -19.703 1.00 89.00 789 THR A CA 1
ATOM 5863 C C . THR A 1 789 ? 2.287 39.740 -21.118 1.00 89.00 789 THR A C 1
ATOM 5865 O O . THR A 1 789 ? 3.333 40.343 -21.360 1.00 89.00 789 THR A O 1
ATOM 5868 N N . ARG A 1 790 ? 1.351 39.535 -22.052 1.00 90.69 790 ARG A N 1
ATOM 5869 C CA . ARG A 1 790 ? 1.492 40.003 -23.436 1.00 90.69 790 ARG A CA 1
ATOM 5870 C C . ARG A 1 790 ? 1.627 41.523 -23.506 1.00 90.69 790 ARG A C 1
ATOM 5872 O O . ARG A 1 790 ? 2.545 42.014 -24.157 1.00 90.69 790 ARG A O 1
ATOM 5879 N N . GLU A 1 791 ? 0.729 42.255 -22.852 1.00 88.81 791 GLU A N 1
ATOM 5880 C CA . GLU A 1 791 ? 0.736 43.722 -22.832 1.00 88.81 791 GLU A CA 1
ATOM 5881 C C . GLU A 1 791 ? 2.027 44.270 -22.214 1.00 88.81 791 GLU A C 1
ATOM 5883 O O . GLU A 1 791 ? 2.641 45.175 -22.780 1.00 88.81 791 GLU A O 1
ATOM 5888 N N . LEU A 1 792 ? 2.489 43.670 -21.110 1.00 86.44 792 LEU A N 1
ATOM 5889 C CA . LEU A 1 792 ? 3.750 44.022 -20.456 1.00 86.44 792 LEU A CA 1
ATOM 5890 C C . LEU A 1 792 ? 4.946 43.879 -21.409 1.00 86.44 792 LEU A C 1
ATOM 5892 O O . LEU A 1 792 ? 5.772 44.785 -21.503 1.00 86.44 792 LEU A O 1
ATOM 5896 N N . CYS A 1 793 ? 5.041 42.755 -22.122 1.00 90.38 793 CYS A N 1
ATOM 5897 C CA . CYS A 1 793 ? 6.157 42.488 -23.026 1.00 90.38 793 CYS A CA 1
ATOM 5898 C C . CYS A 1 793 ? 6.080 43.312 -24.320 1.00 90.38 793 CYS A C 1
ATOM 5900 O O . CYS A 1 793 ? 7.109 43.775 -24.802 1.00 90.38 793 CYS A O 1
ATOM 5902 N N . GLN A 1 794 ? 4.882 43.543 -24.867 1.00 90.38 794 GLN A N 1
ATOM 5903 C CA . GLN A 1 794 ? 4.689 44.404 -26.042 1.00 90.38 794 GLN A CA 1
ATOM 5904 C C . GLN A 1 794 ? 5.049 45.865 -25.748 1.00 90.38 794 GLN A C 1
ATOM 5906 O O . GLN A 1 794 ? 5.603 46.548 -26.608 1.00 90.38 794 GLN A O 1
ATOM 5911 N N . ALA A 1 795 ? 4.785 46.338 -24.527 1.00 89.69 795 ALA A N 1
ATOM 5912 C CA . ALA A 1 795 ? 5.076 47.708 -24.122 1.00 89.69 795 ALA A CA 1
ATOM 5913 C C . ALA A 1 795 ? 6.576 48.059 -24.136 1.00 89.69 795 ALA A C 1
ATOM 5915 O O . ALA A 1 795 ? 6.909 49.243 -24.157 1.00 89.69 795 ALA A O 1
ATOM 5916 N N . THR A 1 796 ? 7.489 47.077 -24.148 1.00 91.38 796 THR A N 1
ATOM 5917 C CA . THR A 1 796 ? 8.933 47.366 -24.213 1.00 91.38 796 THR A CA 1
ATOM 5918 C C . THR A 1 796 ? 9.401 47.788 -25.604 1.00 91.38 796 THR A C 1
ATOM 5920 O O . THR A 1 796 ? 10.451 48.416 -25.719 1.00 91.38 796 THR A O 1
ATOM 5923 N N . GLY A 1 797 ? 8.647 47.450 -26.658 1.00 90.62 797 GLY A N 1
ATOM 5924 C CA . GLY A 1 797 ? 8.968 47.800 -28.045 1.00 90.62 797 GLY A CA 1
ATOM 5925 C C . GLY A 1 797 ? 10.225 47.131 -28.619 1.00 90.62 797 GLY A C 1
ATOM 5926 O O . GLY A 1 797 ? 10.658 47.507 -29.704 1.00 90.62 797 GLY A O 1
ATOM 5927 N N . VAL A 1 798 ? 10.820 46.160 -27.914 1.00 94.88 798 VAL A N 1
ATOM 5928 C CA . VAL A 1 798 ? 12.065 45.484 -28.335 1.00 94.88 798 VAL A CA 1
ATOM 5929 C C . VAL A 1 798 ? 11.830 44.490 -29.476 1.00 94.88 798 VAL A C 1
ATOM 5931 O O . VAL A 1 798 ? 12.677 44.352 -30.356 1.00 94.88 798 VAL A O 1
ATOM 5934 N N . SER A 1 799 ? 10.682 43.813 -29.466 1.00 96.00 799 SER A N 1
ATOM 5935 C CA . SER A 1 799 ? 10.342 42.723 -30.384 1.00 96.00 799 SER A CA 1
ATOM 5936 C C . SER A 1 799 ? 8.922 42.854 -30.915 1.00 96.00 799 SER A C 1
ATOM 5938 O O . SER A 1 799 ? 8.057 43.457 -30.278 1.00 96.00 799 SER A O 1
ATOM 5940 N N . SER A 1 800 ? 8.661 42.220 -32.056 1.00 95.62 800 SER A N 1
ATOM 5941 C CA . SER A 1 800 ? 7.300 42.025 -32.555 1.00 95.62 800 SER A CA 1
ATOM 5942 C C . SER A 1 800 ? 6.701 40.786 -31.891 1.00 95.62 800 SER A C 1
ATOM 5944 O O . SER A 1 800 ? 7.208 39.685 -32.088 1.00 95.62 800 SER A O 1
ATOM 5946 N N . ILE A 1 801 ? 5.646 40.955 -31.090 1.00 96.31 801 ILE A N 1
ATOM 5947 C CA . ILE A 1 801 ? 4.929 39.854 -30.428 1.00 96.31 801 ILE A CA 1
ATOM 5948 C C . ILE A 1 801 ? 3.499 39.817 -30.964 1.00 96.31 801 ILE A C 1
ATOM 5950 O O . ILE A 1 801 ? 2.744 40.772 -30.761 1.00 96.31 801 ILE A O 1
ATOM 5954 N N . SER A 1 802 ? 3.108 38.717 -31.608 1.00 95.19 802 SER A N 1
ATOM 5955 C CA . SER A 1 802 ? 1.769 38.555 -32.191 1.00 95.19 802 SER A CA 1
ATOM 5956 C C . SER A 1 802 ? 1.150 37.187 -31.891 1.00 95.19 802 SER A C 1
ATOM 5958 O O . SER A 1 802 ? 1.842 36.228 -31.549 1.00 95.19 802 SER A O 1
ATOM 5960 N N . ILE A 1 803 ? -0.180 37.118 -31.982 1.00 96.38 803 ILE A N 1
ATOM 5961 C CA . ILE A 1 803 ? -0.954 35.881 -31.857 1.00 96.38 803 ILE A CA 1
ATOM 5962 C C . ILE A 1 803 ? -1.617 35.615 -33.204 1.00 96.38 803 ILE A C 1
ATOM 5964 O O . ILE A 1 803 ? -2.207 36.524 -33.788 1.00 96.38 803 ILE A O 1
ATOM 5968 N N . SER A 1 804 ? -1.530 34.375 -33.667 1.00 95.56 804 SER A N 1
ATOM 5969 C CA . SER A 1 804 ? -2.220 33.889 -34.857 1.00 95.56 804 SER A CA 1
ATOM 5970 C C . SER A 1 804 ? -3.100 32.699 -34.487 1.00 95.56 804 SER A C 1
ATOM 5972 O O . SER A 1 804 ? -2.720 31.872 -33.660 1.00 95.56 804 SER A O 1
ATOM 5974 N N . HIS A 1 805 ? -4.256 32.589 -35.135 1.00 96.31 805 HIS A N 1
ATOM 5975 C CA . HIS A 1 805 ? -5.098 31.389 -35.089 1.00 96.31 805 HIS A CA 1
ATOM 5976 C C . HIS A 1 805 ? -4.934 30.521 -36.346 1.00 96.31 805 HIS A C 1
ATOM 5978 O O . HIS A 1 805 ? -5.526 29.455 -36.445 1.00 96.31 805 HIS A O 1
ATOM 5984 N N . GLU A 1 806 ? -4.077 30.946 -37.279 1.00 95.25 806 GLU A N 1
ATOM 5985 C CA . GLU A 1 806 ? -3.759 30.238 -38.517 1.00 95.25 806 GLU A CA 1
ATOM 5986 C C . GLU A 1 806 ? -2.297 29.755 -38.457 1.00 95.25 806 GLU A C 1
ATOM 5988 O O . GLU A 1 806 ? -1.374 30.543 -38.716 1.00 95.25 806 GLU A O 1
ATOM 5993 N N . PRO A 1 807 ? -2.040 28.486 -38.078 1.00 95.62 807 PRO A N 1
ATOM 5994 C CA . PRO A 1 807 ? -0.685 28.012 -37.798 1.00 95.62 807 PRO A CA 1
ATOM 5995 C C . PRO A 1 807 ? 0.207 27.985 -39.044 1.00 95.62 807 PRO A C 1
ATOM 5997 O O . PRO A 1 807 ? 1.383 28.327 -38.957 1.00 95.62 807 PRO A O 1
ATOM 6000 N N . PHE A 1 808 ? -0.347 27.684 -40.223 1.00 95.88 808 PHE A N 1
ATOM 6001 C CA . PHE A 1 808 ? 0.406 27.684 -41.483 1.00 95.88 808 PHE A CA 1
ATOM 6002 C C . PHE A 1 808 ? 0.873 29.078 -41.915 1.00 95.88 808 PHE A C 1
ATOM 6004 O O . PHE A 1 808 ? 1.937 29.196 -42.516 1.00 95.88 808 PHE A O 1
ATOM 6011 N N . GLU A 1 809 ? 0.120 30.136 -41.608 1.00 95.44 809 GLU A N 1
ATOM 6012 C CA . GLU A 1 809 ? 0.562 31.510 -41.878 1.00 95.44 809 GLU A CA 1
ATOM 6013 C C . GLU A 1 809 ? 1.607 31.969 -40.856 1.00 95.44 809 GLU A C 1
ATOM 6015 O O . GLU A 1 809 ? 2.579 32.631 -41.217 1.00 95.44 809 GLU A O 1
ATOM 6020 N N . ALA A 1 810 ? 1.446 31.569 -39.591 1.00 95.62 810 ALA A N 1
ATOM 6021 C CA . ALA A 1 810 ? 2.348 31.946 -38.506 1.00 95.62 810 ALA A CA 1
ATOM 6022 C C . ALA A 1 810 ? 3.784 31.438 -38.711 1.00 95.62 810 ALA A C 1
ATOM 6024 O O . ALA A 1 810 ? 4.741 32.162 -38.426 1.00 95.62 810 ALA A O 1
ATOM 6025 N N . VAL A 1 811 ? 3.940 30.214 -39.228 1.00 97.88 811 VAL A N 1
ATOM 6026 C CA . VAL A 1 811 ? 5.259 29.590 -39.406 1.00 97.88 811 VAL A CA 1
ATOM 6027 C C . VAL A 1 811 ? 6.040 30.125 -40.607 1.00 97.88 811 VAL A C 1
ATOM 6029 O O . VAL A 1 811 ? 7.249 29.926 -40.662 1.00 97.88 811 VAL A O 1
ATOM 6032 N N . LYS A 1 812 ? 5.407 30.819 -41.565 1.00 97.25 812 LYS A N 1
ATOM 6033 C CA . LYS A 1 812 ? 6.078 31.272 -42.798 1.00 97.25 812 LYS A CA 1
ATOM 6034 C C . LYS A 1 812 ? 7.284 32.161 -42.506 1.00 97.25 812 LYS A C 1
ATOM 6036 O O . LYS A 1 812 ? 7.160 33.222 -41.889 1.00 97.25 812 LYS A O 1
ATOM 6041 N N . GLY A 1 813 ? 8.441 31.744 -43.015 1.00 95.50 813 GLY A N 1
ATOM 6042 C CA . GLY A 1 813 ? 9.710 32.441 -42.830 1.00 95.50 813 GLY A CA 1
ATOM 6043 C C . GLY A 1 813 ? 10.269 32.343 -41.411 1.00 95.50 813 GLY A C 1
ATOM 6044 O O . GLY A 1 813 ? 11.137 33.140 -41.070 1.00 95.50 813 GLY A O 1
ATOM 6045 N N . ALA A 1 814 ? 9.758 31.435 -40.571 1.00 97.94 814 ALA A N 1
ATOM 6046 C CA . ALA A 1 814 ? 10.301 31.217 -39.238 1.00 97.94 814 ALA A CA 1
ATOM 6047 C C . ALA A 1 814 ? 11.717 30.633 -39.313 1.00 97.94 814 ALA A C 1
ATOM 6049 O O . ALA A 1 814 ? 11.984 29.714 -40.087 1.00 97.94 814 ALA A O 1
ATOM 6050 N N . ASP A 1 815 ? 12.610 31.145 -38.469 1.00 98.38 815 ASP A N 1
ATOM 6051 C CA . ASP A 1 815 ? 13.912 30.530 -38.226 1.00 98.38 815 ASP A CA 1
ATOM 6052 C C . ASP A 1 815 ? 13.744 29.264 -37.370 1.00 98.38 815 ASP A C 1
ATOM 6054 O O . ASP A 1 815 ? 14.405 28.254 -37.608 1.00 98.38 815 ASP A O 1
ATOM 6058 N N . ILE A 1 816 ? 12.831 29.307 -36.390 1.00 98.50 816 ILE A N 1
ATOM 6059 C CA . ILE A 1 816 ? 12.493 28.178 -35.515 1.00 98.50 816 ILE A CA 1
ATOM 6060 C C . ILE A 1 816 ? 10.976 28.010 -35.443 1.00 98.50 816 ILE A C 1
ATOM 6062 O O . ILE A 1 816 ? 10.249 28.950 -35.111 1.00 98.50 816 ILE A O 1
ATOM 6066 N N . VAL A 1 817 ? 10.515 26.785 -35.693 1.00 98.50 817 VAL A N 1
ATOM 6067 C CA . VAL A 1 817 ? 9.172 26.316 -35.344 1.00 98.50 817 VAL A CA 1
ATOM 6068 C C . VAL A 1 817 ? 9.276 25.527 -34.042 1.00 98.50 817 VAL A C 1
ATOM 6070 O O . VAL A 1 817 ? 9.994 24.530 -33.967 1.00 98.50 817 VAL A O 1
ATOM 6073 N N . TYR A 1 818 ? 8.572 25.991 -33.015 1.00 98.00 818 TYR A N 1
ATOM 6074 C CA . TYR A 1 818 ? 8.606 25.427 -31.669 1.00 98.00 818 TYR A CA 1
ATOM 6075 C C . TYR A 1 818 ? 7.235 24.872 -31.294 1.00 98.00 818 TYR A C 1
ATOM 6077 O O . TYR A 1 818 ? 6.221 25.514 -31.559 1.00 98.00 818 TYR A O 1
ATOM 6085 N N . THR A 1 819 ? 7.177 23.725 -30.625 1.00 95.75 819 THR A N 1
ATOM 6086 C CA . THR A 1 819 ? 5.929 23.233 -30.021 1.00 95.75 819 THR A CA 1
ATOM 6087 C C . THR A 1 819 ? 6.178 22.611 -28.649 1.00 95.75 819 THR A C 1
ATOM 6089 O O . THR A 1 819 ? 7.316 22.349 -28.258 1.00 95.75 819 THR A O 1
ATOM 6092 N N . ASP A 1 820 ? 5.102 22.436 -27.893 1.00 92.44 820 ASP A N 1
ATOM 6093 C CA . ASP A 1 820 ? 5.076 21.774 -26.592 1.00 92.44 820 ASP A CA 1
ATOM 6094 C C . ASP A 1 820 ? 3.823 20.894 -26.518 1.00 92.44 820 ASP A C 1
ATOM 6096 O O . ASP A 1 820 ? 2.887 21.051 -27.310 1.00 92.44 820 ASP A O 1
ATOM 6100 N N . VAL A 1 821 ? 3.785 20.004 -25.529 1.00 86.88 821 VAL A N 1
ATOM 6101 C CA . VAL A 1 821 ? 2.647 19.116 -25.297 1.00 86.88 821 VAL A CA 1
ATOM 6102 C C . VAL A 1 821 ? 1.349 19.916 -25.192 1.00 86.88 821 VAL A C 1
ATOM 6104 O O . VAL A 1 821 ? 1.224 20.858 -24.404 1.00 86.88 821 VAL A O 1
ATOM 6107 N N . TRP A 1 822 ? 0.339 19.523 -25.969 1.00 81.75 822 TRP A N 1
ATOM 6108 C CA . TRP A 1 822 ? -0.936 20.244 -25.989 1.00 81.75 822 TRP A CA 1
ATOM 6109 C C . TRP A 1 822 ? -1.680 20.175 -24.663 1.00 81.75 822 TRP A C 1
ATOM 6111 O O . TRP A 1 822 ? -2.405 21.110 -24.336 1.00 81.75 822 TRP A O 1
ATOM 6121 N N . ALA A 1 823 ? -1.513 19.089 -23.906 1.00 69.75 823 ALA A N 1
ATOM 6122 C CA . ALA A 1 823 ? -2.047 18.923 -22.560 1.00 69.75 823 ALA A CA 1
ATOM 6123 C C . ALA A 1 823 ? -0.889 18.897 -21.556 1.00 69.75 823 ALA A C 1
ATOM 6125 O O . ALA A 1 823 ? -0.200 17.890 -21.392 1.00 69.75 823 ALA A O 1
ATOM 6126 N N . SER A 1 824 ? -0.672 20.025 -20.881 1.00 63.25 824 SER A N 1
ATOM 6127 C CA . SER A 1 824 ? 0.448 20.203 -19.961 1.00 63.25 824 SER A CA 1
ATOM 6128 C C . SER A 1 824 ? 0.118 19.680 -18.551 1.00 63.25 824 SER A C 1
ATOM 6130 O O . SER A 1 824 ? -0.812 18.901 -18.312 1.00 63.25 824 SER A O 1
ATOM 6132 N N . MET A 1 825 ? 0.932 20.068 -17.571 1.00 52.66 825 MET A N 1
ATOM 6133 C CA . MET A 1 825 ? 0.874 19.583 -16.194 1.00 52.66 825 MET A CA 1
ATOM 6134 C C . MET A 1 825 ? -0.517 19.758 -15.561 1.00 52.66 825 MET A C 1
ATOM 6136 O O . MET A 1 825 ? -0.921 20.871 -15.246 1.00 52.66 825 MET A O 1
ATOM 6140 N N . GLY A 1 826 ? -1.192 18.643 -15.267 1.00 52.00 826 GLY A N 1
ATOM 6141 C CA . GLY A 1 826 ? -2.494 18.629 -14.585 1.00 52.00 826 GLY A CA 1
ATOM 6142 C C . GLY A 1 826 ? -3.709 18.611 -15.518 1.00 52.00 826 GLY A C 1
ATOM 6143 O O . GLY A 1 826 ? -4.823 18.513 -15.024 1.00 52.00 826 GLY A O 1
ATOM 6144 N N . GLN A 1 827 ? -3.503 18.627 -16.839 1.00 55.25 827 GLN A N 1
ATOM 6145 C CA . GLN A 1 827 ? -4.569 18.670 -17.852 1.00 55.25 827 GLN A CA 1
ATOM 6146 C C . GLN A 1 827 ? -4.819 17.308 -18.529 1.00 55.25 827 GLN A C 1
ATOM 6148 O O . GLN A 1 827 ? -5.388 17.244 -19.615 1.00 55.25 827 GLN A O 1
ATOM 6153 N N . LYS A 1 828 ? -4.411 16.188 -17.910 1.00 53.91 828 LYS A N 1
ATOM 6154 C CA . LYS A 1 828 ? -4.570 14.839 -18.503 1.00 53.91 828 LYS A CA 1
ATOM 6155 C C . LYS A 1 828 ? -6.033 14.464 -18.773 1.00 53.91 828 LYS A C 1
ATOM 6157 O O . LYS A 1 828 ? -6.305 13.702 -19.692 1.00 53.91 828 LYS A O 1
ATOM 6162 N N . GLU A 1 829 ? -6.959 15.023 -18.000 1.00 52.12 829 GLU A N 1
ATOM 6163 C CA . GLU A 1 829 ? -8.409 14.852 -18.171 1.00 52.12 829 GLU A CA 1
ATOM 6164 C C . GLU A 1 829 ? -8.959 15.646 -19.373 1.00 52.12 829 GLU A C 1
ATOM 6166 O O . GLU A 1 829 ? -9.997 15.290 -19.926 1.00 52.12 829 GLU A O 1
ATOM 6171 N N . GLU A 1 830 ? -8.239 16.680 -19.823 1.00 64.56 830 GLU A N 1
ATOM 6172 C CA . GLU A 1 830 ? -8.593 17.530 -20.968 1.00 64.56 830 GLU A CA 1
ATOM 6173 C C . GLU A 1 830 ? -7.931 17.067 -22.276 1.00 64.56 830 GLU A C 1
ATOM 6175 O O . GLU A 1 830 ? -8.234 17.606 -23.337 1.00 64.56 830 GLU A O 1
ATOM 6180 N N . ALA A 1 831 ? -7.044 16.064 -22.233 1.00 68.00 831 ALA A N 1
ATOM 6181 C CA . ALA A 1 831 ? -6.201 15.670 -23.364 1.00 68.00 831 ALA A CA 1
ATOM 6182 C C . ALA A 1 831 ? -6.996 15.350 -24.644 1.00 68.00 831 ALA A C 1
ATOM 6184 O O . ALA A 1 831 ? -6.632 15.801 -25.726 1.00 68.00 831 ALA A O 1
ATOM 6185 N N . GLU A 1 832 ? -8.116 14.631 -24.531 1.00 74.38 832 GLU A N 1
ATOM 6186 C CA . GLU A 1 832 ? -8.957 14.288 -25.687 1.00 74.38 832 GLU A CA 1
ATOM 6187 C C . GLU A 1 832 ? -9.770 15.475 -26.223 1.00 74.38 832 GLU A C 1
ATOM 6189 O O . GLU A 1 832 ? -10.031 15.552 -27.422 1.00 74.38 832 GLU A O 1
ATOM 6194 N N . GLU A 1 833 ? -10.152 16.429 -25.370 1.00 78.31 833 GLU A N 1
ATOM 6195 C CA . GLU A 1 833 ? -10.814 17.660 -25.820 1.00 78.31 833 GLU A CA 1
ATOM 6196 C C . GLU A 1 833 ? -9.813 18.605 -26.489 1.00 78.31 833 GLU A C 1
ATOM 6198 O O . GLU A 1 833 ? -10.079 19.129 -27.569 1.00 78.31 833 GLU A O 1
ATOM 6203 N N . ARG A 1 834 ? -8.618 18.747 -25.913 1.00 80.12 834 ARG A N 1
ATOM 6204 C CA . ARG A 1 834 ? -7.547 19.574 -26.473 1.00 80.12 834 ARG A CA 1
ATOM 6205 C C . ARG A 1 834 ? -7.060 19.013 -27.805 1.00 80.12 834 ARG A C 1
ATOM 6207 O O . ARG A 1 834 ? -6.950 19.773 -28.753 1.00 80.12 834 ARG A O 1
ATOM 6214 N N . LYS A 1 835 ? -6.927 17.689 -27.962 1.00 82.38 835 LYS A N 1
ATOM 6215 C CA . LYS A 1 835 ? -6.672 17.061 -29.277 1.00 82.38 835 LYS A CA 1
ATOM 6216 C C . LYS A 1 835 ? -7.724 17.414 -30.334 1.00 82.38 835 LYS A C 1
ATOM 6218 O O . LYS A 1 835 ? -7.377 17.582 -31.501 1.00 82.38 835 LYS A O 1
ATOM 6223 N N . ARG A 1 836 ? -9.004 17.534 -29.954 1.00 84.31 836 ARG A N 1
ATOM 6224 C CA . ARG A 1 836 ? -10.067 17.969 -30.878 1.00 84.31 836 ARG A CA 1
ATOM 6225 C C . ARG A 1 836 ? -9.928 19.442 -31.251 1.00 84.31 836 ARG A C 1
ATOM 6227 O O . ARG A 1 836 ? -10.049 19.772 -32.426 1.00 84.31 836 ARG A O 1
ATOM 6234 N N . GLN A 1 837 ? -9.680 20.303 -30.270 1.00 86.31 837 GLN A N 1
ATOM 6235 C CA . GLN A 1 837 ? -9.608 21.756 -30.456 1.00 86.31 837 GLN A CA 1
ATOM 6236 C C . GLN A 1 837 ? -8.306 22.213 -31.134 1.00 86.31 837 GLN A C 1
ATOM 6238 O O . GLN A 1 837 ? -8.305 23.201 -31.856 1.00 86.31 837 GLN A O 1
ATOM 6243 N N . PHE A 1 838 ? -7.221 21.454 -30.973 1.00 90.69 838 PHE A N 1
ATOM 6244 C CA . PHE A 1 838 ? -5.912 21.695 -31.588 1.00 90.69 838 PHE A CA 1
ATOM 6245 C C . PHE A 1 838 ? -5.777 21.020 -32.958 1.00 90.69 838 PHE A C 1
ATOM 6247 O O . PHE A 1 838 ? -4.701 21.004 -33.560 1.00 90.69 838 PHE A O 1
ATOM 6254 N N . LYS A 1 839 ? -6.866 20.461 -33.496 1.00 87.38 839 LYS A N 1
ATOM 6255 C CA . LYS A 1 839 ? -6.870 19.885 -34.839 1.00 87.38 839 LYS A CA 1
ATOM 6256 C C . LYS A 1 839 ? -6.439 20.951 -35.856 1.00 87.38 839 LYS A C 1
ATOM 6258 O O . LYS A 1 839 ? -7.109 21.963 -36.013 1.00 87.38 839 LYS A O 1
ATOM 6263 N N . GLY A 1 840 ? -5.335 20.694 -36.558 1.00 91.44 840 GLY A N 1
ATOM 6264 C CA . GLY A 1 840 ? -4.713 21.637 -37.500 1.00 91.44 840 GLY A CA 1
ATOM 6265 C C . GLY A 1 840 ? -3.467 22.353 -36.965 1.00 91.44 840 GLY A C 1
ATOM 6266 O O . GLY A 1 840 ? -2.755 22.967 -37.750 1.00 91.44 840 GLY A O 1
ATOM 6267 N N . PHE A 1 841 ? -3.153 22.215 -35.673 1.00 95.69 841 PHE A N 1
ATOM 6268 C CA . PHE A 1 841 ? -1.972 22.800 -35.023 1.00 95.69 841 PHE A CA 1
ATOM 6269 C C . PHE A 1 841 ? -0.843 21.780 -34.792 1.00 95.69 841 PHE A C 1
ATOM 6271 O O . PHE A 1 841 ? 0.103 22.063 -34.065 1.00 95.69 841 PHE A O 1
ATOM 6278 N N . GLN A 1 842 ? -0.924 20.581 -35.383 1.00 96.31 842 GLN A N 1
ATOM 6279 C CA . GLN A 1 842 ? 0.166 19.601 -35.321 1.00 96.31 842 GLN A CA 1
ATOM 6280 C C . GLN A 1 842 ? 1.311 20.066 -36.209 1.00 96.31 842 GLN A C 1
ATOM 6282 O O . GLN A 1 842 ? 1.118 20.275 -37.408 1.00 96.31 842 GLN A O 1
ATOM 6287 N N . VAL A 1 843 ? 2.510 20.158 -35.639 1.00 97.69 843 VAL A N 1
ATOM 6288 C CA . VAL A 1 843 ? 3.712 20.415 -36.422 1.00 97.69 843 VAL A CA 1
ATOM 6289 C C . VAL A 1 843 ? 4.064 19.148 -37.193 1.00 97.69 843 VAL A C 1
ATOM 6291 O O . VAL A 1 843 ? 4.597 18.177 -36.656 1.00 97.69 843 VAL A O 1
ATOM 6294 N N . ASN A 1 844 ? 3.719 19.152 -38.473 1.00 97.62 844 ASN A N 1
ATOM 6295 C CA . ASN A 1 844 ? 4.011 18.084 -39.413 1.00 97.62 844 ASN A CA 1
ATOM 6296 C C . ASN A 1 844 ? 4.929 18.592 -40.536 1.00 97.62 844 ASN A C 1
ATOM 6298 O O . ASN A 1 844 ? 5.306 19.764 -40.607 1.00 97.62 844 ASN A O 1
ATOM 6302 N N . GLU A 1 845 ? 5.298 17.693 -41.435 1.00 97.81 845 GLU A N 1
ATOM 6303 C CA . GLU A 1 845 ? 6.218 17.952 -42.534 1.00 97.81 845 GLU A CA 1
ATOM 6304 C C . GLU A 1 845 ? 5.669 19.011 -43.504 1.00 97.81 845 GLU A C 1
ATOM 6306 O O . GLU A 1 845 ? 6.441 19.750 -44.109 1.00 97.81 845 GLU A O 1
ATOM 6311 N N . GLU A 1 846 ? 4.345 19.121 -43.656 1.00 97.38 846 GLU A N 1
ATOM 6312 C CA . GLU A 1 846 ? 3.711 20.168 -44.468 1.00 97.38 846 GLU A CA 1
ATOM 6313 C C . GLU A 1 846 ? 3.857 21.548 -43.822 1.00 97.38 846 GLU A C 1
ATOM 6315 O O . GLU A 1 846 ? 4.186 22.517 -44.508 1.00 97.38 846 GLU A O 1
ATOM 6320 N N . MET A 1 847 ? 3.680 21.634 -42.503 1.00 97.75 847 MET A N 1
ATOM 6321 C CA . MET A 1 847 ? 3.874 22.867 -41.744 1.00 97.75 847 MET A CA 1
ATOM 6322 C C . MET A 1 847 ? 5.342 23.308 -41.763 1.00 97.75 847 MET A C 1
ATOM 6324 O O . MET A 1 847 ? 5.626 24.479 -42.004 1.00 97.75 847 MET A O 1
ATOM 6328 N N . MET A 1 848 ? 6.287 22.373 -41.619 1.00 98.25 848 MET A N 1
ATOM 6329 C CA . MET A 1 848 ? 7.718 22.675 -41.757 1.00 98.25 848 MET A CA 1
ATOM 6330 C C . MET A 1 848 ? 8.083 23.129 -43.178 1.00 98.25 848 MET A C 1
ATOM 6332 O O . MET A 1 848 ? 8.850 24.076 -43.345 1.00 98.25 848 MET A O 1
ATOM 6336 N N . LYS A 1 849 ? 7.487 22.533 -44.222 1.00 97.06 849 LYS A N 1
ATOM 6337 C CA . LYS A 1 849 ? 7.647 23.020 -45.607 1.00 97.06 849 LYS A CA 1
ATOM 6338 C C . LYS A 1 849 ? 7.112 24.441 -45.783 1.00 97.06 849 LYS A C 1
ATOM 6340 O O . LYS A 1 849 ? 7.736 25.228 -46.492 1.00 97.06 849 LYS A O 1
ATOM 6345 N N . ALA A 1 850 ? 5.983 24.768 -45.152 1.00 96.81 850 ALA A N 1
ATOM 6346 C CA . ALA A 1 850 ? 5.418 26.115 -45.174 1.00 96.81 850 ALA A CA 1
ATOM 6347 C C . ALA A 1 850 ? 6.301 27.130 -44.429 1.00 96.81 850 ALA A C 1
ATOM 6349 O O . ALA A 1 850 ? 6.376 28.287 -44.845 1.00 96.81 850 ALA A O 1
ATOM 6350 N N . ALA A 1 851 ? 7.000 26.698 -43.374 1.00 97.19 851 ALA A N 1
ATOM 6351 C CA . ALA A 1 851 ? 7.951 27.539 -42.655 1.00 97.19 851 ALA A CA 1
ATOM 6352 C C . ALA A 1 851 ? 9.143 27.948 -43.531 1.00 97.19 851 ALA A C 1
ATOM 6354 O O . ALA A 1 851 ? 9.542 29.114 -43.545 1.00 97.19 851 ALA A O 1
ATOM 6355 N N . GLY A 1 852 ? 9.639 27.006 -44.334 1.00 93.75 852 GLY A N 1
ATOM 6356 C CA . GLY A 1 852 ? 10.686 27.218 -45.326 1.00 93.75 852 GLY A CA 1
ATOM 6357 C C . GLY A 1 852 ? 11.895 26.305 -45.103 1.00 93.75 852 GLY A C 1
ATOM 6358 O O . GLY A 1 852 ? 12.069 25.740 -44.027 1.00 93.75 852 GLY A O 1
ATOM 6359 N N . PRO A 1 853 ? 12.775 26.159 -46.108 1.00 91.81 853 PRO A N 1
ATOM 6360 C CA . PRO A 1 853 ? 13.853 25.165 -46.088 1.00 91.81 853 PRO A CA 1
ATOM 6361 C C . PRO A 1 853 ? 14.953 25.436 -45.049 1.00 91.81 853 PRO A C 1
ATOM 6363 O O . PRO A 1 853 ? 15.774 24.560 -44.797 1.00 91.81 853 PRO A O 1
ATOM 6366 N N . GLN A 1 854 ? 15.000 26.642 -44.478 1.00 91.44 854 GLN A N 1
ATOM 6367 C CA . GLN A 1 854 ? 15.976 27.035 -43.455 1.00 91.44 854 GLN A CA 1
ATOM 6368 C C . GLN A 1 854 ? 15.428 26.902 -42.025 1.00 91.44 854 GLN A C 1
ATOM 6370 O O . GLN A 1 854 ? 16.196 27.031 -41.074 1.00 91.44 854 GLN A O 1
ATOM 6375 N N . ALA A 1 855 ? 14.124 26.640 -41.869 1.00 97.69 855 ALA A N 1
ATOM 6376 C CA . ALA A 1 855 ? 13.484 26.548 -40.566 1.00 97.69 855 ALA A CA 1
ATOM 6377 C C . ALA A 1 855 ? 13.993 25.326 -39.792 1.00 97.69 855 ALA A C 1
ATOM 6379 O O . ALA A 1 855 ? 14.091 24.223 -40.337 1.00 97.69 855 ALA A O 1
ATOM 6380 N N . LYS A 1 856 ? 14.289 25.518 -38.507 1.00 98.44 856 LYS A N 1
ATOM 6381 C CA . LYS A 1 856 ? 14.618 24.440 -37.570 1.00 98.44 856 LYS A CA 1
ATOM 6382 C C . LYS A 1 856 ? 13.414 24.089 -36.708 1.00 98.44 856 LYS A C 1
ATOM 6384 O O . LYS A 1 856 ? 12.567 24.939 -36.441 1.00 98.44 856 LYS A O 1
ATOM 6389 N N . PHE A 1 857 ? 13.343 22.835 -36.277 1.00 98.50 857 PHE A N 1
ATOM 6390 C CA . PHE A 1 857 ? 12.303 22.362 -35.368 1.00 98.50 857 PHE A CA 1
ATOM 6391 C C . PHE A 1 857 ? 12.867 22.129 -33.963 1.00 98.50 857 PHE A C 1
ATOM 6393 O O . PHE A 1 857 ? 13.924 21.511 -33.816 1.00 98.50 857 PHE A O 1
ATOM 6400 N N . MET A 1 858 ? 12.155 22.625 -32.948 1.00 98.19 858 MET A N 1
ATOM 6401 C CA . MET A 1 858 ? 12.520 22.535 -31.529 1.00 98.19 858 MET A CA 1
ATOM 6402 C C . MET A 1 858 ? 11.323 22.140 -30.656 1.00 98.19 858 MET A C 1
ATOM 6404 O O . MET A 1 858 ? 10.170 22.433 -30.982 1.00 98.19 858 MET A O 1
ATOM 6408 N N . HIS A 1 859 ? 11.610 21.469 -29.541 1.00 95.94 859 HIS A N 1
ATOM 6409 C CA . HIS A 1 859 ? 10.629 20.995 -28.573 1.00 95.94 859 HIS A CA 1
ATOM 6410 C C . HIS A 1 859 ? 11.324 20.637 -27.253 1.00 95.94 859 HIS A C 1
ATOM 6412 O O . HIS A 1 859 ? 12.168 19.746 -27.191 1.00 95.94 859 HIS A O 1
ATOM 6418 N N . CYS A 1 860 ? 10.834 21.182 -26.140 1.00 89.88 860 CYS A N 1
ATOM 6419 C CA . CYS A 1 860 ? 11.429 20.981 -24.812 1.00 89.88 860 CYS A CA 1
ATOM 6420 C C . CYS A 1 860 ? 11.491 19.524 -24.303 1.00 89.88 860 CYS A C 1
ATOM 6422 O O . CYS A 1 860 ? 12.152 19.263 -23.296 1.00 89.88 860 CYS A O 1
ATOM 6424 N N . LEU A 1 861 ? 10.813 18.563 -24.933 1.00 90.19 861 LEU A N 1
ATOM 6425 C CA . LEU A 1 861 ? 10.586 17.194 -24.468 1.00 90.19 861 LEU A CA 1
ATOM 6426 C C . LEU A 1 861 ? 9.970 17.079 -23.040 1.00 90.19 861 LEU A C 1
ATOM 6428 O O . LEU A 1 861 ? 10.423 17.674 -22.052 1.00 90.19 861 LEU A O 1
ATOM 6432 N N . PRO A 1 862 ? 9.051 16.125 -22.811 1.00 89.44 862 PRO A N 1
ATOM 6433 C CA . PRO A 1 862 ? 8.806 14.956 -23.642 1.00 89.44 862 PRO A CA 1
ATOM 6434 C C . PRO A 1 862 ? 7.780 15.312 -24.703 1.00 89.44 862 PRO A C 1
ATOM 6436 O O . PRO A 1 862 ? 6.838 16.018 -24.385 1.00 89.44 862 PRO A O 1
ATOM 6439 N N . ALA A 1 863 ? 7.975 14.815 -25.917 1.00 89.19 863 ALA A N 1
ATOM 6440 C CA . ALA A 1 863 ? 6.979 14.955 -26.965 1.00 89.19 863 ALA A CA 1
ATOM 6441 C C . ALA A 1 863 ? 6.099 13.702 -27.029 1.00 89.19 863 ALA A C 1
ATOM 6443 O O . ALA A 1 863 ? 6.607 12.575 -26.970 1.00 89.19 863 ALA A O 1
ATOM 6444 N N . GLU A 1 864 ? 4.801 13.894 -27.193 1.00 88.81 864 GLU A N 1
ATOM 6445 C CA . GLU A 1 864 ? 3.836 12.907 -27.650 1.00 88.81 864 GLU A CA 1
ATOM 6446 C C . GLU A 1 864 ? 3.819 12.899 -29.185 1.00 88.81 864 GLU A C 1
ATOM 6448 O O . GLU A 1 864 ? 3.068 13.599 -29.867 1.00 88.81 864 GLU A O 1
ATOM 6453 N N . ARG A 1 865 ? 4.689 12.064 -29.757 1.00 91.19 865 ARG A N 1
ATOM 6454 C CA . ARG A 1 865 ? 4.771 11.871 -31.210 1.00 91.19 865 ARG A CA 1
ATOM 6455 C C . ARG A 1 865 ? 3.424 11.402 -31.766 1.00 91.19 865 ARG A C 1
ATOM 6457 O O . ARG A 1 865 ? 2.798 10.492 -31.226 1.00 91.19 865 ARG A O 1
ATOM 6464 N N . GLY A 1 866 ? 2.993 12.014 -32.863 1.00 88.88 866 GLY A N 1
ATOM 6465 C CA . GLY A 1 866 ? 1.672 11.813 -33.457 1.00 88.88 866 GLY A CA 1
ATOM 6466 C C . GLY A 1 866 ? 0.566 12.685 -32.853 1.00 88.88 866 GLY A C 1
ATOM 6467 O O . GLY A 1 866 ? -0.562 12.619 -33.343 1.00 88.88 866 GLY A O 1
ATOM 6468 N N . VAL A 1 867 ? 0.869 13.511 -31.842 1.00 90.56 867 VAL A N 1
ATOM 6469 C CA . VAL A 1 867 ? -0.059 14.485 -31.246 1.00 90.56 867 VAL A CA 1
ATOM 6470 C C . VAL A 1 867 ? 0.371 15.902 -31.625 1.00 90.56 867 VAL A C 1
ATOM 6472 O O . VAL A 1 867 ? -0.091 16.393 -32.653 1.00 90.56 867 VAL A O 1
ATOM 6475 N N . GLU A 1 868 ? 1.281 16.539 -30.889 1.00 92.94 868 GLU A N 1
ATOM 6476 C CA . GLU A 1 868 ? 1.743 17.901 -31.192 1.00 92.94 868 GLU A CA 1
ATOM 6477 C C . GLU A 1 868 ? 2.740 17.976 -32.351 1.00 92.94 868 GLU A C 1
ATOM 6479 O O . GLU A 1 868 ? 2.780 18.981 -33.060 1.00 92.94 868 GLU A O 1
ATOM 6484 N N . CYS A 1 869 ? 3.491 16.905 -32.609 1.00 95.75 869 CYS A N 1
ATOM 6485 C CA . CYS A 1 869 ? 4.382 16.808 -33.761 1.00 95.75 869 CYS A CA 1
ATOM 6486 C C . CYS A 1 869 ? 4.376 15.405 -34.372 1.00 95.75 869 CYS A C 1
ATOM 6488 O O . CYS A 1 869 ? 4.088 14.419 -33.687 1.00 95.75 869 CYS A O 1
ATOM 6490 N N . THR A 1 870 ? 4.678 15.285 -35.665 1.00 97.00 870 THR A N 1
ATOM 6491 C CA . THR A 1 870 ? 4.823 13.966 -36.297 1.00 97.00 870 THR A CA 1
ATOM 6492 C C . THR A 1 870 ? 6.180 13.349 -35.986 1.00 97.00 870 THR A C 1
ATOM 6494 O O . THR A 1 870 ? 7.169 14.035 -35.724 1.00 97.00 870 THR A O 1
ATOM 6497 N N . ASP A 1 871 ? 6.232 12.020 -36.051 1.00 95.44 871 ASP A N 1
ATOM 6498 C CA . ASP A 1 871 ? 7.481 11.268 -35.915 1.00 95.44 871 ASP A CA 1
ATOM 6499 C C . ASP A 1 871 ? 8.516 11.699 -36.969 1.00 95.44 871 ASP A C 1
ATOM 6501 O O . ASP A 1 871 ? 9.678 11.926 -36.643 1.00 95.44 871 ASP A O 1
ATOM 6505 N N . GLY A 1 872 ? 8.066 11.927 -38.208 1.00 96.44 872 GLY A N 1
ATOM 6506 C CA . GLY A 1 872 ? 8.920 12.386 -39.302 1.00 96.44 872 GLY A CA 1
ATOM 6507 C C . GLY A 1 872 ? 9.513 13.778 -39.081 1.00 96.44 872 GLY A C 1
ATOM 6508 O O . GLY A 1 872 ? 10.668 13.995 -39.429 1.00 96.44 872 GLY A O 1
ATOM 6509 N N . VAL A 1 873 ? 8.785 14.709 -38.451 1.00 97.31 873 VAL A N 1
ATOM 6510 C CA . VAL A 1 873 ? 9.347 16.012 -38.048 1.00 97.31 873 VAL A CA 1
ATOM 6511 C C . VAL A 1 873 ? 10.390 15.851 -36.949 1.00 97.31 873 VAL A C 1
ATOM 6513 O O . VAL A 1 873 ? 11.430 16.499 -37.015 1.00 97.31 873 VAL A O 1
ATOM 6516 N N . MET A 1 874 ? 10.131 14.995 -35.960 1.00 95.56 874 MET A N 1
ATOM 6517 C CA . MET A 1 874 ? 11.033 14.799 -34.827 1.00 95.56 874 MET A CA 1
ATOM 6518 C C . MET A 1 874 ? 12.380 14.186 -35.242 1.00 95.56 874 MET A C 1
ATOM 6520 O O . MET A 1 874 ? 13.410 14.576 -34.696 1.00 95.56 874 MET A O 1
ATOM 6524 N N . GLU A 1 875 ? 12.373 13.267 -36.211 1.00 95.75 875 GLU A N 1
ATOM 6525 C CA . GLU A 1 875 ? 13.567 12.569 -36.723 1.00 95.75 875 GLU A CA 1
ATOM 6526 C C . GLU A 1 875 ? 14.231 13.260 -37.932 1.00 95.75 875 GLU A C 1
ATOM 6528 O O . GLU A 1 875 ? 15.230 12.770 -38.460 1.00 95.75 875 GLU A O 1
ATOM 6533 N N . ALA A 1 876 ? 13.685 14.379 -38.415 1.00 96.81 876 ALA A N 1
ATOM 6534 C CA . ALA A 1 876 ? 14.226 15.074 -39.581 1.00 96.81 876 ALA A CA 1
ATOM 6535 C C . ALA A 1 876 ? 15.570 15.762 -39.293 1.00 96.81 876 ALA A C 1
ATOM 6537 O O . ALA A 1 876 ? 15.836 16.210 -38.185 1.00 96.81 876 ALA A O 1
ATOM 6538 N N . GLU A 1 877 ? 16.379 15.979 -40.333 1.00 95.62 877 GLU A N 1
ATOM 6539 C CA . GLU A 1 877 ? 17.674 16.680 -40.232 1.00 95.62 877 GLU A CA 1
ATOM 6540 C C . GLU A 1 877 ? 17.547 18.140 -39.743 1.00 95.62 877 GLU A C 1
ATOM 6542 O O . GLU A 1 877 ? 18.474 18.707 -39.166 1.00 95.62 877 GLU A O 1
ATOM 6547 N N . TYR A 1 878 ? 16.393 18.779 -39.960 1.00 97.00 878 TYR A N 1
ATOM 6548 C CA . TYR A 1 878 ? 16.117 20.118 -39.430 1.00 97.00 878 TYR A CA 1
ATOM 6549 C C . TYR A 1 878 ? 15.659 20.118 -37.961 1.00 97.00 878 TYR A C 1
ATOM 6551 O O . TYR A 1 878 ? 15.501 21.196 -37.383 1.00 97.00 878 TYR A O 1
ATOM 6559 N N . SER A 1 879 ? 15.423 18.947 -37.365 1.00 98.06 879 SER A N 1
ATOM 6560 C CA . SER A 1 879 ? 15.088 18.787 -35.952 1.00 98.06 879 SER A CA 1
ATOM 6561 C C . SER A 1 879 ? 16.351 18.881 -35.109 1.00 98.06 879 SER A C 1
ATOM 6563 O O . SER A 1 879 ? 17.275 18.089 -35.269 1.00 98.06 879 SER A O 1
ATOM 6565 N N . ILE A 1 880 ? 16.383 19.846 -34.193 1.00 98.19 880 ILE A N 1
ATOM 6566 C CA . ILE A 1 880 ? 17.514 20.081 -33.277 1.00 98.19 880 ILE A CA 1
ATOM 6567 C C . ILE A 1 880 ? 17.103 19.837 -31.815 1.00 98.19 880 ILE A C 1
ATOM 6569 O O . ILE A 1 880 ? 17.709 20.346 -30.877 1.00 98.19 880 ILE A O 1
ATOM 6573 N N . VAL A 1 881 ? 16.057 19.028 -31.615 1.00 97.06 881 VAL A N 1
ATOM 6574 C CA . VAL A 1 881 ? 15.427 18.733 -30.315 1.00 97.06 881 VAL A CA 1
ATOM 6575 C C . VAL A 1 881 ? 16.375 18.023 -29.338 1.00 97.06 881 VAL A C 1
ATOM 6577 O O . VAL A 1 881 ? 16.317 18.235 -28.125 1.00 97.06 881 VAL A O 1
ATOM 6580 N N . PHE A 1 882 ? 17.271 17.170 -29.833 1.00 95.50 882 PHE A N 1
ATOM 6581 C CA . PHE A 1 882 ? 18.247 16.491 -28.974 1.00 95.50 882 PHE A CA 1
ATOM 6582 C C . PHE A 1 882 ? 19.448 17.380 -28.636 1.00 95.50 882 PHE A C 1
ATOM 6584 O O . PHE A 1 882 ? 19.939 17.308 -27.508 1.00 95.50 882 PHE A O 1
ATOM 6591 N N . ASP A 1 883 ? 19.844 18.270 -29.548 1.00 96.50 883 ASP A N 1
ATOM 6592 C CA . ASP A 1 883 ? 20.847 19.305 -29.279 1.00 96.50 883 ASP A CA 1
ATOM 6593 C C . ASP A 1 883 ? 20.314 20.302 -28.234 1.00 96.50 883 ASP A C 1
ATOM 6595 O O . ASP A 1 883 ? 21.019 20.653 -27.288 1.00 96.50 883 ASP A O 1
ATOM 6599 N N . GLU A 1 884 ? 19.025 20.660 -28.313 1.00 95.88 884 GLU A N 1
ATOM 6600 C CA . GLU A 1 884 ? 18.288 21.405 -27.280 1.00 95.88 884 GLU A CA 1
ATOM 6601 C C . GLU A 1 884 ? 18.303 20.676 -25.928 1.00 95.88 884 GLU A C 1
ATOM 6603 O O . GLU A 1 884 ? 18.582 21.273 -24.880 1.00 95.88 884 GLU A O 1
ATOM 6608 N N . ALA A 1 885 ? 18.050 19.364 -25.932 1.00 94.62 885 ALA A N 1
ATOM 6609 C CA . ALA A 1 885 ? 18.069 18.550 -24.722 1.00 94.62 885 ALA A CA 1
ATOM 6610 C C . ALA A 1 885 ? 19.470 18.457 -24.083 1.00 94.62 885 ALA A C 1
ATOM 6612 O O . ALA A 1 885 ? 19.566 18.497 -22.852 1.00 94.62 885 ALA A O 1
ATOM 6613 N N . GLU A 1 886 ? 20.544 18.375 -24.879 1.00 95.12 886 GLU A N 1
ATOM 6614 C CA . GLU A 1 886 ? 21.935 18.483 -24.406 1.00 95.12 886 GLU A CA 1
ATOM 6615 C C . GLU A 1 886 ? 22.192 19.877 -23.814 1.00 95.12 886 GLU A C 1
ATOM 6617 O O . GLU A 1 886 ? 22.681 20.018 -22.684 1.00 95.12 886 GLU A O 1
ATOM 6622 N N . ASN A 1 887 ? 21.808 20.920 -24.552 1.00 97.44 887 ASN A N 1
ATOM 6623 C CA . ASN A 1 887 ? 22.036 22.314 -24.185 1.00 97.44 887 ASN A CA 1
ATOM 6624 C C . ASN A 1 887 ? 21.300 22.747 -22.926 1.00 97.44 887 ASN A C 1
ATOM 6626 O O . ASN A 1 887 ? 21.741 23.692 -22.273 1.00 97.44 887 ASN A O 1
ATOM 6630 N N . ARG A 1 888 ? 20.268 22.018 -22.497 1.00 95.50 888 ARG A N 1
ATOM 6631 C CA . ARG A 1 888 ? 19.642 22.220 -21.188 1.00 95.50 888 ARG A CA 1
ATOM 6632 C C . ARG A 1 888 ? 20.654 22.181 -20.043 1.00 95.50 888 ARG A C 1
ATOM 6634 O O . ARG A 1 888 ? 20.626 23.070 -19.197 1.00 95.50 888 ARG A O 1
ATOM 6641 N N . MET A 1 889 ? 21.555 21.196 -20.013 1.00 97.25 889 MET A N 1
ATOM 6642 C CA . MET A 1 889 ? 22.582 21.109 -18.963 1.00 97.25 889 MET A CA 1
ATOM 6643 C C . MET A 1 889 ? 23.545 22.301 -19.034 1.00 97.25 889 MET A C 1
ATOM 6645 O O . MET A 1 889 ? 23.908 22.881 -18.013 1.00 97.25 889 MET A O 1
ATOM 6649 N N . HIS A 1 890 ? 23.951 22.689 -20.241 1.00 97.56 890 HIS A N 1
ATOM 6650 C CA . HIS A 1 890 ? 24.949 23.737 -20.438 1.00 97.56 890 HIS A CA 1
ATOM 6651 C C . HIS A 1 890 ? 24.398 25.141 -20.169 1.00 97.56 890 HIS A C 1
ATOM 6653 O O . HIS A 1 890 ? 25.044 25.920 -19.472 1.00 97.56 890 HIS A O 1
ATOM 6659 N N . ALA A 1 891 ? 23.180 25.443 -20.616 1.00 97.88 891 ALA A N 1
ATOM 6660 C CA . ALA A 1 891 ? 22.493 26.684 -20.274 1.00 97.88 891 ALA A CA 1
ATOM 6661 C C . ALA A 1 891 ? 22.285 26.809 -18.758 1.00 97.88 891 ALA A C 1
ATOM 6663 O O . ALA A 1 891 ? 22.544 27.863 -18.182 1.00 97.88 891 ALA A O 1
ATOM 6664 N N . GLN A 1 892 ? 21.908 25.715 -18.085 1.00 97.94 892 GLN A N 1
ATOM 6665 C CA . GLN A 1 892 ? 21.808 25.683 -16.623 1.00 97.94 892 GLN A CA 1
ATOM 6666 C C . GLN A 1 892 ? 23.156 25.926 -15.941 1.00 97.94 892 GLN A C 1
ATOM 6668 O O . GLN A 1 892 ? 23.191 26.640 -14.947 1.00 97.94 892 GLN A O 1
ATOM 6673 N N . ASN A 1 893 ? 24.266 25.409 -16.477 1.00 97.88 893 ASN A N 1
ATOM 6674 C CA . ASN A 1 893 ? 25.601 25.728 -15.966 1.00 97.88 893 ASN A CA 1
ATOM 6675 C C . ASN A 1 893 ? 25.893 27.235 -16.030 1.00 97.88 893 ASN A C 1
ATOM 6677 O O . ASN A 1 893 ? 26.352 27.795 -15.037 1.00 97.88 893 ASN A O 1
ATOM 6681 N N . GLY A 1 894 ? 25.577 27.896 -17.150 1.00 97.75 894 GLY A N 1
ATOM 6682 C CA . GLY A 1 894 ? 25.704 29.353 -17.278 1.00 97.75 894 GLY A CA 1
ATOM 6683 C C . GLY A 1 894 ? 24.844 30.110 -16.261 1.00 97.75 894 GLY A C 1
ATOM 6684 O O . GLY A 1 894 ? 25.344 30.998 -15.573 1.00 97.75 894 GLY A O 1
ATOM 6685 N N . ILE A 1 895 ? 23.582 29.696 -16.086 1.00 98.00 895 ILE A N 1
ATOM 6686 C CA . ILE A 1 895 ? 22.668 30.272 -15.084 1.00 98.00 895 ILE A CA 1
ATOM 6687 C C . ILE A 1 895 ? 23.218 30.086 -13.665 1.00 98.00 895 ILE A C 1
ATOM 6689 O O . ILE A 1 895 ? 23.229 31.034 -12.889 1.00 98.00 895 ILE A O 1
ATOM 6693 N N . MET A 1 896 ? 23.686 28.885 -13.311 1.00 97.81 896 MET A N 1
ATOM 6694 C CA . MET A 1 896 ? 24.218 28.595 -11.976 1.00 97.81 896 MET A CA 1
ATOM 6695 C C . MET A 1 896 ? 25.493 29.394 -11.686 1.00 97.81 896 MET A C 1
ATOM 6697 O O . MET A 1 896 ? 25.663 29.883 -10.570 1.00 97.81 896 MET A O 1
ATOM 6701 N N . LEU A 1 897 ? 26.385 29.545 -12.672 1.00 97.06 897 LEU A N 1
ATOM 6702 C CA . LEU A 1 897 ? 27.605 30.344 -12.530 1.00 97.06 897 LEU A CA 1
ATOM 6703 C C . LEU A 1 897 ? 27.268 31.818 -12.318 1.00 97.06 897 LEU A C 1
ATOM 6705 O O . LEU A 1 897 ? 27.766 32.422 -11.370 1.00 97.06 897 LEU A O 1
ATOM 6709 N N . HIS A 1 898 ? 26.354 32.362 -13.120 1.00 95.56 898 HIS A N 1
ATOM 6710 C CA . HIS A 1 898 ? 25.890 33.736 -12.964 1.00 95.56 898 HIS A CA 1
ATOM 6711 C C . HIS A 1 898 ? 25.187 33.958 -11.620 1.00 95.56 898 HIS A C 1
ATOM 6713 O O . HIS A 1 898 ? 25.519 34.890 -10.891 1.00 95.56 898 HIS A O 1
ATOM 6719 N N . ALA A 1 899 ? 24.266 33.068 -11.242 1.00 94.81 899 ALA A N 1
ATOM 6720 C CA . ALA A 1 899 ? 23.530 33.155 -9.985 1.00 94.81 899 ALA A CA 1
ATOM 6721 C C . ALA A 1 899 ? 24.452 33.119 -8.757 1.00 94.81 899 ALA A C 1
ATOM 6723 O O . ALA A 1 899 ? 24.083 33.668 -7.728 1.00 94.81 899 ALA A O 1
ATOM 6724 N N . MET A 1 900 ? 25.646 32.526 -8.857 1.00 93.81 900 MET A N 1
ATOM 6725 C CA . MET A 1 900 ? 26.661 32.518 -7.794 1.00 93.81 900 MET A CA 1
ATOM 6726 C C . MET A 1 900 ? 27.693 33.650 -7.896 1.00 93.81 900 MET A C 1
ATOM 6728 O O . MET A 1 900 ? 28.568 33.731 -7.035 1.00 93.81 900 MET A O 1
ATOM 6732 N N . GLY A 1 901 ? 27.635 34.495 -8.931 1.00 91.12 901 GLY A N 1
ATOM 6733 C CA . GLY A 1 901 ? 28.654 35.514 -9.200 1.00 91.12 901 GLY A CA 1
ATOM 6734 C C . GLY A 1 901 ? 30.013 34.928 -9.605 1.00 91.12 901 GLY A C 1
ATOM 6735 O O . GLY A 1 901 ? 31.052 35.469 -9.237 1.00 91.12 901 GLY A O 1
ATOM 6736 N N . LEU A 1 902 ? 30.004 33.790 -10.304 1.00 87.12 902 LEU A N 1
ATOM 6737 C CA . LEU A 1 902 ? 31.182 33.038 -10.761 1.00 87.12 902 LEU A CA 1
ATOM 6738 C C . LEU A 1 902 ? 31.286 32.972 -12.299 1.00 87.12 902 LEU A C 1
ATOM 6740 O O . LEU A 1 902 ? 32.061 32.162 -12.811 1.00 87.12 902 LEU A O 1
ATOM 6744 N N . SER A 1 903 ? 30.448 33.739 -13.010 1.00 67.69 903 SER A N 1
ATOM 6745 C CA . SER A 1 903 ? 30.349 33.781 -14.478 1.00 67.69 903 SER A CA 1
ATOM 6746 C C . SER A 1 903 ? 31.483 34.520 -15.165 1.00 67.69 903 SER A C 1
ATOM 6748 O O . SER A 1 903 ? 31.982 35.503 -14.569 1.00 67.69 903 SER A O 1
#

Organism: Auxenochlorella protothecoides (NCBI:txid3075)

Radius of gyration: 34.41 Å; chains: 1; bounding box: 77×94×91 Å

InterPro domains:
  IPR002292 Ornithine/putrescine carbamoyltransferase [PR00102] (644-658)
  IPR002292 Ornithine/putrescine carbamoyltransferase [PR00102] (677-690)
  IPR002292 Ornithine/putrescine carbamoyltransferase [PR00102] (717-731)
  IPR002292 Ornithine/putrescine carbamoyltransferase [PR00102] (817-827)
  IPR002292 Ornithine/putrescine carbamoyltransferase [PR00102] (879-890)
  IPR002292 Ornithine/putrescine carbamoyltransferase [TIGR00658] (601-899)
  IPR006130 Aspartate/ornithine carbamoyltransferase [PR00100] (646-665)
  IPR006130 Aspartate/ornithine carbamoyltransferase [PR00100] (728-739)
  IPR006130 Aspartate/ornithine carbamoyltransferase [PR00100] (853-862)
  IPR006130 Aspartate/ornithine carbamoyltransferase [PR00100] (865-888)
  IPR006131 Aspartate/ornithine carbamoyltransferase, Asp/Orn-binding domain [PF00185] (748-897)
  IPR006132 Aspartate/ornithine carbamoyltransferase, carbamoyl-P binding [PF02729] (601-741)
  IPR011766 Thiamine pyrophosphate enzyme, TPP-binding [PF02775] (413-539)
  IPR012001 Thiamine pyrophosphate enzyme, N-terminal TPP-binding domain [PF02776] (15-119)
  IPR024904 Ornithine carbamoyltransferase [MF_01109] (599-901)
  IPR029061 Thiamin diphosphate-binding fold [SSF52518] (14-180)
  IPR029061 Thiamin diphosphate-binding fold [SSF52518] (366-539)
  IPR036901 Aspartate/ornithine carbamoyltransferase superfamily [G3DSA:3.40.50.1370] (601-730)
  IPR036901 Aspartate/ornithine carbamoyltransferase superfamily [G3DSA:3.40.50.1370] (731-896)
  IPR036901 Aspartate/ornithine carbamoyltransferase superfamily [SSF53671] (599-901)

Foldseek 3Di:
DDDDPPDDDDPQKDALLLLLVLLLVLLPAQEEEEDDDDLCVLVVVSCVVRPRYHYFYFPALCLRLLLQLLQQLQQVFGYEYEAEAQVRLVRNQLSLQLQQLQLGQYEYEYEAAAPVCQVVVPPRRDPNVVSQVVRAPEEAEDDPPPDSSSVSSNVQRNDRGYYYYYYYSCSSGDMDGDPDPPPPVPSCPVCPPPPLPDDDPCLLVLLLVVLVLLQVWDQAQEEEEEAHCCQPCDPNSQVLVLLLCLLSNYAAEYELAGAKHKAAAPGFAYDYQDLALVSNLVVQVSHQAYEYQQDDQDAHPDDAVVGDGGSHPHDPVRYHYHHPPSCSSVSSVSSCVSSVSVVDDPPPRRPRRGFAQDAADQDWWFDALLNLLSLCLNPPDAAAEEQDPQVVSNPNNSVNNRHHHIYMYGYRRSPSAQSQLSSQSNNQVSPVVHAYEGEHEPVRVVSRVSSLLSCFVVLGRYAYEYAAQQWQVVQLVVLVVSVPPPSDDPVNCVVTGRVVPHDPVQVSSVVSQAHEDEDRISVSSNVVVVVSVPDRRPPPPGHHHYYYYHHDDDDPDDDPDDDDDDDDDDDDDDDDDDDDDDDDDDDDEQVVADAALFFGAALAPLNDALVLLVQLLVQLVVLVVCVVVVPQPQQLAAPFEEEEADLDDDPLLCCLQQVLNVSSHYHYDYQYNVRCVACPPDDLLVVLQVRLVVGQYYEYEDAASVSQRSSRRRHNHYYYDCYYFAAHQLLVSLVQSLLCVQVVDNAAAQEEEQAALTRHVLRVLSVCLRGEYEYEYAYFPPRHHDPVSNVVSVVSVRYHYYYHPQLLVSLAQGLEYEYEQNQDDPRPVCNVVSQVRSVNRAAEPVSVVSNHPNYAYEYSDDDPDPGNYHPCNCPDPSYCHVVSSVSSSSSVSSVVCNRRVND